Protein AF-A0A945CS78-F1 (afdb_monomer)

Nearest PDB structures (foldseek):
  7z8n-assembly1_D  TM=7.228E-01  e=1.934E-25  Pseudomonas aeruginosa PAO1
  6dk7-assembly1_A  TM=8.483E-01  e=5.602E-19  Pseudomonas aeruginosa
  6dk7-assembly3_E  TM=8.584E-01  e=1.819E-18  Pseudomonas aeruginosa
  7n0e-assembly1_B  TM=8.564E-01  e=2.374E-17  Pseudomonas aeruginosa
  6dk8-assembly4_G  TM=8.426E-01  e=2.133E-17  Pseudomonas aeruginosa

Mean predicted aligned error: 21.49 Å

Radius of gyration: 52.92 Å; Cα contacts (8 Å, |Δi|>4): 1976; chains: 1; bounding box: 120×88×121 Å

pLDDT: mean 78.07, std 17.82, range [26.3, 98.38]

Secondary structure (DSSP, 8-state):
-EEETTEEEEE-SS-EEEE-GGGT-S-S-EEEEEE-TTS-EEEEETTEEEEEETTEEEEE-TTTT-S-S-EEEEEE-TTSPEEEEETTEEEEE-TTTEEEE-BTTTBSS-EEEEEEE-SSS-EEEEETTEEEEE-SS-EEEE-TTTTPPSS-EEEEEE-TTS-EEEEESS-EEEE-SS-EEEE-TTTT-S-S-EEEEEE-TTSPEEEEETTEEEEE-SS-EEEE-GGGT-S-S-EEEEEE-TTSPEEEEESS-EEEE-SS-EEEE-TTTT-S-S-EEEEEE-TTSPEEEEETTEEEEE-GGGGGGT--EEEE-GGGT-S-S-EEEEEE-TTSPEEEEETTEEEEE-SS-EEEE-GGGT-S-S-EEEEEE-TTS-EEEEETTEEEEEPP---PPEEEEEEEESSSEE-TTS-EEEETT--EEEEEEEEE-SSS-GGG-EEEEEEETT-SS-EEESSSEEEEESPPSEEEEEEEEEE-TT-PBPSS-EEEEEEEE--HHHHHHHHHHHHHHHHHHHHHHHHHHHHHHHHHHHHHHHHHHHHHHHHHHHHHHHHHHHHHHHHHHHHHHHHHHTS---HHHHHHHHHHHHHHHHHHHHHHHHHHHHHHHTT--PPP-EEEEHHHHHHHHHHHHHHHHHTTT-EEEEEE-TTS-SEEEE-HHHHHHHHHHHHHHHHHH-SSSEEEEEEEEEEE-SSEEEEEEEEEE-SS---TTTTTGGGSTT--S-HHHHHHH---S-HHHHHHHHHHHTT--EEEEEETTTEEEEEEEEEEEE--TTTTT-SPPS----S-----EEEEE-S-HHHHHHHHHHHHHTT-EEEEESSHHHHHHHHTTS--SEEEEESS-SSS-HHHHHHHHHHHHHHH-----EEEEES-SSSHHHHHHHHHT-SEEEETT-HHHHHHHHHHHHHS-SSS--SSSSGGG--SSSS-THHHHHHHHHHHHHHTTS-GGG-SSSHHHHHTTS--SS--SSHHHHHHHTT-

Structure (mmCIF, N/CA/C/O backbone):
data_AF-A0A945CS78-F1
#
_entry.id   AF-A0A945CS78-F1
#
loop_
_atom_site.group_PDB
_atom_site.id
_atom_site.type_symbol
_atom_site.label_atom_id
_atom_site.label_alt_id
_atom_site.label_comp_id
_atom_site.label_asym_id
_atom_site.label_entity_id
_atom_site.label_seq_id
_atom_site.pdbx_PDB_ins_code
_atom_site.Cartn_x
_atom_site.Cartn_y
_atom_site.Cartn_z
_atom_site.occupancy
_atom_site.B_iso_or_equiv
_atom_site.auth_seq_id
_atom_site.auth_comp_id
_atom_site.auth_asym_id
_atom_site.auth_atom_id
_atom_site.pdbx_PDB_model_num
ATOM 1 N N . TRP A 1 1 ? -2.452 38.650 27.180 1.00 90.94 1 TRP A N 1
ATOM 2 C CA . TRP A 1 1 ? -1.357 37.668 27.238 1.00 90.94 1 TRP A CA 1
ATOM 3 C C . TRP A 1 1 ? -0.175 38.184 26.445 1.00 90.94 1 TRP A C 1
ATOM 5 O O . TRP A 1 1 ? -0.390 38.893 25.470 1.00 90.94 1 TRP A O 1
ATOM 15 N N . ILE A 1 2 ? 1.044 37.900 26.898 1.00 93.44 2 ILE A N 1
ATOM 16 C CA . ILE A 1 2 ? 2.294 38.355 26.284 1.00 93.44 2 ILE A CA 1
ATOM 17 C C . ILE A 1 2 ? 3.251 37.168 26.233 1.00 93.44 2 ILE A C 1
ATOM 19 O O . ILE A 1 2 ? 3.583 36.614 27.277 1.00 93.44 2 ILE A O 1
ATOM 23 N N . GLY A 1 3 ? 3.677 36.781 25.033 1.00 91.12 3 GLY A N 1
ATOM 24 C CA . GLY A 1 3 ? 4.714 35.774 24.831 1.00 91.12 3 GLY A CA 1
ATOM 25 C C . GLY A 1 3 ? 6.097 36.411 24.917 1.00 91.12 3 GLY A C 1
ATOM 26 O O . GLY A 1 3 ? 6.311 37.509 24.399 1.00 91.12 3 GLY A O 1
ATOM 27 N N . THR A 1 4 ? 7.032 35.748 25.588 1.00 90.81 4 THR A N 1
ATOM 28 C CA . THR A 1 4 ? 8.411 36.219 25.752 1.00 90.81 4 THR A CA 1
ATOM 29 C C . THR A 1 4 ? 9.404 35.089 25.469 1.00 90.81 4 THR A C 1
ATOM 31 O O . THR A 1 4 ? 9.020 33.976 25.119 1.00 90.81 4 THR A O 1
ATOM 34 N N . ARG A 1 5 ? 10.705 35.370 25.615 1.00 89.31 5 ARG A N 1
ATOM 35 C CA . ARG A 1 5 ? 11.752 34.334 25.585 1.00 89.31 5 ARG A CA 1
ATOM 36 C C . ARG A 1 5 ? 11.878 33.555 26.901 1.00 89.31 5 ARG A C 1
ATOM 38 O O . ARG A 1 5 ? 12.656 32.612 26.945 1.00 89.31 5 ARG A O 1
ATOM 45 N N . GLU A 1 6 ? 11.160 33.982 27.937 1.00 87.19 6 GLU A N 1
ATOM 46 C CA . GLU A 1 6 ? 11.210 33.453 29.307 1.00 87.19 6 GLU A CA 1
ATOM 47 C C . GLU A 1 6 ? 9.850 32.857 29.734 1.00 87.19 6 GLU A C 1
ATOM 49 O O . GLU A 1 6 ? 9.602 32.638 30.915 1.00 87.19 6 GLU A O 1
ATOM 54 N N . GLY A 1 7 ? 8.945 32.609 28.781 1.00 89.94 7 GLY A N 1
ATOM 55 C CA . GLY A 1 7 ? 7.606 32.070 29.009 1.00 89.94 7 GLY A CA 1
ATOM 56 C C . GLY A 1 7 ? 6.489 33.032 28.609 1.00 89.94 7 GLY A C 1
ATOM 57 O O . GLY A 1 7 ? 6.676 33.935 27.782 1.00 89.94 7 GLY A O 1
ATOM 58 N N . VAL A 1 8 ? 5.306 32.836 29.191 1.00 93.25 8 VAL A N 1
ATOM 59 C CA . VAL A 1 8 ? 4.103 33.624 28.891 1.00 93.25 8 VAL A CA 1
ATOM 60 C C . VAL A 1 8 ? 3.660 34.419 30.117 1.00 93.25 8 VAL A C 1
ATOM 62 O O . VAL A 1 8 ? 3.658 33.916 31.236 1.00 93.25 8 VAL A O 1
ATOM 65 N N . SER A 1 9 ? 3.244 35.669 29.923 1.00 92.25 9 SER A N 1
ATOM 66 C CA . SER A 1 9 ? 2.711 36.515 30.993 1.00 92.25 9 SER A CA 1
ATOM 67 C C . SER A 1 9 ? 1.272 36.942 30.716 1.00 92.25 9 SER A C 1
ATOM 69 O O . SER A 1 9 ? 0.931 37.441 29.639 1.00 92.25 9 SER A O 1
ATOM 71 N N . TYR A 1 10 ? 0.414 36.809 31.721 1.00 90.62 10 TYR A N 1
ATOM 72 C CA . TYR A 1 10 ? -0.919 37.396 31.748 1.00 90.62 10 TYR A CA 1
ATOM 73 C C . TYR A 1 10 ? -0.878 38.765 32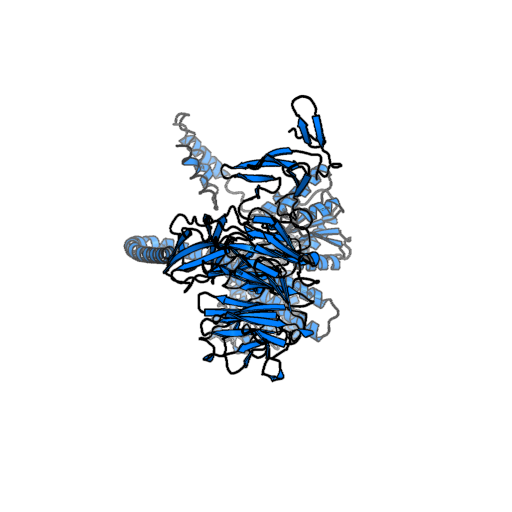.431 1.00 90.62 10 TYR A C 1
ATOM 75 O O . TYR A 1 10 ? -0.293 38.909 33.503 1.00 90.62 10 TYR A O 1
ATOM 83 N N . TYR A 1 11 ? -1.505 39.768 31.815 1.00 91.88 11 TYR A N 1
ATOM 84 C CA . TYR A 1 11 ? -1.645 41.110 32.376 1.00 91.88 11 TYR A CA 1
ATOM 85 C C . TYR A 1 11 ? -3.124 41.406 32.593 1.00 91.88 11 TYR A C 1
ATOM 87 O O . TYR A 1 11 ? -3.885 41.472 31.629 1.00 91.88 11 TYR A O 1
ATOM 95 N N . ASP A 1 12 ? -3.518 41.604 33.847 1.00 88.12 12 ASP A N 1
ATOM 96 C CA . ASP A 1 12 ? -4.909 41.856 34.252 1.00 88.12 12 ASP A CA 1
ATOM 97 C C . ASP A 1 12 ? -5.296 43.352 34.229 1.00 88.12 12 ASP A C 1
ATOM 99 O O . ASP A 1 12 ? -6.364 43.739 34.703 1.00 88.12 12 ASP A O 1
ATOM 103 N N . GLY A 1 13 ? -4.415 44.217 33.709 1.00 87.81 13 GLY A N 1
ATOM 104 C CA . GLY A 1 13 ? -4.561 45.676 33.764 1.00 87.81 13 GLY A CA 1
ATOM 105 C C . GLY A 1 13 ? -3.888 46.339 34.974 1.00 87.81 13 GLY A C 1
ATOM 106 O O . GLY A 1 13 ? -3.879 47.568 35.067 1.00 87.81 13 GLY A O 1
ATOM 107 N N . ARG A 1 14 ? -3.314 45.565 35.907 1.00 91.69 14 ARG A N 1
ATOM 108 C CA . ARG A 1 14 ? -2.604 46.065 37.101 1.00 91.69 14 ARG A CA 1
ATOM 109 C C . ARG A 1 14 ? -1.306 45.319 37.389 1.00 91.69 14 ARG A C 1
ATOM 111 O O . ARG A 1 14 ? -0.307 45.964 37.697 1.00 91.69 14 ARG A O 1
ATOM 118 N N . THR A 1 15 ? -1.315 43.995 37.304 1.00 91.50 15 THR A N 1
ATOM 119 C CA . THR A 1 15 ? -0.195 43.117 37.650 1.00 91.50 15 THR A CA 1
ATOM 120 C C . THR A 1 15 ? 0.084 42.107 36.543 1.00 91.50 15 THR A C 1
ATOM 122 O O . THR A 1 15 ? -0.797 41.767 35.753 1.00 91.50 15 THR A O 1
ATOM 125 N N . PHE A 1 16 ? 1.338 41.660 36.471 1.00 90.00 16 PHE A N 1
ATOM 126 C CA . PHE A 1 16 ? 1.748 40.565 35.600 1.00 90.00 16 PHE A CA 1
ATOM 127 C C . PHE A 1 16 ? 1.808 39.273 36.404 1.00 90.00 16 PHE A C 1
ATOM 129 O O . PHE A 1 16 ? 2.426 39.233 37.469 1.00 90.00 16 PHE A O 1
ATOM 136 N N . ARG A 1 17 ? 1.212 38.216 35.860 1.00 89.81 17 ARG A N 1
ATOM 137 C CA . ARG A 1 17 ? 1.431 36.841 36.299 1.00 89.81 17 ARG A CA 1
ATOM 138 C C . ARG A 1 17 ? 2.173 36.111 35.189 1.00 89.81 17 ARG A C 1
ATOM 140 O O . ARG A 1 17 ? 1.635 35.988 34.092 1.00 89.81 17 ARG A O 1
ATOM 147 N N . SER A 1 18 ? 3.405 35.698 35.458 1.00 89.38 18 SER A N 1
ATOM 148 C CA . SER A 1 18 ? 4.244 34.974 34.499 1.00 89.38 18 SER A CA 1
ATOM 149 C C . SER A 1 18 ? 4.181 33.478 34.755 1.00 89.38 18 SER A C 1
ATOM 151 O O . SER A 1 18 ? 4.036 33.066 35.902 1.00 89.38 18 SER A O 1
ATOM 153 N N . TYR A 1 19 ? 4.297 32.715 33.679 1.00 89.94 19 TYR A N 1
ATOM 154 C CA . TYR A 1 19 ? 4.323 31.265 33.659 1.00 89.94 19 TYR A CA 1
ATOM 155 C C . TYR A 1 19 ? 5.555 30.824 32.864 1.00 89.94 19 TYR A C 1
ATOM 157 O O . TYR A 1 19 ? 5.800 31.361 31.776 1.00 89.94 19 TYR A O 1
ATOM 165 N N . SER A 1 20 ? 6.326 29.881 33.402 1.00 88.88 20 SER A N 1
ATOM 166 C CA . SER A 1 20 ? 7.544 29.337 32.780 1.00 88.88 20 SER A CA 1
ATOM 167 C C . SER A 1 20 ? 7.497 27.806 32.684 1.00 88.88 20 SER A C 1
ATOM 169 O O . SER A 1 20 ? 6.462 27.182 32.922 1.00 88.88 20 SER A O 1
ATOM 171 N N . ARG A 1 21 ? 8.631 27.168 32.363 1.00 84.88 21 ARG A N 1
ATOM 172 C CA . ARG A 1 21 ? 8.759 25.702 32.414 1.00 84.88 21 ARG A CA 1
ATOM 173 C C . ARG A 1 21 ? 8.437 25.104 33.784 1.00 84.88 21 ARG A C 1
ATOM 175 O O . ARG A 1 21 ? 7.989 23.963 33.853 1.00 84.88 21 ARG A O 1
ATOM 182 N N . GLU A 1 22 ? 8.645 25.856 34.863 1.00 83.69 22 GLU A N 1
ATOM 183 C CA . GLU A 1 22 ? 8.289 25.419 36.221 1.00 83.69 22 GLU A CA 1
ATOM 184 C C . GLU A 1 22 ? 6.765 25.337 36.422 1.00 83.69 22 GLU A C 1
ATOM 186 O O . GLU A 1 22 ? 6.293 24.558 37.247 1.00 83.69 22 GLU A O 1
ATOM 191 N N . ASP A 1 23 ? 5.996 26.067 35.608 1.00 80.44 23 ASP A N 1
ATOM 192 C CA . ASP A 1 23 ? 4.531 26.079 35.591 1.00 80.44 23 ASP A CA 1
ATOM 193 C C . ASP A 1 23 ? 3.941 25.156 34.506 1.00 80.44 23 ASP A C 1
ATOM 195 O O . ASP A 1 23 ? 2.785 25.311 34.118 1.00 80.44 23 ASP A O 1
ATOM 199 N N . SER A 1 24 ? 4.712 24.162 34.048 1.00 83.56 24 SER A N 1
ATOM 200 C CA . SER A 1 24 ? 4.318 23.137 33.061 1.00 83.56 24 SER A CA 1
ATOM 201 C C . SER A 1 24 ? 4.230 23.581 31.592 1.00 83.56 24 SER A C 1
ATOM 203 O O . SER A 1 24 ? 3.702 22.824 30.782 1.00 83.56 24 SER A O 1
ATOM 205 N N . LEU A 1 25 ? 4.791 24.737 31.208 1.00 86.00 25 LEU A N 1
ATOM 206 C CA . LEU A 1 25 ? 5.012 25.044 29.783 1.00 86.00 25 LEU A CA 1
ATOM 207 C C . LEU A 1 25 ? 6.079 24.123 29.180 1.00 86.00 25 LEU A C 1
ATOM 209 O O . LEU A 1 25 ? 7.145 23.924 29.772 1.00 86.00 25 LEU A O 1
ATOM 213 N N . ILE A 1 26 ? 5.872 23.640 27.954 1.00 85.62 26 ILE A N 1
ATOM 214 C CA . ILE A 1 26 ? 6.853 22.782 27.270 1.00 85.62 26 ILE A CA 1
ATOM 215 C C . ILE A 1 26 ? 8.146 23.533 26.910 1.00 85.62 26 ILE A C 1
ATOM 217 O O . ILE A 1 26 ? 9.246 22.957 26.859 1.00 85.62 26 ILE A O 1
ATOM 221 N N . SER A 1 27 ? 8.057 24.844 26.690 1.00 88.56 27 SER A N 1
ATOM 222 C CA . SER A 1 27 ? 9.199 25.705 26.386 1.00 88.56 27 SER A CA 1
ATOM 223 C C . SER A 1 27 ? 8.944 27.153 26.785 1.00 88.56 27 SER A C 1
ATOM 225 O O . SER A 1 27 ? 7.853 27.686 26.632 1.00 88.56 27 SER A O 1
ATOM 227 N N . GLU A 1 28 ? 10.000 27.814 27.254 1.00 87.56 28 GLU A N 1
ATOM 228 C CA . GLU A 1 28 ? 9.974 29.238 27.606 1.00 87.56 28 GLU A CA 1
ATOM 229 C C . GLU A 1 28 ? 10.019 30.145 26.370 1.00 87.56 28 GLU A C 1
ATOM 231 O O . GLU A 1 28 ? 9.692 31.327 26.438 1.00 87.56 28 GLU A O 1
ATOM 236 N N . MET A 1 29 ? 10.422 29.610 25.217 1.00 90.50 29 MET A N 1
ATOM 237 C CA . MET A 1 29 ? 10.506 30.389 23.990 1.00 90.50 29 MET A CA 1
ATOM 238 C C . MET A 1 29 ? 9.144 30.428 23.302 1.00 90.50 29 MET A C 1
ATOM 240 O O . MET A 1 29 ? 8.832 29.527 22.525 1.00 90.50 29 MET A O 1
ATOM 244 N N . VAL A 1 30 ? 8.360 31.470 23.579 1.00 93.56 30 VAL A N 1
ATOM 245 C CA . VAL A 1 30 ? 7.029 31.687 22.996 1.00 93.56 30 VAL A CA 1
ATOM 246 C C . VAL A 1 30 ? 7.137 32.528 21.724 1.00 93.56 30 VAL A C 1
ATOM 248 O O . VAL A 1 30 ? 7.782 33.579 21.711 1.00 93.56 30 VAL A O 1
ATOM 251 N N . PHE A 1 31 ? 6.492 32.073 20.653 1.00 93.12 31 PHE A N 1
ATOM 252 C CA . PHE A 1 31 ? 6.512 32.717 19.339 1.00 93.12 31 PHE A CA 1
ATOM 253 C C . PHE A 1 31 ? 5.188 33.364 18.957 1.00 93.12 31 PHE A C 1
ATOM 255 O O . PHE A 1 31 ? 5.207 34.433 18.352 1.00 93.12 31 PHE A O 1
ATOM 262 N N . ASP A 1 32 ? 4.065 32.750 19.322 1.00 94.75 32 ASP A N 1
ATOM 263 C CA . ASP A 1 32 ? 2.740 33.262 18.987 1.00 94.75 32 ASP A CA 1
ATOM 264 C C . ASP A 1 32 ? 1.694 32.830 20.019 1.00 94.75 32 ASP A C 1
ATOM 266 O O . ASP A 1 32 ? 1.898 31.869 20.765 1.00 94.75 32 ASP A O 1
ATOM 270 N N . LEU A 1 33 ? 0.584 33.559 20.075 1.00 95.38 33 LEU A N 1
ATOM 271 C CA . LEU A 1 33 ? -0.507 33.357 21.020 1.00 95.38 33 LEU A CA 1
ATOM 272 C C . LEU A 1 33 ? -1.849 33.503 20.304 1.00 95.38 33 LEU A C 1
ATOM 274 O O . LEU A 1 33 ? -2.110 34.536 19.691 1.00 95.38 33 LEU A O 1
ATOM 278 N N . GLN A 1 34 ? -2.740 32.529 20.464 1.00 93.62 34 GLN A N 1
ATOM 279 C CA . GLN A 1 34 ? -4.056 32.549 19.828 1.00 93.62 34 GLN A CA 1
ATOM 280 C C . GLN A 1 34 ? -5.142 32.098 20.803 1.00 93.62 34 GLN A C 1
ATOM 282 O O . GLN A 1 34 ? -4.990 31.097 21.493 1.00 93.62 34 GLN A O 1
ATOM 287 N N . LEU A 1 35 ? -6.257 32.828 20.849 1.00 90.75 35 LEU A N 1
ATOM 288 C CA . LEU A 1 35 ? -7.449 32.388 21.577 1.00 90.75 35 LEU A CA 1
ATOM 289 C C . LEU A 1 35 ? -8.355 31.574 20.655 1.00 90.75 35 LEU A C 1
ATOM 291 O O . LEU A 1 35 ? -8.604 31.989 19.511 1.00 90.75 35 LEU A O 1
ATOM 295 N N . ASP A 1 36 ? -8.860 30.450 21.159 1.00 82.44 36 ASP A N 1
ATOM 296 C CA . ASP A 1 36 ? -9.932 29.702 20.502 1.00 82.44 36 ASP A CA 1
ATOM 297 C C . ASP A 1 36 ? -11.324 30.279 20.818 1.00 82.44 36 ASP A C 1
ATOM 299 O O . ASP A 1 36 ? -11.442 31.355 21.403 1.00 82.44 36 ASP A O 1
ATOM 303 N N . ASP A 1 37 ? -12.391 29.643 20.329 1.00 76.69 37 ASP A N 1
ATOM 304 C CA . ASP A 1 37 ? -13.774 30.095 20.568 1.00 76.69 37 ASP A CA 1
ATOM 305 C C . ASP A 1 37 ? -14.288 29.775 21.981 1.00 76.69 37 ASP A C 1
ATOM 307 O O . ASP A 1 37 ? -15.346 30.262 22.375 1.00 76.69 37 ASP A O 1
ATOM 311 N N . ARG A 1 38 ? -13.532 28.990 22.760 1.00 76.94 38 ARG A N 1
ATOM 312 C CA . ARG A 1 38 ? -13.828 28.637 24.156 1.00 76.94 38 ARG A CA 1
ATOM 313 C C . ARG A 1 38 ? -13.017 29.486 25.149 1.00 76.94 38 ARG A C 1
ATOM 315 O O . ARG A 1 38 ? -12.914 29.118 26.314 1.00 76.94 38 ARG A O 1
ATOM 322 N N . ASP A 1 39 ? -12.435 30.600 24.692 1.00 83.31 39 ASP A N 1
ATOM 323 C CA . ASP A 1 39 ? -11.539 31.485 25.456 1.00 83.31 39 ASP A CA 1
ATOM 324 C C . ASP A 1 39 ? -10.282 30.788 26.024 1.00 83.31 39 ASP A C 1
ATOM 326 O O . ASP A 1 39 ? -9.635 31.299 26.946 1.00 83.31 39 ASP A O 1
ATOM 330 N N . ARG A 1 40 ? -9.877 29.647 25.450 1.00 87.94 40 ARG A N 1
ATOM 331 C CA . ARG A 1 40 ? -8.629 28.967 25.823 1.00 87.94 40 ARG A CA 1
ATOM 332 C C . ARG A 1 40 ? -7.461 29.555 25.049 1.00 87.94 40 ARG A C 1
ATOM 334 O O . ARG A 1 40 ? -7.600 29.942 23.885 1.00 87.94 40 ARG A O 1
ATOM 341 N N . LEU A 1 41 ? -6.297 29.627 25.690 1.00 92.44 41 LEU A N 1
ATOM 342 C CA . LEU A 1 41 ? -5.108 30.233 25.100 1.00 92.44 41 LEU A CA 1
ATOM 343 C C . LEU A 1 41 ? -4.163 29.168 24.556 1.00 92.44 41 LEU A C 1
ATOM 345 O O . LEU A 1 41 ? -3.546 28.429 25.313 1.00 92.44 41 LEU A O 1
ATOM 349 N N . TRP A 1 42 ? -3.975 29.189 23.247 1.00 92.81 42 TRP A N 1
ATOM 350 C CA . TRP A 1 42 ? -2.960 28.428 22.541 1.00 92.81 42 TRP A CA 1
ATOM 351 C C . TRP A 1 42 ? -1.662 29.226 22.445 1.00 92.81 42 TRP A C 1
ATOM 353 O O . TRP A 1 42 ? -1.676 30.430 22.171 1.00 92.81 42 TRP A O 1
ATOM 363 N N . ILE A 1 43 ? -0.539 28.554 22.677 1.00 94.50 43 ILE A N 1
ATOM 364 C CA . ILE A 1 43 ? 0.783 29.154 22.842 1.00 94.50 43 ILE A CA 1
ATOM 365 C C . ILE A 1 43 ? 1.775 28.395 21.966 1.00 94.50 43 ILE A C 1
ATOM 367 O O . ILE A 1 43 ? 2.187 27.278 22.273 1.00 94.50 43 ILE A O 1
ATOM 371 N N . ALA A 1 44 ? 2.189 29.011 20.865 1.00 93.06 44 ALA A N 1
ATOM 372 C CA . ALA A 1 44 ? 3.228 28.453 20.018 1.00 93.06 44 ALA A CA 1
ATOM 373 C C . ALA A 1 44 ? 4.580 28.609 20.701 1.00 93.06 44 ALA A C 1
ATOM 375 O O . ALA A 1 44 ? 4.981 29.731 21.029 1.00 93.06 44 ALA A O 1
ATOM 376 N N . THR A 1 45 ? 5.305 27.506 20.868 1.00 92.44 45 THR A N 1
ATOM 377 C CA . THR A 1 45 ? 6.628 27.527 21.486 1.00 92.44 45 THR A CA 1
ATOM 378 C C . THR A 1 45 ? 7.705 26.899 20.607 1.00 92.44 45 THR A C 1
ATOM 380 O O . THR A 1 45 ? 7.441 26.250 19.594 1.00 92.44 45 THR A O 1
ATOM 383 N N . GLY A 1 46 ? 8.964 27.072 21.008 1.00 88.06 46 GLY A N 1
ATOM 384 C CA . GLY A 1 46 ? 10.103 26.431 20.348 1.00 88.06 46 GLY A CA 1
ATOM 385 C C . GLY A 1 46 ? 10.244 24.927 20.561 1.00 88.06 46 GLY A C 1
ATOM 386 O O . GLY A 1 46 ? 11.190 24.357 20.028 1.00 88.06 46 GLY A O 1
ATOM 387 N N . ASN A 1 47 ? 9.368 24.290 21.341 1.00 89.56 47 ASN A N 1
ATOM 388 C CA . ASN A 1 47 ? 9.398 22.837 21.526 1.00 89.56 47 ASN A CA 1
ATOM 389 C C . ASN A 1 47 ? 7.999 22.211 21.624 1.00 89.56 47 ASN A C 1
ATOM 391 O O . ASN A 1 47 ? 7.847 21.172 22.252 1.00 89.56 47 ASN A O 1
ATOM 395 N N . GLY A 1 48 ? 6.987 22.840 21.039 1.00 87.56 48 GLY A N 1
ATOM 396 C CA . GLY A 1 48 ? 5.635 22.313 20.959 1.00 87.56 48 GLY A CA 1
ATOM 397 C C . GLY A 1 48 ? 4.599 23.423 20.989 1.00 87.56 48 GLY A C 1
ATOM 398 O O . GLY A 1 48 ? 4.906 24.608 20.822 1.00 87.56 48 GLY A O 1
ATOM 399 N N . LEU A 1 49 ? 3.365 23.022 21.229 1.00 90.50 49 LEU A N 1
ATOM 400 C CA . LEU A 1 49 ? 2.220 23.902 21.378 1.00 90.50 49 LEU A CA 1
ATOM 401 C C . LEU A 1 49 ? 1.669 23.720 22.789 1.00 90.50 49 LEU A C 1
ATOM 403 O O . LEU A 1 49 ? 1.283 22.609 23.124 1.00 90.50 49 LEU A O 1
ATOM 407 N N . ASP A 1 50 ? 1.626 24.769 23.606 1.00 91.06 50 ASP A N 1
ATOM 408 C CA . ASP A 1 50 ? 0.926 24.707 24.892 1.00 91.06 50 ASP A CA 1
ATOM 409 C C . ASP A 1 50 ? -0.517 25.208 24.735 1.00 91.06 50 ASP A C 1
ATOM 411 O O . ASP A 1 50 ? -0.797 26.132 23.968 1.00 91.06 50 ASP A O 1
ATOM 415 N N . LEU A 1 51 ? -1.436 24.620 25.490 1.00 90.00 51 LEU A N 1
ATOM 416 C CA . LEU A 1 51 ? -2.810 25.062 25.670 1.00 90.00 51 LEU A CA 1
ATOM 417 C C . LEU A 1 51 ? -3.023 25.366 27.149 1.00 90.00 51 LEU A C 1
ATOM 419 O O . LEU A 1 51 ? -2.926 24.484 28.004 1.00 90.00 51 LEU A O 1
ATOM 423 N N . TYR A 1 52 ? -3.331 26.624 27.437 1.00 89.31 52 TYR A N 1
ATOM 424 C CA . TYR A 1 52 ? -3.750 27.080 28.749 1.00 89.31 52 TYR A CA 1
ATOM 425 C C . TYR A 1 52 ? -5.276 27.132 28.819 1.00 89.31 52 TYR A C 1
ATOM 427 O O . TYR A 1 52 ? -5.918 27.932 28.129 1.00 89.31 52 TYR A O 1
ATOM 435 N N . ASP A 1 53 ? -5.836 26.294 29.687 1.00 83.69 53 ASP A N 1
ATOM 436 C CA . ASP A 1 53 ? -7.272 26.146 29.891 1.00 83.69 53 ASP A CA 1
ATOM 437 C C . ASP A 1 53 ? -7.605 26.230 31.389 1.00 83.69 53 ASP A C 1
ATOM 439 O O . ASP A 1 53 ? -7.119 25.435 32.192 1.00 83.69 53 ASP A O 1
ATOM 443 N N . HIS A 1 54 ? -8.375 27.248 31.791 1.00 79.94 54 HIS A N 1
ATOM 444 C CA . HIS A 1 54 ? -8.909 27.438 33.153 1.00 79.94 54 HIS A CA 1
ATOM 445 C C . HIS A 1 54 ? -7.919 27.206 34.324 1.00 79.94 54 HIS A C 1
ATOM 447 O O . HIS A 1 54 ? -8.323 26.843 35.428 1.00 79.94 54 HIS A O 1
ATOM 453 N N . GLY A 1 55 ? -6.622 27.482 34.131 1.00 79.00 55 GLY A N 1
ATOM 454 C CA . GLY A 1 55 ? -5.596 27.356 35.175 1.00 79.00 55 GLY A CA 1
ATOM 455 C C . GLY A 1 55 ? -4.617 26.196 35.006 1.00 79.00 55 GLY A C 1
ATOM 456 O O . GLY A 1 55 ? -3.648 26.154 35.764 1.00 79.00 55 GLY A O 1
ATOM 457 N N . ALA A 1 56 ? -4.822 25.318 34.026 1.00 79.56 56 ALA A N 1
ATOM 458 C CA . ALA A 1 56 ? -3.929 24.210 33.707 1.00 79.56 56 ALA A CA 1
ATOM 459 C C . ALA A 1 56 ? -3.241 24.418 32.351 1.00 79.56 56 ALA A C 1
ATOM 461 O O . ALA A 1 56 ? -3.832 24.977 31.426 1.00 79.56 56 ALA A O 1
ATOM 462 N N . PHE A 1 57 ? -1.994 23.956 32.244 1.00 83.25 57 PHE A N 1
ATOM 463 C CA . PHE A 1 57 ? -1.284 23.832 30.973 1.00 83.25 57 PHE A CA 1
ATOM 464 C C . PHE A 1 57 ? -1.316 22.376 30.518 1.00 83.25 57 PHE A C 1
ATOM 466 O O . PHE A 1 57 ? -1.027 21.464 31.293 1.00 83.25 57 PHE A O 1
ATOM 473 N N . SER A 1 58 ? -1.641 22.183 29.249 1.00 81.56 58 SER A N 1
ATOM 474 C CA . SER A 1 58 ? -1.388 20.957 28.497 1.00 81.56 58 SER A CA 1
ATOM 475 C C . SER A 1 58 ? -0.476 21.304 27.329 1.00 81.56 58 SER A C 1
ATOM 477 O O . SER A 1 58 ? -0.448 22.457 26.900 1.00 81.56 58 SER A O 1
ATOM 479 N N . TYR A 1 59 ? 0.285 20.340 26.827 1.00 85.06 59 TYR A N 1
ATOM 480 C CA . TYR A 1 59 ? 1.156 20.567 25.683 1.00 85.06 59 TYR A CA 1
ATOM 481 C C . TYR A 1 59 ? 0.980 19.480 24.638 1.00 85.06 59 TYR A C 1
ATOM 483 O O . TYR A 1 59 ? 0.616 18.352 24.954 1.00 85.06 59 TYR A O 1
ATOM 491 N N . PHE A 1 60 ? 1.305 19.840 23.403 1.00 80.81 60 PHE A N 1
ATOM 492 C CA . PHE A 1 60 ? 1.294 18.968 22.242 1.00 80.81 60 PHE A CA 1
ATOM 493 C C . PHE A 1 60 ? 2.656 19.040 21.554 1.00 80.81 60 PHE A C 1
ATOM 495 O O . PHE A 1 60 ? 3.256 20.117 21.425 1.00 80.81 60 PHE A O 1
ATOM 502 N N . ASN A 1 61 ? 3.156 17.894 21.109 1.00 79.25 61 ASN A N 1
ATOM 503 C CA . ASN A 1 61 ? 4.421 17.741 20.408 1.00 79.25 61 ASN A CA 1
ATOM 504 C C . ASN A 1 61 ? 4.235 16.940 19.095 1.00 79.25 61 ASN A C 1
ATOM 506 O O . ASN A 1 61 ? 3.124 16.786 18.589 1.00 79.25 61 ASN A O 1
ATOM 510 N N . VAL A 1 62 ? 5.339 16.490 18.487 1.00 68.38 62 VAL A N 1
ATOM 511 C CA . VAL A 1 62 ? 5.311 15.741 17.215 1.00 68.38 62 VAL A CA 1
ATOM 512 C C . VAL A 1 62 ? 4.627 14.373 17.338 1.00 68.38 62 VAL A C 1
ATOM 514 O O . VAL A 1 62 ? 3.970 13.921 16.404 1.00 68.38 62 VAL A O 1
ATOM 517 N N . GLU A 1 63 ? 4.755 13.719 18.487 1.00 62.12 63 GLU A N 1
ATOM 518 C CA . GLU A 1 63 ? 4.091 12.456 18.823 1.00 62.12 63 GLU A CA 1
ATOM 519 C C . GLU A 1 63 ? 2.566 12.628 18.905 1.00 62.12 63 GLU A C 1
ATOM 521 O O . GLU A 1 63 ? 1.832 11.718 18.523 1.00 62.12 63 GLU A O 1
ATOM 526 N N . ASP A 1 64 ? 2.100 13.826 19.272 1.00 61.44 64 ASP A N 1
ATOM 527 C CA . ASP A 1 64 ? 0.679 14.204 19.333 1.00 61.44 64 ASP A CA 1
ATOM 528 C C . ASP A 1 64 ? 0.115 14.675 17.976 1.00 61.44 64 ASP A C 1
ATOM 530 O O . ASP A 1 64 ? -1.010 15.165 17.894 1.00 61.44 64 ASP A O 1
ATOM 534 N N . GLY A 1 65 ? 0.892 14.549 16.894 1.00 60.38 65 GLY A N 1
ATOM 535 C CA . GLY A 1 65 ? 0.457 14.864 15.530 1.00 60.38 65 GLY A CA 1
ATOM 536 C C . GLY A 1 65 ? 0.929 16.214 14.982 1.00 60.38 65 GLY A C 1
ATOM 537 O O . GLY A 1 65 ? 0.615 16.539 13.833 1.00 60.38 65 GLY A O 1
ATOM 538 N N . LEU A 1 66 ? 1.720 16.996 15.731 1.00 67.44 66 LEU A N 1
ATOM 539 C CA . LEU A 1 66 ? 2.356 18.196 15.172 1.00 67.44 66 LEU A CA 1
ATOM 540 C C . LEU A 1 66 ? 3.428 17.814 14.145 1.00 67.44 66 LEU A C 1
ATOM 542 O O . LEU A 1 66 ? 4.281 16.966 14.383 1.00 67.44 66 LEU A O 1
ATOM 546 N N . ILE A 1 67 ? 3.458 18.504 13.007 1.00 59.88 67 ILE A N 1
ATOM 547 C CA . ILE A 1 67 ? 4.447 18.212 11.955 1.00 59.88 67 ILE A CA 1
ATOM 548 C C . ILE A 1 67 ? 5.883 18.595 12.359 1.00 59.88 67 ILE A C 1
ATOM 550 O O . ILE A 1 67 ? 6.860 18.098 11.799 1.00 59.88 67 ILE A O 1
ATOM 554 N N . ASN A 1 68 ? 6.033 19.497 13.333 1.00 72.81 68 ASN A N 1
ATOM 555 C CA . ASN A 1 68 ? 7.320 19.916 13.869 1.00 72.81 68 ASN A CA 1
ATOM 556 C C . ASN A 1 68 ? 7.158 20.439 15.302 1.00 72.81 68 ASN A C 1
ATOM 558 O O . ASN A 1 68 ? 6.118 20.972 15.671 1.00 72.81 68 ASN A O 1
ATOM 562 N N . LYS A 1 69 ? 8.224 20.323 16.091 1.00 81.62 69 LYS A N 1
ATOM 563 C CA . LYS A 1 69 ? 8.318 20.815 17.470 1.00 81.62 69 LYS A CA 1
ATOM 564 C C . LYS A 1 69 ? 8.495 22.332 17.570 1.00 81.62 69 LYS A C 1
ATOM 566 O O . LYS A 1 69 ? 8.151 22.909 18.588 1.00 81.62 69 LYS A O 1
ATOM 571 N N . THR A 1 70 ? 9.007 23.006 16.546 1.00 85.00 70 THR A N 1
ATOM 572 C CA . THR A 1 70 ? 9.151 24.468 16.565 1.00 85.00 70 THR A CA 1
ATOM 573 C C . THR A 1 70 ? 7.936 25.120 15.918 1.00 85.00 70 THR A C 1
ATOM 575 O O . THR A 1 70 ? 7.832 25.160 14.687 1.00 85.00 70 THR A O 1
ATOM 578 N N . ILE A 1 71 ? 7.034 25.668 16.732 1.00 89.25 71 ILE A N 1
ATOM 579 C CA . ILE A 1 71 ? 5.822 26.340 16.257 1.00 89.25 71 ILE A CA 1
ATOM 580 C C . ILE A 1 71 ? 6.081 27.841 16.152 1.00 89.25 71 ILE A C 1
ATOM 582 O O . ILE A 1 71 ? 6.519 28.474 17.105 1.00 89.25 71 ILE A O 1
ATOM 586 N N . ARG A 1 72 ? 5.840 28.424 14.979 1.00 86.62 72 ARG A N 1
ATOM 587 C CA . ARG A 1 72 ? 6.142 29.829 14.667 1.00 86.62 72 ARG A CA 1
ATOM 588 C C . ARG A 1 72 ? 4.916 30.723 14.635 1.00 86.62 72 ARG A C 1
ATOM 590 O O . ARG A 1 72 ? 5.065 31.915 14.878 1.00 86.62 72 ARG A O 1
ATOM 597 N N . ALA A 1 73 ? 3.760 30.170 14.293 1.00 89.44 73 ALA A N 1
ATOM 598 C CA . ALA A 1 73 ? 2.545 30.942 14.107 1.00 89.44 73 ALA A CA 1
ATOM 599 C C . ALA A 1 73 ? 1.313 30.125 14.485 1.00 89.44 73 ALA A C 1
ATOM 601 O O . ALA A 1 73 ? 1.272 28.913 14.263 1.00 89.44 73 ALA A O 1
ATOM 602 N N . LEU A 1 74 ? 0.303 30.810 15.000 1.00 92.00 74 LEU A N 1
ATOM 603 C CA . LEU A 1 74 ? -1.027 30.288 15.251 1.00 92.00 74 LEU A CA 1
ATOM 604 C C . LEU A 1 74 ? -2.044 31.167 14.539 1.00 92.00 74 LEU A C 1
ATOM 606 O O . LEU A 1 74 ? -1.942 32.390 14.531 1.00 92.00 74 LEU A O 1
ATOM 610 N N . LEU A 1 75 ? -3.049 30.545 13.940 1.00 88.50 75 LEU A N 1
ATOM 611 C CA . LEU A 1 75 ? -4.132 31.268 13.299 1.00 88.50 75 LEU A CA 1
ATOM 612 C C . LEU A 1 75 ? -5.437 30.525 13.530 1.00 88.50 75 LEU A C 1
ATOM 614 O O . LEU A 1 75 ? -5.596 29.396 13.085 1.00 88.50 75 LEU A O 1
ATOM 618 N N . LYS A 1 76 ? -6.403 31.175 14.172 1.00 86.56 76 LYS A N 1
ATOM 619 C CA . LYS A 1 76 ? -7.776 30.672 14.176 1.00 86.56 76 LYS A CA 1
ATOM 620 C C . LYS A 1 76 ? -8.475 31.107 12.892 1.00 86.56 76 LYS A C 1
ATOM 622 O O . LYS A 1 76 ? -8.473 32.298 12.571 1.00 86.56 76 LYS A O 1
ATOM 627 N N . ASP A 1 77 ? -9.057 30.168 12.157 1.00 78.81 77 ASP A N 1
ATOM 628 C CA . ASP A 1 77 ? -9.848 30.496 10.972 1.00 78.81 77 ASP A CA 1
ATOM 629 C C . ASP A 1 77 ? -11.294 30.896 11.315 1.00 78.81 77 ASP A C 1
ATOM 631 O O . ASP A 1 77 ? -11.692 30.999 12.473 1.00 78.81 77 ASP A O 1
ATOM 635 N N . ARG A 1 78 ? -12.096 31.184 10.283 1.00 72.06 78 ARG A N 1
ATOM 636 C CA . ARG A 1 78 ? -13.492 31.626 10.457 1.00 72.06 78 ARG A CA 1
ATOM 637 C C . ARG A 1 78 ? -14.438 30.518 10.923 1.00 72.06 78 ARG A C 1
ATOM 639 O O . ARG A 1 78 ? -15.565 30.834 11.287 1.00 72.06 78 ARG A O 1
ATOM 646 N N . THR A 1 79 ? -13.998 29.267 10.854 1.00 59.28 79 THR A N 1
ATOM 647 C CA . THR A 1 79 ? -14.737 28.077 11.287 1.00 59.28 79 THR A CA 1
ATOM 648 C C . THR A 1 79 ? -14.329 27.620 12.688 1.00 59.28 79 THR A C 1
ATOM 650 O O . THR A 1 79 ? -14.825 26.607 13.147 1.00 59.28 79 THR A O 1
ATOM 653 N N . GLY A 1 80 ? -13.443 28.357 13.370 1.00 66.69 80 GLY A N 1
ATOM 654 C CA . GLY A 1 80 ? -12.999 28.031 14.728 1.00 66.69 80 GLY A CA 1
ATOM 655 C C . GLY A 1 80 ? -11.816 27.061 14.792 1.00 66.69 80 GLY A C 1
ATOM 656 O O . GLY A 1 80 ? -11.278 26.828 15.876 1.00 66.69 80 GLY A O 1
ATOM 657 N N . ASN A 1 81 ? -11.342 26.555 13.648 1.00 73.06 81 ASN A N 1
ATOM 658 C CA . ASN A 1 81 ? -10.184 25.666 13.590 1.00 73.06 81 ASN A CA 1
ATOM 659 C C . ASN A 1 81 ? -8.895 26.434 13.875 1.00 73.06 81 ASN A C 1
ATOM 661 O O . ASN A 1 81 ? -8.712 27.572 13.424 1.00 73.06 81 ASN A O 1
ATOM 665 N N . LEU A 1 82 ? -7.966 25.779 14.570 1.00 80.62 82 LEU A N 1
ATOM 666 C CA . LEU A 1 82 ? -6.656 26.341 14.863 1.00 80.62 82 LEU A CA 1
ATOM 667 C C . LEU A 1 82 ? -5.614 25.807 13.882 1.00 80.62 82 LEU A C 1
ATOM 669 O O . LEU A 1 82 ? -5.312 24.618 13.832 1.00 80.62 82 LEU A O 1
ATOM 673 N N . TRP A 1 83 ? -5.016 26.715 13.132 1.00 81.56 83 TRP A N 1
ATOM 674 C CA . TRP A 1 83 ? -3.906 26.465 12.233 1.00 81.56 83 TRP A CA 1
ATOM 675 C C . TRP A 1 83 ? -2.589 26.752 12.930 1.00 81.56 83 TRP A C 1
ATOM 677 O O . TRP A 1 83 ? -2.409 27.797 13.550 1.00 81.56 83 TRP A O 1
ATOM 687 N N . ILE A 1 84 ? -1.660 25.816 12.806 1.00 85.00 84 ILE A N 1
ATOM 688 C CA . ILE A 1 84 ? -0.406 25.780 13.542 1.00 85.00 84 ILE A CA 1
ATOM 689 C C . ILE A 1 84 ? 0.722 25.762 12.515 1.00 85.00 84 ILE A C 1
ATOM 691 O O . ILE A 1 84 ? 1.022 24.741 11.896 1.00 85.00 84 ILE A O 1
ATOM 695 N N . GLY A 1 85 ? 1.319 26.927 12.288 1.00 76.00 85 GLY A N 1
ATOM 696 C CA . GLY A 1 85 ? 2.459 27.099 11.400 1.00 76.00 85 GLY A CA 1
ATOM 697 C C . GLY A 1 85 ? 3.751 26.757 12.127 1.00 76.00 85 GLY A C 1
ATOM 698 O O . GLY A 1 85 ? 4.076 27.360 13.148 1.00 76.00 85 GLY A O 1
ATOM 699 N N . SER A 1 86 ? 4.512 25.814 11.592 1.00 81.06 86 SER A N 1
ATOM 700 C CA . SER A 1 86 ? 5.761 25.323 12.169 1.00 81.06 86 SER A CA 1
ATOM 701 C C . SER A 1 86 ? 6.895 25.343 11.140 1.00 81.06 86 SER A C 1
ATOM 703 O O . SER A 1 86 ? 6.662 25.530 9.946 1.00 81.06 86 SER A O 1
ATOM 705 N N . GLU A 1 87 ? 8.134 25.107 11.573 1.00 72.81 87 GLU A N 1
ATOM 706 C CA . GLU A 1 87 ? 9.275 24.995 10.644 1.00 72.81 87 GLU A CA 1
ATOM 707 C C . GLU A 1 87 ? 9.180 23.787 9.693 1.00 72.81 87 GLU A C 1
ATOM 709 O O . GLU A 1 87 ? 9.874 23.756 8.681 1.00 72.81 87 GLU A O 1
ATOM 714 N N . GLY A 1 88 ? 8.319 22.806 9.993 1.00 55.97 88 GLY A N 1
ATOM 715 C CA . GLY A 1 88 ? 8.073 21.637 9.140 1.00 55.97 88 GLY A CA 1
ATOM 716 C C . GLY A 1 88 ? 6.827 21.741 8.262 1.00 55.97 88 GLY A C 1
ATOM 717 O O . GLY A 1 88 ? 6.534 20.796 7.540 1.00 55.97 88 GLY A O 1
ATOM 718 N N . GLY A 1 89 ? 6.090 22.854 8.319 1.00 66.06 89 GLY A N 1
ATOM 719 C CA . GLY A 1 89 ? 4.843 23.038 7.579 1.00 66.06 89 GLY A CA 1
ATOM 720 C C . GLY A 1 89 ? 3.668 23.403 8.480 1.00 66.06 89 GLY A C 1
ATOM 721 O O . GLY A 1 89 ? 3.846 23.977 9.555 1.00 66.06 89 GLY A O 1
ATOM 722 N N . LEU A 1 90 ? 2.461 23.089 8.018 1.00 66.62 90 LEU A N 1
ATOM 723 C CA . LEU A 1 90 ? 1.210 23.539 8.620 1.00 66.62 90 LEU A CA 1
ATOM 724 C C . LEU A 1 90 ? 0.446 22.353 9.224 1.00 66.62 90 LEU A C 1
ATOM 726 O O . LEU A 1 90 ? 0.209 21.360 8.540 1.00 66.62 90 LEU A O 1
ATOM 730 N N . SER A 1 91 ? 0.055 22.459 10.491 1.00 64.06 91 SER A N 1
ATOM 731 C CA . SER A 1 91 ? -0.844 21.516 11.170 1.00 64.06 91 SER A CA 1
ATOM 732 C C . SER A 1 91 ? -2.186 22.194 11.450 1.00 64.06 91 SER A C 1
ATOM 734 O O . SER A 1 91 ? -2.251 23.420 11.548 1.00 64.06 91 SER A O 1
ATOM 736 N N . ARG A 1 92 ? -3.267 21.418 11.553 1.00 72.06 92 ARG A N 1
ATOM 737 C CA . ARG A 1 92 ? -4.607 21.931 11.864 1.00 72.06 92 ARG A CA 1
ATOM 738 C C . ARG A 1 92 ? -5.186 21.146 13.030 1.00 72.06 92 ARG A C 1
ATOM 740 O O . ARG A 1 92 ? -5.213 19.922 12.982 1.00 72.06 92 ARG A O 1
ATOM 747 N N . TYR A 1 93 ? -5.648 21.858 14.045 1.00 69.88 93 TYR A N 1
ATOM 748 C CA . TYR A 1 93 ? -6.429 21.321 15.145 1.00 69.88 93 TYR A CA 1
ATOM 749 C C . TYR A 1 93 ? -7.906 21.639 14.904 1.00 69.88 93 TYR A C 1
ATOM 751 O O . TYR A 1 93 ? -8.278 22.801 14.712 1.00 69.88 93 TYR A O 1
ATOM 759 N N . ASP A 1 94 ? -8.708 20.578 14.887 1.00 63.91 94 ASP A N 1
ATOM 760 C CA . ASP A 1 94 ? -10.151 20.589 14.664 1.00 63.91 94 ASP A CA 1
ATOM 761 C C . ASP A 1 94 ? -10.829 20.055 15.940 1.00 63.91 94 ASP A C 1
ATOM 763 O O . ASP A 1 94 ? -10.799 18.846 16.188 1.00 63.91 94 ASP A O 1
ATOM 767 N N . PRO A 1 95 ? -11.352 20.942 16.804 1.00 59.62 95 PRO A N 1
ATOM 768 C CA . PRO A 1 95 ? -11.983 20.553 18.062 1.00 59.62 95 PRO A CA 1
ATOM 769 C C . PRO A 1 95 ? -13.393 19.973 17.893 1.00 59.62 95 PRO A C 1
ATOM 771 O O . PRO A 1 95 ? -13.995 19.610 18.903 1.00 59.62 95 PRO A O 1
ATOM 774 N N . GLU A 1 96 ? -13.954 19.954 16.680 1.00 62.72 96 GLU A N 1
ATOM 775 C CA . GLU A 1 96 ? -15.335 19.518 16.448 1.00 62.72 96 GLU A CA 1
ATOM 776 C C . GLU A 1 96 ? -15.406 18.029 16.109 1.00 62.72 96 GLU A C 1
ATOM 778 O O . GLU A 1 96 ? -16.300 17.338 16.587 1.00 62.72 96 GLU A O 1
ATOM 783 N N . SER A 1 97 ? -14.416 17.505 15.376 1.00 71.69 97 SER A N 1
ATOM 784 C CA . SER A 1 97 ? -14.410 16.089 14.972 1.00 71.69 97 SER A CA 1
ATOM 785 C C . SER A 1 97 ? -14.181 15.113 16.137 1.00 71.69 97 SER A C 1
ATOM 787 O O . SER A 1 97 ? -14.647 13.979 16.076 1.00 71.69 97 SER A O 1
ATOM 789 N N . PHE A 1 98 ? -13.451 15.519 17.182 1.00 70.62 98 PHE A N 1
ATOM 790 C CA . PHE A 1 98 ? -13.105 14.663 18.325 1.00 70.62 98 PHE A CA 1
ATOM 791 C C . PHE A 1 98 ? -13.356 15.388 19.649 1.00 70.62 98 PHE A C 1
ATOM 793 O O . PHE A 1 98 ? -12.705 16.391 19.949 1.00 70.62 98 PHE A O 1
ATOM 800 N N . THR A 1 99 ? -14.229 14.828 20.484 1.00 72.81 99 THR A N 1
ATOM 801 C CA . THR A 1 99 ? -14.393 15.237 21.884 1.00 72.81 99 THR A CA 1
ATOM 802 C C . THR A 1 99 ? -13.904 14.115 22.794 1.00 72.81 99 THR A C 1
ATOM 804 O O . THR A 1 99 ? -14.513 13.055 22.858 1.00 72.81 99 THR A O 1
ATOM 807 N N . ASN A 1 100 ? -12.794 14.334 23.501 1.00 75.31 100 ASN A N 1
ATOM 808 C CA . ASN A 1 100 ? -12.181 13.328 24.373 1.00 75.31 100 ASN A CA 1
ATOM 809 C C . ASN A 1 100 ? -12.499 13.602 25.849 1.00 75.31 100 ASN A C 1
ATOM 811 O O . ASN A 1 100 ? -12.443 14.751 26.281 1.00 75.31 100 ASN A O 1
ATOM 815 N N . PHE A 1 101 ? -12.765 12.545 26.615 1.00 69.00 101 PHE A N 1
ATOM 816 C CA . PHE A 1 101 ? -12.977 12.566 28.063 1.00 69.00 101 PHE A CA 1
ATOM 817 C C . PHE A 1 101 ? -11.943 11.666 28.743 1.00 69.00 101 PHE A C 1
ATOM 819 O O . PHE A 1 101 ? -11.834 10.478 28.416 1.00 69.00 101 PHE A O 1
ATOM 826 N N . VAL A 1 102 ? -11.187 12.216 29.697 1.00 69.75 102 VAL A N 1
ATOM 827 C CA . VAL A 1 102 ? -10.031 11.531 30.298 1.00 69.75 102 VAL A CA 1
ATOM 828 C C . VAL A 1 102 ? -10.305 11.144 31.764 1.00 69.75 102 VAL A C 1
ATOM 830 O O . VAL A 1 102 ? -10.773 11.978 32.549 1.00 69.75 102 VAL A O 1
ATOM 833 N N . PRO A 1 103 ? -9.992 9.903 32.189 1.00 61.66 103 PRO A N 1
ATOM 834 C CA . PRO A 1 103 ? -10.039 9.482 33.587 1.00 61.66 103 PRO A CA 1
ATOM 835 C C . PRO A 1 103 ? -9.182 10.356 34.509 1.00 61.66 103 PRO A C 1
ATOM 837 O O . PRO A 1 103 ? -8.057 10.728 34.185 1.00 61.66 103 PRO A O 1
ATOM 840 N N . GLY A 1 104 ? -9.710 10.673 35.689 1.00 56.16 104 GLY A N 1
ATOM 841 C CA . GLY A 1 104 ? -9.095 11.559 36.680 1.00 56.16 104 GLY A CA 1
ATOM 842 C C . GLY A 1 104 ? -9.277 13.055 36.403 1.00 56.16 104 GLY A C 1
ATOM 843 O O . GLY A 1 104 ? -9.038 13.857 37.308 1.00 56.16 104 GLY A O 1
ATOM 844 N N . VAL A 1 105 ? -9.722 13.428 35.198 1.00 57.91 105 VAL A N 1
ATOM 845 C CA . VAL A 1 105 ? -10.043 14.809 34.808 1.00 57.91 105 VAL A CA 1
ATOM 846 C C . VAL A 1 105 ? -11.555 14.964 34.663 1.00 57.91 105 VAL A C 1
ATOM 848 O O . VAL A 1 105 ? -12.175 15.689 35.439 1.00 57.91 105 VAL A O 1
ATOM 851 N N . ASP A 1 106 ? -12.144 14.221 33.726 1.00 60.62 106 ASP A N 1
ATOM 852 C CA . ASP A 1 106 ? -13.569 14.288 33.383 1.00 60.62 106 ASP A CA 1
ATOM 853 C C . ASP A 1 106 ? -14.350 13.101 33.955 1.00 60.62 106 ASP A C 1
ATOM 855 O O . ASP A 1 106 ? -15.509 13.229 34.353 1.00 60.62 106 ASP A O 1
ATOM 859 N N . LEU A 1 107 ? -13.692 11.940 34.017 1.00 65.94 107 LEU A N 1
ATOM 860 C CA . LEU A 1 107 ? -14.255 10.679 34.489 1.00 65.94 107 LEU A CA 1
ATOM 861 C C . LEU A 1 107 ? -13.633 10.275 35.832 1.00 65.94 107 LEU A C 1
ATOM 863 O O . LEU A 1 107 ? -12.437 10.475 36.039 1.00 65.94 107 LEU A O 1
ATOM 867 N N . PRO A 1 108 ? -14.397 9.673 36.756 1.00 61.88 108 PRO A N 1
ATOM 868 C CA . PRO A 1 108 ? -13.892 9.358 38.091 1.00 61.88 108 PRO A CA 1
ATOM 869 C C . PRO A 1 108 ? -12.886 8.196 38.109 1.00 61.88 108 PRO A C 1
ATOM 871 O O . PRO A 1 108 ? -12.000 8.179 38.962 1.00 61.88 108 PRO A O 1
ATOM 874 N N . PHE A 1 109 ? -12.998 7.248 37.174 1.00 69.06 109 PHE A N 1
ATOM 875 C CA . PHE A 1 109 ? -12.210 6.014 37.145 1.00 69.06 109 PHE A CA 1
ATOM 876 C C . PHE A 1 109 ? -11.828 5.622 35.718 1.00 69.06 109 PHE A C 1
ATOM 878 O O . PHE A 1 109 ? -12.367 6.158 34.747 1.00 69.06 109 PHE A O 1
ATOM 885 N N . ARG A 1 110 ? -10.882 4.683 35.606 1.00 70.44 110 ARG A N 1
ATOM 886 C CA . ARG A 1 110 ? -10.488 4.096 34.327 1.00 70.44 110 ARG A CA 1
ATOM 887 C C . ARG A 1 110 ? -11.692 3.389 33.704 1.00 70.44 110 ARG A C 1
ATOM 889 O O . ARG A 1 110 ? -12.410 2.659 34.391 1.00 70.44 110 ARG A O 1
ATOM 896 N N . ILE A 1 111 ? -11.912 3.661 32.423 1.00 72.94 111 ILE A N 1
ATOM 897 C CA . ILE A 1 111 ? -12.977 3.035 31.645 1.00 72.94 111 ILE A CA 1
ATOM 898 C C . ILE A 1 111 ? -12.624 1.561 31.465 1.00 72.94 111 ILE A C 1
ATOM 900 O O . ILE A 1 111 ? -11.461 1.203 31.288 1.00 72.94 111 ILE A O 1
ATOM 904 N N . THR A 1 112 ? -13.635 0.715 31.589 1.00 73.94 112 THR A N 1
ATOM 905 C CA . THR A 1 112 ? -13.527 -0.728 31.355 1.00 73.94 112 THR A CA 1
ATOM 906 C C . THR A 1 112 ? -14.096 -1.057 29.983 1.00 73.94 112 THR A C 1
ATOM 908 O O . THR A 1 112 ? -14.257 -0.186 29.135 1.00 73.94 112 THR A O 1
ATOM 911 N N . ARG A 1 113 ? -14.375 -2.328 29.725 1.00 73.81 113 ARG A N 1
ATOM 912 C CA . ARG A 1 113 ? -14.673 -2.793 28.379 1.00 73.81 113 ARG A CA 1
ATOM 913 C C . ARG A 1 113 ? -16.090 -2.475 27.899 1.00 73.81 113 ARG A C 1
ATOM 915 O O . ARG A 1 113 ? -16.349 -2.601 26.719 1.00 73.81 113 ARG A O 1
ATOM 922 N N . ALA A 1 114 ? -16.992 -2.076 28.788 1.00 76.19 114 ALA A N 1
ATOM 923 C CA . ALA A 1 114 ? -18.397 -1.927 28.446 1.00 76.19 114 ALA A CA 1
ATOM 924 C C . ALA A 1 114 ? -18.804 -0.464 28.271 1.00 76.19 114 ALA A C 1
ATOM 926 O O . ALA A 1 114 ? -18.578 0.368 29.155 1.00 76.19 114 ALA A O 1
ATOM 927 N N . SER A 1 115 ? -19.507 -0.185 27.187 1.00 84.06 115 SER A N 1
ATOM 928 C CA . SER A 1 115 ? -20.346 0.995 27.051 1.00 84.06 115 SER A CA 1
ATOM 929 C C . SER A 1 115 ? -21.671 0.611 26.394 1.00 84.06 115 SER A C 1
ATOM 931 O O . SER A 1 115 ? -21.825 -0.500 25.892 1.00 84.06 115 SER A O 1
ATOM 933 N N . ALA A 1 116 ? -22.673 1.468 26.556 1.00 81.81 116 ALA A N 1
ATOM 934 C CA . ALA A 1 116 ? -23.967 1.315 25.908 1.00 81.81 116 ALA A CA 1
ATOM 935 C C . ALA A 1 116 ? -24.571 2.698 25.664 1.00 81.81 116 ALA A C 1
ATOM 937 O O . ALA A 1 116 ? -24.712 3.496 26.601 1.00 81.81 116 ALA A O 1
ATOM 938 N N . SER A 1 117 ? -24.942 2.984 24.418 1.00 79.75 117 SER A N 1
ATOM 939 C CA . SER A 1 117 ? -25.736 4.169 24.069 1.00 79.75 117 SER A CA 1
ATOM 940 C C . SER A 1 117 ? -27.028 4.217 24.894 1.00 79.75 117 SER A C 1
ATOM 942 O O . SER A 1 117 ? -27.673 3.191 25.098 1.00 79.75 117 SER A O 1
ATOM 944 N N . ASP A 1 118 ? -27.419 5.400 25.379 1.00 78.50 118 ASP A N 1
ATOM 945 C CA . ASP A 1 118 ? -28.664 5.566 26.148 1.00 78.50 118 ASP A CA 1
ATOM 946 C C . ASP A 1 118 ? -29.916 5.803 25.277 1.00 78.50 118 ASP A C 1
ATOM 948 O O . ASP A 1 118 ? -30.987 6.165 25.782 1.00 78.50 118 ASP A O 1
ATOM 952 N N . GLY A 1 119 ? -29.766 5.644 23.956 1.00 69.06 119 GLY A N 1
ATOM 953 C CA . GLY A 1 119 ? -30.812 5.876 22.960 1.00 69.06 119 GLY A CA 1
ATOM 954 C C . GLY A 1 119 ? -31.121 7.356 22.703 1.00 69.06 119 GLY A C 1
ATOM 955 O O . GLY A 1 119 ? -32.055 7.668 21.960 1.00 69.06 119 GLY A O 1
ATOM 956 N N . GLN A 1 120 ? -30.370 8.277 23.310 1.00 72.44 120 GLN A N 1
ATOM 957 C CA . GLN A 1 120 ? -30.414 9.717 23.061 1.00 72.44 120 GLN A CA 1
ATOM 958 C C . GLN A 1 120 ? -28.998 10.197 22.687 1.00 72.44 120 GLN A C 1
ATOM 960 O O . GLN A 1 120 ? -28.346 9.604 21.830 1.00 72.44 120 GLN A O 1
ATOM 965 N N . ASN A 1 121 ? -28.520 11.277 23.311 1.00 69.31 121 ASN A N 1
ATOM 966 C CA . ASN A 1 121 ? -27.157 11.794 23.141 1.00 69.31 121 ASN A CA 1
ATOM 967 C C . ASN A 1 121 ? -26.271 11.483 24.362 1.00 69.31 121 ASN A C 1
ATOM 969 O O . ASN A 1 121 ? -25.276 12.175 24.595 1.00 69.31 121 ASN A O 1
ATOM 973 N N . GLY A 1 122 ? -26.660 10.508 25.181 1.00 77.88 122 GLY A N 1
ATOM 974 C CA . GLY A 1 122 ? -25.908 10.082 26.345 1.00 77.88 122 GLY A CA 1
ATOM 975 C C . GLY A 1 122 ? -25.299 8.695 26.177 1.00 77.88 122 GLY A C 1
ATOM 976 O O . GLY A 1 122 ? -25.538 7.981 25.204 1.00 77.88 122 GLY A O 1
ATOM 977 N N . LEU A 1 123 ? -24.456 8.331 27.136 1.00 88.62 123 LEU A N 1
ATOM 978 C CA . LEU A 1 123 ? -23.692 7.091 27.107 1.00 88.62 123 LEU A CA 1
ATOM 979 C C . LEU A 1 123 ? -23.581 6.520 28.515 1.00 88.62 123 LEU A C 1
ATOM 981 O O . LEU A 1 123 ? -23.198 7.218 29.458 1.00 88.62 123 LEU A O 1
ATOM 985 N N . TRP A 1 124 ? -23.882 5.238 28.656 1.00 89.12 124 TRP A N 1
ATOM 986 C CA . TRP A 1 124 ? -23.515 4.468 29.830 1.00 89.12 124 TRP A CA 1
ATOM 987 C C . TRP A 1 124 ? -22.114 3.891 29.638 1.00 89.12 124 TRP A C 1
ATOM 989 O O . TRP A 1 124 ? -21.799 3.337 28.592 1.00 89.12 124 TRP A O 1
ATOM 999 N N . ILE A 1 125 ? -21.272 4.020 30.657 1.00 88.88 125 ILE A N 1
ATOM 1000 C CA . ILE A 1 125 ? -19.852 3.675 30.617 1.00 88.88 125 ILE A CA 1
ATOM 1001 C C . ILE A 1 125 ? -19.526 2.829 31.840 1.00 88.88 125 ILE A C 1
ATOM 1003 O O . ILE A 1 125 ? -19.657 3.282 32.982 1.00 88.88 125 ILE A O 1
ATOM 1007 N N . GLY A 1 126 ? -19.055 1.614 31.607 1.00 87.06 126 GLY A N 1
ATOM 1008 C CA . GLY A 1 126 ? -18.486 0.764 32.634 1.00 87.06 126 GLY A CA 1
ATOM 1009 C C . GLY A 1 126 ? -17.124 1.290 33.073 1.00 87.06 126 GLY A C 1
ATOM 1010 O O . GLY A 1 126 ? -16.274 1.651 32.257 1.00 87.06 126 GLY A O 1
ATOM 1011 N N . SER A 1 127 ? -16.865 1.278 34.370 1.00 81.81 127 SER A N 1
ATOM 1012 C CA . SER A 1 127 ? -15.563 1.617 34.944 1.00 81.81 127 SER A CA 1
ATOM 1013 C C . SER A 1 127 ? -15.146 0.586 35.986 1.00 81.81 127 SER A C 1
ATOM 1015 O O . SER A 1 127 ? -15.949 -0.246 36.410 1.00 81.81 127 SER A O 1
ATOM 1017 N N . GLU A 1 128 ? -13.890 0.647 36.423 1.00 81.50 128 GLU A N 1
ATOM 1018 C CA . GLU A 1 128 ? -13.425 -0.209 37.514 1.00 81.50 128 GLU A CA 1
ATOM 1019 C C . GLU A 1 128 ? -14.270 0.033 38.769 1.00 81.50 128 GLU A C 1
ATOM 1021 O O . GLU A 1 128 ? -14.303 1.145 39.302 1.00 81.50 128 GLU A O 1
ATOM 1026 N N . ASN A 1 129 ? -14.943 -1.010 39.259 1.00 76.00 129 ASN A N 1
ATOM 1027 C CA . ASN A 1 129 ? -15.831 -0.950 40.426 1.00 76.00 129 ASN A CA 1
ATOM 1028 C C . ASN A 1 129 ? -16.965 0.092 40.355 1.00 76.00 129 ASN A C 1
ATOM 1030 O O . ASN A 1 129 ? -17.409 0.592 41.398 1.00 76.00 129 ASN A O 1
ATOM 1034 N N . GLY A 1 130 ? -17.463 0.419 39.162 1.00 85.06 130 GLY A N 1
ATOM 1035 C CA . GLY A 1 130 ? -18.565 1.368 39.040 1.00 85.06 130 GLY A CA 1
ATOM 1036 C C . GLY A 1 130 ? -19.113 1.540 37.632 1.00 85.06 130 GLY A C 1
ATOM 1037 O O . GLY A 1 130 ? -18.538 1.089 36.647 1.00 85.06 130 GLY A O 1
ATOM 1038 N N . LEU A 1 131 ? -20.220 2.263 37.540 1.00 89.69 131 LEU A N 1
ATOM 1039 C CA . LEU A 1 131 ? -20.922 2.590 36.303 1.00 89.69 131 LEU A CA 1
ATOM 1040 C C . LEU A 1 131 ? -21.094 4.107 36.225 1.00 89.69 131 LEU A C 1
ATOM 1042 O O . LEU A 1 131 ? -21.477 4.733 37.209 1.00 89.69 131 LEU A O 1
ATOM 1046 N N . SER A 1 132 ? -20.839 4.712 35.073 1.00 87.75 132 SER A N 1
ATOM 1047 C CA . SER A 1 132 ? -21.064 6.142 34.846 1.00 87.75 132 SER A CA 1
ATOM 1048 C C . SER A 1 132 ? -22.091 6.350 33.738 1.00 87.75 132 SER A C 1
ATOM 1050 O O . SER A 1 132 ? -22.032 5.686 32.715 1.00 87.75 132 SER A O 1
ATOM 1052 N N . HIS A 1 133 ? -23.018 7.285 33.918 1.00 89.12 133 HIS A N 1
ATOM 1053 C CA . HIS A 1 133 ? -23.959 7.728 32.889 1.00 89.12 133 HIS A CA 1
ATOM 1054 C C . HIS A 1 133 ? -23.651 9.163 32.499 1.00 89.12 133 HIS A C 1
ATOM 1056 O O . HIS A 1 133 ? -23.640 10.048 33.357 1.00 89.12 133 HIS A O 1
ATOM 1062 N N . PHE A 1 134 ? -23.397 9.386 31.219 1.00 84.19 134 PHE A N 1
ATOM 1063 C CA . PHE A 1 134 ? -23.298 10.705 30.622 1.00 84.19 134 PHE A CA 1
ATOM 1064 C C . PHE A 1 134 ? -24.639 11.075 30.003 1.00 84.19 134 PHE A C 1
ATOM 1066 O O . PHE A 1 134 ? -25.092 10.382 29.106 1.00 84.19 134 PHE A O 1
ATOM 1073 N N . ASP A 1 135 ? -25.256 12.175 30.431 1.00 79.75 135 ASP A N 1
ATOM 1074 C CA . ASP A 1 135 ? -26.549 12.643 29.896 1.00 79.75 135 ASP A CA 1
ATOM 1075 C C . ASP A 1 135 ? -26.405 13.653 28.735 1.00 79.75 135 ASP A C 1
ATOM 1077 O O . ASP A 1 135 ? -27.322 14.424 28.438 1.00 79.75 135 ASP A O 1
ATOM 1081 N N . GLY A 1 136 ? -25.216 13.725 28.126 1.00 73.00 136 GLY A N 1
ATOM 1082 C CA . GLY A 1 136 ? -24.849 14.758 27.154 1.00 73.00 136 GLY A CA 1
ATOM 1083 C C . GLY A 1 136 ? -24.350 16.063 27.789 1.00 73.00 136 GLY A C 1
ATOM 1084 O O . GLY A 1 136 ? -23.907 16.968 27.078 1.00 73.00 136 GLY A O 1
ATOM 1085 N N . ARG A 1 137 ? -24.425 16.210 29.120 1.00 75.06 137 ARG A N 1
ATOM 1086 C CA . ARG A 1 137 ? -23.971 17.417 29.839 1.00 75.06 137 ARG A CA 1
ATOM 1087 C C . ARG A 1 137 ? -23.114 17.121 31.058 1.00 75.06 137 ARG A C 1
ATOM 1089 O O . ARG A 1 137 ? -22.211 17.898 31.357 1.00 75.06 137 ARG A O 1
ATOM 1096 N N . LYS A 1 138 ? -23.419 16.063 31.801 1.00 80.44 138 LYS A N 1
ATOM 1097 C CA . LYS A 1 138 ? -22.736 15.698 33.045 1.00 80.44 138 LYS A CA 1
ATOM 1098 C C . LYS A 1 138 ? -22.647 14.186 33.197 1.00 80.44 138 LYS A C 1
ATOM 1100 O O . LYS A 1 138 ? -23.489 13.447 32.697 1.00 80.44 138 LYS A O 1
ATOM 1105 N N . PHE A 1 139 ? -21.657 13.758 33.973 1.00 81.06 139 PHE A N 1
ATOM 1106 C CA . PHE A 1 139 ? -21.524 12.377 34.414 1.00 81.06 139 PHE A CA 1
ATOM 1107 C C . PHE A 1 139 ? -22.221 12.164 35.764 1.00 81.06 139 PHE A C 1
ATOM 1109 O O . PHE A 1 139 ? -22.041 12.943 36.704 1.00 81.06 139 PHE A O 1
ATOM 1116 N N . THR A 1 140 ? -22.995 11.087 35.868 1.00 87.31 140 THR A N 1
ATOM 1117 C CA . THR A 1 140 ? -23.544 10.548 37.119 1.00 87.31 140 THR A CA 1
ATOM 1118 C C . THR A 1 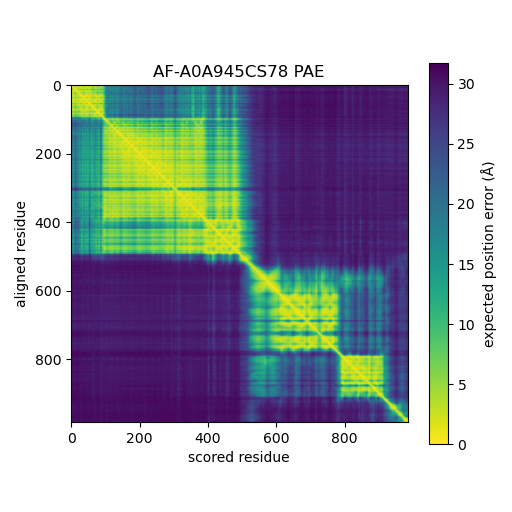140 ? -22.902 9.193 37.371 1.00 87.31 140 THR A C 1
ATOM 1120 O O . THR A 1 140 ? -22.868 8.369 36.468 1.00 87.31 140 THR A O 1
ATOM 1123 N N . HIS A 1 141 ? -22.380 8.956 38.571 1.00 87.44 141 HIS A N 1
ATOM 1124 C CA . HIS A 1 141 ? -21.622 7.744 38.878 1.00 87.44 141 HIS A CA 1
ATOM 1125 C C . HIS A 1 141 ? -22.341 6.879 39.916 1.00 87.44 141 HIS A C 1
ATOM 1127 O O . HIS A 1 141 ? -22.823 7.400 40.922 1.00 87.44 141 HIS A O 1
ATOM 1133 N N . PHE A 1 142 ? -22.367 5.572 39.675 1.00 90.00 142 PHE A N 1
ATOM 1134 C CA . PHE A 1 142 ? -22.982 4.543 40.501 1.00 90.00 142 PHE A CA 1
ATOM 1135 C C . PHE A 1 142 ? -21.918 3.551 40.963 1.00 90.00 142 PHE A C 1
ATOM 1137 O O . PHE A 1 142 ? -21.088 3.084 40.185 1.00 90.00 142 PHE A O 1
ATOM 1144 N N . THR A 1 143 ? -21.970 3.209 42.241 1.00 90.50 143 THR A N 1
ATOM 1145 C CA . THR A 1 143 ? -21.018 2.328 42.922 1.00 90.50 143 THR A CA 1
ATOM 1146 C C . THR A 1 143 ? -21.757 1.193 43.630 1.00 90.50 143 THR A C 1
ATOM 1148 O O . THR A 1 143 ? -22.985 1.232 43.754 1.00 90.50 143 THR A O 1
ATOM 1151 N N . PRO A 1 144 ? -21.044 0.227 44.235 1.00 90.19 144 PRO A N 1
ATOM 1152 C CA . PRO A 1 144 ? -21.689 -0.777 45.079 1.00 90.19 144 PRO A CA 1
ATOM 1153 C C . PRO A 1 144 ? -22.475 -0.210 46.270 1.00 90.19 144 PRO A C 1
ATOM 1155 O O . PRO A 1 144 ? -23.323 -0.892 46.840 1.00 90.19 144 PRO A O 1
ATOM 1158 N N . ARG A 1 145 ? -22.242 1.054 46.655 1.00 89.12 145 ARG A N 1
ATOM 1159 C CA . ARG A 1 145 ? -23.053 1.734 47.681 1.00 89.12 145 ARG A CA 1
ATOM 1160 C C . ARG A 1 145 ? -24.453 2.095 47.189 1.00 89.12 145 ARG A C 1
ATOM 1162 O O . ARG A 1 145 ? -25.347 2.248 48.017 1.00 89.12 145 ARG A O 1
ATOM 1169 N N . ASP A 1 146 ? -24.624 2.208 45.878 1.00 90.56 146 ASP A N 1
ATOM 1170 C CA . ASP A 1 146 ? -25.878 2.552 45.207 1.00 90.56 146 ASP A CA 1
ATOM 1171 C C . ASP A 1 146 ? -26.686 1.298 44.822 1.00 90.56 146 ASP A C 1
ATOM 1173 O O . ASP A 1 146 ? -27.828 1.404 44.383 1.00 90.56 146 ASP A O 1
ATOM 1177 N N . GLY A 1 147 ? -26.122 0.103 45.040 1.00 89.62 147 GLY A N 1
ATOM 1178 C CA . GLY A 1 147 ? -26.769 -1.192 44.807 1.00 89.62 147 GLY A CA 1
ATOM 1179 C C . GLY A 1 147 ? -26.184 -2.007 43.651 1.00 89.62 147 GLY A C 1
ATOM 1180 O O . GLY A 1 147 ? -26.588 -3.155 43.484 1.00 89.62 147 GLY A O 1
ATOM 1181 N N . LEU A 1 148 ? -25.232 -1.456 42.890 1.00 91.69 148 LEU A N 1
ATOM 1182 C CA . LEU A 1 148 ? -24.506 -2.168 41.831 1.00 91.69 148 LEU A CA 1
ATOM 1183 C C . LEU A 1 148 ? -23.701 -3.352 42.408 1.00 91.69 148 LEU A C 1
ATOM 1185 O O . LEU A 1 148 ? -23.180 -3.260 43.523 1.00 91.69 148 LEU A O 1
ATOM 1189 N N . GLN A 1 149 ? -23.569 -4.458 41.671 1.00 88.31 149 GLN A N 1
ATOM 1190 C CA . GLN A 1 149 ? -22.634 -5.527 42.049 1.00 88.31 149 GLN A CA 1
ATOM 1191 C C . GLN A 1 149 ? -21.194 -4.975 42.143 1.00 88.31 149 GLN A C 1
ATOM 1193 O O . GLN A 1 149 ? -20.781 -4.226 41.256 1.00 88.31 149 GLN A O 1
ATOM 1198 N N . PRO A 1 150 ? -20.405 -5.298 43.190 1.00 88.31 150 PRO A N 1
ATOM 1199 C CA . PRO A 1 150 ? -18.960 -5.061 43.171 1.00 88.31 150 PRO A CA 1
ATOM 1200 C C . PRO A 1 150 ? -18.286 -5.701 41.955 1.00 88.31 150 PRO A C 1
ATOM 1202 O O . PRO A 1 150 ? -18.783 -6.685 41.417 1.00 88.31 150 PRO A O 1
ATOM 1205 N N . GLY A 1 151 ? -17.126 -5.168 41.573 1.00 86.81 151 GLY A N 1
ATOM 1206 C CA . GLY A 1 151 ? -16.332 -5.713 40.478 1.00 86.81 151 GLY A CA 1
ATOM 1207 C C . GLY A 1 151 ? -16.273 -4.828 39.241 1.00 86.81 151 GLY A C 1
ATOM 1208 O O . GLY A 1 151 ? -16.894 -3.764 39.172 1.00 86.81 151 GLY A O 1
ATOM 1209 N N . ASP A 1 152 ? -15.482 -5.270 38.274 1.00 89.31 152 ASP A N 1
ATOM 1210 C CA . ASP A 1 152 ? -15.259 -4.542 37.029 1.00 89.31 152 ASP A CA 1
ATOM 1211 C C . ASP A 1 152 ? -16.394 -4.827 36.051 1.00 89.31 152 ASP A C 1
ATOM 1213 O O . ASP A 1 152 ? -16.862 -5.962 35.934 1.00 89.31 152 ASP A O 1
ATOM 1217 N N . VAL A 1 153 ? -16.850 -3.793 35.347 1.00 90.88 153 VAL A N 1
ATOM 1218 C CA . VAL A 1 153 ? -17.926 -3.929 34.365 1.00 90.88 153 VAL A CA 1
ATOM 1219 C C . VAL A 1 153 ? -17.354 -4.458 33.044 1.00 90.88 153 VAL A C 1
ATOM 1221 O O . VAL A 1 153 ? -16.441 -3.875 32.466 1.00 90.88 153 VAL A O 1
ATOM 1224 N N . TRP A 1 154 ? -17.891 -5.574 32.557 1.00 90.38 154 TRP A N 1
ATOM 1225 C CA . TRP A 1 154 ? -17.395 -6.275 31.365 1.00 90.38 154 TRP A CA 1
ATOM 1226 C C . TRP A 1 154 ? -18.346 -6.216 30.179 1.00 90.38 154 TRP A C 1
ATOM 1228 O O . TRP A 1 154 ? -17.888 -6.263 29.043 1.00 90.38 154 TRP A O 1
ATOM 1238 N N . SER A 1 155 ? -19.649 -6.114 30.430 1.00 91.62 155 SER A N 1
ATOM 1239 C CA . SER A 1 155 ? -20.665 -6.018 29.384 1.00 91.62 155 SER A CA 1
ATOM 1240 C C . SER A 1 155 ? -21.847 -5.194 29.861 1.00 91.62 155 SER A C 1
ATOM 1242 O O . SER A 1 155 ? -22.163 -5.175 31.053 1.00 91.62 155 SER A O 1
ATOM 1244 N N . MET A 1 156 ? -22.500 -4.500 28.938 1.00 92.50 156 MET A N 1
ATOM 1245 C CA . MET A 1 156 ? -23.654 -3.664 29.232 1.00 92.50 156 MET A CA 1
ATOM 1246 C C . MET A 1 156 ? -24.658 -3.735 28.094 1.00 92.50 156 MET A C 1
ATOM 1248 O O . MET A 1 156 ? -24.294 -3.972 26.948 1.00 92.50 156 MET A O 1
ATOM 1252 N N . LEU A 1 157 ? -25.925 -3.541 28.433 1.00 92.31 157 LEU A N 1
ATOM 1253 C CA . LEU A 1 157 ? -27.024 -3.546 27.482 1.00 92.31 157 LEU A CA 1
ATOM 1254 C C . LEU A 1 157 ? -28.137 -2.660 28.025 1.00 92.31 157 LEU A C 1
ATOM 1256 O O . LEU A 1 157 ? -28.594 -2.870 29.149 1.00 92.31 157 LEU A O 1
ATOM 1260 N N . GLN A 1 158 ? -28.604 -1.705 27.230 1.00 91.56 158 GLN A N 1
ATOM 1261 C CA . GLN A 1 158 ? -29.887 -1.072 27.497 1.00 91.56 158 GLN A CA 1
ATOM 1262 C C . GLN A 1 158 ? -30.983 -1.880 26.800 1.00 91.56 158 GLN A C 1
ATOM 1264 O O . GLN A 1 158 ? -30.926 -2.079 25.588 1.00 91.56 158 GLN A O 1
ATOM 1269 N N . ASP A 1 159 ? -31.959 -2.365 27.563 1.00 91.25 159 ASP A N 1
ATOM 1270 C CA . ASP A 1 159 ? -33.081 -3.106 26.995 1.00 91.25 159 ASP A CA 1
ATOM 1271 C C . ASP A 1 159 ? -34.078 -2.172 26.286 1.00 91.25 159 ASP A C 1
ATOM 1273 O O . ASP A 1 159 ? -34.088 -0.951 26.483 1.00 91.25 159 ASP A O 1
ATOM 1277 N N . LYS A 1 160 ? -34.982 -2.739 25.481 1.00 88.81 160 LYS A N 1
ATOM 1278 C CA . LYS A 1 160 ? -36.030 -1.987 24.763 1.00 88.81 160 LYS A CA 1
ATOM 1279 C C . LYS A 1 160 ? -36.976 -1.199 25.678 1.00 88.81 160 LYS A C 1
ATOM 1281 O O . LYS A 1 160 ? -37.726 -0.352 25.190 1.00 88.81 160 LYS A O 1
ATOM 1286 N N . SER A 1 161 ? -36.993 -1.486 26.981 1.00 87.50 161 SER A N 1
ATOM 1287 C CA . SER A 1 161 ? -37.789 -0.754 27.975 1.00 87.50 161 SER A CA 1
ATOM 1288 C C . SER A 1 161 ? -37.023 0.423 28.593 1.00 87.50 161 SER A C 1
ATOM 1290 O O . SER A 1 161 ? -37.615 1.198 29.344 1.00 87.50 161 SER A O 1
ATOM 1292 N N . GLY A 1 162 ? -35.742 0.587 28.252 1.00 86.88 162 GLY A N 1
ATOM 1293 C CA . GLY A 1 162 ? -34.856 1.631 28.753 1.00 86.88 162 GLY A CA 1
ATOM 1294 C C . GLY A 1 162 ? -34.114 1.259 30.037 1.00 86.88 162 GLY A C 1
ATOM 1295 O O . GLY A 1 162 ? -33.392 2.111 30.560 1.00 86.88 162 GLY A O 1
ATOM 1296 N N . ASN A 1 163 ? -34.265 0.029 30.543 1.00 91.19 163 ASN A N 1
ATOM 1297 C CA . ASN A 1 163 ? -33.515 -0.444 31.707 1.00 91.19 163 ASN A CA 1
ATOM 1298 C C . ASN A 1 163 ? -32.093 -0.817 31.296 1.00 91.19 163 ASN A C 1
ATOM 1300 O O . ASN A 1 163 ? -31.846 -1.180 30.148 1.00 91.19 163 ASN A O 1
ATOM 1304 N N . VAL A 1 164 ? -31.163 -0.780 32.245 1.00 93.19 164 VAL A N 1
ATOM 1305 C CA . VAL A 1 164 ? -29.751 -1.073 31.973 1.00 93.19 164 VAL A CA 1
ATOM 1306 C C . VAL A 1 164 ? -29.347 -2.369 32.658 1.00 93.19 164 VAL A C 1
ATOM 1308 O O . VAL A 1 164 ? -29.425 -2.496 33.880 1.00 93.19 164 VAL A O 1
ATOM 1311 N N . TRP A 1 165 ? -28.885 -3.326 31.868 1.00 94.94 165 TRP A N 1
ATOM 1312 C CA . TRP A 1 165 ? -28.252 -4.554 32.320 1.00 94.94 165 TRP A CA 1
ATOM 1313 C C . TRP A 1 165 ? -26.736 -4.369 32.315 1.00 94.94 165 TRP A C 1
ATOM 1315 O O . TRP A 1 165 ? -26.162 -3.859 31.356 1.00 94.94 165 TRP A O 1
ATOM 1325 N N . VAL A 1 166 ? -26.092 -4.770 33.406 1.00 95.31 166 VAL A N 1
ATOM 1326 C CA . VAL A 1 166 ? -24.666 -4.559 33.664 1.00 95.31 166 VAL A CA 1
ATOM 1327 C C . VAL A 1 166 ? -24.058 -5.876 34.120 1.00 95.31 166 VAL A C 1
ATOM 1329 O O . VAL A 1 166 ? -24.345 -6.353 35.217 1.00 95.31 166 VAL A O 1
ATOM 1332 N N . GLY A 1 167 ? -23.234 -6.479 33.274 1.00 94.81 167 GLY A N 1
ATOM 1333 C CA . GLY A 1 167 ? -22.459 -7.668 33.591 1.00 94.81 167 GLY A CA 1
ATOM 1334 C C . GLY A 1 167 ? -21.116 -7.289 34.203 1.00 94.81 167 GLY A C 1
ATOM 1335 O O . GLY A 1 167 ? -20.354 -6.527 33.605 1.00 94.81 167 GLY A O 1
ATOM 1336 N N . THR A 1 168 ? -20.818 -7.824 35.383 1.00 94.06 168 THR A N 1
ATOM 1337 C CA . THR A 1 168 ? -19.530 -7.658 36.066 1.00 94.06 168 THR A CA 1
ATOM 1338 C C . THR A 1 168 ? -18.778 -8.986 36.154 1.00 94.06 168 THR A C 1
ATOM 1340 O O . THR A 1 168 ? -19.255 -10.029 35.702 1.00 94.06 168 THR A O 1
ATOM 1343 N N . ASP A 1 169 ? -17.580 -8.979 36.734 1.00 92.56 169 ASP A N 1
ATOM 1344 C CA . ASP A 1 169 ? -16.871 -10.206 37.117 1.00 92.56 169 ASP A CA 1
ATOM 1345 C C . ASP A 1 169 ? -17.444 -10.884 38.383 1.00 92.56 169 ASP A C 1
ATOM 1347 O O . ASP A 1 169 ? -17.050 -12.008 38.716 1.00 92.56 169 ASP A O 1
ATOM 1351 N N . ALA A 1 170 ? -18.408 -10.247 39.059 1.00 93.44 170 ALA A N 1
ATOM 1352 C CA . ALA A 1 170 ? -19.073 -10.757 40.260 1.00 93.44 170 ALA A CA 1
ATOM 1353 C C . ALA A 1 170 ? -20.559 -11.115 40.074 1.00 93.44 170 ALA A C 1
ATOM 1355 O O . ALA A 1 170 ? -21.123 -11.773 40.950 1.00 93.44 170 ALA A O 1
ATOM 1356 N N . GLY A 1 171 ? -21.192 -10.734 38.963 1.00 94.38 171 GLY A N 1
ATOM 1357 C CA . GLY A 1 171 ? -22.563 -11.122 38.636 1.00 94.38 171 GLY A CA 1
ATOM 1358 C C . GLY A 1 171 ? -23.218 -10.205 37.606 1.00 94.38 171 GLY A C 1
ATOM 1359 O O . GLY A 1 171 ? -22.554 -9.480 36.871 1.00 94.38 171 GLY A O 1
ATOM 1360 N N . LEU A 1 172 ? -24.548 -10.232 37.564 1.00 95.44 172 LEU A N 1
ATOM 1361 C CA . LEU A 1 172 ? -25.375 -9.401 36.691 1.00 95.44 172 LEU A CA 1
ATOM 1362 C C . LEU A 1 172 ? -26.198 -8.418 37.527 1.00 95.44 172 LEU A C 1
ATOM 1364 O O . LEU A 1 172 ? -26.861 -8.817 38.481 1.00 95.44 172 LEU A O 1
ATOM 1368 N N . SER A 1 173 ? -26.210 -7.146 37.149 1.00 95.69 173 SER A N 1
ATOM 1369 C CA . SER A 1 173 ? -27.038 -6.102 37.754 1.00 95.69 173 SER A CA 1
ATOM 1370 C C . SER A 1 173 ? -28.047 -5.566 36.741 1.00 95.69 173 SER A C 1
ATOM 1372 O O . SER A 1 173 ? -27.693 -5.251 35.613 1.00 95.69 173 SER A O 1
ATOM 1374 N N . HIS A 1 174 ? -29.304 -5.426 37.150 1.00 94.94 174 HIS A N 1
ATOM 1375 C CA . HIS A 1 174 ? -30.389 -4.840 36.365 1.00 94.94 174 HIS A CA 1
ATOM 1376 C C . HIS A 1 174 ? -30.871 -3.548 37.026 1.00 94.94 174 HIS A C 1
ATOM 1378 O O . HIS A 1 174 ? -31.325 -3.574 38.173 1.00 94.94 174 HIS A O 1
ATOM 1384 N N . TYR A 1 175 ? -30.768 -2.432 36.312 1.00 94.69 175 TYR A N 1
ATOM 1385 C CA . TYR A 1 175 ? -31.140 -1.097 36.765 1.00 94.69 175 TYR A CA 1
ATOM 1386 C C . TYR A 1 175 ? -32.420 -0.622 36.079 1.00 94.69 175 TYR A C 1
ATOM 1388 O O . TYR A 1 175 ? -32.424 -0.375 34.876 1.00 94.69 175 TYR A O 1
ATOM 1396 N N . ASP A 1 176 ? -33.488 -0.444 36.856 1.00 90.75 176 ASP A N 1
ATOM 1397 C CA . ASP A 1 176 ? -34.816 -0.032 36.369 1.00 90.75 176 ASP A CA 1
ATOM 1398 C C . ASP A 1 176 ? -35.010 1.498 36.293 1.00 90.75 176 ASP A C 1
ATOM 1400 O O . ASP A 1 176 ? -36.129 1.990 36.143 1.00 90.75 176 ASP A O 1
ATOM 1404 N N . GLY A 1 177 ? -33.926 2.269 36.442 1.00 86.81 177 GLY A N 1
ATOM 1405 C CA . GLY A 1 177 ? -33.961 3.731 36.556 1.00 86.81 177 GLY A CA 1
ATOM 1406 C C . GLY A 1 177 ? -34.122 4.249 37.991 1.00 86.81 177 GLY A C 1
ATOM 1407 O O . GLY A 1 177 ? -33.871 5.427 38.245 1.00 86.81 177 GLY A O 1
ATOM 1408 N N . GLU A 1 178 ? -34.478 3.392 38.954 1.00 89.38 178 GLU A N 1
ATOM 1409 C CA . GLU A 1 178 ? -34.583 3.759 40.372 1.00 89.38 178 GLU A CA 1
ATOM 1410 C C . GLU A 1 178 ? -33.634 2.946 41.260 1.00 89.38 178 GLU A C 1
ATOM 1412 O O . GLU A 1 178 ? -33.021 3.501 42.176 1.00 89.38 178 GLU A O 1
ATOM 1417 N N . LYS A 1 179 ? -33.491 1.641 41.007 1.00 93.69 179 LYS A N 1
ATOM 1418 C CA . LYS A 1 179 ? -32.720 0.711 41.844 1.00 93.69 179 LYS A CA 1
ATOM 1419 C C . LYS A 1 179 ? -32.050 -0.395 41.029 1.00 93.69 179 LYS A C 1
ATOM 1421 O O . LYS A 1 179 ? -32.491 -0.757 39.943 1.00 93.69 179 LYS A O 1
ATOM 1426 N N . PHE A 1 180 ? -31.018 -0.990 41.621 1.00 94.75 180 PHE A N 1
ATOM 1427 C CA . PHE A 1 180 ? -30.362 -2.187 41.100 1.00 94.75 180 PHE A CA 1
ATOM 1428 C C . PHE A 1 180 ? -30.976 -3.467 41.683 1.00 94.75 180 PHE A C 1
ATOM 1430 O O . PHE A 1 180 ? -31.245 -3.559 42.884 1.00 94.75 180 PHE A O 1
ATOM 1437 N N . THR A 1 181 ? -31.170 -4.468 40.827 1.00 93.94 181 THR A N 1
ATOM 1438 C CA . THR A 1 181 ? -31.480 -5.858 41.188 1.00 93.94 181 THR A CA 1
ATOM 1439 C C . THR A 1 181 ? -30.334 -6.737 40.706 1.00 93.94 181 THR A C 1
ATOM 1441 O O . THR A 1 181 ? -30.009 -6.700 39.524 1.00 93.94 181 THR A O 1
ATOM 1444 N N . ASN A 1 182 ? -29.723 -7.508 41.602 1.00 94.75 182 ASN A N 1
ATOM 1445 C CA . ASN A 1 182 ? -28.525 -8.288 41.297 1.00 94.75 182 ASN A CA 1
ATOM 1446 C C . ASN A 1 182 ? -28.853 -9.777 41.185 1.00 94.75 182 ASN A C 1
ATOM 1448 O O . ASN A 1 182 ? -29.745 -10.252 41.885 1.00 94.75 182 ASN A O 1
ATOM 1452 N N . TYR A 1 183 ? -28.114 -10.472 40.327 1.00 94.19 183 TYR A N 1
ATOM 1453 C CA . TYR A 1 183 ? -28.173 -11.912 40.118 1.00 94.19 183 TYR A CA 1
ATOM 1454 C C . TYR A 1 183 ? -26.753 -12.478 40.136 1.00 94.19 183 TYR A C 1
ATOM 1456 O O . TYR A 1 183 ? -25.877 -11.996 39.412 1.00 94.19 183 TYR A O 1
ATOM 1464 N N . ASP A 1 184 ? -26.528 -13.511 40.936 1.00 94.38 184 ASP A N 1
ATOM 1465 C CA . ASP A 1 184 ? -25.288 -14.286 40.960 1.00 94.38 184 ASP A CA 1
ATOM 1466 C C . ASP A 1 184 ? -25.572 -15.796 40.824 1.00 94.38 184 ASP A C 1
ATOM 1468 O O . ASP A 1 184 ? -26.673 -16.219 40.446 1.00 94.38 184 ASP A O 1
ATOM 1472 N N . THR A 1 185 ? -24.569 -16.639 41.083 1.00 94.00 185 THR A N 1
ATOM 1473 C CA . THR A 1 185 ? -24.740 -18.097 41.040 1.00 94.00 185 THR A CA 1
ATOM 1474 C C . THR A 1 185 ? -25.792 -18.643 42.005 1.00 94.00 185 THR A C 1
ATOM 1476 O O . THR A 1 185 ? -26.399 -19.675 41.708 1.00 94.00 185 THR A O 1
ATOM 1479 N N . ASP A 1 186 ? -26.032 -17.982 43.138 1.00 92.00 186 ASP A N 1
ATOM 1480 C CA . ASP A 1 186 ? -27.068 -18.381 44.094 1.00 92.00 186 ASP A CA 1
ATOM 1481 C C . ASP A 1 186 ? -28.475 -18.021 43.574 1.00 92.00 186 ASP A C 1
ATOM 1483 O O . ASP A 1 186 ? -29.448 -18.709 43.901 1.00 92.00 186 ASP A O 1
ATOM 1487 N N . ASP A 1 187 ? -28.580 -17.017 42.695 1.00 91.12 187 ASP A N 1
ATOM 1488 C CA . ASP A 1 187 ? -29.825 -16.591 42.036 1.00 91.12 187 ASP A CA 1
ATOM 1489 C C . ASP A 1 187 ? -30.122 -17.326 40.710 1.00 91.12 187 ASP A C 1
ATOM 1491 O O . ASP A 1 187 ? -31.187 -17.142 40.111 1.00 91.12 187 ASP A O 1
ATOM 1495 N N . GLY A 1 188 ? -29.217 -18.200 40.257 1.00 90.50 188 GLY A N 1
ATOM 1496 C CA . GLY A 1 188 ? -29.399 -19.057 39.077 1.00 90.50 188 GLY A CA 1
ATOM 1497 C C . GLY A 1 188 ? -28.533 -18.708 37.862 1.00 90.50 188 GLY A C 1
ATOM 1498 O O . GLY A 1 188 ? -28.666 -19.360 36.818 1.00 90.50 188 GLY A O 1
ATOM 1499 N N . LEU A 1 189 ? -27.631 -17.732 37.985 1.00 93.81 189 LEU A N 1
ATOM 1500 C CA . LEU A 1 189 ? -26.596 -17.477 36.985 1.00 93.81 189 LEU A CA 1
ATOM 1501 C C . LEU A 1 189 ? -25.619 -18.670 36.934 1.00 93.81 189 LEU A C 1
ATOM 1503 O O . LEU A 1 189 ? -25.288 -19.265 37.957 1.00 93.81 189 LEU A O 1
ATOM 1507 N N . VAL A 1 190 ? -25.149 -19.067 35.753 1.00 94.44 190 VAL A N 1
ATOM 1508 C CA . VAL A 1 190 ? -24.235 -20.219 35.620 1.00 94.44 190 VAL A CA 1
ATOM 1509 C C . VAL A 1 190 ? -22.831 -19.883 36.118 1.00 94.44 190 VAL A C 1
ATOM 1511 O O . VAL A 1 190 ? -22.120 -20.744 36.640 1.00 94.44 190 VAL A O 1
ATOM 1514 N N . TRP A 1 191 ? -22.428 -18.627 35.950 1.00 96.19 191 TRP A N 1
ATOM 1515 C CA . TRP A 1 191 ? -21.117 -18.130 36.321 1.00 96.19 191 TRP A CA 1
ATOM 1516 C C . TRP A 1 191 ? -21.170 -16.619 36.529 1.00 96.19 191 TRP A C 1
ATOM 1518 O O . TRP A 1 191 ? -21.819 -15.920 35.760 1.00 96.19 191 TRP A O 1
ATOM 1528 N N . ASN A 1 192 ? -20.456 -16.121 37.537 1.00 94.88 192 ASN A N 1
ATOM 1529 C CA . ASN A 1 192 ? -20.510 -14.709 37.924 1.00 94.88 192 ASN A CA 1
ATOM 1530 C C . ASN A 1 192 ? -19.835 -13.763 36.931 1.00 94.88 192 ASN A C 1
ATOM 1532 O O . ASN A 1 192 ? -20.226 -12.609 36.846 1.00 94.88 192 ASN A O 1
ATOM 1536 N N . TRP A 1 193 ? -18.842 -14.237 36.176 1.00 95.12 193 TRP A N 1
ATOM 1537 C CA . TRP A 1 193 ? -18.163 -13.397 35.196 1.00 95.12 193 TRP A CA 1
ATOM 1538 C C . TRP A 1 193 ? -18.967 -13.313 33.899 1.00 95.12 193 TRP A C 1
ATOM 1540 O O . TRP A 1 193 ? -18.895 -14.221 33.062 1.00 95.12 193 TRP A O 1
ATOM 1550 N N . VAL A 1 194 ? -19.736 -12.230 33.769 1.00 96.25 194 VAL A N 1
ATOM 1551 C CA . VAL A 1 194 ? -20.622 -11.943 32.636 1.00 96.25 194 VAL A CA 1
ATOM 1552 C C . VAL A 1 194 ? -19.880 -11.106 31.598 1.00 96.25 194 V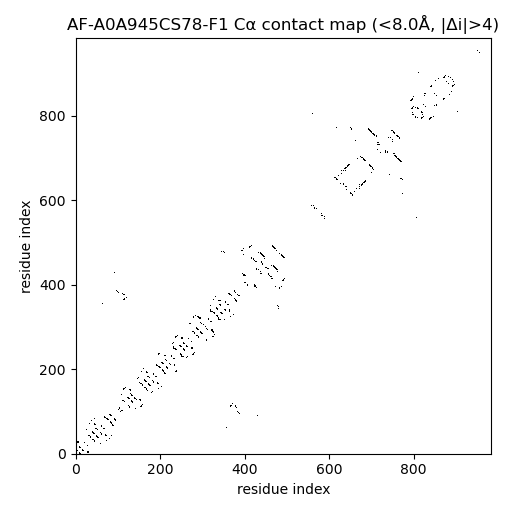AL A C 1
ATOM 1554 O O . VAL A 1 194 ? -19.519 -9.957 31.840 1.00 96.25 194 VAL A O 1
ATOM 1557 N N . THR A 1 195 ? -19.642 -11.695 30.433 1.00 94.69 195 THR A N 1
ATOM 1558 C CA . THR A 1 195 ? -18.751 -11.166 29.391 1.00 94.69 195 THR A CA 1
ATOM 1559 C C . THR A 1 195 ? -19.490 -10.587 28.191 1.00 94.69 195 THR A C 1
ATOM 1561 O O . THR A 1 195 ? -18.900 -9.795 27.467 1.00 94.69 195 THR A O 1
ATOM 1564 N N . ALA A 1 196 ? -20.753 -10.958 27.976 1.00 95.12 196 ALA A N 1
ATOM 1565 C CA . ALA A 1 196 ? -21.581 -10.430 26.895 1.00 95.12 196 ALA A CA 1
ATOM 1566 C C . ALA A 1 196 ? -23.056 -10.403 27.308 1.00 95.12 196 ALA A C 1
ATOM 1568 O O . ALA A 1 196 ? -23.535 -11.314 27.987 1.00 95.12 196 ALA A O 1
ATOM 1569 N N . LEU A 1 197 ? -23.781 -9.384 26.856 1.00 95.88 197 LEU A N 1
ATOM 1570 C CA . LEU A 1 197 ? -25.218 -9.231 27.057 1.00 95.88 197 LEU A CA 1
ATOM 1571 C C . LEU A 1 197 ? -25.864 -8.853 25.730 1.00 95.88 197 LEU A C 1
ATOM 1573 O O . LEU A 1 197 ? -25.329 -8.025 25.002 1.00 95.88 197 LEU A O 1
ATOM 1577 N N . PHE A 1 198 ? -27.007 -9.456 25.423 1.00 95.31 198 PHE A N 1
ATOM 1578 C CA . PHE A 1 198 ? -27.750 -9.182 24.197 1.00 95.31 198 PHE A CA 1
ATOM 1579 C C . PHE A 1 198 ? -29.251 -9.400 24.422 1.00 95.31 198 PHE A C 1
ATOM 1581 O O . PHE A 1 198 ? -29.632 -10.377 25.061 1.00 95.31 198 PHE A O 1
ATOM 1588 N N . GLU A 1 199 ? -30.112 -8.520 23.911 1.00 95.62 199 GLU A N 1
ATOM 1589 C CA . GLU A 1 199 ? -31.569 -8.723 23.920 1.00 95.62 199 GLU A CA 1
ATOM 1590 C C . GLU A 1 199 ? -32.021 -9.185 22.534 1.00 95.62 199 GLU A C 1
ATOM 1592 O O . GLU A 1 199 ? -31.829 -8.476 21.547 1.00 95.62 199 GLU A O 1
ATOM 1597 N N . ASP A 1 200 ? -32.673 -10.346 22.451 1.00 94.75 200 ASP A N 1
ATOM 1598 C CA . ASP A 1 200 ? -33.235 -10.801 21.179 1.00 94.75 200 ASP A CA 1
ATOM 1599 C C . ASP A 1 200 ? -34.537 -10.070 20.808 1.00 94.75 200 ASP A C 1
ATOM 1601 O O . ASP A 1 200 ? -35.112 -9.283 21.565 1.00 94.75 200 ASP A O 1
ATOM 1605 N N . ARG A 1 201 ? -35.039 -10.300 19.593 1.00 93.12 201 ARG A N 1
ATOM 1606 C CA . ARG A 1 201 ? -36.296 -9.689 19.121 1.00 93.12 201 ARG A CA 1
ATOM 1607 C C . ARG A 1 201 ? -37.514 -10.015 19.986 1.00 93.12 201 ARG A C 1
ATOM 1609 O O . ARG A 1 201 ? -38.409 -9.170 20.055 1.00 93.12 201 ARG A O 1
ATOM 1616 N N . ASP A 1 202 ? -37.534 -11.169 20.647 1.00 91.19 202 ASP A N 1
ATOM 1617 C CA . ASP A 1 202 ? -38.634 -11.599 21.515 1.00 91.19 202 ASP A CA 1
ATOM 1618 C C . ASP A 1 202 ? -38.569 -10.943 22.908 1.00 91.19 202 ASP A C 1
ATOM 1620 O O . ASP A 1 202 ? -39.566 -10.937 23.634 1.00 91.19 202 ASP A O 1
ATOM 1624 N N . GLY A 1 203 ? -37.442 -10.302 23.234 1.00 91.88 203 GLY A N 1
ATOM 1625 C CA . GLY A 1 203 ? -37.205 -9.599 24.493 1.00 91.88 203 GLY A CA 1
ATOM 1626 C C . GLY A 1 203 ? -36.535 -10.464 25.557 1.00 91.88 203 GLY A C 1
ATOM 1627 O O . GLY A 1 203 ? -36.480 -10.054 26.718 1.00 91.88 203 GLY A O 1
ATOM 1628 N N . ASP A 1 204 ? -36.038 -11.647 25.189 1.00 94.62 204 ASP A N 1
ATOM 1629 C CA . ASP A 1 204 ? -35.244 -12.468 26.094 1.00 94.62 204 ASP A CA 1
ATOM 1630 C C . ASP A 1 204 ? -33.813 -11.917 26.165 1.00 94.62 204 ASP A C 1
ATOM 1632 O O . ASP A 1 204 ? -33.219 -11.511 25.161 1.00 94.62 204 ASP A O 1
ATOM 1636 N N . ILE A 1 205 ? -33.234 -11.950 27.367 1.00 96.38 205 ILE A N 1
ATOM 1637 C CA . ILE A 1 205 ? -31.856 -11.505 27.591 1.00 96.38 205 ILE A CA 1
ATOM 1638 C C . ILE A 1 205 ? -30.920 -12.704 27.482 1.00 96.38 205 ILE A C 1
ATOM 1640 O O . ILE A 1 205 ? -30.975 -13.640 28.283 1.00 96.38 205 ILE A O 1
ATOM 1644 N N . TRP A 1 206 ? -30.037 -12.670 26.496 1.00 97.75 206 TRP A N 1
ATOM 1645 C CA . TRP A 1 206 ? -28.937 -13.602 26.328 1.00 97.75 206 TRP A CA 1
ATOM 1646 C C . TRP A 1 206 ? -27.712 -13.107 27.092 1.00 97.75 206 TRP A C 1
ATOM 1648 O O . TRP A 1 206 ? -27.294 -11.957 26.980 1.00 97.75 206 TRP A O 1
ATOM 1658 N N . ILE A 1 207 ? -27.152 -14.002 27.897 1.00 98.12 207 ILE A N 1
ATOM 1659 C CA . ILE A 1 207 ? -26.105 -13.730 28.873 1.00 98.12 207 ILE A CA 1
ATOM 1660 C C . ILE A 1 207 ? -24.944 -14.669 28.571 1.00 98.12 207 ILE A C 1
ATOM 1662 O O . ILE A 1 207 ? -24.993 -15.872 28.849 1.00 98.12 207 ILE A O 1
ATOM 1666 N N . GLY A 1 208 ? -23.897 -14.113 27.976 1.00 97.44 208 GLY A N 1
ATOM 1667 C CA . GLY A 1 208 ? -22.622 -14.782 27.799 1.00 97.44 208 GLY A CA 1
ATOM 1668 C C . GLY A 1 208 ? -21.816 -14.710 29.087 1.00 97.44 208 GLY A C 1
ATOM 1669 O O . GLY A 1 208 ? -21.657 -13.640 29.675 1.00 97.44 208 GLY A O 1
ATOM 1670 N N . THR A 1 209 ? -21.299 -15.849 29.533 1.00 97.12 209 THR A N 1
ATOM 1671 C CA . THR A 1 209 ? -20.418 -15.910 30.700 1.00 97.12 209 THR A CA 1
ATOM 1672 C C . THR A 1 209 ? -19.099 -16.584 30.348 1.00 97.12 209 THR A C 1
ATOM 1674 O O . THR A 1 209 ? -18.962 -17.251 29.317 1.00 97.12 209 THR A O 1
ATOM 1677 N N . TYR A 1 210 ? -18.129 -16.492 31.257 1.00 94.94 210 TYR A N 1
ATOM 1678 C CA . TYR A 1 210 ? -16.872 -17.232 31.132 1.00 94.94 210 TYR A CA 1
ATOM 1679 C C . TYR A 1 210 ? -17.057 -18.766 31.176 1.00 94.94 210 TYR A C 1
ATOM 1681 O O . TYR A 1 210 ? -16.121 -19.508 30.880 1.00 94.94 210 TYR A O 1
ATOM 1689 N N . ASN A 1 211 ? -18.239 -19.275 31.549 1.00 95.25 211 ASN A N 1
ATOM 1690 C CA . ASN A 1 211 ? -18.500 -20.714 31.618 1.00 95.25 211 ASN A CA 1
ATOM 1691 C C . ASN A 1 211 ? -19.935 -21.102 31.212 1.00 95.25 211 ASN A C 1
ATOM 1693 O O . ASN A 1 211 ? -20.604 -21.875 31.900 1.00 95.25 211 ASN A O 1
ATOM 1697 N N . GLY A 1 212 ? -20.395 -20.598 30.071 1.00 94.69 212 GLY A N 1
ATOM 1698 C CA . GLY A 1 212 ? -21.649 -20.995 29.437 1.00 94.69 212 GLY A CA 1
ATOM 1699 C C . GLY A 1 212 ? -22.462 -19.809 28.933 1.00 94.69 212 GLY A C 1
ATOM 1700 O O . GLY A 1 212 ? -22.214 -18.656 29.288 1.00 94.69 212 GLY A O 1
ATOM 1701 N N . LEU A 1 213 ? -23.465 -20.121 28.119 1.00 97.69 213 LEU A N 1
ATOM 1702 C CA . LEU A 1 213 ? -24.452 -19.174 27.616 1.00 97.69 213 LEU A CA 1
ATOM 1703 C C . LEU A 1 213 ? -25.780 -19.406 28.334 1.00 97.69 213 LEU A C 1
ATOM 1705 O O . LEU A 1 213 ? -26.239 -20.545 28.430 1.00 97.69 213 LEU A O 1
ATOM 1709 N N . GLN A 1 214 ? -26.426 -18.347 28.807 1.00 97.12 214 GLN A N 1
ATOM 1710 C CA . GLN A 1 214 ? -27.768 -18.430 29.374 1.00 97.12 214 GLN A CA 1
ATOM 1711 C C . GLN A 1 214 ? -28.746 -17.530 28.631 1.00 97.12 214 GLN A C 1
ATOM 1713 O O . GLN A 1 214 ? -28.395 -16.431 28.229 1.00 97.12 214 GLN A O 1
ATOM 1718 N N . ARG A 1 215 ? -29.991 -17.983 28.488 1.00 96.62 215 ARG A N 1
ATOM 1719 C CA . ARG A 1 215 ? -31.115 -17.149 28.049 1.00 96.62 215 ARG A CA 1
ATOM 1720 C C . ARG A 1 215 ? -32.068 -16.922 29.213 1.00 96.62 215 ARG A C 1
ATOM 1722 O O . ARG A 1 215 ? -32.480 -17.893 29.853 1.00 96.62 215 ARG A O 1
ATOM 1729 N N . TYR A 1 216 ? -32.428 -15.675 29.470 1.00 95.56 216 TYR A N 1
ATOM 1730 C CA . TYR A 1 216 ? -33.355 -15.270 30.516 1.00 95.56 216 TYR A CA 1
ATOM 1731 C C . TYR A 1 216 ? -34.674 -14.781 29.912 1.00 95.56 216 TYR A C 1
ATOM 1733 O O . TYR A 1 216 ? -34.719 -13.735 29.275 1.00 95.56 216 TYR A O 1
ATOM 1741 N N . ASP A 1 217 ? -35.752 -15.526 30.163 1.00 91.38 217 ASP A N 1
ATOM 1742 C CA . ASP A 1 217 ? -37.103 -15.254 29.632 1.00 91.38 217 ASP A CA 1
ATOM 1743 C C . ASP A 1 217 ? -37.941 -14.300 30.516 1.00 91.38 217 ASP A C 1
ATOM 1745 O O . ASP A 1 217 ? -39.177 -14.291 30.492 1.00 91.38 217 ASP A O 1
ATOM 1749 N N . GLY A 1 218 ? -37.277 -13.564 31.414 1.00 86.56 218 GLY A N 1
ATOM 1750 C CA . GLY A 1 218 ? -37.924 -12.761 32.455 1.00 86.56 218 GLY A CA 1
ATOM 1751 C C . GLY A 1 218 ? -38.413 -13.562 33.670 1.00 86.56 218 GLY A C 1
ATOM 1752 O O . GLY A 1 218 ? -38.938 -12.974 34.619 1.00 86.56 218 GLY A O 1
ATOM 1753 N N . ARG A 1 219 ? -38.285 -14.898 33.667 1.00 88.12 219 ARG A N 1
ATOM 1754 C CA . ARG A 1 219 ? -38.682 -15.772 34.789 1.00 88.12 219 ARG A CA 1
ATOM 1755 C C . ARG A 1 219 ? -37.638 -16.820 35.151 1.00 88.12 219 ARG A C 1
ATOM 1757 O O . ARG A 1 219 ? -37.542 -17.181 36.324 1.00 88.12 219 ARG A O 1
ATOM 1764 N N . LYS A 1 220 ? -36.936 -17.382 34.169 1.00 92.12 220 LYS A N 1
ATOM 1765 C CA . LYS A 1 220 ? -35.990 -18.490 34.329 1.00 92.12 220 LYS A CA 1
ATOM 1766 C C . LYS A 1 220 ? -34.782 -18.321 33.421 1.00 92.12 220 LYS A C 1
ATOM 1768 O O . LYS A 1 220 ? -34.902 -17.868 32.287 1.00 92.12 220 LYS A O 1
ATOM 1773 N N . PHE A 1 221 ? -33.643 -18.789 33.920 1.00 94.00 221 PHE A N 1
ATOM 1774 C CA . PHE A 1 221 ? -32.426 -18.960 33.139 1.00 94.00 221 PHE A CA 1
ATOM 1775 C C . PHE A 1 221 ? -32.407 -20.343 32.475 1.00 94.00 221 PHE A C 1
ATOM 1777 O O . PHE A 1 221 ? -32.585 -21.367 33.141 1.00 94.00 221 PHE A O 1
ATOM 1784 N N . HIS A 1 222 ? -32.165 -20.375 31.168 1.00 94.44 222 HIS A N 1
ATOM 1785 C CA . HIS A 1 222 ? -31.974 -21.590 30.372 1.00 94.44 222 HIS A CA 1
ATOM 1786 C C . HIS A 1 222 ? -30.504 -21.689 29.969 1.00 94.44 222 HIS A C 1
ATOM 1788 O O . HIS A 1 222 ? -29.990 -20.759 29.359 1.00 94.44 222 HIS A O 1
ATOM 1794 N N . LEU A 1 223 ? -29.831 -22.785 30.329 1.00 96.19 223 LEU A N 1
ATOM 1795 C CA . LEU A 1 223 ? -28.387 -22.961 30.139 1.00 96.19 223 LEU A CA 1
ATOM 1796 C C . LEU A 1 223 ? -28.054 -23.720 28.847 1.00 96.19 223 LEU A C 1
ATOM 1798 O O . LEU A 1 223 ? -28.606 -24.792 28.594 1.00 96.19 223 LEU A O 1
ATOM 1802 N N . PHE A 1 224 ? -27.068 -23.202 28.115 1.00 96.31 224 PHE A N 1
ATOM 1803 C CA . PHE A 1 224 ? -26.420 -23.829 26.970 1.00 96.31 224 PHE A CA 1
ATOM 1804 C C . PHE A 1 224 ? -24.902 -23.922 27.199 1.00 96.31 224 PHE A C 1
ATOM 1806 O O . PHE A 1 224 ? -24.243 -22.951 27.574 1.00 96.31 224 PHE A O 1
ATOM 1813 N N . THR A 1 225 ? -24.339 -25.106 26.966 1.00 96.31 225 THR A N 1
ATOM 1814 C CA . THR A 1 225 ? -22.907 -25.419 27.115 1.00 96.31 225 THR A CA 1
ATOM 1815 C C . THR A 1 225 ? -22.403 -26.238 25.924 1.00 96.31 225 THR A C 1
ATOM 1817 O O . THR A 1 225 ? -23.159 -26.556 25.001 1.00 96.31 225 THR A O 1
ATOM 1820 N N . VAL A 1 226 ? -21.137 -26.657 25.963 1.00 95.88 226 VAL A N 1
ATOM 1821 C CA . VAL A 1 226 ? -20.578 -27.661 25.042 1.00 95.88 226 VAL A CA 1
ATOM 1822 C C . VAL A 1 226 ? -21.406 -28.951 24.968 1.00 95.88 226 VAL A C 1
ATOM 1824 O O . VAL A 1 226 ? -21.462 -29.574 23.911 1.00 95.88 226 VAL A O 1
ATOM 1827 N N . GLU A 1 227 ? -22.114 -29.339 26.037 1.00 93.88 227 GLU A N 1
ATOM 1828 C CA . GLU A 1 227 ? -23.008 -30.509 26.017 1.00 93.88 227 GLU A CA 1
ATOM 1829 C C . GLU A 1 227 ? -24.238 -30.293 25.123 1.00 93.88 227 GLU A C 1
ATOM 1831 O O . GLU A 1 227 ? -24.820 -31.253 24.618 1.00 93.88 227 GLU A O 1
ATOM 1836 N N . ASN A 1 228 ? -24.619 -29.033 24.899 1.00 94.50 228 ASN A N 1
ATOM 1837 C CA . ASN A 1 228 ? -25.728 -28.645 24.032 1.00 94.50 228 ASN A CA 1
ATOM 1838 C C . ASN A 1 228 ? -25.296 -28.418 22.575 1.00 94.50 228 ASN A C 1
ATOM 1840 O O . ASN A 1 228 ? -26.162 -28.331 21.709 1.00 94.50 228 ASN A O 1
ATOM 1844 N N . GLY A 1 229 ? -23.989 -28.352 22.295 1.00 93.62 229 GLY A N 1
ATOM 1845 C CA . GLY A 1 229 ? -23.443 -28.191 20.944 1.00 93.62 229 GLY A CA 1
ATOM 1846 C C . GLY A 1 229 ? -22.574 -26.952 20.728 1.00 93.62 229 GLY A C 1
ATOM 1847 O O . GLY A 1 229 ? -22.078 -26.783 19.618 1.00 93.62 229 GLY A O 1
ATOM 1848 N N . LEU A 1 230 ? -22.346 -26.115 21.748 1.00 95.44 230 LEU A N 1
ATOM 1849 C CA . LEU A 1 230 ? -21.400 -24.996 21.644 1.00 95.44 230 LEU A CA 1
ATOM 1850 C C . LEU A 1 230 ? -19.954 -25.493 21.423 1.00 95.44 230 LEU A C 1
ATOM 1852 O O . LEU A 1 230 ? -19.590 -26.560 21.924 1.00 95.44 230 LEU A O 1
ATOM 1856 N N . PRO A 1 231 ? -19.105 -24.734 20.706 1.00 95.69 231 PRO A N 1
ATOM 1857 C CA . PRO A 1 231 ? -17.710 -25.113 20.483 1.00 95.69 231 PRO A CA 1
ATOM 1858 C C . PRO A 1 231 ? -16.813 -24.859 21.710 1.00 95.69 231 PRO A C 1
ATOM 1860 O O . PRO A 1 231 ? -15.846 -25.592 21.912 1.00 95.69 231 PRO A O 1
ATOM 1863 N N . ASP A 1 232 ? -17.135 -23.863 22.541 1.00 97.19 232 ASP A N 1
ATOM 1864 C CA . ASP A 1 232 ? -16.486 -23.555 23.825 1.00 97.19 232 ASP A CA 1
ATOM 1865 C C . ASP A 1 232 ? -17.519 -22.901 24.767 1.00 97.19 232 ASP A C 1
ATOM 1867 O O . ASP A 1 232 ? -18.516 -22.343 24.309 1.00 97.19 232 ASP A O 1
ATOM 1871 N N . ASN A 1 233 ? -17.300 -22.985 26.082 1.00 96.94 233 ASN A N 1
ATOM 1872 C CA . ASN A 1 233 ? -18.184 -22.379 27.084 1.00 96.94 233 ASN A CA 1
ATOM 1873 C C . ASN A 1 233 ? -17.867 -20.897 27.344 1.00 96.94 233 ASN A C 1
ATOM 1875 O O . ASN A 1 233 ? -18.703 -20.199 27.907 1.00 96.94 233 ASN A O 1
ATOM 1879 N N . ARG A 1 234 ? -16.670 -20.416 26.994 1.00 97.81 234 ARG A N 1
ATOM 1880 C CA . ARG A 1 234 ? -16.291 -19.008 27.160 1.00 97.81 234 ARG A CA 1
ATOM 1881 C C . ARG A 1 234 ? -16.903 -18.193 26.039 1.00 97.81 234 ARG A C 1
ATOM 1883 O O . ARG A 1 234 ? -16.471 -18.309 24.891 1.00 97.81 234 ARG A O 1
ATOM 1890 N N . ILE A 1 235 ? -17.906 -17.398 26.387 1.00 97.88 235 ILE A N 1
ATOM 1891 C CA . ILE A 1 235 ? -18.646 -16.557 25.449 1.00 97.88 235 ILE A CA 1
ATOM 1892 C C . ILE A 1 235 ? -18.052 -15.150 25.467 1.00 97.88 235 ILE A C 1
ATOM 1894 O O . ILE A 1 235 ? -17.753 -14.631 26.538 1.00 97.88 235 ILE A O 1
ATOM 1898 N N . TRP A 1 236 ? -17.884 -14.532 24.303 1.00 96.00 236 TRP A N 1
ATOM 1899 C CA . TRP A 1 236 ? -17.304 -13.189 24.173 1.00 96.00 236 TRP A CA 1
ATOM 1900 C C . TRP A 1 236 ? -18.200 -12.212 23.420 1.00 96.00 236 TRP A C 1
ATOM 1902 O O . TRP A 1 236 ? -18.153 -11.026 23.710 1.00 96.00 236 TRP A O 1
ATOM 1912 N N . ALA A 1 237 ? -19.010 -12.697 22.480 1.00 95.81 237 ALA A N 1
ATOM 1913 C CA . ALA A 1 237 ? -19.887 -11.857 21.674 1.00 95.81 237 ALA A CA 1
ATOM 1914 C C . ALA A 1 237 ? -21.199 -12.577 21.373 1.00 95.81 237 ALA A C 1
ATOM 1916 O O . ALA A 1 237 ? -21.227 -13.806 21.242 1.00 95.81 237 ALA A O 1
ATOM 1917 N N . LEU A 1 238 ? -22.269 -11.802 21.251 1.00 97.19 238 LEU A N 1
ATOM 1918 C CA . LEU A 1 238 ? -23.613 -12.262 20.930 1.00 97.19 238 LEU A CA 1
ATOM 1919 C C . LEU A 1 238 ? -24.223 -11.288 19.928 1.00 97.19 238 LEU A C 1
ATOM 1921 O O . LEU A 1 238 ? -24.080 -10.086 20.106 1.00 97.19 238 LEU A O 1
ATOM 1925 N N . GLU A 1 239 ? -24.879 -11.814 18.900 1.00 95.94 239 GLU A N 1
ATOM 1926 C CA . GLU A 1 239 ? -25.554 -11.017 17.870 1.00 95.94 239 GLU A CA 1
ATOM 1927 C C . GLU A 1 239 ? -26.741 -11.807 17.307 1.00 95.94 239 GLU A C 1
ATOM 1929 O O . GLU A 1 239 ? -26.686 -13.037 17.255 1.00 95.94 239 GLU A O 1
ATOM 1934 N N . GLN A 1 240 ? -27.808 -11.142 16.863 1.00 95.50 240 GLN A N 1
ATOM 1935 C CA . GLN A 1 240 ? -28.914 -11.799 16.154 1.00 95.50 240 GLN A CA 1
ATOM 1936 C C . GLN A 1 240 ? -28.983 -11.339 14.703 1.00 95.50 240 GLN A C 1
ATOM 1938 O O . GLN A 1 240 ? -29.142 -10.150 14.446 1.00 95.50 240 GLN A O 1
ATOM 1943 N N . ASP A 1 241 ? -28.963 -12.289 13.768 1.00 93.19 241 ASP A N 1
ATOM 1944 C CA . ASP A 1 241 ? -29.082 -11.969 12.344 1.00 93.19 241 ASP A CA 1
ATOM 1945 C C . ASP A 1 241 ? -30.526 -11.648 11.908 1.00 93.19 241 ASP A C 1
ATOM 1947 O O . ASP A 1 241 ? -31.512 -11.830 12.639 1.00 93.19 241 ASP A O 1
ATOM 1951 N N . ARG A 1 242 ? -30.693 -11.169 10.673 1.00 90.19 242 ARG A N 1
ATOM 1952 C CA . ARG A 1 242 ? -31.997 -10.879 10.048 1.00 90.19 242 ARG A CA 1
ATOM 1953 C C . ARG A 1 242 ? -32.951 -12.060 10.017 1.00 90.19 242 ARG A C 1
ATOM 1955 O O . ARG A 1 242 ? -34.154 -11.842 10.185 1.00 90.19 242 ARG A O 1
ATOM 1962 N N . ASP A 1 243 ? -32.437 -13.274 9.891 1.00 89.06 243 ASP A N 1
ATOM 1963 C CA . ASP A 1 243 ? -33.231 -14.503 9.874 1.00 89.06 243 ASP A CA 1
ATOM 1964 C C . ASP A 1 243 ? -33.657 -14.953 11.284 1.00 89.06 243 ASP A C 1
ATOM 1966 O O . ASP A 1 243 ? -34.517 -15.823 11.429 1.00 89.06 243 ASP A O 1
ATOM 1970 N N . GLY A 1 244 ? -33.136 -14.298 12.326 1.00 91.69 244 GLY A N 1
ATOM 1971 C CA . GLY A 1 244 ? -33.471 -14.531 13.726 1.00 91.69 244 GLY A CA 1
ATOM 1972 C C . GLY A 1 244 ? -32.543 -15.521 14.425 1.00 91.69 244 GLY A C 1
ATOM 1973 O O . GLY A 1 244 ? -32.783 -15.826 15.595 1.00 91.69 244 GLY A O 1
ATOM 1974 N N . ASN A 1 245 ? -31.488 -15.996 13.760 1.00 94.31 245 ASN A N 1
ATOM 1975 C CA . ASN A 1 245 ? -30.505 -16.872 14.383 1.00 94.31 245 ASN A CA 1
ATOM 1976 C C . ASN A 1 245 ? -29.634 -16.077 15.353 1.00 94.31 245 ASN A C 1
ATOM 1978 O O . ASN A 1 245 ? -29.231 -14.950 15.066 1.00 94.31 245 ASN A O 1
ATOM 1982 N N . ILE A 1 246 ? -29.290 -16.704 16.473 1.00 97.06 246 ILE A N 1
ATOM 1983 C CA . ILE A 1 246 ? -28.345 -16.139 17.432 1.00 97.06 246 ILE A CA 1
ATOM 1984 C C . ILE A 1 246 ? -26.944 -16.604 17.055 1.00 97.06 246 ILE A C 1
ATOM 1986 O O . ILE A 1 246 ? -26.673 -17.803 16.985 1.00 97.06 246 ILE A O 1
ATOM 1990 N N . TRP A 1 247 ? -26.052 -15.658 16.818 1.00 97.56 247 TRP A N 1
ATOM 1991 C CA . TRP A 1 247 ? -24.635 -15.873 16.598 1.00 97.56 247 TRP A CA 1
ATOM 1992 C C . TRP A 1 247 ? -23.870 -15.672 17.899 1.00 97.56 247 TRP A C 1
ATOM 1994 O O . TRP A 1 247 ? -24.087 -14.714 18.636 1.00 97.56 247 TRP A O 1
ATOM 2004 N N . ILE A 1 248 ? -22.976 -16.612 18.187 1.00 98.38 248 ILE A N 1
ATOM 2005 C CA . ILE A 1 248 ? -22.252 -16.708 19.448 1.00 98.38 248 ILE A CA 1
ATOM 2006 C C . ILE A 1 248 ? -20.759 -16.786 19.154 1.00 98.38 248 ILE A C 1
ATOM 2008 O O . ILE A 1 248 ? -20.263 -17.790 18.633 1.00 98.38 248 ILE A O 1
ATOM 2012 N N . GLY A 1 249 ? -20.039 -15.729 19.512 1.00 97.69 249 GLY A N 1
ATOM 2013 C CA . GLY A 1 249 ? -18.585 -15.699 19.510 1.00 97.69 249 GLY A CA 1
ATOM 2014 C C . GLY A 1 249 ? -18.047 -16.354 20.775 1.00 97.69 249 GLY A C 1
ATOM 2015 O O . GLY A 1 249 ? -18.405 -15.956 21.885 1.00 97.69 249 GLY A O 1
ATOM 2016 N N . THR A 1 250 ? -17.196 -17.365 20.620 1.00 97.94 250 THR A N 1
ATOM 2017 C CA . THR A 1 250 ? -16.583 -18.089 21.741 1.00 97.94 250 THR A CA 1
ATOM 2018 C C . THR A 1 250 ? -15.059 -18.075 21.643 1.00 97.94 250 THR A C 1
ATOM 2020 O O . THR A 1 250 ? -14.492 -17.672 20.626 1.00 97.94 250 THR A O 1
ATOM 2023 N N . GLU A 1 251 ? -14.361 -18.563 22.671 1.00 96.56 251 GLU A N 1
ATOM 2024 C CA . GLU A 1 251 ? -12.910 -18.795 22.572 1.00 96.56 251 GLU A CA 1
ATOM 2025 C C . GLU A 1 251 ? -12.545 -19.870 21.523 1.00 96.56 251 GLU A C 1
ATOM 2027 O O . GLU A 1 251 ? -11.458 -19.849 20.949 1.00 96.56 251 GLU A O 1
ATOM 2032 N N . GLY A 1 252 ? -13.433 -20.838 21.277 1.00 94.56 252 GLY A N 1
ATOM 2033 C CA . GLY A 1 252 ? -13.164 -21.999 20.419 1.00 94.56 252 GLY A CA 1
ATOM 2034 C C . GLY A 1 252 ? -13.662 -21.875 18.978 1.00 94.56 252 GLY A C 1
ATOM 2035 O O . GLY A 1 252 ? -13.412 -22.777 18.176 1.00 94.56 252 GLY A O 1
ATOM 2036 N N . GLY A 1 253 ? -14.367 -20.796 18.644 1.00 96.06 253 GLY A N 1
ATOM 2037 C CA . GLY A 1 253 ? -14.939 -20.555 17.322 1.00 96.06 253 GLY A CA 1
ATOM 2038 C C . GLY A 1 253 ? -16.237 -19.752 17.370 1.00 96.06 253 GLY A C 1
ATOM 2039 O O . GLY A 1 253 ? -16.642 -19.234 18.413 1.00 96.06 253 GLY A O 1
ATOM 2040 N N . LEU A 1 254 ? -16.908 -19.693 16.224 1.00 96.88 254 LEU A N 1
ATOM 2041 C CA . LEU A 1 254 ? -18.222 -19.079 16.053 1.00 96.88 254 LEU A CA 1
ATOM 2042 C C . LEU A 1 254 ? -19.302 -20.162 16.070 1.00 96.88 254 LEU A C 1
ATOM 2044 O O . LEU A 1 254 ? -19.108 -21.239 15.505 1.00 96.88 254 LEU A O 1
ATOM 2048 N N . SER A 1 255 ? -20.452 -19.887 16.673 1.00 96.94 255 SER A N 1
ATOM 2049 C CA . SER A 1 255 ? -21.617 -20.770 16.623 1.00 96.94 255 SER A CA 1
ATOM 2050 C C . SER A 1 255 ? -22.853 -20.009 16.163 1.00 96.94 255 SER A C 1
ATOM 2052 O O . SER A 1 255 ? -23.047 -18.868 16.564 1.00 96.94 255 SER A O 1
ATOM 2054 N N . ARG A 1 256 ? -23.689 -20.637 15.336 1.00 96.12 256 ARG A N 1
ATOM 2055 C CA . ARG A 1 256 ? -25.018 -20.151 14.946 1.00 96.12 256 ARG A CA 1
ATOM 2056 C C . ARG A 1 256 ? -26.084 -21.047 15.562 1.00 96.12 256 ARG A C 1
ATOM 2058 O O . ARG A 1 256 ? -26.058 -22.258 15.332 1.00 96.12 256 ARG A O 1
ATOM 2065 N N . TYR A 1 257 ? -27.026 -20.457 16.284 1.00 96.62 257 TYR A N 1
ATOM 2066 C CA . TYR A 1 257 ? -28.178 -21.122 16.880 1.00 96.62 257 TYR A CA 1
ATOM 2067 C C . TYR A 1 257 ? -29.465 -20.709 16.166 1.00 96.62 257 TYR A C 1
ATOM 2069 O O . TYR A 1 257 ? -29.851 -19.544 16.204 1.00 96.62 257 TYR A O 1
ATOM 2077 N N . ASP A 1 258 ? -30.138 -21.670 15.534 1.00 92.88 258 ASP A N 1
ATOM 2078 C CA . ASP A 1 258 ? -31.370 -21.446 14.755 1.00 92.88 258 ASP A CA 1
ATOM 2079 C C . ASP A 1 258 ? -32.664 -21.591 15.580 1.00 92.88 258 ASP A C 1
ATOM 2081 O O . ASP A 1 258 ? -33.765 -21.638 15.034 1.00 92.88 258 ASP A O 1
ATOM 2085 N N . GLY A 1 259 ? -32.539 -21.694 16.906 1.00 90.56 259 GLY A N 1
ATOM 2086 C CA . GLY A 1 259 ? -33.650 -21.991 17.811 1.00 90.56 259 GLY A CA 1
ATOM 2087 C C . GLY A 1 259 ? -33.795 -23.476 18.156 1.00 90.56 259 GLY A C 1
ATOM 2088 O O . GLY A 1 259 ? -34.445 -23.791 19.156 1.00 90.56 259 GLY A O 1
ATOM 2089 N N . GLU A 1 260 ? -33.159 -24.380 17.402 1.00 90.81 260 GLU A N 1
ATOM 2090 C CA . GLU A 1 260 ? -33.188 -25.828 17.652 1.00 90.81 260 GLU A CA 1
ATOM 2091 C C . GLU A 1 260 ? -31.789 -26.444 17.805 1.00 90.81 260 GLU A C 1
ATOM 2093 O O . GLU A 1 260 ? -31.581 -27.293 18.677 1.00 90.81 260 GLU A O 1
ATOM 2098 N N . LYS A 1 261 ? -30.822 -26.044 16.970 1.00 93.94 261 LYS A N 1
ATOM 2099 C CA . LYS A 1 261 ? -29.476 -26.633 16.905 1.00 93.94 261 LYS A CA 1
ATOM 2100 C C . LYS A 1 261 ? -28.377 -25.579 16.779 1.00 93.94 261 LYS A C 1
ATOM 2102 O O . LYS A 1 261 ? -28.569 -24.499 16.229 1.00 93.94 261 LYS A O 1
ATOM 2107 N N . PHE A 1 262 ? -27.182 -25.956 17.233 1.00 95.94 262 PHE A N 1
ATOM 2108 C CA . PHE A 1 262 ? -25.952 -25.190 17.039 1.00 95.94 262 PHE A CA 1
ATOM 2109 C C . PHE A 1 262 ? -25.200 -25.668 15.791 1.00 95.94 262 PHE A C 1
ATOM 2111 O O . PHE A 1 262 ? -25.018 -26.870 15.580 1.00 95.94 262 PHE A O 1
ATOM 2118 N N . THR A 1 263 ? -24.743 -24.722 14.973 1.00 93.94 263 THR A N 1
ATOM 2119 C CA . THR A 1 263 ? -23.839 -24.947 13.835 1.00 93.94 263 THR A CA 1
ATOM 2120 C C . THR A 1 263 ? -22.538 -24.199 14.097 1.00 93.94 263 THR A C 1
ATOM 2122 O O . THR A 1 263 ? -22.562 -22.985 14.265 1.00 93.94 263 THR A O 1
ATOM 2125 N N . ASN A 1 264 ? -21.412 -24.911 14.145 1.00 94.94 264 ASN A N 1
ATOM 2126 C CA . ASN A 1 264 ? -20.133 -24.340 14.571 1.00 94.94 264 ASN A CA 1
ATOM 2127 C C . ASN A 1 264 ? -19.198 -24.112 13.385 1.00 94.94 264 ASN A C 1
ATOM 2129 O O . ASN A 1 264 ? -19.045 -24.998 12.547 1.00 94.94 264 ASN A O 1
ATOM 2133 N N . PHE A 1 265 ? -18.525 -22.967 13.388 1.00 93.12 265 PHE A N 1
ATOM 2134 C CA . PHE A 1 265 ? -17.489 -22.586 12.438 1.00 93.12 265 PHE A CA 1
ATOM 2135 C C . PHE A 1 265 ? -16.176 -22.401 13.197 1.00 93.12 265 PHE A C 1
ATOM 2137 O O . PHE A 1 265 ? -16.117 -21.760 14.249 1.00 93.12 265 PHE A O 1
ATOM 2144 N N . THR A 1 266 ? -15.109 -22.985 12.668 1.00 92.94 266 THR A N 1
ATOM 2145 C CA . THR A 1 266 ? -13.774 -22.993 13.268 1.00 92.94 266 THR A CA 1
ATOM 2146 C C . THR A 1 266 ? -12.731 -22.507 12.266 1.00 92.94 266 THR A C 1
ATOM 2148 O O . THR A 1 266 ? -13.031 -22.197 11.112 1.00 92.94 266 THR A O 1
ATOM 2151 N N . THR A 1 267 ? -11.459 -22.495 12.667 1.00 92.44 267 THR A N 1
ATOM 2152 C CA . THR A 1 267 ? -10.350 -22.190 11.749 1.00 92.44 267 THR A CA 1
ATOM 2153 C C . THR A 1 267 ? -10.231 -23.173 10.582 1.00 92.44 267 THR A C 1
ATOM 2155 O O . THR A 1 267 ? -9.627 -22.848 9.565 1.00 92.44 267 THR A O 1
ATOM 2158 N N . ARG A 1 268 ? -10.829 -24.369 10.686 1.00 88.94 268 ARG A N 1
ATOM 2159 C CA . ARG A 1 268 ? -10.899 -25.333 9.575 1.00 88.94 268 ARG A CA 1
ATOM 2160 C C . ARG A 1 268 ? -11.902 -24.931 8.497 1.00 88.94 268 ARG A C 1
ATOM 2162 O O . ARG A 1 268 ? -11.760 -25.386 7.368 1.00 88.94 268 ARG A O 1
ATOM 2169 N N . ASP A 1 269 ? -12.872 -24.097 8.853 1.00 87.25 269 ASP A N 1
ATOM 2170 C CA . ASP A 1 269 ? -13.974 -23.681 7.986 1.00 87.25 269 ASP A CA 1
ATOM 2171 C C . ASP A 1 269 ? -13.698 -22.320 7.319 1.00 87.25 269 ASP A C 1
ATOM 2173 O O . ASP A 1 269 ? -14.436 -21.909 6.434 1.00 87.25 269 ASP A O 1
ATOM 2177 N N . GLY A 1 270 ? -12.612 -21.635 7.708 1.00 88.50 270 GLY A N 1
ATOM 2178 C CA . GLY A 1 270 ? -12.180 -20.359 7.119 1.00 88.50 270 GLY A CA 1
ATOM 2179 C C . GLY A 1 270 ? -12.041 -19.200 8.111 1.00 88.50 270 GLY A C 1
ATOM 2180 O O . GLY A 1 270 ? -11.613 -18.112 7.720 1.00 88.50 270 GLY A O 1
ATOM 2181 N N . LEU A 1 271 ? -12.356 -19.407 9.398 1.00 92.44 271 LEU A N 1
ATOM 2182 C CA . LEU A 1 271 ? -12.091 -18.390 10.422 1.00 92.44 271 LEU A CA 1
ATOM 2183 C C . LEU A 1 271 ? -10.587 -18.153 10.584 1.00 92.44 271 LEU A C 1
ATOM 2185 O O . LEU A 1 271 ? -9.788 -19.090 10.618 1.00 92.44 271 LEU A O 1
ATOM 2189 N N . ARG A 1 272 ? -10.201 -16.888 10.746 1.00 92.12 272 ARG A N 1
ATOM 2190 C CA . ARG A 1 272 ? -8.807 -16.478 10.949 1.00 92.12 272 ARG A CA 1
ATOM 2191 C C . ARG A 1 272 ? -8.234 -16.956 12.274 1.00 92.12 272 ARG A C 1
ATOM 2193 O O . ARG A 1 272 ? -7.096 -17.418 12.325 1.00 92.12 272 ARG A O 1
ATOM 2200 N N . HIS A 1 273 ? -9.033 -16.872 13.329 1.00 95.88 273 HIS A N 1
ATOM 2201 C CA . HIS A 1 273 ? -8.657 -17.288 14.670 1.00 95.88 273 HIS A CA 1
ATOM 2202 C C . HIS A 1 273 ? -9.855 -17.931 15.380 1.00 95.88 273 HIS A C 1
ATOM 2204 O O . HIS A 1 273 ? -11.002 -17.678 15.021 1.00 95.88 273 HIS A O 1
ATOM 2210 N N . ALA A 1 274 ? -9.585 -18.793 16.365 1.00 94.81 274 ALA A N 1
ATOM 2211 C CA . ALA A 1 274 ? -10.634 -19.483 17.119 1.00 94.81 274 ALA A CA 1
ATOM 2212 C C . ALA A 1 274 ? -11.387 -18.521 18.052 1.00 94.81 274 ALA A C 1
ATOM 2214 O O . ALA A 1 274 ? -12.610 -18.536 18.087 1.00 94.81 274 ALA A O 1
ATOM 2215 N N . THR A 1 275 ? -10.657 -17.650 18.750 1.00 97.44 275 THR A N 1
ATOM 2216 C CA . THR A 1 275 ? -11.239 -16.633 19.629 1.00 97.44 275 THR A CA 1
ATOM 2217 C C . THR A 1 275 ? -11.951 -15.554 18.816 1.00 97.44 275 THR A C 1
ATOM 2219 O O . THR A 1 275 ? -11.297 -14.725 18.172 1.00 97.44 275 THR A O 1
ATOM 2222 N N . VAL A 1 276 ? -13.283 -15.571 18.863 1.00 97.50 276 VAL A N 1
ATOM 2223 C CA . VAL A 1 276 ? -14.171 -14.570 18.261 1.00 97.50 276 VAL A CA 1
ATOM 2224 C C . VAL A 1 276 ? -14.569 -13.571 19.337 1.00 97.50 276 VAL A C 1
ATOM 2226 O O . VAL A 1 276 ? -15.115 -13.9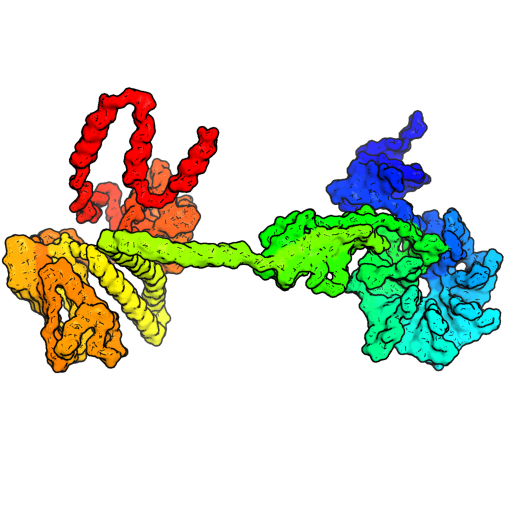70 20.360 1.00 97.50 276 VAL A O 1
ATOM 2229 N N . ARG A 1 277 ? -14.278 -12.288 19.119 1.00 95.38 277 ARG A N 1
ATOM 2230 C CA . ARG A 1 277 ? -14.411 -11.225 20.126 1.00 95.38 277 ARG A CA 1
ATOM 2231 C C . ARG A 1 277 ? -15.541 -10.245 19.867 1.00 95.38 277 ARG A C 1
ATOM 2233 O O . ARG A 1 277 ? -16.031 -9.660 20.819 1.00 95.38 277 ARG A O 1
ATOM 2240 N N . ALA A 1 278 ? -15.917 -10.062 18.607 1.00 95.31 278 ALA A N 1
ATOM 2241 C CA . ALA A 1 278 ? -16.942 -9.112 18.205 1.00 95.31 278 ALA A CA 1
ATOM 2242 C C . ALA A 1 278 ? -17.734 -9.673 17.025 1.00 95.31 278 ALA A C 1
ATOM 2244 O O . ALA A 1 278 ? -17.186 -10.403 16.192 1.00 95.31 278 ALA A O 1
ATOM 2245 N N . LEU A 1 279 ? -19.012 -9.320 16.959 1.00 96.88 279 LEU A N 1
ATOM 2246 C CA . LEU A 1 279 ? -19.939 -9.698 15.901 1.00 96.88 279 LEU A CA 1
ATOM 2247 C C . LEU A 1 279 ? -20.760 -8.469 15.523 1.00 96.88 279 LEU A C 1
ATOM 2249 O O . LEU A 1 279 ? -21.086 -7.674 16.394 1.00 96.88 279 LEU A O 1
ATOM 2253 N N . CYS A 1 280 ? -21.057 -8.311 14.238 1.00 94.81 280 CYS A N 1
ATOM 2254 C CA . CYS A 1 280 ? -21.931 -7.251 13.743 1.00 94.81 280 CYS A CA 1
ATOM 2255 C C . CYS A 1 280 ? -22.540 -7.703 12.415 1.00 94.81 280 CYS A C 1
ATOM 2257 O O . CYS A 1 280 ? -21.802 -8.065 11.493 1.00 94.81 280 CYS A O 1
ATOM 2259 N N . GLU A 1 281 ? -23.866 -7.735 12.310 1.00 93.69 281 GLU A N 1
ATOM 2260 C CA . GLU A 1 281 ? -24.526 -7.908 11.015 1.00 93.69 281 GLU A CA 1
ATOM 2261 C C . GLU A 1 281 ? -24.622 -6.559 10.295 1.00 93.69 281 GLU A C 1
ATOM 2263 O O . GLU A 1 281 ? -25.112 -5.586 10.861 1.00 93.69 281 GLU A O 1
ATOM 2268 N N . ASP A 1 282 ? -24.173 -6.503 9.039 1.00 91.50 282 ASP A N 1
ATOM 2269 C CA . ASP A 1 282 ? -24.281 -5.282 8.247 1.00 91.50 282 ASP A CA 1
ATOM 2270 C C . ASP A 1 282 ? -25.663 -5.088 7.600 1.00 91.50 282 ASP A C 1
ATOM 2272 O O . ASP A 1 282 ? -26.516 -5.984 7.512 1.00 91.50 282 ASP A O 1
ATOM 2276 N N . ASN A 1 283 ? -25.871 -3.904 7.031 1.00 88.31 283 ASN A N 1
ATOM 2277 C CA . ASN A 1 283 ? -27.109 -3.531 6.373 1.00 88.31 283 ASN A CA 1
ATOM 2278 C C . ASN A 1 283 ? -27.418 -4.366 5.120 1.00 88.31 283 ASN A C 1
ATOM 2280 O O . ASN A 1 283 ? -28.541 -4.310 4.599 1.00 88.31 283 ASN A O 1
ATOM 2284 N N . GLN A 1 284 ? -26.475 -5.175 4.642 1.00 85.31 284 GLN A N 1
ATOM 2285 C CA . GLN A 1 284 ? -26.636 -6.101 3.524 1.00 85.31 284 GLN A CA 1
ATOM 2286 C C . GLN A 1 284 ? -26.928 -7.539 3.988 1.00 85.31 284 GLN A C 1
ATOM 2288 O O . GLN A 1 284 ? -27.206 -8.391 3.142 1.00 85.31 284 GLN A O 1
ATOM 2293 N N . GLY A 1 285 ? -26.950 -7.804 5.299 1.00 87.12 285 GLY A N 1
ATOM 2294 C CA . GLY A 1 285 ? -27.158 -9.132 5.883 1.00 87.12 285 GLY A CA 1
ATOM 2295 C C . GLY A 1 285 ? -25.905 -10.009 5.849 1.00 87.12 285 GLY A C 1
ATOM 2296 O O . GLY A 1 285 ? -26.009 -11.235 5.808 1.00 87.12 285 GLY A O 1
ATOM 2297 N N . GLN A 1 286 ? -24.718 -9.404 5.772 1.00 90.62 286 GLN A N 1
ATOM 2298 C CA . GLN A 1 286 ? -23.445 -10.107 5.920 1.00 90.62 286 GLN A CA 1
ATOM 2299 C C . GLN A 1 286 ? -23.001 -9.994 7.374 1.00 90.62 286 GLN A C 1
ATOM 2301 O O . GLN A 1 286 ? -23.085 -8.929 7.979 1.00 90.62 286 GLN A O 1
ATOM 2306 N N . LEU A 1 287 ? -22.502 -11.093 7.932 1.00 94.94 287 LEU A N 1
ATOM 2307 C CA . LEU A 1 287 ? -22.021 -11.097 9.307 1.00 94.94 287 LEU A CA 1
ATOM 2308 C C . LEU A 1 287 ? -20.521 -10.809 9.329 1.00 94.94 287 LEU A C 1
ATOM 2310 O O . LEU A 1 287 ? -19.717 -11.551 8.759 1.00 94.94 287 LEU A O 1
ATOM 2314 N N . TRP A 1 288 ? -20.140 -9.753 10.029 1.00 96.62 288 TRP A N 1
ATOM 2315 C CA . TRP A 1 288 ? -18.760 -9.394 10.303 1.00 96.62 288 TRP A CA 1
ATOM 2316 C C . TRP A 1 288 ? -18.319 -9.981 11.639 1.00 96.62 288 TRP A C 1
ATOM 2318 O O . TRP A 1 288 ? -19.026 -9.912 12.641 1.00 96.62 288 TRP A O 1
ATOM 2328 N N . ILE A 1 289 ? -17.144 -10.607 11.633 1.00 97.62 289 ILE A N 1
ATOM 2329 C CA . ILE A 1 289 ? -16.644 -11.448 12.720 1.00 97.62 289 ILE A CA 1
ATOM 2330 C C . ILE A 1 289 ? -15.246 -10.967 13.098 1.00 97.62 289 ILE A C 1
ATOM 2332 O O . ILE A 1 289 ? -14.268 -11.216 12.388 1.00 97.62 289 ILE A O 1
ATOM 2336 N N . GLY A 1 290 ? -15.146 -10.271 14.224 1.00 97.31 290 GLY A N 1
ATOM 2337 C CA . GLY A 1 290 ? -13.887 -9.790 14.775 1.00 97.31 290 GLY A CA 1
ATOM 2338 C C . GLY A 1 290 ? -13.178 -10.897 15.546 1.00 97.31 290 GLY A C 1
ATOM 2339 O O . GLY A 1 290 ? -13.754 -11.480 16.466 1.00 97.31 290 GLY A O 1
ATOM 2340 N N . THR A 1 291 ? -11.929 -11.191 15.193 1.00 97.38 291 THR A N 1
ATOM 2341 C CA . THR A 1 291 ? -11.132 -12.232 15.857 1.00 97.38 291 THR A CA 1
ATOM 2342 C C . THR A 1 291 ? -9.842 -11.668 16.451 1.00 97.38 291 THR A C 1
ATOM 2344 O O . THR A 1 291 ? -9.475 -10.512 16.232 1.00 97.38 291 THR A O 1
ATOM 2347 N N . ASP A 1 292 ? -9.120 -12.500 17.202 1.00 95.62 292 ASP A N 1
ATOM 2348 C CA . ASP A 1 292 ? -7.797 -12.143 17.726 1.00 95.62 292 ASP A CA 1
ATOM 2349 C C . ASP A 1 292 ? -6.715 -11.961 16.640 1.00 95.62 292 ASP A C 1
ATOM 2351 O O . ASP A 1 292 ? -5.680 -11.356 16.924 1.00 95.62 292 ASP A O 1
ATOM 2355 N N . ASP A 1 293 ? -6.937 -12.455 15.413 1.00 95.44 293 ASP A N 1
ATOM 2356 C CA . ASP A 1 293 ? -5.993 -12.326 14.289 1.00 95.44 293 ASP A CA 1
ATOM 2357 C C . ASP A 1 293 ? -6.674 -12.035 12.933 1.00 95.44 293 ASP A C 1
ATOM 2359 O O . ASP A 1 293 ? -6.430 -12.687 11.910 1.00 95.44 293 ASP A O 1
ATOM 2363 N N . GLY A 1 294 ? -7.534 -11.023 12.915 1.00 95.00 294 GLY A N 1
ATOM 2364 C CA . GLY A 1 294 ? -8.126 -10.452 11.709 1.00 95.00 294 GLY A CA 1
ATOM 2365 C C . GLY A 1 294 ? -9.648 -10.395 11.754 1.00 95.00 294 GLY A C 1
ATOM 2366 O O . GLY A 1 294 ? -10.292 -10.863 12.697 1.00 95.00 294 GLY A O 1
ATOM 2367 N N . LEU A 1 295 ? -10.214 -9.820 10.697 1.00 96.81 295 LEU A N 1
ATOM 2368 C CA . LEU A 1 295 ? -11.651 -9.713 10.468 1.00 96.81 295 LEU A CA 1
ATOM 2369 C C . LEU A 1 295 ? -12.079 -10.806 9.498 1.00 96.81 295 LEU A C 1
ATOM 2371 O O . LEU A 1 295 ? -11.425 -11.014 8.477 1.00 96.81 295 LEU A O 1
ATOM 2375 N N . ASN A 1 296 ? -13.196 -11.461 9.771 1.00 95.88 296 ASN A N 1
ATOM 2376 C CA . ASN A 1 296 ? -13.872 -12.310 8.807 1.00 95.88 296 ASN A CA 1
ATOM 2377 C C . ASN A 1 296 ? -15.201 -11.677 8.387 1.00 95.88 296 ASN A C 1
ATOM 2379 O O . ASN A 1 296 ? -15.868 -11.023 9.182 1.00 95.88 296 ASN A O 1
ATOM 2383 N N . ARG A 1 297 ? -15.594 -11.908 7.139 1.00 94.06 297 ARG A N 1
ATOM 2384 C CA . ARG A 1 297 ? -16.913 -11.586 6.602 1.00 94.06 297 ARG A CA 1
ATOM 2385 C C . ARG A 1 297 ? -17.576 -12.867 6.149 1.00 94.06 297 ARG A C 1
ATOM 2387 O O . ARG A 1 297 ? -17.057 -13.537 5.254 1.00 94.06 297 ARG A O 1
ATOM 2394 N N . TYR A 1 298 ? -18.700 -13.189 6.766 1.00 91.44 298 TYR A N 1
ATOM 2395 C CA . TYR A 1 298 ? -19.543 -14.313 6.409 1.00 91.44 298 TYR A CA 1
ATOM 2396 C C . TYR A 1 298 ? -20.646 -13.859 5.452 1.00 91.44 298 TYR A C 1
ATOM 2398 O O . TYR A 1 298 ? -21.481 -13.018 5.787 1.00 91.44 298 TYR A O 1
ATOM 2406 N N . ALA A 1 299 ? -20.630 -14.422 4.247 1.00 82.69 299 ALA A N 1
ATOM 2407 C CA . ALA A 1 299 ? -21.600 -14.162 3.195 1.00 82.69 299 ALA A CA 1
ATOM 2408 C C . ALA A 1 299 ? -22.479 -15.412 2.979 1.00 82.69 299 ALA A C 1
ATOM 2410 O O . ALA A 1 299 ? -22.023 -16.366 2.341 1.00 82.69 299 ALA A O 1
ATOM 2411 N N . PRO A 1 300 ? -23.746 -15.417 3.442 1.00 73.88 300 PRO A N 1
ATOM 2412 C CA . PRO A 1 300 ? -24.601 -16.611 3.415 1.00 73.88 300 PRO A CA 1
ATOM 2413 C C . PRO A 1 300 ? -24.843 -17.159 2.000 1.00 73.88 300 PRO A C 1
ATOM 2415 O O . PRO A 1 300 ? -24.923 -18.360 1.776 1.00 73.88 300 PRO A O 1
ATOM 2418 N N . HIS A 1 301 ? -24.905 -16.276 1.001 1.00 72.94 301 HIS A N 1
ATOM 2419 C CA . HIS A 1 301 ? -25.143 -16.644 -0.398 1.00 72.94 301 HIS A CA 1
ATOM 2420 C C . HIS A 1 301 ? -23.960 -17.369 -1.070 1.00 72.94 301 HIS A C 1
ATOM 2422 O O . HIS A 1 301 ? -24.106 -17.858 -2.189 1.00 72.94 301 HIS A O 1
ATOM 2428 N N . LEU A 1 302 ? -22.799 -17.429 -0.410 1.00 71.62 302 LEU A N 1
ATOM 2429 C CA . LEU A 1 302 ? -21.593 -18.121 -0.877 1.00 71.62 302 LEU A CA 1
ATOM 2430 C C . LEU A 1 302 ? -21.339 -19.432 -0.115 1.00 71.62 302 LEU A C 1
ATOM 2432 O O . LEU A 1 302 ? -20.297 -20.059 -0.291 1.00 71.62 302 LEU A O 1
ATOM 2436 N N . GLU A 1 303 ? -22.273 -19.877 0.729 1.00 70.44 303 GLU A N 1
ATOM 2437 C CA . GLU A 1 303 ? -22.099 -21.099 1.528 1.00 70.44 303 GLU A CA 1
ATOM 2438 C C . GLU A 1 303 ? -21.882 -22.333 0.630 1.00 70.44 303 GLU A C 1
ATOM 2440 O O . GLU A 1 303 ? -20.970 -23.125 0.879 1.00 70.44 303 GLU A O 1
ATOM 2445 N N . ASP A 1 304 ? -22.595 -22.410 -0.500 1.00 68.12 304 ASP A N 1
ATOM 2446 C CA . ASP A 1 304 ? -22.471 -23.484 -1.498 1.00 68.12 304 ASP A CA 1
ATOM 2447 C C . ASP A 1 304 ? -21.127 -23.496 -2.256 1.00 68.12 304 ASP A C 1
ATOM 2449 O O . ASP A 1 304 ? -20.731 -24.539 -2.786 1.00 68.12 304 ASP A O 1
ATOM 2453 N N . SER A 1 305 ? -20.415 -22.364 -2.340 1.00 65.00 305 SER A N 1
ATOM 2454 C CA . SER A 1 305 ? -19.118 -22.287 -3.035 1.00 65.00 305 SER A CA 1
ATOM 2455 C C . SER A 1 305 ? -17.938 -22.694 -2.150 1.00 65.00 305 SER A C 1
ATOM 2457 O O . SER A 1 305 ? -16.839 -22.899 -2.664 1.00 65.00 305 SER A O 1
ATOM 2459 N N . GLY A 1 306 ? -18.145 -22.819 -0.834 1.00 62.25 306 GLY A N 1
ATOM 2460 C CA . GLY A 1 306 ? -17.073 -23.044 0.139 1.00 62.25 306 GLY A CA 1
ATOM 2461 C C . GLY A 1 306 ? -16.214 -21.805 0.435 1.00 62.25 306 GLY A C 1
ATOM 2462 O O . GLY A 1 306 ? -15.315 -21.892 1.263 1.00 62.25 306 GLY A O 1
ATOM 2463 N N . GLU A 1 307 ? -16.506 -20.653 -0.179 1.00 66.50 307 GLU A N 1
ATOM 2464 C CA . GLU A 1 307 ? -15.805 -19.369 0.022 1.00 66.50 307 GLU A CA 1
ATOM 2465 C C . GLU A 1 307 ? -16.671 -18.363 0.804 1.00 66.50 307 GLU A C 1
ATOM 2467 O O . GLU A 1 307 ? -16.671 -17.161 0.545 1.00 66.50 307 GLU A O 1
ATOM 2472 N N . HIS A 1 308 ? -17.455 -18.853 1.763 1.00 77.81 308 HIS A N 1
ATOM 2473 C CA . HIS A 1 308 ? -18.389 -18.025 2.527 1.00 77.81 308 HIS A CA 1
ATOM 2474 C C . HIS A 1 308 ? -17.718 -17.158 3.592 1.00 77.81 308 HIS A C 1
ATOM 2476 O O . HIS A 1 308 ? -18.343 -16.205 4.044 1.00 77.81 308 HIS A O 1
ATOM 2482 N N . LEU A 1 309 ? -16.471 -17.454 3.980 1.00 86.44 309 LEU A N 1
ATOM 2483 C CA . LEU A 1 309 ? -15.685 -16.672 4.937 1.00 86.44 309 LEU A CA 1
ATOM 2484 C C . LEU A 1 309 ? -14.510 -15.990 4.236 1.00 86.44 309 LEU A C 1
ATOM 2486 O O . LEU A 1 309 ? -13.489 -16.610 3.942 1.00 86.44 309 LEU A O 1
ATOM 2490 N N . LEU A 1 310 ? -14.641 -14.687 4.012 1.00 89.06 310 LEU A N 1
ATOM 2491 C CA . LEU A 1 310 ? -13.562 -13.841 3.506 1.00 89.06 310 LEU A CA 1
ATOM 2492 C C . LEU A 1 310 ? -12.816 -13.219 4.680 1.00 89.06 310 LEU A C 1
ATOM 2494 O O . LEU A 1 310 ? -13.437 -12.888 5.685 1.00 89.06 310 LEU A O 1
ATOM 2498 N N . ALA A 1 311 ? -11.499 -13.073 4.574 1.00 91.88 311 ALA A N 1
ATOM 2499 C CA . ALA A 1 311 ? -10.673 -12.557 5.658 1.00 91.88 311 ALA A CA 1
ATOM 2500 C C . ALA A 1 311 ? -9.975 -11.250 5.282 1.00 91.88 311 ALA A C 1
ATOM 2502 O O . ALA A 1 311 ? -9.516 -11.105 4.152 1.00 91.88 311 ALA A O 1
ATOM 2503 N N . PHE A 1 312 ? -9.843 -10.354 6.259 1.00 94.19 312 PHE A N 1
ATOM 2504 C CA . PHE A 1 312 ? -9.137 -9.082 6.155 1.00 94.19 312 PHE A CA 1
ATOM 2505 C C . PHE A 1 312 ? -8.135 -8.947 7.307 1.00 94.19 312 PHE A C 1
ATOM 2507 O O . PHE A 1 312 ? -8.399 -9.346 8.445 1.00 94.19 312 PHE A O 1
ATOM 2514 N N . THR A 1 313 ? -6.972 -8.379 7.010 1.00 95.56 313 THR A N 1
ATOM 2515 C CA . THR A 1 313 ? -5.829 -8.236 7.921 1.00 95.56 313 THR A CA 1
ATOM 2516 C C . THR A 1 313 ? -5.162 -6.866 7.758 1.00 95.56 313 THR A C 1
ATOM 2518 O O . THR A 1 313 ? -5.573 -6.044 6.936 1.00 95.56 313 THR A O 1
ATOM 2521 N N . VAL A 1 314 ? -4.074 -6.614 8.495 1.00 95.31 314 VAL A N 1
ATOM 2522 C CA . VAL A 1 314 ? -3.216 -5.429 8.286 1.00 95.31 314 VAL A CA 1
ATOM 2523 C C . VAL A 1 314 ? -2.725 -5.329 6.832 1.00 95.31 314 VAL A C 1
ATOM 2525 O O . VAL A 1 314 ? -2.542 -4.226 6.323 1.00 95.31 314 VAL A O 1
ATOM 2528 N N . ALA A 1 315 ? -2.557 -6.461 6.131 1.00 92.12 315 ALA A N 1
ATOM 2529 C CA . ALA A 1 315 ? -2.155 -6.472 4.721 1.00 92.12 315 ALA A CA 1
ATOM 2530 C C . ALA A 1 315 ? -3.214 -5.851 3.791 1.00 92.12 315 ALA A C 1
ATOM 2532 O O . ALA A 1 315 ? -2.862 -5.274 2.764 1.00 92.12 315 ALA A O 1
ATOM 2533 N N . ASP A 1 316 ? -4.488 -5.917 4.181 1.00 91.31 316 ASP A N 1
ATOM 2534 C CA . ASP A 1 316 ? -5.618 -5.329 3.454 1.00 91.31 316 ASP A CA 1
ATOM 2535 C C . ASP A 1 316 ? -5.851 -3.859 3.850 1.00 91.31 316 ASP A C 1
ATOM 2537 O O . ASP A 1 316 ? -6.554 -3.115 3.167 1.00 91.31 316 ASP A O 1
ATOM 2541 N N . GLY A 1 317 ? -5.203 -3.405 4.928 1.00 91.44 317 GLY A N 1
ATOM 2542 C CA . GLY A 1 317 ? -5.217 -2.019 5.390 1.00 91.44 317 GLY A CA 1
ATOM 2543 C C . GLY A 1 317 ? -5.789 -1.804 6.788 1.00 91.44 317 GLY A C 1
ATOM 2544 O O . GLY A 1 317 ? -5.886 -0.644 7.191 1.00 91.44 317 GLY A O 1
ATOM 2545 N N . LEU A 1 318 ? -6.147 -2.864 7.525 1.00 95.38 318 LEU A N 1
ATOM 2546 C CA . LEU A 1 318 ? -6.574 -2.736 8.924 1.00 95.38 318 LEU A CA 1
ATOM 2547 C C . LEU A 1 318 ? -5.471 -2.103 9.789 1.00 95.38 318 LEU A C 1
ATOM 2549 O O . LEU A 1 318 ? -4.283 -2.299 9.538 1.00 95.38 318 LEU A O 1
ATOM 2553 N N . ALA A 1 319 ? -5.856 -1.373 10.834 1.00 94.69 319 ALA A N 1
ATOM 2554 C CA . ALA A 1 319 ? -4.937 -0.744 11.778 1.00 94.69 319 ALA A CA 1
ATOM 2555 C C . ALA A 1 319 ? -4.183 -1.797 12.607 1.00 94.69 319 ALA A C 1
ATOM 2557 O O . ALA A 1 319 ? -2.990 -1.649 12.873 1.00 94.69 319 ALA A O 1
ATOM 2558 N N . HIS A 1 320 ? -4.866 -2.884 12.977 1.00 97.12 320 HIS A N 1
ATOM 2559 C CA . HIS A 1 320 ? -4.291 -4.036 13.663 1.00 97.12 320 HIS A CA 1
ATOM 2560 C C . HIS A 1 320 ? -5.162 -5.288 13.452 1.00 97.12 320 HIS A C 1
ATOM 2562 O O . HIS A 1 320 ? -6.353 -5.176 13.171 1.00 97.12 320 HIS A O 1
ATOM 2568 N N . ASN A 1 321 ? -4.582 -6.486 13.596 1.00 96.56 321 ASN A N 1
ATOM 2569 C CA . ASN A 1 321 ? -5.307 -7.750 13.398 1.00 96.56 321 ASN A CA 1
ATOM 2570 C C . ASN A 1 321 ? -6.216 -8.126 14.575 1.00 96.56 321 ASN A C 1
ATOM 2572 O O . ASN A 1 321 ? -7.263 -8.721 14.364 1.00 96.56 321 ASN A O 1
ATOM 2576 N N . ARG A 1 322 ? -5.828 -7.814 15.813 1.00 96.88 322 ARG A N 1
ATOM 2577 C CA . ARG A 1 322 ? -6.689 -8.045 16.980 1.00 96.88 322 ARG A CA 1
ATOM 2578 C C . ARG A 1 322 ? -7.853 -7.060 16.983 1.00 96.88 322 ARG A C 1
ATOM 2580 O O . ARG A 1 322 ? -7.613 -5.859 17.135 1.00 96.88 322 ARG A O 1
ATOM 2587 N N . ILE A 1 323 ? -9.068 -7.586 16.850 1.00 96.62 323 ILE A N 1
ATOM 2588 C CA . ILE A 1 323 ? -10.319 -6.824 16.792 1.00 96.62 323 ILE A CA 1
ATOM 2589 C C . ILE A 1 323 ? -11.065 -6.990 18.106 1.00 96.62 323 ILE A C 1
ATOM 2591 O O . ILE A 1 323 ? -11.250 -8.104 18.595 1.00 96.62 323 ILE A O 1
ATOM 2595 N N . TRP A 1 324 ? -11.474 -5.864 18.671 1.00 92.88 324 TRP A N 1
ATOM 2596 C CA . TRP A 1 324 ? -12.114 -5.777 19.973 1.00 92.88 324 TRP A CA 1
ATOM 2597 C C . TRP A 1 324 ? -13.597 -5.428 19.889 1.00 92.88 324 TRP A C 1
ATOM 2599 O O . TRP A 1 324 ? -14.349 -5.960 20.695 1.00 92.88 324 TRP A O 1
ATOM 2609 N N . GLY A 1 325 ? -13.996 -4.616 18.908 1.00 92.62 325 GLY A N 1
ATOM 2610 C CA . GLY A 1 325 ? -15.380 -4.184 18.712 1.00 92.62 325 GLY A CA 1
ATOM 2611 C C . GLY A 1 325 ? -15.693 -3.957 17.236 1.00 92.62 325 GLY A C 1
ATOM 2612 O O . GLY A 1 325 ? -14.791 -3.690 16.433 1.00 92.62 325 GLY A O 1
ATOM 2613 N N . LEU A 1 326 ? -16.966 -4.087 16.879 1.00 95.75 326 LEU A N 1
ATOM 2614 C CA . LEU A 1 326 ? -17.491 -3.865 15.535 1.00 95.75 326 LEU A CA 1
ATOM 2615 C C . LEU A 1 326 ? -18.805 -3.097 15.640 1.00 95.75 326 LEU A C 1
ATOM 2617 O O . LEU A 1 326 ? -19.632 -3.428 16.478 1.00 95.75 326 LEU A O 1
ATOM 2621 N N . ALA A 1 327 ? -19.000 -2.116 14.767 1.00 93.12 327 ALA A N 1
ATOM 2622 C CA . ALA A 1 327 ? -20.266 -1.408 14.630 1.00 93.12 327 ALA A CA 1
ATOM 2623 C C . ALA A 1 327 ? -20.445 -0.968 13.176 1.00 93.12 327 ALA A C 1
ATOM 2625 O O . ALA A 1 327 ? -19.464 -0.685 12.494 1.00 93.12 327 ALA A O 1
ATOM 2626 N N . GLU A 1 328 ? -21.674 -0.872 12.689 1.00 92.94 328 GLU A N 1
ATOM 2627 C CA . GLU A 1 328 ? -21.977 -0.241 11.403 1.00 92.94 328 GLU A CA 1
ATOM 2628 C C . GLU A 1 328 ? -22.704 1.079 11.663 1.00 92.94 328 GLU A C 1
ATOM 2630 O O . GLU A 1 328 ? -23.578 1.145 12.525 1.00 92.94 328 GLU A O 1
ATOM 2635 N N . ASP A 1 329 ? -22.329 2.139 10.946 1.00 90.12 329 ASP A N 1
ATOM 2636 C CA . ASP A 1 329 ? -23.064 3.403 11.006 1.00 90.12 329 ASP A CA 1
ATOM 2637 C C . ASP A 1 329 ? -24.208 3.471 9.980 1.00 90.12 329 ASP A C 1
ATOM 2639 O O . ASP A 1 329 ? -24.305 2.667 9.051 1.00 90.12 329 ASP A O 1
ATOM 2643 N N . ASP A 1 330 ? -25.060 4.489 10.112 1.00 87.62 330 ASP A N 1
ATOM 2644 C CA . ASP A 1 330 ? -26.242 4.709 9.263 1.00 87.62 330 ASP A CA 1
ATOM 2645 C C . ASP A 1 330 ? -25.935 4.854 7.758 1.00 87.62 330 ASP A C 1
ATOM 2647 O O . ASP A 1 330 ? -26.843 4.814 6.923 1.00 87.62 330 ASP A O 1
ATOM 2651 N N . ARG A 1 331 ? -24.665 5.054 7.383 1.00 86.94 331 ARG A N 1
ATOM 2652 C CA . ARG A 1 331 ? -24.219 5.181 5.985 1.00 86.94 331 ARG A CA 1
ATOM 2653 C C . ARG A 1 331 ? -23.729 3.854 5.412 1.00 86.94 331 ARG A C 1
ATOM 2655 O O . ARG A 1 331 ? -23.386 3.800 4.231 1.00 86.94 331 ARG A O 1
ATOM 2662 N N . GLY A 1 332 ? -23.690 2.806 6.227 1.00 89.44 332 GLY A N 1
ATOM 2663 C CA . GLY A 1 332 ? -23.154 1.502 5.871 1.00 89.44 332 GLY A CA 1
ATOM 2664 C C . GLY A 1 332 ? -21.632 1.419 5.952 1.00 89.44 332 GLY A C 1
ATOM 2665 O O . GLY A 1 332 ? -21.023 0.596 5.268 1.00 89.44 332 GLY A O 1
ATOM 2666 N N . VAL A 1 333 ? -20.993 2.298 6.734 1.00 93.19 333 VAL A N 1
ATOM 2667 C CA . VAL A 1 333 ? -19.563 2.180 7.027 1.00 93.19 333 VAL A CA 1
ATOM 2668 C C . VAL A 1 333 ? -19.392 1.267 8.230 1.00 93.19 333 VAL A C 1
ATOM 2670 O O . VAL A 1 333 ? -19.898 1.550 9.314 1.00 93.19 333 VAL A O 1
ATOM 2673 N N . LEU A 1 334 ? -18.612 0.205 8.052 1.00 95.69 334 LEU A N 1
ATOM 2674 C CA . LEU A 1 334 ? -18.187 -0.672 9.130 1.00 95.69 334 LEU A CA 1
ATOM 2675 C C . LEU A 1 334 ? -17.034 -0.025 9.903 1.00 95.69 334 LEU A C 1
ATOM 2677 O O . LEU A 1 334 ? -15.969 0.254 9.349 1.00 95.69 334 LEU A O 1
ATOM 2681 N N . TRP A 1 335 ? -17.243 0.170 11.193 1.00 96.19 335 TRP A N 1
ATOM 2682 C CA . TRP A 1 335 ? -16.274 0.599 12.185 1.00 96.19 335 TRP A CA 1
ATOM 2683 C C . TRP A 1 335 ? -15.687 -0.618 12.891 1.00 96.19 335 TRP A C 1
ATOM 2685 O O . TRP A 1 335 ? -16.400 -1.487 13.385 1.00 96.19 335 TRP A O 1
ATOM 2695 N N . ILE A 1 336 ? -14.363 -0.680 12.927 1.00 97.25 336 ILE A N 1
ATOM 2696 C CA . ILE A 1 336 ? -13.598 -1.823 13.408 1.00 97.25 336 ILE A CA 1
ATOM 2697 C C . ILE A 1 336 ? -12.653 -1.314 14.489 1.00 97.25 336 ILE A C 1
ATOM 2699 O O . ILE A 1 336 ? -11.632 -0.686 14.200 1.00 97.25 336 ILE A O 1
ATOM 2703 N N . GLY A 1 337 ? -12.998 -1.580 15.744 1.00 96.25 337 GLY A N 1
ATOM 2704 C CA . GLY A 1 337 ? -12.164 -1.271 16.896 1.00 96.25 337 GLY A CA 1
ATOM 2705 C C . GLY A 1 337 ? -11.054 -2.305 17.010 1.00 96.25 337 GLY A C 1
ATOM 2706 O O . GLY A 1 337 ? -11.325 -3.494 17.173 1.00 96.25 337 GLY A O 1
ATOM 2707 N N . THR A 1 338 ? -9.799 -1.876 16.912 1.00 96.94 338 THR A N 1
ATOM 2708 C CA . THR A 1 338 ? -8.635 -2.769 16.969 1.00 96.94 338 THR A CA 1
ATOM 2709 C C . THR A 1 338 ? -7.724 -2.417 18.142 1.00 96.94 338 THR A C 1
ATOM 2711 O O . THR A 1 338 ? -7.845 -1.361 18.757 1.00 96.94 338 THR A O 1
ATOM 2714 N N . GLN A 1 339 ? -6.744 -3.272 18.432 1.00 94.25 339 GLN A N 1
ATOM 2715 C CA . GLN A 1 339 ? -5.696 -2.934 19.404 1.00 94.25 339 GLN A CA 1
ATOM 2716 C C . GLN A 1 339 ? -4.817 -1.740 18.960 1.00 94.25 339 GLN A C 1
ATOM 2718 O O . GLN A 1 339 ? -4.159 -1.110 19.783 1.00 94.25 339 GLN A O 1
ATOM 2723 N N . GLY A 1 340 ? -4.771 -1.433 17.659 1.00 92.81 340 GLY A N 1
ATOM 2724 C CA . GLY A 1 340 ? -3.907 -0.398 17.086 1.00 92.81 340 GLY A CA 1
ATOM 2725 C C . GLY A 1 340 ? -4.641 0.843 16.589 1.00 92.81 340 GLY A C 1
ATOM 2726 O O . GLY A 1 340 ? -4.030 1.612 15.860 1.00 92.81 340 GLY A O 1
ATOM 2727 N N . GLY A 1 341 ? -5.910 1.032 16.945 1.00 94.19 341 GLY A N 1
ATOM 2728 C CA . GLY A 1 341 ? -6.764 2.150 16.541 1.00 94.19 341 GLY A CA 1
ATOM 2729 C C . GLY A 1 341 ? -8.067 1.678 15.910 1.00 94.19 341 GLY A C 1
ATOM 2730 O O . GLY A 1 341 ? -8.443 0.510 16.027 1.00 94.19 341 GLY A O 1
ATOM 2731 N N . ILE A 1 342 ? -8.746 2.573 15.200 1.00 95.81 342 ILE A N 1
ATOM 2732 C CA . ILE A 1 342 ? -9.977 2.249 14.475 1.00 95.81 342 ILE A CA 1
ATOM 2733 C C . ILE A 1 342 ? -9.667 2.079 12.997 1.00 95.81 342 ILE A C 1
ATOM 2735 O O . ILE A 1 342 ? -9.005 2.929 12.405 1.00 95.81 342 ILE A O 1
ATOM 2739 N N . SER A 1 343 ? -10.216 1.032 12.391 1.00 96.44 343 SER A N 1
ATOM 2740 C CA . SER A 1 343 ? -10.359 0.922 10.941 1.00 96.44 343 SER A CA 1
ATOM 2741 C C . SER A 1 343 ? -11.806 1.146 10.538 1.00 96.44 343 SER A C 1
ATOM 2743 O O . SER A 1 343 ? -12.722 0.683 11.203 1.00 96.44 343 SER A O 1
ATOM 2745 N N . ARG A 1 344 ? -12.019 1.852 9.436 1.00 94.75 344 ARG A N 1
ATOM 2746 C CA . ARG A 1 344 ? -13.331 2.112 8.852 1.00 94.75 344 ARG A CA 1
ATOM 2747 C C . ARG A 1 344 ? -13.363 1.575 7.437 1.00 94.75 344 ARG A C 1
ATOM 2749 O O . ARG A 1 344 ? -12.395 1.778 6.705 1.00 94.75 344 ARG A O 1
ATOM 2756 N N . TYR A 1 345 ? -14.456 0.931 7.055 1.00 94.69 345 TYR A N 1
ATOM 2757 C CA . TYR A 1 345 ? -14.606 0.283 5.758 1.00 94.69 345 TYR A CA 1
ATOM 2758 C C . TYR A 1 345 ? -15.984 0.560 5.154 1.00 94.69 345 TYR A C 1
ATOM 2760 O O . TYR A 1 345 ? -16.998 0.253 5.765 1.00 94.69 345 TYR A O 1
ATOM 2768 N N . ASP A 1 346 ? -16.027 1.116 3.945 1.00 92.38 346 ASP A N 1
ATOM 2769 C CA . ASP A 1 346 ? -17.265 1.449 3.211 1.00 92.38 346 ASP A CA 1
ATOM 2770 C C . ASP A 1 346 ? -17.644 0.408 2.137 1.00 92.38 346 ASP A C 1
ATOM 2772 O O . ASP A 1 346 ? -18.438 0.685 1.237 1.00 92.38 346 ASP A O 1
ATOM 2776 N N . GLY A 1 347 ? -17.020 -0.773 2.153 1.00 88.50 347 GLY A N 1
ATOM 2777 C CA . GLY A 1 347 ? -17.150 -1.757 1.072 1.00 88.50 347 GLY A CA 1
ATOM 2778 C C . GLY A 1 347 ? -16.085 -1.635 -0.026 1.00 88.50 347 GLY A C 1
ATOM 2779 O O . GLY A 1 347 ? -15.947 -2.551 -0.840 1.00 88.50 347 GLY A O 1
ATOM 2780 N N . PHE A 1 348 ? -15.289 -0.561 -0.048 1.00 89.31 348 PHE A N 1
ATOM 2781 C CA . PHE A 1 348 ? -14.258 -0.331 -1.063 1.00 89.31 348 PHE A CA 1
ATOM 2782 C C . PHE A 1 348 ? -12.894 0.048 -0.473 1.00 89.31 348 PHE A C 1
ATOM 2784 O O . PHE A 1 348 ? -11.886 -0.564 -0.824 1.00 89.31 348 PHE A O 1
ATOM 2791 N N . ALA A 1 349 ? -12.851 1.041 0.412 1.00 92.25 349 ALA A N 1
ATOM 2792 C CA . ALA A 1 349 ? -11.639 1.591 1.003 1.00 92.25 349 ALA A CA 1
ATOM 2793 C C . ALA A 1 349 ? -11.601 1.349 2.514 1.00 92.25 349 ALA A C 1
ATOM 2795 O O . ALA A 1 349 ? -12.613 1.472 3.199 1.00 92.25 349 ALA A O 1
ATOM 2796 N N . ILE A 1 350 ? -10.406 1.049 3.033 1.00 94.12 350 ILE A N 1
ATOM 2797 C CA . ILE A 1 350 ? -10.144 0.999 4.475 1.00 94.12 350 ILE A CA 1
ATOM 2798 C C . ILE A 1 350 ? -9.363 2.249 4.882 1.00 94.12 350 ILE A C 1
ATOM 2800 O O . ILE A 1 350 ? -8.278 2.509 4.347 1.00 94.12 350 ILE A O 1
ATOM 2804 N N . GLN A 1 351 ? -9.897 3.006 5.837 1.00 93.50 351 GLN A N 1
ATOM 2805 C CA . GLN A 1 351 ? -9.252 4.183 6.423 1.00 93.50 351 GLN A CA 1
ATOM 2806 C C . GLN A 1 351 ? -9.090 4.022 7.926 1.00 93.50 351 GLN A C 1
ATOM 2808 O O . GLN A 1 351 ? -9.951 3.444 8.581 1.00 93.50 351 GLN A O 1
ATOM 2813 N N . ASN A 1 352 ? -7.982 4.523 8.471 1.00 93.94 352 ASN A N 1
ATOM 2814 C CA . ASN A 1 352 ? -7.635 4.310 9.874 1.00 93.94 352 ASN A CA 1
ATOM 2815 C C . ASN A 1 352 ? -7.626 5.627 10.651 1.00 93.94 352 ASN A C 1
ATOM 2817 O O . ASN A 1 352 ? -7.083 6.622 10.171 1.00 93.94 352 ASN A O 1
ATOM 2821 N N . LEU A 1 353 ? -8.179 5.602 11.863 1.00 90.88 353 LEU A N 1
ATOM 2822 C CA . LEU A 1 353 ? -8.088 6.677 12.848 1.00 90.88 353 LEU A CA 1
ATOM 2823 C C . LEU A 1 353 ? -7.219 6.201 14.013 1.00 90.88 353 LEU A C 1
ATOM 2825 O O . LEU A 1 353 ? -7.420 5.107 14.543 1.00 90.88 353 LEU A O 1
ATOM 2829 N N . LEU A 1 354 ? -6.242 7.020 14.392 1.00 89.69 354 LEU A N 1
ATOM 2830 C CA . LEU A 1 354 ? -5.255 6.727 15.432 1.00 89.69 354 LEU A CA 1
ATOM 2831 C C . LEU A 1 354 ? -5.194 7.872 16.458 1.00 89.69 354 LEU A C 1
ATOM 2833 O O . LEU A 1 354 ? -5.774 8.939 16.255 1.00 89.69 354 LEU A O 1
ATOM 2837 N N . LEU A 1 355 ? -4.419 7.683 17.527 1.00 81.94 355 LEU A N 1
ATOM 2838 C CA . LEU A 1 355 ? -4.100 8.679 18.560 1.00 81.94 355 LEU A CA 1
ATOM 2839 C C . LEU A 1 355 ? -3.676 10.016 17.938 1.00 81.94 355 LEU A C 1
ATOM 2841 O O . LEU A 1 355 ? -4.244 11.063 18.222 1.00 81.94 355 LEU A O 1
ATOM 2845 N N . ARG A 1 356 ? -2.748 9.956 16.979 1.00 74.38 356 ARG A N 1
ATOM 2846 C CA . ARG A 1 356 ? -2.251 11.123 16.229 1.00 74.38 356 ARG A CA 1
ATOM 2847 C C . ARG A 1 356 ? -3.300 11.826 15.358 1.00 74.38 356 ARG A C 1
ATOM 2849 O O . ARG A 1 356 ? -3.030 12.914 14.865 1.00 74.38 356 ARG A O 1
ATOM 2856 N N . ASP A 1 357 ? -4.437 11.183 15.089 1.00 76.94 357 ASP A N 1
ATOM 2857 C CA . ASP A 1 357 ? -5.518 11.747 14.276 1.00 76.94 357 ASP A CA 1
ATOM 2858 C C . ASP A 1 357 ? -6.634 12.363 15.148 1.00 76.94 357 ASP A C 1
ATOM 2860 O O . ASP A 1 357 ? -7.485 13.072 14.605 1.00 76.94 357 ASP A O 1
ATOM 2864 N N . GLY A 1 358 ? -6.595 12.142 16.472 1.00 75.06 358 GLY A N 1
ATOM 2865 C CA . GLY A 1 358 ? -7.499 12.741 17.461 1.00 75.06 358 GLY A CA 1
ATOM 2866 C C . GLY A 1 358 ? -8.061 11.774 18.511 1.00 75.06 358 GLY A C 1
ATOM 2867 O O . GLY A 1 358 ? -8.672 12.238 19.475 1.00 75.06 358 GLY A O 1
ATOM 2868 N N . LEU A 1 359 ? -7.864 10.456 18.359 1.00 81.81 359 LEU A N 1
ATOM 2869 C CA . LEU A 1 359 ? -8.299 9.475 19.364 1.00 81.81 359 LEU A CA 1
ATOM 2870 C C . LEU A 1 359 ? -7.571 9.695 20.693 1.00 81.81 359 LEU A C 1
ATOM 2872 O O . LEU A 1 359 ? -6.399 10.050 20.698 1.00 81.81 359 LEU A O 1
ATOM 2876 N N . VAL A 1 360 ? -8.223 9.427 21.824 1.00 77.19 360 VAL A N 1
ATOM 2877 C CA . VAL A 1 360 ? -7.572 9.534 23.144 1.00 77.19 360 VAL A CA 1
ATOM 2878 C C . VAL A 1 360 ? -6.533 8.424 23.379 1.00 77.19 360 VAL A C 1
ATOM 2880 O O . VAL A 1 360 ? -5.539 8.635 24.073 1.00 77.19 360 VAL A O 1
ATOM 2883 N N . TYR A 1 361 ? -6.725 7.252 22.766 1.00 82.81 361 TYR A N 1
ATOM 2884 C CA . TYR A 1 361 ? -5.775 6.140 22.765 1.00 82.81 361 TYR A CA 1
ATOM 2885 C C . TYR A 1 361 ? -6.027 5.204 21.575 1.00 82.81 361 TYR A C 1
ATOM 2887 O O . TYR A 1 361 ? -7.096 5.236 20.970 1.00 82.81 361 TYR A O 1
ATOM 2895 N N . ASN A 1 362 ? -5.041 4.374 21.224 1.00 87.62 362 ASN A N 1
ATOM 2896 C CA . ASN A 1 362 ? -5.162 3.445 20.093 1.00 87.62 362 ASN A CA 1
ATOM 2897 C C . ASN A 1 362 ? -5.859 2.130 20.458 1.00 87.62 362 ASN A C 1
ATOM 2899 O O . ASN A 1 362 ? -6.477 1.522 19.594 1.00 87.62 362 ASN A O 1
ATOM 2903 N N . GLU A 1 363 ? -5.746 1.656 21.696 1.00 89.75 363 GLU A N 1
ATOM 2904 C CA . GLU A 1 363 ? -6.374 0.390 22.076 1.00 89.75 363 GLU A CA 1
ATOM 2905 C C . GLU A 1 363 ? -7.870 0.601 22.318 1.00 89.75 363 GLU A C 1
ATOM 2907 O O . GLU A 1 363 ? -8.271 1.192 23.324 1.00 89.75 363 GLU A O 1
ATOM 2912 N N . ILE A 1 364 ? -8.677 0.160 21.349 1.00 91.44 364 ILE A N 1
ATOM 2913 C CA . ILE A 1 364 ? -10.132 0.313 21.362 1.00 91.44 364 ILE A CA 1
ATOM 2914 C C . ILE A 1 364 ? -10.751 -0.833 22.150 1.00 91.44 364 ILE A C 1
ATOM 2916 O O . ILE A 1 364 ? -10.421 -1.991 21.909 1.00 91.44 364 ILE A O 1
ATOM 2920 N N . GLN A 1 365 ? -11.663 -0.515 23.061 1.00 86.94 365 GLN A N 1
ATOM 2921 C CA . GLN A 1 365 ? -12.393 -1.506 23.844 1.00 86.94 365 GLN A CA 1
ATOM 2922 C C . GLN A 1 365 ? -13.772 -1.789 23.248 1.00 86.94 365 GLN A C 1
ATOM 2924 O O . GLN A 1 365 ? -14.064 -2.953 22.989 1.00 86.94 365 GLN A O 1
ATOM 2929 N N . GLU A 1 366 ? -14.554 -0.740 22.974 1.00 88.81 366 GLU A N 1
ATOM 2930 C CA . GLU A 1 366 ? -15.957 -0.826 22.541 1.00 88.81 366 GLU A CA 1
ATOM 2931 C C . GLU A 1 366 ? -16.320 0.353 21.621 1.00 88.81 366 GLU A C 1
ATOM 2933 O O . GLU A 1 366 ? -15.673 1.410 21.675 1.00 88.81 366 GLU A O 1
ATOM 2938 N N . LEU A 1 367 ? -17.331 0.160 20.769 1.00 91.69 367 LEU A N 1
ATOM 2939 C CA . LEU A 1 367 ? -17.839 1.155 19.822 1.00 91.69 367 LEU A CA 1
ATOM 2940 C C . LEU A 1 367 ? -19.362 1.260 19.944 1.00 91.69 367 LEU A C 1
ATOM 2942 O O . LEU A 1 367 ? -20.060 0.269 19.763 1.00 91.69 367 LEU A O 1
ATOM 2946 N N . ASP A 1 368 ? -19.875 2.468 20.166 1.00 88.69 368 ASP A N 1
ATOM 2947 C CA . ASP A 1 368 ? -21.307 2.720 20.337 1.00 88.69 368 ASP A CA 1
ATOM 2948 C C . ASP A 1 368 ? -21.789 3.830 19.400 1.00 88.69 368 ASP A C 1
ATOM 2950 O O . ASP A 1 368 ? -21.335 4.975 19.471 1.00 88.69 368 ASP A O 1
ATOM 2954 N N . LEU A 1 369 ? -22.763 3.516 18.545 1.00 87.94 369 LEU A N 1
ATOM 2955 C CA . LEU A 1 369 ? -23.395 4.511 17.683 1.00 87.94 369 LEU A CA 1
ATOM 2956 C C . LEU A 1 369 ? -24.373 5.375 18.500 1.00 87.94 369 LEU A C 1
ATOM 2958 O O . LEU A 1 369 ? -25.297 4.877 19.150 1.00 87.94 369 LEU A O 1
ATOM 2962 N N . ALA A 1 370 ? -24.174 6.689 18.470 1.00 84.69 370 ALA A N 1
ATOM 2963 C CA . ALA A 1 370 ? -25.086 7.652 19.073 1.00 84.69 370 ALA A CA 1
ATOM 2964 C C . ALA A 1 370 ? -26.314 7.889 18.178 1.00 84.69 370 ALA A C 1
ATOM 2966 O O . ALA A 1 370 ? -26.260 7.708 16.961 1.00 84.69 370 ALA A O 1
ATOM 2967 N N . ALA A 1 371 ? -27.417 8.372 18.759 1.00 81.81 371 ALA A N 1
ATOM 2968 C CA . ALA A 1 371 ? -28.660 8.610 18.015 1.00 81.81 371 ALA A CA 1
ATOM 2969 C C . ALA A 1 371 ? -28.556 9.707 16.934 1.00 81.81 371 ALA A C 1
ATOM 2971 O O . ALA A 1 371 ? -29.412 9.795 16.055 1.00 81.81 371 ALA A O 1
ATOM 2972 N N . ASP A 1 372 ? -27.534 10.562 17.001 1.00 80.06 372 ASP A N 1
ATOM 2973 C CA . ASP A 1 372 ? -27.236 11.585 15.993 1.00 80.06 372 ASP A CA 1
ATOM 2974 C C . ASP A 1 372 ? -26.288 11.092 14.879 1.00 80.06 372 ASP A C 1
ATOM 2976 O O . ASP A 1 372 ? -25.898 11.880 14.016 1.00 80.06 372 ASP A O 1
ATOM 2980 N N . GLY A 1 373 ? -25.917 9.806 14.895 1.00 82.69 373 GLY A N 1
ATOM 2981 C CA . GLY A 1 373 ? -25.008 9.178 13.935 1.00 82.69 373 GLY A CA 1
ATOM 2982 C C . GLY A 1 373 ? -23.520 9.394 14.232 1.00 82.69 373 GLY A C 1
ATOM 2983 O O . GLY A 1 373 ? -22.669 8.959 13.453 1.00 82.69 373 GLY A O 1
ATOM 2984 N N . SER A 1 374 ? -23.178 10.070 15.332 1.00 86.38 374 SER A N 1
ATOM 2985 C CA . SER A 1 374 ? -21.798 10.148 15.823 1.00 86.38 374 SER A CA 1
ATOM 2986 C C . SER A 1 374 ? -21.373 8.851 16.518 1.00 86.38 374 SER A C 1
ATOM 2988 O O . SER A 1 374 ? -22.209 8.039 16.910 1.00 86.38 374 SER A O 1
ATOM 2990 N N . MET A 1 375 ? -20.065 8.633 16.657 1.00 89.94 375 MET A N 1
ATOM 2991 C CA . MET A 1 375 ? -19.525 7.385 17.203 1.00 89.94 375 MET A CA 1
ATOM 2992 C C . MET A 1 375 ? -18.870 7.628 18.559 1.00 89.94 375 MET A C 1
ATOM 2994 O O . MET A 1 375 ? -17.945 8.433 18.672 1.00 89.94 375 MET A O 1
ATOM 2998 N N . TRP A 1 376 ? -19.314 6.911 19.582 1.00 87.94 376 TRP A N 1
ATOM 2999 C CA . TRP A 1 376 ? -18.613 6.803 20.854 1.00 87.94 376 TRP A CA 1
ATOM 3000 C C . TRP A 1 376 ? -17.584 5.681 20.784 1.00 87.94 376 TRP A C 1
ATOM 3002 O O . TRP A 1 376 ? -17.847 4.588 20.292 1.00 87.94 376 TRP A O 1
ATOM 3012 N N . ILE A 1 377 ? -16.381 5.979 21.256 1.00 89.88 377 ILE A N 1
ATOM 3013 C CA . ILE A 1 377 ? -15.207 5.123 21.144 1.00 89.88 377 ILE A CA 1
ATOM 3014 C C . ILE A 1 377 ? -14.586 5.016 22.528 1.00 89.88 377 ILE A C 1
ATOM 3016 O O . ILE A 1 377 ? -13.954 5.958 23.017 1.00 89.88 377 ILE A O 1
ATOM 3020 N N . SER A 1 378 ? -14.739 3.854 23.146 1.00 87.00 378 SER A N 1
ATOM 3021 C CA . SER A 1 378 ? -14.147 3.558 24.447 1.00 87.00 378 SER A CA 1
ATOM 3022 C C . SER A 1 378 ? -12.725 3.030 24.263 1.00 87.00 378 SER A C 1
ATOM 3024 O O . SER A 1 378 ? -12.475 2.158 23.429 1.00 87.00 378 SER A O 1
ATOM 3026 N N . THR A 1 379 ? -11.773 3.546 25.039 1.00 85.69 379 THR A N 1
ATOM 3027 C CA . THR A 1 379 ? -10.363 3.129 25.009 1.00 85.69 379 THR A CA 1
ATOM 3028 C C . THR A 1 379 ? -9.821 2.932 26.425 1.00 85.69 379 THR A C 1
ATOM 3030 O O . THR A 1 379 ? -10.390 3.440 27.392 1.00 85.69 379 THR A O 1
ATOM 3033 N N . ASP A 1 380 ? -8.662 2.285 26.553 1.00 76.19 380 ASP A N 1
ATOM 3034 C CA . ASP A 1 380 ? -8.004 2.075 27.856 1.00 76.19 380 ASP A CA 1
ATOM 3035 C C . ASP A 1 380 ? -7.668 3.362 28.621 1.00 76.19 380 ASP A C 1
ATOM 3037 O O . ASP A 1 380 ? -7.548 3.347 29.851 1.00 76.19 380 ASP A O 1
ATOM 3041 N N . ALA A 1 381 ? -7.482 4.475 27.907 1.00 74.00 381 ALA A N 1
ATOM 3042 C CA . ALA A 1 381 ? -7.075 5.747 28.500 1.00 74.00 381 ALA A CA 1
ATOM 3043 C C . ALA A 1 381 ? -8.202 6.784 28.558 1.00 74.00 381 ALA A C 1
ATOM 3045 O O . ALA A 1 381 ? -7.966 7.892 29.036 1.00 74.00 381 ALA A O 1
ATOM 3046 N N . GLY A 1 382 ? -9.409 6.461 28.090 1.00 77.69 382 GLY A N 1
ATOM 3047 C CA . GLY A 1 382 ? -10.526 7.400 28.080 1.00 77.69 382 GLY A CA 1
ATOM 3048 C C . GLY A 1 382 ? -11.545 7.136 26.984 1.00 77.69 382 GLY A C 1
ATOM 3049 O O . GLY A 1 382 ? -11.489 6.127 26.284 1.00 77.69 382 GLY A O 1
ATOM 3050 N N . LEU A 1 383 ? -12.481 8.067 26.847 1.00 79.81 383 LEU A N 1
ATOM 3051 C CA . LEU A 1 383 ? -13.580 8.002 25.893 1.00 79.81 383 LEU A CA 1
ATOM 3052 C C . LEU A 1 383 ? -13.391 9.067 24.817 1.00 79.81 383 LEU A C 1
ATOM 3054 O O . LEU A 1 383 ? -13.091 10.217 25.131 1.00 79.81 383 LEU A O 1
ATOM 3058 N N . THR A 1 384 ? -13.625 8.704 23.566 1.00 84.44 384 THR A N 1
ATOM 3059 C CA . THR A 1 384 ? -13.649 9.625 22.434 1.00 84.44 384 THR A CA 1
ATOM 3060 C C . THR A 1 384 ? -15.051 9.648 21.836 1.00 84.44 384 THR A C 1
ATOM 3062 O O . THR A 1 384 ? -15.602 8.610 21.495 1.00 84.44 384 THR A O 1
ATOM 3065 N N . HIS A 1 385 ? -15.622 10.834 21.669 1.00 84.50 385 HIS A N 1
ATOM 3066 C CA . HIS A 1 385 ? -16.826 11.074 20.881 1.00 84.50 385 HIS A CA 1
ATOM 3067 C C . HIS A 1 385 ? -16.411 11.633 19.527 1.00 84.50 385 HIS A C 1
ATOM 3069 O O . HIS A 1 385 ? -15.827 12.717 19.451 1.00 84.50 385 HIS A O 1
ATOM 3075 N N . TYR A 1 386 ? -16.651 10.876 18.467 1.00 87.62 386 TYR A N 1
ATOM 3076 C CA . TYR A 1 386 ? -16.266 11.243 17.117 1.00 87.62 386 TYR A CA 1
ATOM 3077 C C . TYR A 1 386 ? -17.472 11.745 16.324 1.00 87.62 386 TYR A C 1
ATOM 3079 O O . TYR A 1 386 ? -18.428 11.003 16.080 1.00 87.62 386 TYR A O 1
ATOM 3087 N N . HIS A 1 387 ? -17.384 12.991 15.866 1.00 82.94 387 HIS A N 1
ATOM 3088 C CA . HIS A 1 387 ? -18.358 13.597 14.970 1.00 82.94 387 HIS A CA 1
ATOM 3089 C C . HIS A 1 387 ? -17.850 13.562 13.533 1.00 82.94 387 HIS A C 1
ATOM 3091 O O . HIS A 1 387 ? -16.743 13.998 13.214 1.00 82.94 387 HIS A O 1
ATOM 3097 N N . TYR A 1 388 ? -18.697 13.052 12.648 1.00 78.00 388 TYR A N 1
ATOM 3098 C CA . TYR A 1 388 ? -18.419 13.023 11.225 1.00 78.00 388 TYR A CA 1
ATOM 3099 C C . TYR A 1 388 ? -18.732 14.371 10.561 1.00 78.00 388 TYR A C 1
ATOM 3101 O O . TYR A 1 388 ? -19.760 14.988 10.839 1.00 78.00 388 TYR A O 1
ATOM 3109 N N . HIS A 1 389 ? -17.885 14.781 9.614 1.00 73.31 389 HIS A N 1
ATOM 3110 C CA . HIS A 1 389 ? -18.105 15.964 8.785 1.00 73.31 389 HIS A CA 1
ATOM 3111 C C . HIS A 1 389 ? -17.983 15.626 7.291 1.00 73.31 389 HIS A C 1
ATOM 3113 O O . HIS A 1 389 ? -16.944 15.134 6.845 1.00 73.31 389 HIS A O 1
ATOM 3119 N N . GLU A 1 390 ? -18.994 15.982 6.494 1.00 74.00 390 GLU A N 1
ATOM 3120 C CA . GLU A 1 390 ? -18.987 15.855 5.027 1.00 74.00 390 GLU A CA 1
ATOM 3121 C C . GLU A 1 390 ? -18.238 17.020 4.363 1.00 74.00 390 GLU A C 1
ATOM 3123 O O . GLU A 1 390 ? -18.854 17.910 3.782 1.00 74.00 390 GLU A O 1
ATOM 3128 N N . ASP A 1 391 ? -16.902 17.015 4.415 1.00 79.69 391 ASP A N 1
ATOM 3129 C CA . ASP A 1 391 ? -16.099 17.935 3.590 1.00 79.69 391 ASP A CA 1
ATOM 3130 C C . ASP A 1 391 ? -15.304 17.143 2.551 1.00 79.69 391 ASP A C 1
ATOM 3132 O O . ASP A 1 391 ? -14.295 16.526 2.902 1.00 79.69 391 ASP A O 1
ATOM 3136 N N . PRO A 1 392 ? -15.730 17.146 1.276 1.00 85.69 392 PRO A N 1
ATOM 3137 C CA . PRO A 1 392 ? -15.046 16.405 0.228 1.00 85.69 392 PRO A CA 1
ATOM 3138 C C . PRO A 1 392 ? -13.589 16.857 0.043 1.00 85.69 392 PRO A C 1
ATOM 3140 O O . PRO A 1 392 ? -13.336 18.062 -0.077 1.00 85.69 392 PRO A O 1
ATOM 3143 N N . PRO A 1 393 ? -12.622 15.926 -0.056 1.00 88.44 393 PRO A N 1
ATOM 3144 C CA . PRO A 1 393 ? -11.245 16.270 -0.384 1.00 88.44 393 PRO A CA 1
ATOM 3145 C C . PRO A 1 393 ? -11.125 16.769 -1.828 1.00 88.44 393 PRO A C 1
ATOM 3147 O O . PRO A 1 393 ? -11.817 16.291 -2.734 1.00 88.44 393 PRO A O 1
ATOM 3150 N N . ALA A 1 394 ? -10.194 17.690 -2.067 1.00 87.81 394 ALA A N 1
ATOM 3151 C CA . ALA A 1 394 ? -9.833 18.118 -3.413 1.00 87.81 394 ALA A CA 1
ATOM 3152 C C . ALA A 1 394 ? -8.866 17.113 -4.057 1.00 87.81 394 ALA A C 1
ATOM 3154 O O . ALA A 1 394 ? -8.048 16.494 -3.376 1.00 87.81 394 ALA A O 1
ATOM 3155 N N . ILE A 1 395 ? -8.947 16.968 -5.378 1.00 94.94 395 ILE A N 1
ATOM 3156 C CA . ILE A 1 395 ? -8.108 16.069 -6.173 1.00 94.94 395 ILE A CA 1
ATOM 3157 C C . ILE A 1 395 ? -7.725 16.757 -7.479 1.00 94.94 395 ILE A C 1
ATOM 3159 O O . ILE A 1 395 ? -8.570 17.354 -8.146 1.00 94.94 395 ILE A O 1
ATOM 3163 N N . GLU A 1 396 ? -6.454 16.656 -7.850 1.00 94.38 396 GLU A N 1
ATOM 3164 C CA . GLU A 1 396 ? -5.948 17.100 -9.145 1.00 94.38 396 GLU A CA 1
ATOM 3165 C C . GLU A 1 396 ? -5.015 16.049 -9.748 1.00 94.38 396 GLU A C 1
ATOM 3167 O O . GLU A 1 396 ? -4.280 15.363 -9.033 1.00 94.38 396 GLU A O 1
ATOM 3172 N N . ILE A 1 397 ? -5.039 15.922 -11.073 1.00 96.12 397 ILE A N 1
ATOM 3173 C CA . ILE A 1 397 ? -4.002 15.197 -11.812 1.00 96.12 397 ILE A CA 1
ATOM 3174 C C . ILE A 1 397 ? -2.896 16.216 -12.070 1.00 96.12 397 ILE A C 1
ATOM 3176 O O . ILE A 1 397 ? -3.168 17.293 -12.593 1.00 96.12 397 ILE A O 1
ATOM 3180 N N . VAL A 1 398 ? -1.676 15.893 -11.652 1.00 94.62 398 VAL A N 1
ATOM 3181 C CA . VAL A 1 398 ? -0.518 16.791 -11.714 1.00 94.62 398 VAL A CA 1
ATOM 3182 C C . VAL A 1 398 ? 0.177 16.658 -13.063 1.00 94.62 398 VAL A C 1
ATOM 3184 O O . VAL A 1 398 ? 0.431 17.658 -13.720 1.00 94.62 398 VAL A O 1
ATOM 3187 N N . ASP A 1 399 ? 0.458 15.425 -13.481 1.00 94.88 399 ASP A N 1
ATOM 3188 C CA . ASP A 1 399 ? 1.192 15.132 -14.711 1.00 94.88 399 ASP A CA 1
ATOM 3189 C C . ASP A 1 399 ? 0.751 13.783 -15.292 1.00 94.88 399 ASP A C 1
ATOM 3191 O O . ASP A 1 399 ? 0.423 12.840 -14.565 1.00 94.88 399 ASP A O 1
ATOM 3195 N N . ILE A 1 400 ? 0.819 13.663 -16.619 1.00 95.50 400 ILE A N 1
ATOM 3196 C CA . ILE A 1 400 ? 0.816 12.368 -17.312 1.00 95.50 400 ILE A CA 1
ATOM 3197 C C . ILE A 1 400 ? 2.212 12.156 -17.887 1.00 95.50 400 ILE A C 1
ATOM 3199 O O . ILE A 1 400 ? 2.698 12.969 -18.672 1.00 95.50 400 ILE A O 1
ATOM 3203 N N . VAL A 1 401 ? 2.880 11.074 -17.504 1.00 94.94 401 VAL A N 1
ATOM 3204 C CA . VAL A 1 401 ? 4.256 10.778 -17.907 1.00 94.94 401 VAL A CA 1
ATOM 3205 C C . VAL A 1 401 ? 4.264 9.577 -18.840 1.00 94.94 401 VAL A C 1
ATOM 3207 O O . VAL A 1 401 ? 3.883 8.478 -18.452 1.00 94.94 401 VAL A O 1
ATOM 3210 N N . ALA A 1 402 ? 4.723 9.776 -20.072 1.00 90.81 402 ALA A N 1
ATOM 3211 C CA . ALA A 1 402 ? 5.008 8.686 -21.002 1.00 90.81 402 ALA A CA 1
ATOM 3212 C C . ALA A 1 402 ? 6.450 8.822 -21.504 1.00 90.81 402 ALA A C 1
ATOM 3214 O O . ALA A 1 402 ? 7.392 8.406 -20.838 1.00 90.81 402 ALA A O 1
ATOM 3215 N N . ASP A 1 403 ? 6.656 9.476 -22.643 1.00 85.19 403 ASP A N 1
ATOM 3216 C CA . ASP A 1 403 ? 7.983 9.853 -23.146 1.00 85.19 403 ASP A CA 1
ATOM 3217 C C . ASP A 1 403 ? 8.469 11.219 -22.664 1.00 85.19 403 ASP A C 1
ATOM 3219 O O . ASP A 1 403 ? 9.662 11.516 -22.699 1.00 85.19 403 ASP A O 1
ATOM 3223 N N . ARG A 1 404 ? 7.533 12.038 -22.205 1.00 90.31 404 ARG A N 1
ATOM 3224 C CA . ARG A 1 404 ? 7.741 13.302 -21.510 1.00 90.31 404 ARG A CA 1
ATOM 3225 C C . ARG A 1 404 ? 6.591 13.514 -20.528 1.00 90.31 404 ARG A C 1
ATOM 3227 O O . ARG A 1 404 ? 5.656 12.713 -20.488 1.00 90.31 404 ARG A O 1
ATOM 3234 N N . ARG A 1 405 ? 6.668 14.591 -19.748 1.00 94.00 405 ARG A N 1
ATOM 3235 C CA . ARG A 1 405 ? 5.555 15.069 -18.920 1.00 94.00 405 ARG A CA 1
ATOM 3236 C C . ARG A 1 405 ? 4.562 15.835 -19.795 1.00 94.00 405 ARG A C 1
ATOM 3238 O O . ARG A 1 405 ? 4.972 16.679 -20.596 1.00 94.00 405 ARG A O 1
ATOM 3245 N N . TYR A 1 406 ? 3.287 15.508 -19.662 1.00 92.94 406 TYR A N 1
ATOM 3246 C CA . TYR A 1 406 ? 2.173 16.147 -20.345 1.00 92.94 406 TYR A CA 1
ATOM 3247 C C . TYR A 1 406 ? 1.254 16.810 -19.325 1.00 92.94 406 TYR A C 1
ATOM 3249 O O . TYR A 1 406 ? 0.947 16.220 -18.291 1.00 92.94 406 TYR A O 1
ATOM 3257 N N . ASP A 1 407 ? 0.778 18.002 -19.680 1.00 91.50 407 ASP A N 1
ATOM 3258 C CA . ASP A 1 407 ? -0.229 18.735 -18.920 1.00 91.50 407 ASP A CA 1
ATOM 3259 C C . ASP A 1 407 ? -1.603 18.043 -19.056 1.00 91.50 407 ASP A C 1
ATOM 3261 O O . ASP A 1 407 ? -2.127 17.953 -20.174 1.00 91.50 407 ASP A O 1
ATOM 3265 N N . PRO A 1 408 ? -2.199 17.565 -17.950 1.00 89.88 408 PRO A N 1
ATOM 3266 C CA . PRO A 1 408 ? -3.476 16.858 -17.962 1.00 89.88 408 PRO A CA 1
ATOM 3267 C C . PRO A 1 408 ? -4.681 17.756 -18.278 1.00 89.88 408 PRO A C 1
ATOM 3269 O O . PRO A 1 408 ? -5.766 17.231 -18.527 1.00 89.88 408 PRO A O 1
ATOM 3272 N N . ALA A 1 409 ? -4.525 19.087 -18.307 1.00 86.12 409 ALA A N 1
ATOM 3273 C CA . ALA A 1 409 ? -5.605 20.011 -18.664 1.00 86.12 409 ALA A CA 1
ATOM 3274 C C . ALA A 1 409 ? -6.059 19.887 -20.132 1.00 86.12 409 ALA A C 1
ATOM 3276 O O . ALA A 1 409 ? -7.129 20.382 -20.496 1.00 86.12 409 ALA A O 1
ATOM 3277 N N . HIS A 1 410 ? -5.265 19.228 -20.980 1.00 88.50 410 HIS A N 1
ATOM 3278 C CA . HIS A 1 410 ? -5.535 19.056 -22.405 1.00 88.50 410 HIS A CA 1
ATOM 3279 C C . HIS A 1 410 ? -5.527 17.567 -22.787 1.00 88.50 410 HIS A C 1
ATOM 3281 O O . HIS A 1 410 ? -4.802 16.788 -22.171 1.00 88.50 410 HIS A O 1
ATOM 3287 N N . PRO A 1 411 ? -6.281 17.142 -23.824 1.00 88.88 411 PRO A N 1
ATOM 3288 C CA . PRO A 1 411 ? -6.214 15.768 -24.314 1.00 88.88 411 PRO A CA 1
ATOM 3289 C C . PRO A 1 411 ? -4.787 15.385 -24.721 1.00 88.88 411 PRO A C 1
ATOM 3291 O O . PRO A 1 411 ? -4.171 16.041 -25.567 1.00 88.88 411 PRO A O 1
ATOM 3294 N N . VAL A 1 412 ? -4.270 14.312 -24.127 1.00 91.50 412 VAL A N 1
ATOM 3295 C CA . VAL A 1 412 ? -2.902 13.843 -24.346 1.00 91.50 412 VAL A CA 1
ATOM 3296 C C . VAL A 1 412 ? -2.902 12.751 -25.405 1.00 91.50 412 VAL A C 1
ATOM 3298 O O . VAL A 1 412 ? -3.533 11.717 -25.230 1.00 91.50 412 VAL A O 1
ATOM 3301 N N . ALA A 1 413 ? -2.176 12.962 -26.501 1.00 90.38 413 ALA A N 1
ATOM 3302 C CA . ALA A 1 413 ? -1.984 11.952 -27.538 1.00 90.38 413 ALA A CA 1
ATOM 3303 C C . ALA A 1 413 ? -0.577 11.347 -27.443 1.00 90.38 413 ALA A C 1
ATOM 3305 O O . ALA A 1 413 ? 0.425 12.072 -27.484 1.00 90.38 413 ALA A O 1
ATOM 3306 N N . ILE A 1 414 ? -0.504 10.020 -27.345 1.00 91.00 414 ILE A N 1
ATOM 3307 C CA . ILE A 1 414 ? 0.748 9.258 -27.316 1.00 91.00 414 ILE A CA 1
ATOM 3308 C C . ILE A 1 414 ? 0.781 8.209 -28.428 1.00 91.00 414 ILE A C 1
ATOM 3310 O O . ILE A 1 414 ? -0.246 7.712 -28.885 1.00 91.00 414 ILE A O 1
ATOM 3314 N N . SER A 1 415 ? 1.991 7.860 -28.862 1.00 85.38 415 SER A N 1
ATOM 3315 C CA . SER A 1 415 ? 2.204 6.772 -29.820 1.00 85.38 415 SER A CA 1
ATOM 3316 C C . SER A 1 415 ? 2.011 5.415 -29.146 1.00 85.38 415 SER A C 1
ATOM 3318 O O . SER A 1 415 ? 2.542 5.186 -28.060 1.00 85.38 415 SER A O 1
ATOM 3320 N N . SER A 1 416 ? 1.381 4.471 -29.845 1.00 84.62 416 SER A N 1
ATOM 3321 C CA . SER A 1 416 ? 1.272 3.063 -29.438 1.00 84.62 416 SER A CA 1
ATOM 3322 C C . SER A 1 416 ? 2.619 2.339 -29.290 1.00 84.62 416 SER A C 1
ATOM 3324 O O . SER A 1 416 ? 2.650 1.174 -28.920 1.00 84.62 416 SER A O 1
ATOM 3326 N N . SER A 1 417 ? 3.736 2.990 -29.628 1.00 80.69 417 SER A N 1
ATOM 3327 C CA . SER A 1 417 ? 5.100 2.498 -29.393 1.00 80.69 417 SER A CA 1
ATOM 3328 C C . SER A 1 417 ? 5.632 2.810 -27.985 1.00 80.69 417 SER A C 1
ATOM 3330 O O . SER A 1 417 ? 6.827 2.650 -27.746 1.00 80.69 417 SER A O 1
ATOM 3332 N N . ARG A 1 418 ? 4.812 3.392 -27.100 1.00 85.06 418 ARG A N 1
ATOM 3333 C CA . ARG A 1 418 ? 5.186 3.707 -25.717 1.00 85.06 418 ARG A CA 1
ATOM 3334 C C . ARG A 1 418 ? 4.661 2.619 -24.785 1.00 85.06 418 ARG A C 1
ATOM 3336 O O . ARG A 1 418 ? 3.458 2.392 -24.713 1.00 85.06 418 ARG A O 1
ATOM 3343 N N . ASP A 1 419 ? 5.576 1.999 -24.047 1.00 88.00 419 ASP A N 1
ATOM 3344 C CA . ASP A 1 419 ? 5.269 0.816 -23.234 1.00 88.00 419 ASP A CA 1
ATOM 3345 C C . ASP A 1 419 ? 4.769 1.150 -21.823 1.00 88.00 419 ASP A C 1
ATOM 3347 O O . ASP A 1 419 ? 4.222 0.279 -21.149 1.00 88.00 419 ASP A O 1
ATOM 3351 N N . LEU A 1 420 ? 4.959 2.389 -21.359 1.00 94.50 420 LEU A N 1
ATOM 3352 C CA . LEU A 1 420 ? 4.611 2.835 -20.011 1.00 94.50 420 LEU A CA 1
ATOM 3353 C C . LEU A 1 420 ? 3.951 4.214 -20.055 1.00 94.50 420 LEU A C 1
ATOM 3355 O O . LEU A 1 420 ? 4.482 5.142 -20.668 1.00 94.50 420 LEU A O 1
ATOM 3359 N N . VAL A 1 421 ? 2.823 4.334 -19.362 1.00 95.56 421 VAL A N 1
ATOM 3360 C CA . VAL A 1 421 ? 2.134 5.593 -19.077 1.00 95.56 421 VAL A CA 1
ATOM 3361 C C . VAL A 1 421 ? 1.892 5.668 -17.580 1.00 95.56 421 VAL A C 1
ATOM 3363 O O . VAL A 1 421 ? 1.352 4.735 -16.989 1.00 95.56 421 VAL A O 1
ATOM 3366 N N . VAL A 1 422 ? 2.289 6.770 -16.961 1.00 97.19 422 VAL A N 1
ATOM 3367 C CA . VAL A 1 422 ? 2.138 7.015 -15.529 1.00 97.19 422 VAL A CA 1
ATOM 3368 C C . VAL A 1 422 ? 1.246 8.229 -15.332 1.00 97.19 422 VAL A C 1
ATOM 3370 O O . VAL A 1 422 ? 1.470 9.266 -15.948 1.00 97.19 422 VAL A O 1
ATOM 3373 N N . PHE A 1 423 ? 0.250 8.111 -14.466 1.00 97.31 423 PHE A N 1
ATOM 3374 C CA . PHE A 1 423 ? -0.565 9.236 -14.020 1.00 97.31 423 PHE A CA 1
ATOM 3375 C C . PHE A 1 423 ? -0.098 9.641 -12.626 1.00 97.31 423 PHE A C 1
ATOM 3377 O O . PHE A 1 423 ? -0.159 8.825 -11.706 1.00 97.31 423 PHE A O 1
ATOM 3384 N N . GLU A 1 424 ? 0.379 10.875 -12.477 1.00 97.06 424 GLU A N 1
ATOM 3385 C CA . GLU A 1 424 ? 0.715 11.489 -11.190 1.00 97.06 424 GLU A CA 1
ATOM 3386 C C . GLU A 1 424 ? -0.454 12.386 -10.762 1.00 97.06 424 GLU A C 1
ATOM 3388 O O . GLU A 1 424 ? -0.924 13.222 -11.533 1.00 97.06 424 GLU A O 1
ATOM 3393 N N . PHE A 1 425 ? -0.943 12.227 -9.536 1.00 95.62 425 PHE A N 1
ATOM 3394 C CA . PHE A 1 425 ? -2.077 12.983 -8.999 1.00 95.62 425 PHE A CA 1
ATOM 3395 C C . PHE A 1 425 ? -1.863 13.315 -7.524 1.00 95.62 425 PHE A C 1
ATOM 3397 O O . PHE A 1 425 ? -1.044 12.706 -6.835 1.00 95.62 425 PHE A O 1
ATOM 3404 N N . ARG A 1 426 ? -2.589 14.310 -7.019 1.00 92.75 426 ARG A N 1
ATOM 3405 C CA . ARG A 1 426 ? -2.476 14.760 -5.633 1.00 92.75 426 ARG A CA 1
ATOM 3406 C C . ARG A 1 426 ? -3.843 15.063 -5.048 1.00 92.75 426 ARG A C 1
ATOM 3408 O O . ARG A 1 426 ? -4.584 15.898 -5.558 1.00 92.75 426 ARG A O 1
ATOM 3415 N N . GLY A 1 427 ? -4.149 14.390 -3.946 1.00 88.81 427 GLY A N 1
ATOM 3416 C CA . GLY A 1 427 ? -5.283 14.716 -3.096 1.00 88.81 427 GLY A CA 1
ATOM 3417 C C . GLY A 1 427 ? -4.877 15.721 -2.029 1.00 88.81 427 GLY A C 1
ATOM 3418 O O . GLY A 1 427 ? -3.755 15.686 -1.521 1.00 88.81 427 GLY A O 1
ATOM 3419 N N . SER A 1 428 ? -5.798 16.604 -1.665 1.00 82.31 428 SER A N 1
ATOM 3420 C CA . SER A 1 428 ? -5.659 17.456 -0.491 1.00 82.31 428 SER A CA 1
ATOM 3421 C C . SER A 1 428 ? -6.940 17.422 0.332 1.00 82.31 428 SER A C 1
ATOM 3423 O O . SER A 1 428 ? -8.047 17.592 -0.173 1.00 82.31 428 SER A O 1
ATOM 3425 N N . SER A 1 429 ? -6.770 17.177 1.624 1.00 80.06 429 SER A N 1
ATOM 3426 C CA . SER A 1 429 ? -7.817 17.254 2.633 1.00 80.06 429 SER A CA 1
ATOM 3427 C C . SER A 1 429 ? -7.273 18.062 3.798 1.00 80.06 429 SER A C 1
ATOM 3429 O O . SER A 1 429 ? -6.092 17.970 4.131 1.00 80.06 429 SER A O 1
ATOM 3431 N N . PHE A 1 430 ? -8.132 18.844 4.440 1.00 69.88 430 PHE A N 1
ATOM 3432 C CA . PHE A 1 430 ? -7.761 19.544 5.666 1.00 69.88 430 PHE A CA 1
ATOM 3433 C C . PHE A 1 430 ? -7.822 18.643 6.907 1.00 69.88 430 PHE A C 1
ATOM 3435 O O . PHE A 1 430 ? -7.230 18.966 7.935 1.00 69.88 430 PHE A O 1
ATOM 3442 N N . LYS A 1 431 ? -8.527 17.511 6.814 1.00 73.12 431 LYS A N 1
ATOM 3443 C CA . LYS A 1 431 ? -8.706 16.540 7.903 1.00 73.12 431 LYS A CA 1
ATOM 3444 C C . LYS A 1 431 ? -7.688 15.410 7.841 1.00 73.12 431 LYS A C 1
ATOM 3446 O O . LYS A 1 431 ? -7.381 14.799 8.857 1.00 73.12 431 LYS A O 1
ATOM 3451 N N . THR A 1 432 ? -7.181 15.125 6.645 1.00 80.69 432 THR A N 1
ATOM 3452 C CA . THR A 1 432 ? -6.373 13.935 6.372 1.00 80.69 432 THR A CA 1
ATOM 3453 C C . THR A 1 432 ? -5.010 14.329 5.843 1.00 80.69 432 THR A C 1
ATOM 3455 O O . THR A 1 432 ? -4.896 15.112 4.902 1.00 80.69 432 THR A O 1
ATOM 3458 N N . ARG A 1 433 ? -3.967 13.775 6.462 1.00 77.88 433 ARG A N 1
ATOM 3459 C CA . ARG A 1 433 ? -2.581 14.019 6.061 1.00 77.88 433 ARG A CA 1
ATOM 3460 C C . ARG A 1 433 ? -2.308 13.438 4.669 1.00 77.88 433 ARG A C 1
ATOM 3462 O O . ARG A 1 433 ? -2.871 12.390 4.349 1.00 77.88 433 ARG A O 1
ATOM 3469 N N . PRO A 1 434 ? -1.425 14.053 3.862 1.00 79.94 434 PRO A N 1
ATOM 3470 C CA . PRO A 1 434 ? -1.151 13.600 2.497 1.00 79.94 434 PRO A CA 1
ATOM 3471 C C . PRO A 1 434 ? -0.777 12.116 2.389 1.00 79.94 434 PRO A C 1
ATOM 3473 O O . PRO A 1 434 ? -1.249 11.438 1.484 1.00 79.94 434 PRO A O 1
ATOM 3476 N N . GLU A 1 435 ? 0.019 11.594 3.326 1.00 82.56 435 GLU A N 1
ATOM 3477 C CA . GLU A 1 435 ? 0.448 10.190 3.363 1.00 82.56 435 GLU A CA 1
ATOM 3478 C C . GLU A 1 435 ? -0.649 9.197 3.787 1.00 82.56 435 GLU A C 1
ATOM 3480 O O . GLU A 1 435 ? -0.495 7.993 3.594 1.00 82.56 435 GLU A O 1
ATOM 3485 N N . ALA A 1 436 ? -1.741 9.689 4.377 1.00 85.69 436 ALA A N 1
ATOM 3486 C CA . ALA A 1 436 ? -2.895 8.890 4.787 1.00 85.69 436 ALA A CA 1
ATOM 3487 C C . ALA A 1 436 ? -4.057 8.972 3.780 1.00 85.69 436 ALA A C 1
ATOM 3489 O O . ALA A 1 436 ? -5.056 8.274 3.938 1.00 85.69 436 ALA A O 1
ATOM 3490 N N . MET A 1 437 ? -3.941 9.807 2.742 1.00 90.12 437 MET A N 1
ATOM 3491 C CA . MET A 1 437 ? -4.954 9.909 1.694 1.00 90.12 437 MET A CA 1
ATOM 3492 C C . MET A 1 437 ? -5.077 8.591 0.921 1.00 90.12 437 MET A C 1
ATOM 3494 O O . MET A 1 437 ? -4.083 7.977 0.532 1.00 90.12 437 MET A O 1
ATOM 3498 N N . GLY A 1 438 ? -6.316 8.173 0.670 1.00 94.31 438 GLY A N 1
ATOM 3499 C CA . GLY A 1 438 ? -6.631 7.096 -0.264 1.00 94.31 438 GLY A CA 1
ATOM 3500 C C . GLY A 1 438 ? -7.034 7.652 -1.626 1.00 94.31 438 GLY A C 1
ATOM 3501 O O . GLY A 1 438 ? -7.498 8.787 -1.735 1.00 94.31 438 GLY A O 1
ATOM 3502 N N . TYR A 1 439 ? -6.896 6.840 -2.669 1.00 96.12 439 TYR A N 1
ATOM 3503 C CA . TYR A 1 439 ? -7.258 7.207 -4.031 1.00 96.12 439 TYR A CA 1
ATOM 3504 C C . TYR A 1 439 ? -8.019 6.080 -4.709 1.00 96.12 439 TYR A C 1
ATOM 3506 O O . TYR A 1 439 ? -7.574 4.931 -4.747 1.00 96.12 439 TYR A O 1
ATOM 3514 N N . LYS A 1 440 ? -9.164 6.433 -5.285 1.00 96.31 440 LYS A N 1
ATOM 3515 C CA . LYS A 1 440 ? -9.993 5.550 -6.098 1.00 96.31 440 LYS A CA 1
ATOM 3516 C C . LYS A 1 440 ? -9.831 5.959 -7.553 1.00 96.31 440 LYS A C 1
ATOM 3518 O O . LYS A 1 440 ? -10.186 7.078 -7.905 1.00 96.31 440 LYS A O 1
ATOM 3523 N N . TYR A 1 441 ? -9.291 5.079 -8.387 1.00 96.88 441 TYR A N 1
ATOM 3524 C CA . TYR A 1 441 ? -8.969 5.397 -9.778 1.00 96.88 441 TYR A CA 1
ATOM 3525 C C . TYR A 1 441 ? -9.431 4.318 -10.755 1.00 96.88 441 TYR A C 1
ATOM 3527 O O . TYR A 1 441 ? -9.660 3.169 -10.371 1.00 96.88 441 TYR A O 1
ATOM 3535 N N . ARG A 1 442 ? -9.568 4.695 -12.024 1.00 97.00 442 ARG A N 1
ATOM 3536 C CA . ARG A 1 442 ? -9.766 3.773 -13.147 1.00 97.00 442 ARG A CA 1
ATOM 3537 C C . ARG A 1 442 ? -9.320 4.410 -14.453 1.00 97.00 442 ARG A C 1
ATOM 3539 O O . ARG A 1 442 ? -9.398 5.628 -14.614 1.00 97.00 442 ARG A O 1
ATOM 3546 N N . LEU A 1 443 ? -8.931 3.583 -15.408 1.00 96.94 443 LEU A N 1
ATOM 3547 C CA . LEU A 1 443 ? -8.753 3.959 -16.800 1.00 96.94 443 LEU A CA 1
ATOM 3548 C C . LEU A 1 443 ? -9.902 3.373 -17.624 1.00 96.94 443 LEU A C 1
ATOM 3550 O O . LEU A 1 443 ? -9.947 2.172 -17.897 1.00 96.94 443 LEU A O 1
ATOM 3554 N N . HIS A 1 444 ? -10.846 4.228 -18.025 1.00 94.62 444 HIS A N 1
ATOM 3555 C CA . HIS A 1 444 ? -11.965 3.830 -18.885 1.00 94.62 444 HIS A CA 1
ATOM 3556 C C . HIS A 1 444 ? -11.464 3.161 -20.160 1.00 94.62 444 HIS A C 1
ATOM 3558 O O . HIS A 1 444 ? -10.497 3.629 -20.755 1.00 94.62 444 HIS A O 1
ATOM 3564 N N . HIS A 1 445 ? -12.155 2.101 -20.586 1.00 88.25 445 HIS A N 1
ATOM 3565 C CA . HIS A 1 445 ? -11.785 1.231 -21.713 1.00 88.25 445 HIS A CA 1
ATOM 3566 C C . HIS A 1 445 ? -10.543 0.346 -21.495 1.00 88.25 445 HIS A C 1
ATOM 3568 O O . HIS A 1 445 ? -10.151 -0.369 -22.417 1.00 88.25 445 HIS A O 1
ATOM 3574 N N . PHE A 1 446 ? -9.970 0.328 -20.286 1.00 92.94 446 PHE A N 1
ATOM 3575 C CA . PHE A 1 446 ? -8.907 -0.603 -19.895 1.00 92.94 446 PHE A CA 1
ATOM 3576 C C . PHE A 1 446 ? -9.254 -1.379 -18.618 1.00 92.94 446 PHE A C 1
ATOM 3578 O O . PHE A 1 446 ? -9.267 -2.609 -18.640 1.00 92.94 446 PHE A O 1
ATOM 3585 N N . ASP A 1 447 ? -9.576 -0.680 -17.528 1.00 94.31 447 ASP A N 1
ATOM 3586 C CA . ASP A 1 447 ? -10.030 -1.314 -16.290 1.00 94.31 447 ASP A CA 1
ATOM 3587 C C . ASP A 1 447 ? -11.520 -1.679 -16.379 1.00 94.31 447 ASP A C 1
ATOM 3589 O O . ASP A 1 447 ? -12.328 -0.934 -16.944 1.00 94.31 447 ASP A O 1
ATOM 3593 N N . THR A 1 448 ? -11.897 -2.823 -15.799 1.00 90.56 448 THR A N 1
ATOM 3594 C CA . THR A 1 448 ? -13.307 -3.237 -15.683 1.00 90.56 448 THR A CA 1
ATOM 3595 C C . THR A 1 448 ? -14.021 -2.517 -14.545 1.00 90.56 448 THR A C 1
ATOM 3597 O O . THR A 1 448 ? -15.175 -2.128 -14.699 1.00 90.56 448 THR A O 1
ATOM 3600 N N . ASP A 1 449 ? -13.313 -2.299 -13.436 1.00 93.62 449 ASP A N 1
ATOM 3601 C CA . ASP A 1 449 ? -13.833 -1.730 -12.196 1.00 93.62 449 ASP A CA 1
ATOM 3602 C C . ASP A 1 449 ? -12.863 -0.706 -11.601 1.00 93.62 449 ASP A C 1
ATOM 3604 O O . ASP A 1 449 ? -11.704 -0.589 -12.003 1.00 93.62 449 ASP A O 1
ATOM 3608 N N . TRP A 1 450 ? -13.349 0.049 -10.618 1.00 94.56 450 TRP A N 1
ATOM 3609 C CA . TRP A 1 450 ? -12.518 0.968 -9.848 1.00 94.56 450 TRP A CA 1
ATOM 3610 C C . TRP A 1 450 ? -11.464 0.224 -9.028 1.00 94.56 450 TRP A C 1
ATOM 3612 O O . TRP A 1 450 ? -11.726 -0.832 -8.456 1.00 94.56 450 TRP A O 1
ATOM 3622 N N . ARG A 1 451 ? -10.288 0.834 -8.907 1.00 95.00 451 ARG A N 1
ATOM 3623 C CA . ARG A 1 451 ? -9.147 0.321 -8.147 1.00 95.00 451 ARG A CA 1
ATOM 3624 C C . ARG A 1 451 ? -8.777 1.299 -7.038 1.00 95.00 451 ARG A C 1
ATOM 3626 O O . ARG A 1 451 ? -9.005 2.501 -7.165 1.00 95.00 451 ARG A O 1
ATOM 3633 N N . PHE A 1 452 ? -8.222 0.781 -5.947 1.00 93.31 452 PHE A N 1
ATOM 3634 C CA . PHE A 1 452 ? -7.775 1.576 -4.805 1.00 93.31 452 PHE A CA 1
ATOM 3635 C C . PHE A 1 452 ? -6.245 1.621 -4.741 1.00 93.31 452 PHE A C 1
ATOM 3637 O O . PHE A 1 452 ? -5.573 0.631 -5.031 1.00 93.31 452 PHE A O 1
ATOM 3644 N N . THR A 1 453 ? -5.689 2.766 -4.360 1.00 93.44 453 THR A N 1
ATOM 3645 C CA . THR A 1 453 ? -4.270 2.921 -4.027 1.00 93.44 453 THR A CA 1
ATOM 3646 C C . THR A 1 453 ? -4.089 4.003 -2.967 1.00 93.44 453 THR A C 1
ATOM 3648 O O . THR A 1 453 ? -4.934 4.882 -2.818 1.00 93.44 453 THR A O 1
ATOM 3651 N N . ARG A 1 454 ? -2.976 3.951 -2.235 1.00 91.94 454 ARG A N 1
ATOM 3652 C CA . ARG A 1 454 ? -2.498 5.064 -1.395 1.00 91.94 454 ARG A CA 1
ATOM 3653 C C . ARG A 1 454 ? -1.358 5.840 -2.061 1.00 91.94 454 ARG A C 1
ATOM 3655 O O . ARG A 1 454 ? -0.990 6.913 -1.597 1.00 91.94 454 ARG A O 1
ATOM 3662 N N . ASP A 1 455 ? -0.826 5.320 -3.166 1.00 94.06 455 ASP A N 1
ATOM 3663 C CA . ASP A 1 455 ? 0.204 5.997 -3.944 1.00 94.06 455 ASP A CA 1
ATOM 3664 C C . ASP A 1 455 ? -0.391 7.151 -4.755 1.00 94.06 455 ASP A C 1
ATOM 3666 O O . ASP A 1 455 ? -1.481 7.057 -5.314 1.00 94.06 455 ASP A O 1
ATOM 3670 N N . THR A 1 456 ? 0.384 8.221 -4.898 1.00 94.75 456 THR A N 1
ATOM 3671 C CA . THR A 1 456 ? 0.066 9.390 -5.736 1.00 94.75 456 THR A CA 1
ATOM 3672 C C . THR A 1 456 ? 0.410 9.187 -7.214 1.00 94.75 456 THR A C 1
ATOM 3674 O O . THR A 1 456 ? 0.364 10.127 -8.009 1.00 94.75 456 THR A O 1
ATOM 3677 N N . ARG A 1 457 ? 0.803 7.966 -7.589 1.00 95.62 457 ARG A N 1
ATOM 3678 C CA . ARG A 1 457 ? 1.177 7.598 -8.953 1.00 95.62 457 ARG A CA 1
ATOM 3679 C C . ARG A 1 457 ? 0.618 6.230 -9.318 1.00 95.62 457 ARG A C 1
ATOM 3681 O O . ARG A 1 457 ? 0.685 5.300 -8.518 1.00 95.62 457 ARG A O 1
ATOM 3688 N N . VAL A 1 458 ? 0.112 6.097 -10.540 1.00 97.12 458 VAL A N 1
ATOM 3689 C CA . VAL A 1 458 ? -0.392 4.827 -11.087 1.00 97.12 458 VAL A CA 1
ATOM 3690 C C . VAL A 1 458 ? 0.215 4.581 -12.458 1.00 97.12 458 VAL A C 1
ATOM 3692 O O . VAL A 1 458 ? 0.234 5.473 -13.302 1.00 97.12 458 VAL A O 1
ATOM 3695 N N . GLU A 1 459 ? 0.683 3.355 -12.682 1.00 96.25 459 GLU A N 1
ATOM 3696 C CA . GLU A 1 459 ? 1.338 2.931 -13.919 1.00 96.25 459 GLU A CA 1
ATOM 3697 C C . GLU A 1 459 ? 0.434 2.017 -14.759 1.00 96.25 459 GLU A C 1
ATOM 3699 O O . GLU A 1 459 ? -0.076 1.008 -14.268 1.00 96.25 459 GLU A O 1
ATOM 3704 N N . TYR A 1 460 ? 0.319 2.315 -16.053 1.00 95.81 460 TYR A N 1
ATOM 3705 C CA . TYR A 1 460 ? -0.282 1.451 -17.068 1.00 95.81 460 TYR A CA 1
ATOM 3706 C C . TYR A 1 460 ? 0.767 1.064 -18.102 1.00 95.81 460 TYR A C 1
ATOM 3708 O O . TYR A 1 460 ? 1.523 1.905 -18.589 1.00 95.81 460 TYR A O 1
ATOM 3716 N N . ARG A 1 461 ? 0.812 -0.223 -18.452 1.00 93.62 461 ARG A N 1
ATOM 3717 C CA . ARG A 1 461 ? 1.789 -0.769 -19.399 1.00 93.62 461 ARG A CA 1
ATOM 3718 C C . ARG A 1 461 ? 1.108 -1.310 -20.641 1.00 93.62 461 ARG A C 1
ATOM 3720 O O . ARG A 1 461 ? 0.050 -1.924 -20.536 1.00 93.62 461 ARG A O 1
ATOM 3727 N N . ASN A 1 462 ? 1.757 -1.130 -21.789 1.00 89.88 462 ASN A N 1
ATOM 3728 C CA . ASN A 1 462 ? 1.334 -1.671 -23.083 1.00 89.88 462 ASN A CA 1
ATOM 3729 C C . ASN A 1 462 ? -0.135 -1.364 -23.414 1.00 89.88 462 ASN A C 1
ATOM 3731 O O . ASN A 1 462 ? -0.890 -2.260 -23.801 1.00 89.88 462 ASN A O 1
ATOM 3735 N N . LEU A 1 463 ? -0.550 -0.107 -23.227 1.00 92.50 463 LEU A N 1
ATOM 3736 C CA . LEU A 1 463 ? -1.917 0.302 -23.527 1.00 92.50 463 LEU A CA 1
ATOM 3737 C C . LEU A 1 463 ? -2.222 0.066 -25.017 1.00 92.50 463 LEU A C 1
ATOM 3739 O O . LEU A 1 463 ? -1.491 0.565 -25.879 1.00 92.50 463 LEU A O 1
ATOM 3743 N N . PRO A 1 464 ? -3.291 -0.682 -25.349 1.00 91.69 464 PRO A N 1
ATOM 3744 C CA . PRO A 1 464 ? -3.722 -0.837 -26.730 1.00 91.69 464 PRO A CA 1
ATOM 3745 C C . PRO A 1 464 ? -4.068 0.509 -27.370 1.00 91.69 464 PRO A C 1
ATOM 3747 O O . PRO A 1 464 ? -4.305 1.506 -26.692 1.00 91.69 464 PRO A O 1
ATOM 3750 N N . ARG A 1 465 ? -4.185 0.534 -28.696 1.00 90.44 465 ARG A N 1
ATOM 3751 C CA . ARG A 1 465 ? -4.747 1.701 -29.384 1.00 90.44 465 ARG A CA 1
ATOM 3752 C C . ARG A 1 465 ? -6.177 1.971 -28.911 1.00 90.44 465 ARG A C 1
ATOM 3754 O O . ARG A 1 465 ? -6.964 1.031 -28.774 1.00 90.44 465 ARG A O 1
ATOM 3761 N N . GLY A 1 466 ? -6.518 3.238 -28.749 1.00 92.25 466 GLY A N 1
ATOM 3762 C CA . GLY A 1 466 ? -7.848 3.629 -28.310 1.00 92.25 466 GLY A CA 1
ATOM 3763 C C . GLY A 1 466 ? -7.865 4.972 -27.607 1.00 92.25 466 GLY A C 1
ATOM 3764 O O . GLY A 1 466 ? -6.826 5.584 -27.358 1.00 92.25 466 GLY A O 1
ATOM 3765 N N . GLU A 1 467 ? -9.076 5.407 -27.299 1.00 94.31 467 GLU A N 1
ATOM 3766 C CA . GLU A 1 467 ? -9.333 6.559 -26.449 1.00 94.31 467 GLU A CA 1
ATOM 3767 C C . GLU A 1 467 ? -9.584 6.052 -25.032 1.00 94.31 467 GLU A C 1
ATOM 3769 O O . GLU A 1 467 ? -10.392 5.148 -24.815 1.00 94.31 467 GLU A O 1
ATOM 3774 N N . TYR A 1 468 ? -8.878 6.637 -24.077 1.00 95.62 468 TYR A N 1
ATOM 3775 C CA . TYR A 1 468 ? -8.965 6.322 -22.664 1.00 95.62 468 TYR A CA 1
ATOM 3776 C C . TYR A 1 468 ? -9.276 7.593 -21.887 1.00 95.62 468 TYR A C 1
ATOM 3778 O O . TYR A 1 468 ? -8.893 8.703 -22.263 1.00 95.62 468 TYR A O 1
ATOM 3786 N N . THR A 1 469 ? -9.963 7.433 -20.765 1.00 95.94 469 THR A N 1
ATOM 3787 C CA . THR A 1 469 ? -10.148 8.509 -19.791 1.00 95.94 469 THR A CA 1
ATOM 3788 C C . THR A 1 469 ? -9.716 7.981 -18.441 1.00 95.94 469 THR A C 1
ATOM 3790 O O . THR A 1 469 ? -10.313 7.039 -17.921 1.00 95.94 469 THR A O 1
ATOM 3793 N N . PHE A 1 470 ? -8.646 8.549 -17.902 1.00 97.38 470 PHE A N 1
ATOM 3794 C CA . PHE A 1 470 ? -8.226 8.264 -16.542 1.00 97.38 470 PHE A CA 1
ATOM 3795 C C . PHE A 1 470 ? -9.070 9.106 -15.598 1.00 97.38 470 PHE A C 1
ATOM 3797 O O . PHE A 1 470 ? -9.140 10.318 -15.774 1.00 97.38 470 PHE A O 1
ATOM 3804 N N . GLU A 1 471 ? -9.703 8.474 -14.620 1.00 97.31 471 GLU A N 1
ATOM 3805 C CA . GLU A 1 471 ? -10.447 9.139 -13.556 1.00 97.31 471 GLU A CA 1
ATOM 3806 C C . GLU A 1 471 ? -9.839 8.776 -12.209 1.00 97.31 471 GLU A C 1
ATOM 3808 O O . GLU A 1 471 ? -9.528 7.610 -11.958 1.00 97.31 471 GLU A O 1
ATOM 3813 N N . VAL A 1 472 ? -9.721 9.764 -11.325 1.00 97.62 472 VAL A N 1
ATOM 3814 C CA . VAL A 1 472 ? -9.283 9.571 -9.943 1.00 97.62 472 VAL A CA 1
ATOM 3815 C C . VAL A 1 472 ? -10.090 10.440 -8.979 1.00 97.62 472 VAL A C 1
ATOM 3817 O O . VAL A 1 472 ? -10.383 11.605 -9.242 1.00 97.62 472 VAL A O 1
ATOM 3820 N N . LEU A 1 473 ? -10.455 9.850 -7.848 1.00 97.06 473 LEU A N 1
ATOM 3821 C CA . LEU A 1 473 ? -11.106 10.474 -6.702 1.00 97.06 473 LEU A CA 1
ATOM 3822 C C . LEU A 1 473 ? -10.162 10.359 -5.506 1.00 97.06 473 LEU A C 1
ATOM 3824 O O . LEU A 1 473 ? -9.581 9.293 -5.286 1.00 97.06 473 LEU A O 1
ATOM 3828 N N . ALA A 1 474 ? -10.033 11.424 -4.719 1.00 95.75 474 ALA A N 1
ATOM 3829 C CA . ALA A 1 474 ? -9.401 11.320 -3.412 1.00 95.75 474 ALA A CA 1
ATOM 3830 C C . ALA A 1 474 ? -10.422 10.819 -2.382 1.00 95.75 474 ALA A C 1
ATOM 3832 O O . ALA A 1 474 ? -11.613 11.116 -2.478 1.00 95.75 474 ALA A O 1
ATOM 3833 N N . VAL A 1 475 ? -9.934 10.062 -1.406 1.00 94.62 475 VAL A N 1
ATOM 3834 C CA . VAL A 1 475 ? -10.690 9.523 -0.275 1.00 94.62 475 VAL A CA 1
ATOM 3835 C C . VAL A 1 475 ? -9.965 9.945 0.988 1.00 94.62 475 VAL A C 1
ATOM 3837 O O . VAL A 1 475 ? -8.777 9.650 1.156 1.00 94.62 475 VAL A O 1
ATOM 3840 N N . ASP A 1 476 ? -10.659 10.666 1.854 1.00 90.88 476 ASP A N 1
ATOM 3841 C CA . ASP A 1 476 ? -10.096 11.127 3.116 1.00 90.88 476 ASP A CA 1
ATOM 3842 C C . ASP A 1 476 ? -10.280 10.088 4.240 1.00 90.88 476 ASP A C 1
ATOM 3844 O O . ASP A 1 476 ? -10.859 9.019 4.033 1.00 90.88 476 ASP A O 1
ATOM 3848 N N . ARG A 1 477 ? -9.762 10.384 5.437 1.00 87.56 477 ARG A N 1
ATOM 3849 C CA . ARG A 1 477 ? -9.857 9.525 6.628 1.00 87.56 477 ARG A CA 1
ATOM 3850 C C . ARG A 1 477 ? -11.302 9.263 7.049 1.00 87.56 477 ARG A C 1
ATOM 3852 O O . ARG A 1 477 ? -11.561 8.281 7.741 1.00 87.56 477 ARG A O 1
ATOM 3859 N N . ASP A 1 478 ? -12.225 10.141 6.650 1.00 87.25 478 ASP A N 1
ATOM 3860 C CA . ASP A 1 478 ? -13.621 10.044 7.026 1.00 87.25 478 ASP A CA 1
ATOM 3861 C C . ASP A 1 478 ? -14.443 9.204 6.027 1.00 87.25 478 ASP A C 1
ATOM 3863 O O . ASP A 1 478 ? -15.662 9.084 6.186 1.00 87.25 478 ASP A O 1
ATOM 3867 N N . LEU A 1 479 ? -13.769 8.606 5.031 1.00 91.75 479 LEU A N 1
ATOM 3868 C CA . LEU A 1 479 ? -14.344 7.924 3.864 1.00 91.75 479 LEU A CA 1
ATOM 3869 C C . LEU A 1 479 ? -15.217 8.851 3.008 1.00 91.75 479 LEU A C 1
ATOM 3871 O O . LEU A 1 479 ? -16.110 8.410 2.285 1.00 91.75 479 LEU A O 1
ATOM 3875 N N . THR A 1 480 ? -14.922 10.152 3.045 1.00 91.06 480 THR A N 1
ATOM 3876 C CA . THR A 1 480 ? -15.535 11.133 2.156 1.00 91.06 480 THR A CA 1
ATOM 3877 C C . THR A 1 480 ? -14.749 11.168 0.851 1.00 91.06 480 THR A C 1
ATOM 3879 O O . THR A 1 480 ? -13.535 11.391 0.828 1.00 91.06 480 THR A O 1
ATOM 3882 N N . TYR A 1 481 ? -15.450 10.945 -0.258 1.00 93.94 481 TYR A N 1
ATOM 3883 C CA . TYR A 1 481 ? -14.872 10.998 -1.597 1.00 93.94 481 TYR A CA 1
ATOM 3884 C C . TYR A 1 481 ? -14.930 12.419 -2.148 1.00 93.94 481 TYR A C 1
ATOM 3886 O O . TYR A 1 481 ? -15.850 13.182 -1.843 1.00 93.94 481 TYR A O 1
ATOM 3894 N N . SER A 1 482 ? -13.978 12.767 -3.013 1.00 94.31 482 SER A N 1
ATOM 3895 C CA . SER A 1 482 ? -14.068 13.982 -3.824 1.00 94.31 482 SER A CA 1
ATOM 3896 C C . SER A 1 482 ? -15.417 14.054 -4.547 1.00 94.31 482 SER A C 1
ATOM 3898 O O . SER A 1 482 ? -15.884 13.070 -5.116 1.00 94.31 482 SER A O 1
ATOM 3900 N N . SER A 1 483 ? -16.039 15.233 -4.557 1.00 89.88 483 SER A N 1
ATOM 3901 C CA . SER A 1 483 ? -17.361 15.430 -5.170 1.00 89.88 483 SER A CA 1
ATOM 3902 C C . SER A 1 483 ? -17.352 15.236 -6.689 1.00 89.88 483 SER A C 1
ATOM 3904 O O . SER A 1 483 ? -18.343 14.797 -7.271 1.00 89.88 483 SER A O 1
ATOM 3906 N N . THR A 1 484 ? -16.226 15.538 -7.336 1.00 91.94 484 THR A N 1
ATOM 3907 C CA . THR A 1 484 ? -16.003 15.331 -8.769 1.00 91.94 484 THR A CA 1
ATOM 3908 C C . THR A 1 484 ? -14.690 14.586 -8.999 1.00 91.94 484 THR A C 1
ATOM 3910 O O . THR A 1 484 ? -13.678 14.987 -8.415 1.00 91.94 484 THR A O 1
ATOM 3913 N N . PRO A 1 485 ? -14.658 13.548 -9.858 1.00 94.56 485 PRO A N 1
ATOM 3914 C CA . PRO A 1 485 ? -13.407 12.901 -10.236 1.00 94.56 485 PRO A CA 1
ATOM 3915 C C . PRO A 1 485 ? -12.537 13.866 -11.041 1.00 94.56 485 PRO A C 1
ATOM 3917 O O . PRO A 1 485 ? -13.026 14.542 -11.948 1.00 94.56 485 PRO A O 1
ATOM 3920 N N . ALA A 1 486 ? -11.239 13.900 -10.743 1.00 95.62 486 ALA A N 1
ATOM 3921 C CA . ALA A 1 486 ? -10.277 14.493 -11.657 1.00 95.62 486 ALA A CA 1
ATOM 3922 C C . ALA A 1 486 ? -10.114 13.542 -12.845 1.00 95.62 486 ALA A C 1
ATOM 3924 O O . ALA A 1 486 ? -9.886 12.345 -12.658 1.00 95.62 486 ALA A O 1
ATOM 3925 N N . SER A 1 487 ? -10.260 14.067 -14.059 1.00 95.94 487 SER A N 1
ATOM 3926 C CA . SER A 1 487 ? -10.240 13.272 -15.283 1.00 95.94 487 SER A CA 1
ATOM 3927 C C . SER A 1 487 ? -9.194 13.780 -16.265 1.00 95.94 487 SER A C 1
ATOM 3929 O O . SER A 1 487 ? -9.125 14.986 -16.498 1.00 95.94 487 SER A O 1
ATOM 3931 N N . ALA A 1 488 ? -8.452 12.874 -16.897 1.00 95.81 488 ALA A N 1
ATOM 3932 C CA . ALA A 1 488 ? -7.541 13.192 -17.990 1.00 95.81 488 ALA A CA 1
ATOM 3933 C C . ALA A 1 488 ? -7.810 12.296 -19.203 1.00 95.81 488 ALA A C 1
ATOM 3935 O O . ALA A 1 488 ? -7.893 11.070 -19.086 1.00 95.81 488 ALA A O 1
ATOM 3936 N N . ALA A 1 489 ? -7.936 12.914 -20.378 1.00 95.44 489 ALA A N 1
ATOM 3937 C CA . ALA A 1 489 ? -8.138 12.205 -21.635 1.00 95.44 489 ALA A CA 1
ATOM 3938 C C . ALA A 1 489 ? -6.790 11.784 -22.238 1.00 95.44 489 ALA A C 1
ATOM 3940 O O . ALA A 1 489 ? -5.895 12.615 -22.408 1.00 95.44 489 ALA A O 1
ATOM 3941 N N . LEU A 1 490 ? -6.671 10.505 -22.595 1.00 95.50 490 LEU A N 1
ATOM 3942 C CA . LEU A 1 490 ? -5.489 9.914 -23.215 1.00 95.50 490 LEU A CA 1
ATOM 3943 C C . LEU A 1 490 ? -5.888 9.212 -24.515 1.00 95.50 490 LEU A C 1
ATOM 3945 O O . LEU A 1 490 ? -6.712 8.304 -24.506 1.00 95.50 490 LEU A O 1
ATOM 3949 N N . VAL A 1 491 ? -5.266 9.580 -25.629 1.00 94.06 491 VAL A N 1
ATOM 3950 C CA . VAL A 1 491 ? -5.441 8.920 -26.925 1.00 94.06 491 VAL A CA 1
ATOM 3951 C C . VAL A 1 491 ? -4.157 8.182 -27.277 1.00 94.06 491 VAL A C 1
ATOM 3953 O O . VAL A 1 491 ? -3.084 8.781 -27.355 1.00 94.06 491 VAL A O 1
ATOM 3956 N N . VAL A 1 492 ? -4.262 6.872 -27.486 1.00 92.44 492 VAL A N 1
ATOM 3957 C CA . VAL A 1 492 ? -3.153 6.034 -27.950 1.00 92.44 492 VAL A CA 1
ATOM 3958 C C . VAL A 1 492 ? -3.331 5.785 -29.440 1.00 92.44 492 VAL A C 1
ATOM 3960 O O . VAL A 1 492 ? -4.138 4.948 -29.859 1.00 92.44 492 VAL A O 1
ATOM 3963 N N . ASP A 1 493 ? -2.560 6.518 -30.236 1.00 88.12 493 ASP A N 1
ATOM 3964 C CA . ASP A 1 493 ? -2.640 6.519 -31.692 1.00 88.12 493 ASP A CA 1
ATOM 3965 C C . ASP A 1 493 ? -1.517 5.717 -32.343 1.00 88.12 493 ASP A C 1
ATOM 3967 O O . ASP A 1 493 ? -0.468 5.434 -31.758 1.00 88.12 493 ASP A O 1
ATOM 3971 N N . TRP A 1 494 ? -1.714 5.388 -33.619 1.00 75.81 494 TRP A N 1
ATOM 3972 C CA . TRP A 1 494 ? -0.604 4.921 -34.437 1.00 75.81 494 TRP A CA 1
ATOM 3973 C C . TRP A 1 494 ? 0.468 6.012 -34.545 1.00 75.81 494 TRP A C 1
ATOM 3975 O O . TRP A 1 494 ? 0.139 7.202 -34.586 1.00 75.81 494 TRP A O 1
ATOM 3985 N N . PRO A 1 495 ? 1.745 5.640 -34.724 1.00 75.44 495 PRO A N 1
ATOM 3986 C CA . PRO A 1 495 ? 2.810 6.580 -35.056 1.00 75.44 495 PRO A CA 1
ATOM 3987 C C . PRO A 1 495 ? 2.666 7.099 -36.504 1.00 75.44 495 PRO A C 1
ATOM 3989 O O . PRO A 1 495 ? 3.567 6.952 -37.330 1.00 75.44 495 PRO A O 1
ATOM 3992 N N . TYR A 1 496 ? 1.532 7.721 -36.849 1.00 68.38 496 TYR A N 1
ATOM 3993 C CA . TYR A 1 496 ? 1.209 8.203 -38.195 1.00 68.38 496 TYR A CA 1
ATOM 3994 C C . TYR A 1 496 ? 2.222 9.223 -38.713 1.00 68.38 496 TYR A C 1
ATOM 3996 O O . TYR A 1 496 ? 2.449 9.276 -39.914 1.00 68.38 496 TYR A O 1
ATOM 4004 N N . ALA A 1 497 ? 2.874 9.996 -37.840 1.00 64.50 497 ALA A N 1
ATOM 4005 C CA . ALA A 1 497 ? 3.966 10.881 -38.240 1.00 64.50 497 ALA A CA 1
ATOM 4006 C C . ALA A 1 497 ? 5.176 10.095 -38.783 1.00 64.50 497 ALA A C 1
ATOM 4008 O O . ALA A 1 497 ? 5.772 10.498 -39.778 1.00 64.50 497 ALA A O 1
ATOM 4009 N N . GLN A 1 498 ? 5.500 8.938 -38.193 1.00 64.31 498 GLN A N 1
ATOM 4010 C CA . GLN A 1 498 ? 6.594 8.073 -38.653 1.00 64.31 498 GLN A CA 1
ATOM 4011 C C . GLN A 1 498 ? 6.196 7.281 -39.906 1.00 64.31 498 GLN A C 1
ATOM 4013 O O . GLN A 1 498 ? 6.971 7.200 -40.858 1.00 64.31 498 GLN A O 1
ATOM 4018 N N . ILE A 1 499 ? 4.961 6.767 -39.953 1.00 71.94 499 ILE A N 1
ATOM 4019 C CA . ILE A 1 499 ? 4.412 6.075 -41.132 1.00 71.94 499 ILE A CA 1
ATOM 4020 C C . ILE A 1 499 ? 4.262 7.054 -42.308 1.00 71.94 499 ILE A C 1
ATOM 4022 O O . ILE A 1 499 ? 4.599 6.730 -43.444 1.00 71.94 499 ILE A O 1
ATOM 4026 N N . GLY A 1 500 ? 3.796 8.270 -42.034 1.00 72.12 500 GLY A N 1
ATOM 4027 C CA . GLY A 1 500 ? 3.609 9.351 -42.993 1.00 72.12 500 GLY A CA 1
ATOM 4028 C C . GLY A 1 500 ? 4.930 9.885 -43.527 1.00 72.12 500 GLY A C 1
ATOM 4029 O O . GLY A 1 500 ? 5.048 10.039 -44.736 1.00 72.12 500 GLY A O 1
ATOM 4030 N N . LEU A 1 501 ? 5.945 10.083 -42.675 1.00 72.94 501 LEU A N 1
ATOM 4031 C CA . LEU A 1 501 ? 7.305 10.429 -43.103 1.00 72.94 501 LEU A CA 1
ATOM 4032 C C . LEU A 1 501 ? 7.914 9.317 -43.965 1.00 72.94 501 LEU A C 1
ATOM 4034 O O . LEU A 1 501 ? 8.470 9.610 -45.019 1.00 72.94 501 LEU A O 1
ATOM 4038 N N . GLY A 1 502 ? 7.744 8.048 -43.579 1.00 73.06 502 GLY A N 1
ATOM 4039 C CA . GLY A 1 502 ? 8.147 6.902 -44.399 1.00 73.06 502 GLY A CA 1
ATOM 4040 C C . GLY A 1 502 ? 7.439 6.876 -45.759 1.00 73.06 502 GLY A C 1
ATOM 4041 O O . GLY A 1 502 ? 8.079 6.684 -46.792 1.00 73.06 502 GLY A O 1
ATOM 4042 N N . GLY A 1 503 ? 6.134 7.155 -45.785 1.00 78.56 503 GLY A N 1
ATOM 4043 C CA . GLY A 1 503 ? 5.338 7.260 -47.009 1.00 78.56 503 GLY A CA 1
ATOM 4044 C C . GLY A 1 503 ? 5.719 8.456 -47.889 1.00 78.56 503 GLY A C 1
ATOM 4045 O O . GLY A 1 503 ? 5.799 8.315 -49.107 1.00 78.56 503 GLY A O 1
ATOM 4046 N N . LEU A 1 504 ? 6.012 9.616 -47.297 1.00 79.81 504 LEU A N 1
ATOM 4047 C CA . LEU A 1 504 ? 6.476 10.822 -47.992 1.00 79.81 504 LEU A CA 1
ATOM 4048 C C . LEU A 1 504 ? 7.884 10.642 -48.544 1.00 79.81 504 LEU A C 1
ATOM 4050 O O . LEU A 1 504 ? 8.132 11.048 -49.671 1.00 79.81 504 LEU A O 1
ATOM 4054 N N . LEU A 1 505 ? 8.782 9.993 -47.800 1.00 79.62 505 LEU A N 1
ATOM 4055 C CA . LEU A 1 505 ? 10.109 9.616 -48.284 1.00 79.62 505 LEU A CA 1
ATOM 4056 C C . LEU A 1 505 ? 9.997 8.629 -49.446 1.00 79.62 505 LEU A C 1
ATOM 4058 O O . LEU A 1 505 ? 10.682 8.794 -50.450 1.00 79.62 505 LEU A O 1
ATOM 4062 N N . PHE A 1 506 ? 9.082 7.663 -49.373 1.00 81.56 506 PHE A N 1
ATOM 4063 C CA . PHE A 1 506 ? 8.818 6.730 -50.468 1.00 81.56 506 PHE A CA 1
ATOM 4064 C C . PHE A 1 506 ? 8.212 7.420 -51.707 1.00 81.56 506 PHE A C 1
ATOM 4066 O O . PHE A 1 506 ? 8.614 7.144 -52.842 1.00 81.56 506 PHE A O 1
ATOM 4073 N N . LEU A 1 507 ? 7.285 8.364 -51.518 1.00 82.44 507 LEU A N 1
ATOM 4074 C CA . LEU A 1 507 ? 6.699 9.173 -52.594 1.00 82.44 507 LEU A CA 1
ATOM 4075 C C . LEU A 1 507 ? 7.701 10.170 -53.188 1.00 82.44 507 LEU A C 1
ATOM 4077 O O . LEU A 1 507 ? 7.750 10.342 -54.401 1.00 82.44 507 LEU A O 1
ATOM 4081 N N . ALA A 1 508 ? 8.542 10.790 -52.364 1.00 77.50 508 ALA A N 1
ATOM 4082 C CA . ALA A 1 508 ? 9.627 11.661 -52.804 1.00 77.50 508 ALA A CA 1
ATOM 4083 C C . ALA A 1 508 ? 10.700 10.868 -53.558 1.00 77.50 508 ALA A C 1
ATOM 4085 O O . ALA A 1 508 ? 11.218 11.351 -54.565 1.00 77.50 508 ALA A O 1
ATOM 4086 N N . LEU A 1 509 ? 10.985 9.633 -53.132 1.00 79.12 509 LEU A N 1
ATOM 4087 C CA . LEU A 1 509 ? 11.881 8.710 -53.824 1.00 79.12 509 LEU A CA 1
ATOM 4088 C C . LEU A 1 509 ? 11.301 8.311 -55.187 1.00 79.12 509 LEU A C 1
ATOM 4090 O O . LEU A 1 509 ? 11.985 8.412 -56.202 1.00 79.12 509 LEU A O 1
ATOM 4094 N N . THR A 1 510 ? 10.023 7.939 -55.251 1.00 79.25 510 THR A N 1
ATOM 4095 C CA . THR A 1 510 ? 9.362 7.572 -56.517 1.00 79.25 510 THR A CA 1
ATOM 4096 C C . THR A 1 510 ? 9.166 8.766 -57.457 1.00 79.25 510 THR A C 1
ATOM 4098 O O . THR A 1 510 ? 9.417 8.642 -58.657 1.00 79.25 510 THR A O 1
ATOM 4101 N N . ALA A 1 511 ? 8.817 9.948 -56.944 1.00 73.75 511 ALA A N 1
ATOM 4102 C CA . ALA A 1 511 ? 8.752 11.188 -57.717 1.00 73.75 511 ALA A CA 1
ATOM 4103 C C . ALA A 1 511 ? 10.139 11.623 -58.213 1.00 73.75 511 ALA A C 1
ATOM 4105 O O . ALA A 1 511 ? 10.266 12.023 -59.370 1.00 73.75 511 ALA A O 1
ATOM 4106 N N . SER A 1 512 ? 11.189 11.463 -57.398 1.00 68.31 512 SER A N 1
ATOM 4107 C CA . SER A 1 512 ? 12.583 11.686 -57.813 1.00 68.31 512 SER A CA 1
ATOM 4108 C C . SER A 1 512 ? 13.010 10.721 -58.917 1.00 68.31 512 SER A C 1
ATOM 4110 O O . SER A 1 512 ? 13.690 11.128 -59.857 1.00 68.31 512 SER A O 1
ATOM 4112 N N . VAL A 1 513 ? 12.561 9.464 -58.874 1.00 72.25 513 VAL A N 1
ATOM 4113 C CA . VAL A 1 513 ? 12.814 8.476 -59.934 1.00 72.25 513 VAL A CA 1
ATOM 4114 C C . VAL A 1 513 ? 12.052 8.820 -61.227 1.00 72.25 513 VAL A C 1
ATOM 4116 O O . VAL A 1 513 ? 12.618 8.714 -62.317 1.00 72.25 513 VAL A O 1
ATOM 4119 N N . LEU A 1 514 ? 10.806 9.301 -61.139 1.00 69.00 514 LEU A N 1
ATOM 4120 C CA . LEU A 1 514 ? 9.963 9.637 -62.298 1.00 69.00 514 LEU A CA 1
ATOM 4121 C C . LEU A 1 514 ? 10.334 10.978 -62.964 1.00 69.00 514 LEU A C 1
ATOM 4123 O O . LEU A 1 514 ? 10.516 11.024 -64.184 1.00 69.00 514 LEU A O 1
ATOM 4127 N N . PHE A 1 515 ? 10.506 12.055 -62.189 1.00 59.53 515 PHE A N 1
ATOM 4128 C CA . PHE A 1 515 ? 10.949 13.367 -62.694 1.00 59.53 515 PHE A CA 1
ATOM 4129 C C . PHE A 1 515 ? 12.433 13.362 -63.066 1.00 59.53 515 PHE A C 1
ATOM 4131 O O . PHE A 1 515 ? 12.819 13.936 -64.092 1.00 59.53 515 PHE A O 1
ATOM 4138 N N . GLY A 1 516 ? 13.250 12.627 -62.304 1.00 57.75 516 GLY A N 1
ATOM 4139 C CA . GLY A 1 516 ? 14.615 12.292 -62.689 1.00 57.75 516 GLY A CA 1
ATOM 4140 C C . GLY A 1 516 ? 14.639 11.578 -64.037 1.00 57.75 516 GLY A C 1
ATOM 4141 O O . GLY A 1 516 ? 15.410 11.959 -64.906 1.00 57.75 516 GLY A O 1
ATOM 4142 N N . GLY A 1 517 ? 13.731 10.633 -64.295 1.00 57.44 517 GLY A N 1
ATOM 4143 C CA . GLY A 1 517 ? 13.655 9.894 -65.560 1.00 57.44 517 GLY A CA 1
ATOM 4144 C C . GLY A 1 517 ? 13.525 10.760 -66.825 1.00 57.44 517 GLY A C 1
ATOM 4145 O O . GLY A 1 517 ? 14.173 10.458 -67.832 1.00 57.44 517 GLY A O 1
ATOM 4146 N N . GLN A 1 518 ? 12.752 11.852 -66.781 1.00 57.53 518 GLN A N 1
ATOM 4147 C CA . GLN A 1 518 ? 12.464 12.689 -67.959 1.00 57.53 518 GLN A CA 1
ATOM 4148 C C . GLN A 1 518 ? 13.509 13.790 -68.211 1.00 57.53 518 GLN A C 1
ATOM 4150 O O . GLN A 1 518 ? 13.899 14.016 -69.360 1.00 57.53 518 GLN A O 1
ATOM 4155 N N . ALA A 1 519 ? 14.035 14.435 -67.165 1.00 55.16 519 ALA A N 1
ATOM 4156 C CA . ALA A 1 519 ? 15.117 15.418 -67.304 1.00 55.16 519 ALA A CA 1
ATOM 4157 C C . ALA A 1 519 ? 16.463 14.746 -67.650 1.00 55.16 519 ALA A C 1
ATOM 4159 O O . ALA A 1 519 ? 17.289 15.286 -68.397 1.00 55.16 519 ALA A O 1
ATOM 4160 N N . LEU A 1 520 ? 16.660 13.515 -67.168 1.00 51.66 520 LEU A N 1
ATOM 4161 C CA . LEU A 1 520 ? 17.897 12.762 -67.318 1.00 51.66 520 LEU A CA 1
ATOM 4162 C C . LEU A 1 520 ? 18.068 12.183 -68.727 1.00 51.66 520 LEU A C 1
ATOM 4164 O O . LEU A 1 520 ? 19.203 11.980 -69.123 1.00 51.66 520 LEU A O 1
ATOM 4168 N N . GLN A 1 521 ? 17.030 12.000 -69.554 1.00 53.16 521 GLN A N 1
ATOM 4169 C CA . GLN A 1 521 ? 17.230 11.572 -70.954 1.00 53.16 521 GLN A CA 1
ATOM 4170 C C . GLN A 1 521 ? 17.905 12.640 -71.833 1.00 53.16 521 GLN A C 1
ATOM 4172 O O . GLN A 1 521 ? 18.727 12.295 -72.683 1.00 53.16 521 GLN A O 1
ATOM 4177 N N . ARG A 1 522 ? 17.615 13.932 -71.616 1.00 51.38 522 ARG A N 1
ATOM 4178 C CA . ARG A 1 522 ? 18.246 15.030 -72.377 1.00 51.38 522 ARG A CA 1
ATOM 4179 C C . ARG A 1 522 ? 19.643 15.376 -71.854 1.00 51.38 522 ARG A C 1
ATOM 4181 O O . ARG A 1 522 ? 20.514 15.711 -72.648 1.00 51.38 522 ARG A O 1
ATOM 4188 N N . ALA A 1 523 ? 19.888 15.207 -70.553 1.00 52.69 523 ALA A N 1
ATOM 4189 C CA . ALA A 1 523 ? 21.205 15.415 -69.947 1.00 52.69 523 ALA A CA 1
ATOM 4190 C C . ALA A 1 523 ? 22.137 14.183 -70.028 1.00 52.69 523 ALA A C 1
ATOM 4192 O O . ALA A 1 523 ? 23.355 14.356 -70.036 1.00 52.69 523 ALA A O 1
ATOM 4193 N N . ARG A 1 524 ? 21.606 12.949 -70.140 1.00 48.94 524 ARG A N 1
ATOM 4194 C CA . ARG A 1 524 ? 22.382 11.686 -70.185 1.00 48.94 524 ARG A CA 1
ATOM 4195 C C . ARG A 1 524 ? 23.359 11.623 -71.348 1.00 48.94 524 ARG A C 1
ATOM 4197 O O . ARG A 1 524 ? 24.456 11.124 -71.155 1.00 48.94 524 ARG A O 1
ATOM 4204 N N . LYS A 1 525 ? 23.027 12.156 -72.527 1.00 50.09 525 LYS A N 1
ATOM 4205 C CA . LYS A 1 525 ? 23.954 12.084 -73.671 1.00 50.09 525 LYS A CA 1
ATOM 4206 C C . LYS A 1 525 ? 25.212 12.943 -73.504 1.00 50.09 525 LYS A C 1
ATOM 4208 O O . LYS A 1 525 ? 26.240 12.564 -74.044 1.00 50.09 525 LYS A O 1
ATOM 4213 N N . LEU A 1 526 ? 25.152 14.046 -72.749 1.00 52.50 526 LEU A N 1
ATOM 4214 C CA . LEU A 1 526 ? 26.328 14.895 -72.500 1.00 52.50 526 LEU A CA 1
ATOM 4215 C C . LEU A 1 526 ? 26.971 14.677 -71.119 1.00 52.50 526 LEU A C 1
ATOM 4217 O O . LEU A 1 526 ? 28.182 14.815 -70.998 1.00 52.50 526 LEU A O 1
ATOM 4221 N N . ARG A 1 527 ? 26.208 14.316 -70.076 1.00 47.38 527 ARG A N 1
ATOM 4222 C CA . ARG A 1 527 ? 26.740 14.121 -68.710 1.00 47.38 527 ARG A CA 1
ATOM 4223 C C . ARG A 1 527 ? 27.179 12.687 -68.390 1.00 47.38 527 ARG A C 1
ATOM 4225 O O . ARG A 1 527 ? 27.952 12.519 -67.451 1.00 47.38 527 ARG A O 1
ATOM 4232 N N . ALA A 1 528 ? 26.750 11.667 -69.145 1.00 49.69 528 ALA A N 1
ATOM 4233 C CA . ALA A 1 528 ? 27.128 10.275 -68.857 1.00 49.69 528 ALA A CA 1
ATOM 4234 C C . ALA A 1 528 ? 28.634 10.007 -69.013 1.00 49.69 528 ALA A C 1
ATOM 4236 O O . ALA A 1 528 ? 29.165 9.177 -68.291 1.00 49.69 528 ALA A O 1
ATOM 4237 N N . SER A 1 529 ? 29.340 10.747 -69.875 1.00 51.16 529 SER A N 1
ATOM 4238 C CA . SER A 1 529 ? 30.800 10.623 -70.016 1.00 51.16 529 SER A CA 1
ATOM 4239 C C . SER A 1 529 ? 31.578 11.206 -68.823 1.00 51.16 529 SER A C 1
ATOM 4241 O O . SER A 1 529 ? 32.648 10.702 -68.498 1.00 51.16 529 SER A O 1
ATOM 4243 N N . VAL A 1 530 ? 31.045 12.235 -68.153 1.00 54.69 530 VAL A N 1
ATOM 4244 C CA . VAL A 1 530 ? 31.769 12.977 -67.102 1.00 54.69 530 VAL A CA 1
ATOM 4245 C C . VAL A 1 530 ? 31.398 12.491 -65.695 1.00 54.69 530 VAL A C 1
ATOM 4247 O O . VAL A 1 530 ? 32.261 12.413 -64.826 1.00 54.69 530 VAL A O 1
ATOM 4250 N N . ILE A 1 531 ? 30.138 12.102 -65.462 1.00 51.94 531 ILE A N 1
ATOM 4251 C CA . ILE A 1 531 ? 29.694 11.574 -64.159 1.00 51.94 531 ILE A CA 1
ATOM 4252 C C . ILE A 1 531 ? 30.067 10.094 -63.991 1.00 51.94 531 ILE A C 1
ATOM 4254 O O . ILE A 1 531 ? 30.398 9.703 -62.881 1.00 51.94 531 ILE A O 1
ATOM 4258 N N . ALA A 1 532 ? 30.097 9.280 -65.058 1.00 52.72 532 ALA A N 1
ATOM 4259 C CA . ALA A 1 532 ? 30.561 7.890 -64.944 1.00 52.72 532 ALA A CA 1
ATOM 4260 C C . ALA A 1 532 ? 32.037 7.808 -64.523 1.00 52.72 532 ALA A C 1
ATOM 4262 O O . ALA A 1 532 ? 32.399 6.914 -63.769 1.00 52.72 532 ALA A O 1
ATOM 4263 N N . ARG A 1 533 ? 32.863 8.776 -64.945 1.00 52.19 533 ARG A N 1
ATOM 4264 C CA . ARG A 1 533 ? 34.261 8.877 -64.517 1.00 52.19 533 ARG A CA 1
ATOM 4265 C C . ARG A 1 533 ? 34.389 9.350 -63.066 1.00 52.19 533 ARG A C 1
ATOM 4267 O O . ARG A 1 533 ? 35.055 8.681 -62.295 1.00 52.19 533 ARG A O 1
ATOM 4274 N N . ARG A 1 534 ? 33.669 10.405 -62.659 1.00 54.94 534 ARG A N 1
ATOM 4275 C CA . ARG A 1 534 ? 33.694 10.886 -61.261 1.00 54.94 534 ARG A CA 1
ATOM 4276 C C . ARG A 1 534 ? 33.093 9.903 -60.252 1.00 54.94 534 ARG A C 1
ATOM 4278 O O . ARG A 1 534 ? 33.647 9.747 -59.180 1.00 54.94 534 ARG A O 1
ATOM 4285 N N . ALA A 1 535 ? 32.008 9.206 -60.590 1.00 52.50 535 ALA A N 1
ATOM 4286 C CA . ALA A 1 535 ? 31.415 8.198 -59.708 1.00 52.50 535 ALA A CA 1
ATOM 4287 C C . ALA A 1 535 ? 32.272 6.922 -59.614 1.00 52.50 535 ALA A C 1
ATOM 4289 O O . ALA A 1 535 ? 32.289 6.287 -58.564 1.00 52.50 535 ALA A O 1
ATOM 4290 N N . ALA A 1 536 ? 32.999 6.559 -60.680 1.00 52.03 536 ALA A N 1
ATOM 4291 C CA . ALA A 1 536 ? 33.991 5.487 -60.627 1.00 52.03 536 ALA A CA 1
ATOM 4292 C C . ALA A 1 536 ? 35.240 5.903 -59.827 1.00 52.03 536 ALA A C 1
ATOM 4294 O O . ALA A 1 536 ? 35.738 5.110 -59.035 1.00 52.03 536 ALA A O 1
ATOM 4295 N N . GLU A 1 537 ? 35.704 7.148 -59.977 1.00 53.41 537 GLU A N 1
ATOM 4296 C CA . GLU A 1 537 ? 36.829 7.711 -59.217 1.00 53.41 537 GLU A CA 1
ATOM 4297 C C . GLU A 1 537 ? 36.489 7.845 -57.718 1.00 53.41 537 GLU A C 1
ATOM 4299 O O . GLU A 1 537 ? 37.288 7.420 -56.888 1.00 53.41 537 GLU A O 1
ATOM 4304 N N . ASP A 1 538 ? 35.291 8.322 -57.352 1.00 52.94 538 ASP A N 1
ATOM 4305 C CA . ASP A 1 538 ? 34.841 8.412 -55.952 1.00 52.94 538 ASP A CA 1
ATOM 4306 C C . ASP A 1 538 ? 34.605 7.025 -55.333 1.00 52.94 538 ASP A C 1
ATOM 4308 O O . ASP A 1 538 ? 35.063 6.767 -54.221 1.00 52.94 538 ASP A O 1
ATOM 4312 N N . ALA A 1 539 ? 33.982 6.087 -56.059 1.00 51.28 539 ALA A N 1
ATOM 4313 C CA . ALA A 1 539 ? 33.813 4.713 -55.578 1.00 51.28 539 ALA A CA 1
ATOM 4314 C C . ALA A 1 539 ? 35.160 3.988 -55.405 1.00 51.28 539 ALA A C 1
ATOM 4316 O O . ALA A 1 539 ? 35.341 3.259 -54.429 1.00 51.28 539 ALA A O 1
ATOM 4317 N N . SER A 1 540 ? 36.126 4.218 -56.303 1.00 52.44 540 SER A N 1
ATOM 4318 C CA . SER A 1 540 ? 37.489 3.692 -56.162 1.00 52.44 540 SER A CA 1
ATOM 4319 C C . SER A 1 540 ? 38.209 4.326 -54.972 1.00 52.44 540 SER A C 1
ATOM 4321 O O . SER A 1 540 ? 38.882 3.627 -54.222 1.00 52.44 540 SER A O 1
ATOM 4323 N N . ARG A 1 541 ? 38.038 5.635 -54.747 1.00 55.47 541 ARG A N 1
ATOM 4324 C CA . ARG A 1 541 ? 38.679 6.366 -53.646 1.00 55.47 541 ARG A CA 1
ATOM 4325 C C . ARG A 1 541 ? 38.143 5.935 -52.281 1.00 55.47 541 ARG A C 1
ATOM 4327 O O . ARG A 1 541 ? 38.945 5.700 -51.381 1.00 55.47 541 ARG A O 1
ATOM 4334 N N . THR A 1 542 ? 36.828 5.748 -52.153 1.00 53.03 542 THR A N 1
ATOM 4335 C CA . THR A 1 542 ? 36.195 5.212 -50.937 1.00 53.03 542 THR A CA 1
ATOM 4336 C C . THR A 1 542 ? 36.567 3.746 -50.704 1.00 53.03 542 THR A C 1
ATOM 4338 O O . THR A 1 542 ? 36.842 3.375 -49.568 1.00 53.03 542 THR A O 1
ATOM 4341 N N . LYS A 1 543 ? 36.663 2.920 -51.759 1.00 54.50 543 LYS A N 1
ATOM 4342 C CA . LYS A 1 543 ? 37.130 1.526 -51.648 1.00 54.50 543 LYS A CA 1
ATOM 4343 C C . LYS A 1 543 ? 38.583 1.451 -51.157 1.00 54.50 543 LYS A C 1
ATOM 4345 O O . LYS A 1 543 ? 38.869 0.668 -50.257 1.00 54.50 543 LYS A O 1
ATOM 4350 N N . SER A 1 544 ? 39.483 2.284 -51.688 1.00 53.06 544 SER A N 1
ATOM 4351 C CA . SER A 1 544 ? 40.887 2.328 -51.253 1.00 53.06 544 SER A CA 1
ATOM 4352 C C . SER A 1 544 ? 41.056 2.885 -49.834 1.00 53.06 544 SER A C 1
ATOM 4354 O O . SER A 1 544 ? 41.874 2.366 -49.083 1.00 53.06 544 SER A O 1
ATOM 4356 N N . GLN A 1 545 ? 40.279 3.903 -49.440 1.00 57.22 545 GLN A N 1
ATOM 4357 C CA . GLN A 1 545 ? 40.293 4.432 -48.065 1.00 57.22 545 GLN A CA 1
ATOM 4358 C C . GLN A 1 545 ? 39.739 3.424 -47.051 1.00 57.22 545 GLN A C 1
ATOM 4360 O O . GLN A 1 545 ? 40.303 3.277 -45.971 1.00 57.22 545 GLN A O 1
ATOM 4365 N N . PHE A 1 546 ? 38.684 2.689 -47.412 1.00 58.53 546 PHE A N 1
ATOM 4366 C CA . PHE A 1 546 ? 38.130 1.625 -46.577 1.00 58.53 546 PHE A CA 1
ATOM 4367 C C . PHE A 1 546 ? 39.132 0.482 -46.373 1.00 58.53 546 PHE A C 1
ATOM 4369 O O . PHE A 1 546 ? 39.354 0.063 -45.243 1.00 58.53 546 PHE A O 1
ATOM 4376 N N . LEU A 1 547 ? 39.790 0.017 -47.441 1.00 56.19 547 LEU A N 1
ATOM 4377 C CA 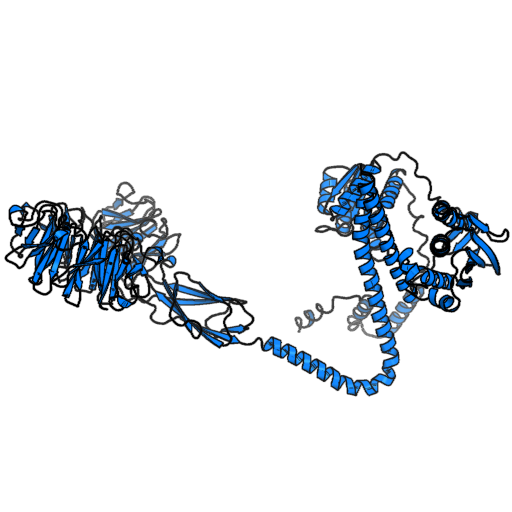. LEU A 1 547 ? 40.801 -1.042 -47.338 1.00 56.19 547 LEU A CA 1
ATOM 4378 C C . LEU A 1 547 ? 42.017 -0.609 -46.504 1.00 56.19 547 LEU A C 1
ATOM 4380 O O . LEU A 1 547 ? 42.519 -1.405 -45.716 1.00 56.19 547 LEU A O 1
ATOM 4384 N N . ALA A 1 548 ? 42.450 0.650 -46.623 1.00 58.28 548 ALA A N 1
ATOM 4385 C CA . ALA A 1 548 ? 43.543 1.195 -45.817 1.00 58.28 548 ALA A CA 1
ATOM 4386 C C . ALA A 1 548 ? 43.190 1.287 -44.320 1.00 58.28 548 ALA A C 1
ATOM 4388 O O . ALA A 1 548 ? 43.984 0.867 -43.484 1.00 58.28 548 ALA A O 1
ATOM 4389 N N . SER A 1 549 ? 41.989 1.774 -43.986 1.00 53.31 549 SER A N 1
ATOM 4390 C CA . SER A 1 549 ? 41.510 1.872 -42.598 1.00 53.31 549 SER A CA 1
ATOM 4391 C C . SER A 1 549 ? 41.305 0.495 -41.959 1.00 53.31 549 SER A C 1
ATOM 4393 O O . SER A 1 549 ? 41.794 0.262 -40.858 1.00 53.31 549 SER A O 1
ATOM 4395 N N . VAL A 1 550 ? 40.682 -0.453 -42.668 1.00 62.34 550 VAL A N 1
ATOM 4396 C CA . VAL A 1 550 ? 40.483 -1.822 -42.158 1.00 62.34 550 VAL A CA 1
ATOM 4397 C C . VAL A 1 550 ? 41.815 -2.542 -41.965 1.00 62.34 550 VAL A C 1
ATOM 4399 O O . VAL A 1 550 ? 41.993 -3.260 -40.986 1.00 62.34 550 VAL A O 1
ATOM 4402 N N . SER A 1 551 ? 42.780 -2.346 -42.866 1.00 64.31 551 SER A N 1
ATOM 4403 C CA . SER A 1 551 ? 44.108 -2.932 -42.686 1.00 64.31 551 SER A CA 1
ATOM 4404 C C . SER A 1 551 ? 44.804 -2.421 -41.426 1.00 64.31 551 SER A C 1
ATOM 4406 O O . SER A 1 551 ? 45.498 -3.199 -40.776 1.00 64.31 551 SER A O 1
ATOM 4408 N N . HIS A 1 552 ? 44.640 -1.142 -41.090 1.00 62.06 552 HIS A N 1
ATOM 4409 C CA . HIS A 1 552 ? 45.219 -0.546 -39.887 1.00 62.06 552 HIS A CA 1
ATOM 4410 C C . HIS A 1 552 ? 44.570 -1.102 -38.610 1.00 62.06 552 HIS A C 1
ATOM 4412 O O . HIS A 1 552 ? 45.269 -1.562 -37.702 1.00 62.06 552 HIS A O 1
ATOM 4418 N N . GLU A 1 553 ? 43.237 -1.184 -38.601 1.00 66.00 553 GLU A N 1
ATOM 4419 C CA . GLU A 1 553 ? 42.465 -1.757 -37.492 1.00 66.00 553 GLU A CA 1
ATOM 4420 C C . GLU A 1 553 ? 42.740 -3.250 -37.276 1.00 66.00 553 GLU A C 1
ATOM 4422 O O . GLU A 1 553 ? 42.633 -3.732 -36.153 1.00 66.00 553 GLU A O 1
ATOM 4427 N N . LEU A 1 554 ? 43.116 -3.990 -38.326 1.00 64.75 554 LEU A N 1
ATOM 4428 C CA . LEU A 1 554 ? 43.488 -5.402 -38.214 1.00 64.75 554 LEU A CA 1
ATOM 4429 C C . LEU A 1 554 ? 44.957 -5.601 -37.826 1.00 64.75 554 LEU A C 1
ATOM 4431 O O . LEU A 1 554 ? 45.261 -6.537 -37.091 1.00 64.75 554 LEU A O 1
ATOM 4435 N N . ARG A 1 555 ? 45.876 -4.737 -38.274 1.00 62.91 555 ARG A N 1
ATOM 4436 C CA . ARG A 1 555 ? 47.311 -4.866 -37.967 1.00 62.91 555 ARG A CA 1
ATOM 4437 C C . ARG A 1 555 ? 47.594 -4.670 -36.477 1.00 62.91 555 ARG A C 1
ATOM 4439 O O . ARG A 1 555 ? 48.370 -5.425 -35.900 1.00 62.91 555 ARG A O 1
ATOM 4446 N N . THR A 1 556 ? 46.931 -3.698 -35.856 1.00 59.09 556 THR A N 1
ATOM 4447 C CA . THR A 1 556 ? 47.130 -3.341 -34.442 1.00 59.09 556 THR A CA 1
ATOM 4448 C C . THR A 1 556 ? 46.888 -4.517 -33.476 1.00 59.09 556 THR A C 1
ATOM 4450 O O . THR A 1 556 ? 47.821 -4.894 -32.765 1.00 59.09 556 THR A O 1
ATOM 4453 N N . PRO A 1 557 ? 45.717 -5.187 -33.469 1.00 61.34 557 PRO A N 1
ATOM 4454 C CA . PRO A 1 557 ? 45.495 -6.342 -32.600 1.00 61.34 557 PRO A CA 1
ATOM 4455 C C . PRO A 1 557 ? 46.366 -7.545 -32.986 1.00 61.34 557 PRO A C 1
ATOM 4457 O O . PRO A 1 557 ? 46.758 -8.313 -32.110 1.00 61.34 557 PRO A O 1
ATOM 4460 N N . MET A 1 558 ? 46.706 -7.713 -34.269 1.00 74.75 558 MET A N 1
ATOM 4461 C CA . MET A 1 558 ? 47.561 -8.815 -34.723 1.00 74.75 558 MET A CA 1
ATOM 4462 C C . MET A 1 558 ? 48.997 -8.692 -34.206 1.00 74.75 558 MET A C 1
ATOM 4464 O O . MET A 1 558 ? 49.545 -9.683 -33.729 1.00 74.75 558 MET A O 1
ATOM 4468 N N . ASN A 1 559 ? 49.571 -7.488 -34.209 1.00 65.25 559 ASN A N 1
ATOM 4469 C CA . ASN A 1 559 ? 50.892 -7.238 -33.628 1.00 65.25 559 ASN A CA 1
ATOM 4470 C C . ASN A 1 559 ? 50.895 -7.441 -32.105 1.00 65.25 559 ASN A C 1
ATOM 4472 O O . ASN A 1 559 ? 51.852 -7.986 -31.564 1.00 65.25 559 ASN A O 1
ATOM 4476 N N . GLY A 1 560 ? 49.802 -7.090 -31.416 1.00 65.69 560 GLY A N 1
ATOM 4477 C CA . GLY A 1 560 ? 49.631 -7.408 -29.994 1.00 65.69 560 GLY A CA 1
ATOM 4478 C C . GLY A 1 560 ? 49.583 -8.919 -29.723 1.00 65.69 560 GLY A C 1
ATOM 4479 O O . GLY A 1 560 ? 50.183 -9.398 -28.761 1.00 65.69 560 GLY A O 1
ATOM 4480 N N . ILE A 1 561 ? 48.914 -9.691 -30.589 1.00 71.75 561 ILE A N 1
ATOM 4481 C CA . ILE A 1 561 ? 48.877 -11.161 -30.506 1.00 71.75 561 ILE A CA 1
ATOM 4482 C C . ILE A 1 561 ? 50.267 -11.764 -30.738 1.00 71.75 561 ILE A C 1
ATOM 4484 O O . ILE A 1 561 ? 50.669 -12.625 -29.957 1.00 71.75 561 ILE A O 1
ATOM 4488 N N . ILE A 1 562 ? 50.999 -11.309 -31.759 1.00 73.44 562 ILE A N 1
ATOM 4489 C CA . ILE A 1 562 ? 52.366 -11.771 -32.053 1.00 73.44 562 ILE A CA 1
ATOM 4490 C C . ILE A 1 562 ? 53.295 -11.459 -30.877 1.00 73.44 562 ILE A C 1
ATOM 4492 O O . ILE A 1 562 ? 53.922 -12.373 -30.349 1.00 73.44 562 ILE A O 1
ATOM 4496 N N . GLY A 1 563 ? 53.268 -10.229 -30.353 1.00 65.62 563 GLY A N 1
ATOM 4497 C CA . GLY A 1 563 ? 54.066 -9.858 -29.182 1.00 65.62 563 GLY A CA 1
ATOM 4498 C C . GLY A 1 563 ? 53.761 -10.722 -27.950 1.00 65.62 563 GLY A C 1
ATOM 4499 O O . GLY A 1 563 ? 54.667 -11.141 -27.235 1.00 65.62 563 GLY A O 1
ATOM 4500 N N . MET A 1 564 ? 52.494 -11.087 -27.710 1.00 70.38 564 MET A N 1
ATOM 4501 C CA . MET A 1 564 ? 52.148 -12.035 -26.639 1.00 70.38 564 MET A CA 1
ATOM 4502 C C . MET A 1 564 ? 52.679 -13.453 -26.893 1.00 70.38 564 MET A C 1
ATOM 4504 O O . MET A 1 564 ? 53.040 -14.148 -25.940 1.00 70.38 564 MET A O 1
ATOM 4508 N N . ILE A 1 565 ? 52.710 -13.903 -28.148 1.00 78.44 565 ILE A N 1
ATOM 4509 C CA . ILE A 1 565 ? 53.252 -15.214 -28.516 1.00 78.44 565 ILE A CA 1
ATOM 4510 C C . ILE A 1 565 ? 54.767 -15.238 -28.307 1.00 78.44 565 ILE A C 1
ATOM 4512 O O . ILE A 1 565 ? 55.256 -16.171 -27.668 1.00 78.44 565 ILE A O 1
ATOM 4516 N N . GLU A 1 566 ? 55.483 -14.203 -28.742 1.00 69.94 566 GLU A N 1
ATOM 4517 C CA . GLU A 1 566 ? 56.924 -14.036 -28.514 1.00 69.94 566 GLU A CA 1
ATOM 4518 C C . GLU A 1 566 ? 57.256 -14.048 -27.014 1.00 69.94 566 GLU A C 1
ATOM 4520 O O . GLU A 1 566 ? 58.091 -14.837 -26.561 1.00 69.94 566 GLU A O 1
ATOM 4525 N N . LEU A 1 567 ? 56.510 -13.281 -26.205 1.00 71.69 567 LEU A N 1
ATOM 4526 C CA . LEU A 1 567 ? 56.662 -13.268 -24.745 1.00 71.69 567 LEU A CA 1
ATOM 4527 C C . LEU A 1 567 ? 56.423 -14.644 -24.112 1.00 71.69 567 LEU A C 1
ATOM 4529 O O . LEU A 1 567 ? 57.110 -15.018 -23.158 1.00 71.69 567 LEU A O 1
ATOM 4533 N N . LEU A 1 568 ? 55.451 -15.413 -24.614 1.00 75.12 568 LEU A N 1
ATOM 4534 C CA . LEU A 1 568 ? 55.178 -16.766 -24.128 1.00 75.12 568 LEU A CA 1
ATOM 4535 C C . LEU A 1 568 ? 56.266 -17.756 -24.552 1.00 75.12 568 LEU A C 1
ATOM 4537 O O . LEU A 1 568 ? 56.636 -18.609 -23.738 1.00 75.12 568 LEU A O 1
ATOM 4541 N N . LEU A 1 569 ? 56.789 -17.649 -25.778 1.00 77.38 569 LEU A N 1
ATOM 4542 C CA . LEU A 1 569 ? 57.838 -18.517 -26.328 1.00 77.38 569 LEU A CA 1
ATOM 4543 C C . LEU A 1 569 ? 59.161 -18.437 -25.551 1.00 77.38 569 LEU A C 1
ATOM 4545 O O . LEU A 1 569 ? 59.896 -19.436 -25.514 1.00 77.38 569 LEU A O 1
ATOM 4549 N N . ASP A 1 570 ? 59.399 -17.310 -24.878 1.00 70.94 570 ASP A N 1
ATOM 4550 C CA . ASP A 1 570 ? 60.529 -17.063 -23.974 1.00 70.94 570 ASP A CA 1
ATOM 4551 C C . ASP A 1 570 ? 60.338 -17.617 -22.548 1.00 70.94 570 ASP A C 1
ATOM 4553 O O . ASP A 1 570 ? 61.278 -17.664 -21.746 1.00 70.94 570 ASP A O 1
ATOM 4557 N N . THR A 1 571 ? 59.140 -18.101 -22.202 1.00 75.88 571 THR A N 1
ATOM 4558 C CA . THR A 1 571 ? 58.888 -18.758 -20.908 1.00 75.88 571 THR A CA 1
ATOM 4559 C C . THR A 1 571 ? 59.231 -20.255 -20.931 1.00 75.88 571 THR A C 1
ATOM 4561 O O . THR A 1 571 ? 59.512 -20.865 -21.964 1.00 75.88 571 THR A O 1
ATOM 4564 N N . ARG A 1 572 ? 59.214 -20.912 -19.759 1.00 75.06 572 ARG A N 1
ATOM 4565 C CA . ARG A 1 572 ? 59.389 -22.374 -19.681 1.00 75.06 572 ARG A CA 1
ATOM 4566 C C . ARG A 1 572 ? 58.125 -23.093 -20.152 1.00 75.06 572 ARG A C 1
ATOM 4568 O O . ARG A 1 572 ? 57.239 -23.380 -19.351 1.00 75.06 572 ARG A O 1
ATOM 4575 N N . LEU A 1 573 ? 58.088 -23.432 -21.434 1.00 85.12 573 LEU A N 1
ATOM 4576 C CA . LEU A 1 573 ? 56.985 -24.154 -22.063 1.00 85.12 573 LEU A CA 1
ATOM 4577 C C . LEU A 1 573 ? 57.278 -25.651 -22.220 1.00 85.12 573 LEU A C 1
ATOM 4579 O O . LEU A 1 573 ? 58.425 -26.075 -22.380 1.00 85.12 573 LEU A O 1
ATOM 4583 N N . SER A 1 574 ? 56.225 -26.469 -22.224 1.00 80.00 574 SER A N 1
ATOM 4584 C CA . SER A 1 574 ? 56.326 -27.850 -22.710 1.00 80.00 574 SER A CA 1
ATOM 4585 C C . SER A 1 574 ? 56.495 -27.886 -24.237 1.00 80.00 574 SER A C 1
ATOM 4587 O O . SER A 1 574 ? 56.083 -26.963 -24.940 1.00 80.00 574 SER A O 1
ATOM 4589 N N . ALA A 1 575 ? 57.055 -28.977 -24.770 1.00 75.00 575 ALA A N 1
ATOM 4590 C CA . ALA A 1 575 ? 57.257 -29.144 -26.215 1.00 75.00 575 ALA A CA 1
ATOM 4591 C C . ALA A 1 575 ? 55.949 -29.042 -27.025 1.00 75.00 575 ALA A C 1
ATOM 4593 O O . ALA A 1 575 ? 55.951 -28.584 -28.164 1.00 75.00 575 ALA A O 1
ATOM 4594 N N . GLU A 1 576 ? 54.823 -29.444 -26.431 1.00 65.81 576 GLU A N 1
ATOM 4595 C CA . GLU A 1 576 ? 53.513 -29.353 -27.073 1.00 65.81 576 GLU A CA 1
ATOM 4596 C C . GLU A 1 576 ? 52.988 -27.910 -27.107 1.00 65.81 576 GLU A C 1
ATOM 4598 O O . GLU A 1 576 ? 52.498 -27.466 -28.141 1.00 65.81 576 GLU A O 1
ATOM 4603 N N . GLN A 1 577 ? 53.163 -27.155 -26.017 1.00 75.94 577 GLN A N 1
ATOM 4604 C CA . GLN A 1 577 ? 52.778 -25.741 -25.937 1.00 75.94 577 GLN A CA 1
ATOM 4605 C C . GLN A 1 577 ? 53.620 -24.857 -26.858 1.00 75.94 577 GLN A C 1
ATOM 4607 O O . GLN A 1 577 ? 53.060 -23.997 -27.531 1.00 75.94 577 GLN A O 1
ATOM 4612 N N . ARG A 1 578 ? 54.936 -25.099 -26.938 1.00 81.81 578 ARG A N 1
ATOM 4613 C CA . ARG A 1 578 ? 55.811 -24.393 -27.884 1.00 81.81 578 ARG A CA 1
ATOM 4614 C C . ARG A 1 578 ? 55.356 -24.620 -29.327 1.00 81.81 578 ARG A C 1
ATOM 4616 O O . ARG A 1 578 ? 55.166 -23.652 -30.046 1.00 81.81 578 ARG A O 1
ATOM 4623 N N . ARG A 1 579 ? 55.051 -25.865 -29.707 1.00 70.25 579 ARG A N 1
ATOM 4624 C CA . ARG A 1 579 ? 54.543 -26.180 -31.051 1.00 70.25 579 ARG A CA 1
ATOM 4625 C C . ARG A 1 579 ? 53.204 -25.497 -31.365 1.00 70.25 579 ARG A C 1
ATOM 4627 O O . ARG A 1 579 ? 52.986 -25.088 -32.502 1.00 70.25 579 ARG A O 1
ATOM 4634 N N . TYR A 1 580 ? 52.293 -25.387 -30.391 1.00 73.31 580 TYR A N 1
ATOM 4635 C CA . TYR A 1 580 ? 51.039 -24.649 -30.587 1.00 73.31 580 TYR A CA 1
ATOM 4636 C C . TYR A 1 580 ? 51.289 -23.160 -30.800 1.00 73.31 580 TYR A C 1
ATOM 4638 O O . TYR A 1 580 ? 50.729 -22.594 -31.731 1.00 73.31 580 TYR A O 1
ATOM 4646 N N . LEU A 1 581 ? 52.158 -22.555 -29.992 1.00 77.81 581 LEU A N 1
ATOM 4647 C CA . LEU A 1 581 ? 52.503 -21.143 -30.121 1.00 77.81 581 LEU A CA 1
ATOM 4648 C C . LEU A 1 581 ? 53.217 -20.847 -31.446 1.00 77.81 581 LEU A C 1
ATOM 4650 O O . LEU A 1 581 ? 52.772 -19.955 -32.151 1.00 77.81 581 LEU A O 1
ATOM 4654 N N . GLU A 1 582 ? 54.188 -21.665 -31.862 1.00 75.94 582 GLU A N 1
ATOM 4655 C CA . GLU A 1 582 ? 54.848 -21.564 -33.181 1.00 75.94 582 GLU A CA 1
ATOM 4656 C C . GLU A 1 582 ? 53.847 -21.672 -34.349 1.00 75.94 582 GLU A C 1
ATOM 4658 O O . GLU A 1 582 ? 53.977 -20.997 -35.369 1.00 75.94 582 GLU A O 1
ATOM 4663 N N . THR A 1 583 ? 52.807 -22.504 -34.207 1.00 70.62 583 THR A N 1
ATOM 4664 C CA . THR A 1 583 ? 51.759 -22.643 -35.237 1.00 70.62 583 THR A CA 1
ATOM 4665 C C . THR A 1 583 ? 50.865 -21.404 -35.309 1.00 70.62 583 THR A C 1
ATOM 4667 O O . THR A 1 583 ? 50.478 -20.984 -36.403 1.00 70.62 583 THR A O 1
ATOM 4670 N N . VAL A 1 584 ? 50.507 -20.831 -34.155 1.00 73.44 584 VAL A N 1
ATOM 4671 C CA . VAL A 1 584 ? 49.703 -19.602 -34.090 1.00 73.44 584 VAL A CA 1
ATOM 4672 C C . VAL A 1 584 ? 50.510 -18.417 -34.622 1.00 73.44 584 VAL A C 1
ATOM 4674 O O . VAL A 1 584 ? 49.963 -17.649 -35.405 1.00 73.44 584 VAL A O 1
ATOM 4677 N N . ASP A 1 585 ? 51.798 -18.337 -34.292 1.00 73.44 585 ASP A N 1
ATOM 4678 C CA . ASP A 1 585 ? 52.732 -17.314 -34.774 1.00 73.44 585 ASP A CA 1
ATOM 4679 C C . ASP A 1 585 ? 52.829 -17.313 -36.305 1.00 73.44 585 ASP A C 1
ATOM 4681 O O . ASP A 1 585 ? 52.457 -16.349 -36.971 1.00 73.44 585 ASP A O 1
ATOM 4685 N N . THR A 1 586 ? 53.131 -18.482 -36.884 1.00 69.44 586 THR A N 1
ATOM 4686 C CA . THR A 1 586 ? 53.191 -18.671 -38.345 1.00 69.44 586 THR A CA 1
ATOM 4687 C C . THR A 1 586 ? 51.869 -18.291 -39.030 1.00 69.44 586 THR A C 1
ATOM 4689 O O . THR A 1 586 ? 51.845 -17.781 -40.155 1.00 69.44 586 THR A O 1
ATOM 4692 N N . SER A 1 587 ? 50.736 -18.557 -38.372 1.00 69.31 587 SER A N 1
ATOM 4693 C CA . SER A 1 587 ? 49.408 -18.222 -38.901 1.00 69.31 587 SER A CA 1
ATOM 4694 C C . SER A 1 587 ? 49.121 -16.720 -38.825 1.00 69.31 587 SER A C 1
ATOM 4696 O O . SER A 1 587 ? 48.500 -16.177 -39.740 1.00 69.31 587 SER A O 1
ATOM 4698 N N . ALA A 1 588 ? 49.579 -16.053 -37.765 1.00 74.06 588 ALA A N 1
ATOM 4699 C CA . ALA A 1 588 ? 49.451 -14.615 -37.575 1.00 74.06 588 ALA A CA 1
ATOM 4700 C C . ALA A 1 588 ? 50.297 -13.836 -38.594 1.00 74.06 588 ALA A C 1
ATOM 4702 O O . ALA A 1 588 ? 49.764 -12.957 -39.275 1.00 74.06 588 ALA A O 1
ATOM 4703 N N . GLU A 1 589 ? 51.558 -14.231 -38.790 1.00 70.50 589 GLU A N 1
ATOM 4704 C CA . GLU A 1 589 ? 52.445 -13.672 -39.820 1.00 70.50 589 GLU A CA 1
ATOM 4705 C C . GLU A 1 589 ? 51.882 -13.870 -41.236 1.00 70.50 589 GLU A C 1
ATOM 4707 O O . GLU A 1 589 ? 51.877 -12.949 -42.055 1.00 70.50 589 GLU A O 1
ATOM 4712 N N . SER A 1 590 ? 51.337 -15.059 -41.526 1.00 69.62 590 SER A N 1
ATOM 4713 C CA . SER A 1 590 ? 50.716 -15.346 -42.827 1.00 69.62 590 SER A CA 1
ATOM 4714 C C . SER A 1 590 ? 49.505 -14.449 -43.101 1.00 69.62 590 SER A C 1
ATOM 4716 O O . SER A 1 590 ? 49.284 -14.028 -44.237 1.00 69.62 590 SER A O 1
ATOM 4718 N N . LEU A 1 591 ? 48.710 -14.148 -42.072 1.00 72.19 591 LEU A N 1
ATOM 4719 C CA . LEU A 1 591 ? 47.533 -13.293 -42.195 1.00 72.19 591 LEU A CA 1
ATOM 4720 C C . LEU A 1 591 ? 47.918 -11.824 -42.399 1.00 72.19 591 LEU A C 1
ATOM 4722 O O . LEU A 1 591 ? 47.316 -11.157 -43.239 1.00 72.19 591 LEU A O 1
ATOM 4726 N N . LEU A 1 592 ? 48.950 -11.344 -41.700 1.00 72.44 592 LEU A N 1
ATOM 4727 C CA . LEU A 1 592 ? 49.514 -10.012 -41.933 1.00 72.44 592 LEU A CA 1
ATOM 4728 C C . LEU A 1 592 ? 50.060 -9.875 -43.357 1.00 72.44 592 LEU A C 1
ATOM 4730 O O . LEU A 1 592 ? 49.713 -8.919 -44.047 1.00 72.44 592 LEU A O 1
ATOM 4734 N N . SER A 1 593 ? 50.796 -10.878 -43.844 1.00 71.00 593 SER A N 1
ATOM 4735 C CA . SER A 1 593 ? 51.290 -10.895 -45.226 1.00 71.00 593 SER A CA 1
ATOM 4736 C C . SER A 1 593 ? 50.158 -10.840 -46.260 1.00 71.00 593 SER A C 1
ATOM 4738 O O . SER A 1 593 ? 50.299 -10.161 -47.271 1.00 71.00 593 SER A O 1
ATOM 4740 N N . ILE A 1 594 ? 49.022 -11.510 -46.021 1.00 71.12 594 ILE A N 1
ATOM 4741 C CA . ILE A 1 594 ? 47.843 -11.434 -46.907 1.00 71.12 594 ILE A CA 1
ATOM 4742 C C . ILE A 1 594 ? 47.256 -10.023 -46.933 1.00 71.12 594 ILE A C 1
ATOM 4744 O O . ILE A 1 594 ? 46.844 -9.537 -47.987 1.00 71.12 594 ILE A O 1
ATOM 4748 N N . ILE A 1 595 ? 47.168 -9.385 -45.769 1.00 73.12 595 ILE A N 1
ATOM 4749 C CA . ILE A 1 595 ? 46.633 -8.029 -45.648 1.00 73.12 595 ILE A CA 1
ATOM 4750 C C . ILE A 1 595 ? 47.540 -7.043 -46.392 1.00 73.12 595 ILE A C 1
ATOM 4752 O O . ILE A 1 595 ? 47.037 -6.211 -47.151 1.00 73.12 595 ILE A O 1
ATOM 4756 N N . ASP A 1 596 ? 48.857 -7.177 -46.235 1.00 71.25 596 ASP A N 1
ATOM 4757 C CA . ASP A 1 596 ? 49.833 -6.340 -46.932 1.00 71.25 596 ASP A CA 1
ATOM 4758 C C . ASP A 1 596 ? 49.782 -6.550 -48.456 1.00 71.25 596 ASP A C 1
ATOM 4760 O O . ASP A 1 596 ? 49.736 -5.570 -49.201 1.00 71.25 596 ASP A O 1
ATOM 4764 N N . ASP A 1 597 ? 49.664 -7.797 -48.929 1.00 73.38 597 ASP A N 1
ATOM 4765 C CA . ASP A 1 597 ? 49.492 -8.113 -50.355 1.00 73.38 597 ASP A CA 1
ATOM 4766 C C . ASP A 1 597 ? 48.214 -7.472 -50.940 1.00 73.38 597 ASP A C 1
ATOM 4768 O O . ASP A 1 597 ? 48.226 -6.911 -52.040 1.00 73.38 597 ASP A O 1
ATOM 4772 N N . LEU A 1 598 ? 47.097 -7.515 -50.205 1.00 71.00 598 LEU A N 1
ATOM 4773 C CA . LEU A 1 598 ? 45.832 -6.895 -50.624 1.00 71.00 598 LEU A CA 1
ATOM 4774 C C . LEU A 1 598 ? 45.931 -5.369 -50.700 1.00 71.00 598 LEU A C 1
ATOM 4776 O O . LEU A 1 598 ? 45.343 -4.751 -51.596 1.00 71.00 598 LEU A O 1
ATOM 4780 N N . LEU A 1 599 ? 46.663 -4.754 -49.771 1.00 73.75 599 LEU A N 1
ATOM 4781 C CA . LEU A 1 599 ? 46.924 -3.320 -49.801 1.00 73.75 599 LEU A CA 1
ATOM 4782 C C . LEU A 1 599 ? 47.822 -2.927 -50.970 1.00 73.75 599 LEU A C 1
ATOM 4784 O O . LEU A 1 599 ? 47.521 -1.940 -51.646 1.00 73.75 599 LEU A O 1
ATOM 4788 N N . ASP A 1 600 ? 48.901 -3.668 -51.211 1.00 71.12 600 ASP A N 1
ATOM 4789 C CA . ASP A 1 600 ? 49.815 -3.402 -52.321 1.00 71.12 600 ASP A CA 1
ATOM 4790 C C . ASP A 1 600 ? 49.073 -3.527 -53.661 1.00 71.12 600 ASP A C 1
ATOM 4792 O O . ASP A 1 600 ? 49.146 -2.607 -54.480 1.00 71.12 600 ASP A O 1
ATOM 4796 N N . GLN A 1 601 ? 48.233 -4.556 -53.842 1.00 71.31 601 GLN A N 1
ATOM 4797 C CA . GLN A 1 601 ? 47.371 -4.670 -55.024 1.00 71.31 601 GLN A CA 1
ATOM 4798 C C . GLN A 1 601 ? 46.421 -3.468 -55.163 1.00 71.31 601 GLN A C 1
ATOM 4800 O O . GLN A 1 601 ? 46.297 -2.887 -56.243 1.00 71.31 601 GLN A O 1
ATOM 4805 N N . ALA A 1 602 ? 45.765 -3.051 -54.075 1.00 69.75 602 ALA A N 1
ATOM 4806 C CA . ALA A 1 602 ? 44.849 -1.913 -54.105 1.00 69.75 602 ALA A CA 1
ATOM 4807 C C . ALA A 1 602 ? 45.561 -0.584 -54.426 1.00 69.75 602 ALA A C 1
ATOM 4809 O O . ALA A 1 602 ? 44.978 0.282 -55.085 1.00 69.75 602 ALA A O 1
ATOM 4810 N N . LYS A 1 603 ? 46.811 -0.406 -53.976 1.00 69.69 603 LYS A N 1
ATOM 4811 C CA . LYS A 1 603 ? 47.637 0.775 -54.283 1.00 69.69 603 LYS A CA 1
ATOM 4812 C C . LYS A 1 603 ? 48.074 0.797 -55.745 1.00 69.69 603 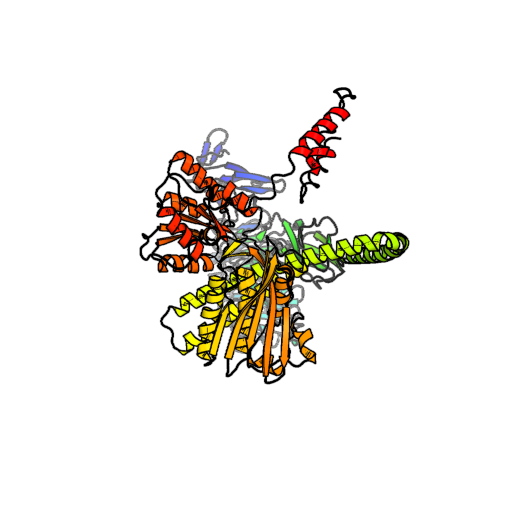LYS A C 1
ATOM 4814 O O . LYS A 1 603 ? 48.024 1.863 -56.364 1.00 69.69 603 LYS A O 1
ATOM 4819 N N . ILE A 1 604 ? 48.449 -0.355 -56.299 1.00 71.69 604 ILE A N 1
ATOM 4820 C CA . ILE A 1 604 ? 48.845 -0.478 -57.705 1.00 71.69 604 ILE A CA 1
ATOM 4821 C C . ILE A 1 604 ? 47.647 -0.256 -58.638 1.00 71.69 604 ILE A C 1
ATOM 4823 O O . ILE A 1 604 ? 47.745 0.552 -59.559 1.00 71.69 604 ILE A O 1
ATOM 4827 N N . GLU A 1 605 ? 46.490 -0.879 -58.374 1.00 65.31 605 GLU A N 1
ATOM 4828 C CA . GLU A 1 605 ? 45.258 -0.671 -59.161 1.00 65.31 605 GLU A CA 1
ATOM 4829 C C . GLU A 1 605 ? 44.803 0.797 -59.154 1.00 65.31 605 GLU A C 1
ATOM 4831 O O . GLU A 1 605 ? 44.260 1.297 -60.141 1.00 65.31 605 GLU A O 1
ATOM 4836 N N . ALA A 1 606 ? 45.048 1.504 -58.047 1.00 63.97 606 ALA A N 1
ATOM 4837 C CA . ALA A 1 606 ? 44.758 2.928 -57.916 1.00 63.97 606 ALA A CA 1
ATOM 4838 C C . ALA A 1 606 ? 45.821 3.842 -58.559 1.00 63.97 606 ALA A C 1
ATOM 4840 O O . ALA A 1 606 ? 45.636 5.062 -58.548 1.00 63.97 606 ALA A O 1
ATOM 4841 N N . GLY A 1 607 ? 46.923 3.288 -59.082 1.00 64.50 607 GLY A N 1
ATOM 4842 C CA . GLY A 1 607 ? 48.043 4.039 -59.657 1.00 64.50 607 GLY A CA 1
ATOM 4843 C C . GLY A 1 607 ? 48.787 4.913 -58.643 1.00 64.50 607 GLY A C 1
ATOM 4844 O O . GLY A 1 607 ? 49.299 5.962 -59.017 1.00 64.50 607 GLY A O 1
ATOM 4845 N N . ARG A 1 608 ? 48.786 4.531 -57.358 1.00 64.69 608 ARG A N 1
ATOM 4846 C CA . ARG A 1 608 ? 49.395 5.286 -56.241 1.00 64.69 608 ARG A CA 1
ATOM 4847 C C . ARG A 1 608 ? 50.644 4.617 -55.662 1.00 64.69 608 ARG A C 1
ATOM 4849 O O . ARG A 1 608 ? 51.019 4.905 -54.528 1.00 64.69 608 ARG A O 1
ATOM 4856 N N . MET A 1 609 ? 51.224 3.659 -56.379 1.00 73.94 609 MET A N 1
ATOM 4857 C CA . MET A 1 609 ? 52.472 3.022 -55.977 1.00 73.94 609 MET A CA 1
ATOM 4858 C C . MET A 1 609 ? 53.624 3.676 -56.736 1.00 73.94 609 MET A C 1
ATOM 4860 O O . MET A 1 609 ? 53.780 3.452 -57.934 1.00 73.94 609 MET A O 1
ATOM 4864 N N . ASP A 1 610 ? 54.411 4.476 -56.021 1.00 71.62 610 ASP A N 1
ATOM 4865 C CA . ASP A 1 610 ? 55.619 5.109 -56.541 1.00 71.62 610 ASP A CA 1
ATOM 4866 C C . ASP A 1 610 ? 56.842 4.264 -56.156 1.00 71.62 610 ASP A C 1
ATOM 4868 O O . ASP A 1 610 ? 56.976 3.851 -55.002 1.00 71.62 610 ASP A O 1
ATOM 4872 N N . LEU A 1 611 ? 57.724 3.983 -57.120 1.00 77.19 611 LEU A N 1
ATOM 4873 C CA . LEU A 1 611 ? 58.983 3.279 -56.865 1.00 77.19 611 LEU A CA 1
ATOM 4874 C C . LEU A 1 611 ? 60.021 4.241 -56.294 1.00 77.19 611 LEU A C 1
ATOM 4876 O O . LEU A 1 611 ? 60.256 5.319 -56.852 1.00 77.19 611 LEU A O 1
ATOM 4880 N N . GLU A 1 612 ? 60.694 3.830 -55.225 1.00 75.38 612 GLU A N 1
ATOM 4881 C CA . GLU A 1 612 ? 61.801 4.612 -54.693 1.00 75.38 612 GLU A CA 1
ATOM 4882 C C . GLU A 1 612 ? 63.016 4.531 -55.626 1.00 75.38 612 GLU A C 1
ATOM 4884 O O . GLU A 1 612 ? 63.316 3.497 -56.220 1.00 75.38 612 GLU A O 1
ATOM 4889 N N . ARG A 1 613 ? 63.736 5.643 -55.781 1.00 79.50 613 ARG A N 1
ATOM 4890 C CA . ARG A 1 613 ? 64.971 5.700 -56.573 1.00 79.50 613 ARG A CA 1
ATOM 4891 C C . ARG A 1 613 ? 66.143 5.991 -55.655 1.00 79.50 613 ARG A C 1
ATOM 4893 O O . ARG A 1 613 ? 66.538 7.145 -55.501 1.00 79.50 613 ARG A O 1
ATOM 4900 N N . VAL A 1 614 ? 66.688 4.943 -55.044 1.00 81.44 614 VAL A N 1
ATOM 4901 C CA . VAL A 1 614 ? 67.825 5.040 -54.118 1.00 81.44 614 VAL A CA 1
ATOM 4902 C C . VAL A 1 614 ? 69.037 4.268 -54.650 1.00 81.44 614 VAL A C 1
ATOM 4904 O O . VAL A 1 614 ? 68.857 3.238 -55.301 1.00 81.44 614 VAL A O 1
ATOM 4907 N N . PRO A 1 615 ? 70.275 4.739 -54.410 1.00 82.12 615 PRO A N 1
ATOM 4908 C CA . PRO A 1 615 ? 71.475 3.955 -54.687 1.00 82.12 615 PRO A CA 1
ATOM 4909 C C . PRO A 1 615 ? 71.531 2.702 -53.801 1.00 82.12 615 PRO A C 1
ATOM 4911 O O . PRO A 1 615 ? 71.390 2.800 -52.584 1.00 82.12 615 PRO A O 1
ATOM 4914 N N . PHE A 1 616 ? 71.768 1.528 -54.386 1.00 84.12 616 PHE A N 1
ATOM 4915 C CA . PHE A 1 616 ? 71.912 0.266 -53.657 1.00 84.12 616 PHE A CA 1
ATOM 4916 C C . PHE A 1 616 ? 72.918 -0.675 -54.328 1.00 84.12 616 PHE A C 1
ATOM 4918 O O . PHE A 1 616 ? 73.193 -0.572 -55.525 1.00 84.12 616 PHE A O 1
ATOM 4925 N N . LEU A 1 617 ? 73.463 -1.617 -53.552 1.00 83.44 617 LEU A N 1
ATOM 4926 C CA . LEU A 1 617 ? 74.324 -2.685 -54.059 1.00 83.44 617 LEU A CA 1
ATOM 4927 C C . LEU A 1 617 ? 73.476 -3.907 -54.424 1.00 83.44 617 LEU A C 1
ATOM 4929 O O . LEU A 1 617 ? 72.814 -4.502 -53.570 1.00 83.44 617 LEU A O 1
ATOM 4933 N N . LEU A 1 618 ? 73.510 -4.312 -55.696 1.00 85.25 618 LEU A N 1
ATOM 4934 C CA . LEU A 1 618 ? 72.696 -5.429 -56.193 1.00 85.25 618 LEU A CA 1
ATOM 4935 C C . LEU A 1 618 ? 73.040 -6.746 -55.480 1.00 85.25 618 LEU A C 1
ATOM 4937 O O . LEU A 1 618 ? 72.165 -7.560 -55.183 1.00 85.25 618 LEU A O 1
ATOM 4941 N N . HIS A 1 619 ? 74.320 -6.936 -55.177 1.00 83.69 619 HIS A N 1
ATOM 4942 C CA . HIS A 1 619 ? 74.819 -8.133 -54.514 1.00 83.69 619 HIS A CA 1
ATOM 4943 C C . HIS A 1 619 ? 74.242 -8.311 -53.099 1.00 83.69 619 HIS A C 1
ATOM 4945 O O . HIS A 1 619 ? 73.963 -9.441 -52.707 1.00 83.69 619 HIS A O 1
ATOM 4951 N N . ASP A 1 620 ? 73.978 -7.228 -52.362 1.00 82.50 620 ASP A N 1
ATOM 4952 C CA . ASP A 1 620 ? 73.405 -7.299 -51.009 1.00 82.50 620 ASP A CA 1
ATOM 4953 C C . ASP A 1 620 ? 71.932 -7.717 -51.041 1.00 82.50 620 ASP A C 1
ATOM 4955 O O . ASP A 1 620 ? 71.462 -8.480 -50.191 1.00 82.50 620 ASP A O 1
ATOM 4959 N N . VAL A 1 621 ? 71.200 -7.269 -52.065 1.00 83.50 621 VAL A N 1
ATOM 4960 C CA . VAL A 1 621 ? 69.818 -7.698 -52.300 1.00 83.50 621 VAL A CA 1
ATOM 4961 C C . VAL A 1 621 ? 69.786 -9.185 -52.649 1.00 83.50 621 VAL A C 1
ATOM 4963 O O . VAL A 1 621 ? 69.063 -9.946 -52.007 1.00 83.50 621 VAL A O 1
ATOM 4966 N N . ILE A 1 622 ? 70.607 -9.619 -53.609 1.00 85.06 622 ILE A N 1
ATOM 4967 C CA . ILE A 1 622 ? 70.657 -11.020 -54.048 1.00 85.06 622 ILE A CA 1
ATOM 4968 C C . ILE A 1 622 ? 71.104 -11.937 -52.908 1.00 85.06 622 ILE A C 1
ATOM 4970 O O . ILE A 1 622 ? 70.452 -12.950 -52.659 1.00 85.06 622 ILE A O 1
ATOM 4974 N N . ASN A 1 623 ? 72.167 -11.586 -52.183 1.00 83.19 623 ASN A N 1
ATOM 4975 C CA . ASN A 1 623 ? 72.652 -12.399 -51.071 1.00 83.19 623 ASN A CA 1
ATOM 4976 C C . ASN A 1 623 ? 71.646 -12.483 -49.936 1.00 83.19 623 ASN A C 1
ATOM 4978 O O . ASN A 1 623 ? 71.451 -13.571 -49.403 1.00 83.19 623 ASN A O 1
ATOM 4982 N N . GLY A 1 624 ? 70.965 -11.383 -49.607 1.00 79.06 624 GLY A N 1
ATOM 4983 C CA . GLY A 1 624 ? 69.911 -11.404 -48.599 1.00 79.06 624 GLY A CA 1
ATOM 4984 C C . GLY A 1 624 ? 68.784 -12.373 -48.967 1.00 79.06 624 GLY A C 1
ATOM 4985 O O . GLY A 1 624 ? 68.347 -13.160 -48.129 1.00 79.06 624 GLY A O 1
ATOM 4986 N N . VAL A 1 625 ? 68.353 -12.380 -50.233 1.00 84.94 625 VAL A N 1
ATOM 4987 C CA . VAL A 1 625 ? 67.332 -13.324 -50.723 1.00 84.94 625 VAL A CA 1
ATOM 4988 C C . VAL A 1 625 ? 67.848 -14.765 -50.705 1.00 84.94 625 VAL A C 1
ATOM 4990 O O . VAL A 1 625 ? 67.161 -15.663 -50.220 1.00 84.94 625 VAL A O 1
ATOM 4993 N N . VAL A 1 626 ? 69.062 -14.997 -51.208 1.00 82.81 626 VAL A N 1
ATOM 4994 C CA . VAL A 1 626 ? 69.689 -16.326 -51.297 1.00 82.81 626 VAL A CA 1
ATOM 4995 C C . VAL A 1 626 ? 69.944 -16.920 -49.915 1.00 82.81 626 VAL A C 1
ATOM 4997 O O . VAL A 1 626 ? 69.680 -18.100 -49.716 1.00 82.81 626 VAL A O 1
ATOM 5000 N N . GLN A 1 627 ? 70.404 -16.127 -48.948 1.00 80.50 627 GLN A N 1
ATOM 5001 C CA . GLN A 1 627 ? 70.647 -16.576 -47.578 1.00 80.50 627 GLN A CA 1
ATOM 5002 C C . GLN A 1 627 ? 69.340 -16.985 -46.892 1.00 80.50 627 GLN A C 1
ATOM 5004 O O . GLN A 1 627 ? 69.266 -18.062 -46.300 1.00 80.50 627 GLN A O 1
ATOM 5009 N N . LEU A 1 628 ? 68.291 -16.169 -47.029 1.00 78.44 628 LEU A N 1
ATOM 5010 C CA . LEU A 1 628 ? 66.989 -16.432 -46.415 1.00 78.44 628 LEU A CA 1
ATOM 5011 C C . LEU A 1 628 ? 66.298 -17.652 -47.045 1.00 78.44 628 LEU A C 1
ATOM 5013 O O . LEU A 1 628 ? 65.750 -18.500 -46.340 1.00 78.44 628 LEU A O 1
ATOM 5017 N N . MET A 1 629 ? 66.370 -17.793 -48.372 1.00 84.44 629 MET A N 1
ATOM 5018 C CA . MET A 1 629 ? 65.845 -18.968 -49.079 1.00 84.44 629 MET A CA 1
ATOM 5019 C C . MET A 1 629 ? 66.724 -20.207 -48.901 1.00 84.44 629 MET A C 1
ATOM 5021 O O . MET A 1 629 ? 66.207 -21.320 -48.928 1.00 84.44 629 MET A O 1
ATOM 5025 N N . GLY A 1 630 ? 68.024 -20.032 -48.665 1.00 77.31 630 GLY A N 1
ATOM 5026 C CA . GLY A 1 630 ? 68.980 -21.110 -48.434 1.00 77.31 630 GLY A CA 1
ATOM 5027 C C . GLY A 1 630 ? 68.649 -21.933 -47.193 1.00 77.31 630 GLY A C 1
ATOM 5028 O O . GLY A 1 630 ? 68.729 -23.156 -47.248 1.00 77.31 630 GLY A O 1
ATOM 5029 N N . VAL A 1 631 ? 68.184 -21.293 -46.113 1.00 76.38 631 VAL A N 1
ATOM 5030 C CA . VAL A 1 631 ? 67.703 -21.999 -44.910 1.00 76.38 631 VAL A CA 1
ATOM 5031 C C . VAL A 1 631 ? 66.525 -22.916 -45.264 1.00 76.38 631 VAL A C 1
ATOM 5033 O O . VAL A 1 631 ? 66.582 -24.120 -45.020 1.00 76.38 631 VAL A O 1
ATOM 5036 N N . LYS A 1 632 ? 65.505 -22.378 -45.946 1.00 77.06 632 LYS A N 1
ATOM 5037 C CA . LYS A 1 632 ? 64.297 -23.126 -46.348 1.00 77.06 632 LYS A CA 1
ATOM 5038 C C . LYS A 1 632 ? 64.577 -24.215 -47.393 1.00 77.06 632 LYS A C 1
ATOM 5040 O O . LYS A 1 632 ? 63.901 -25.241 -47.424 1.00 77.06 632 LYS A O 1
ATOM 5045 N N . ALA A 1 633 ? 65.549 -23.991 -48.274 1.00 81.50 633 ALA A N 1
ATOM 5046 C CA . ALA A 1 633 ? 65.985 -24.962 -49.274 1.00 81.50 633 ALA A CA 1
ATOM 5047 C C . ALA A 1 633 ? 66.790 -26.105 -48.636 1.00 81.50 633 ALA A C 1
ATOM 5049 O O . ALA A 1 633 ? 66.573 -27.266 -48.978 1.00 81.50 633 ALA A O 1
ATOM 5050 N N . SER A 1 634 ? 67.654 -25.787 -47.666 1.00 76.50 634 SER A N 1
ATOM 5051 C CA . SER A 1 634 ? 68.441 -26.757 -46.896 1.00 76.50 634 SER A CA 1
ATOM 5052 C C . SER A 1 634 ? 67.560 -27.690 -46.064 1.00 76.50 634 SER A C 1
ATOM 5054 O O . SER A 1 634 ? 67.866 -28.870 -45.960 1.00 76.50 634 SER A O 1
ATOM 5056 N N . GLU A 1 635 ? 66.450 -27.203 -45.503 1.00 81.12 635 GLU A N 1
ATOM 5057 C CA . GLU A 1 635 ? 65.458 -28.047 -44.810 1.00 81.12 635 GLU A CA 1
ATOM 5058 C C . GLU A 1 635 ? 64.817 -29.111 -45.720 1.00 81.12 635 GLU A C 1
ATOM 5060 O O . GLU A 1 635 ? 64.302 -30.116 -45.228 1.00 81.12 635 GLU A O 1
ATOM 5065 N N . LYS A 1 636 ? 64.845 -28.898 -47.042 1.00 78.44 636 LYS A N 1
ATOM 5066 C CA . LYS A 1 636 ? 64.307 -29.804 -48.066 1.00 78.44 636 LYS A CA 1
ATOM 5067 C C . LYS A 1 636 ? 65.391 -30.503 -48.899 1.00 78.44 636 LYS A C 1
ATOM 5069 O O . LYS A 1 636 ? 65.054 -31.105 -49.915 1.00 78.44 636 LYS A O 1
ATOM 5074 N N . ASP A 1 637 ? 66.665 -30.405 -48.510 1.00 80.69 637 ASP A N 1
ATOM 5075 C CA . ASP A 1 637 ? 67.814 -30.938 -49.263 1.00 80.69 637 ASP A CA 1
ATOM 5076 C C . ASP A 1 637 ? 67.865 -30.477 -50.745 1.00 80.69 637 ASP A C 1
ATOM 5078 O O . ASP A 1 637 ? 68.251 -31.230 -51.642 1.00 80.69 637 ASP A O 1
ATOM 5082 N N . LEU A 1 638 ? 67.470 -29.228 -51.028 1.00 86.69 638 LEU A N 1
ATOM 5083 C CA . LEU A 1 638 ? 67.489 -28.646 -52.378 1.00 86.69 638 LEU A CA 1
ATOM 5084 C C . LEU A 1 638 ? 68.814 -27.923 -52.673 1.00 86.69 638 LEU A C 1
ATOM 5086 O O . LEU A 1 638 ? 69.303 -27.145 -51.855 1.00 86.69 638 LEU A O 1
ATOM 5090 N N . ASP A 1 639 ? 69.361 -28.116 -53.877 1.00 84.25 639 ASP A N 1
ATOM 5091 C CA . ASP A 1 639 ? 70.570 -27.419 -54.340 1.00 84.25 639 ASP A CA 1
ATOM 5092 C C . ASP A 1 639 ? 70.223 -26.003 -54.825 1.00 84.25 639 ASP A C 1
ATOM 5094 O O . ASP A 1 639 ? 69.621 -25.831 -55.887 1.00 84.25 639 ASP A O 1
ATOM 5098 N N . LEU A 1 640 ? 70.571 -24.981 -54.041 1.00 89.06 640 LEU A N 1
ATOM 5099 C CA . LEU A 1 640 ? 70.282 -23.580 -54.345 1.00 89.06 640 LEU A CA 1
ATOM 5100 C C . LEU A 1 640 ? 71.553 -22.851 -54.792 1.00 89.06 640 LEU A C 1
ATOM 5102 O O . LEU A 1 640 ? 72.527 -22.753 -54.048 1.00 89.06 640 LEU A O 1
ATOM 5106 N N . SER A 1 641 ? 71.532 -22.309 -56.010 1.00 84.38 641 SER A N 1
ATOM 5107 C CA . SER A 1 641 ? 72.677 -21.615 -56.612 1.00 84.38 641 SER A CA 1
ATOM 5108 C C . SER A 1 641 ? 72.297 -20.226 -57.118 1.00 84.38 641 SER A C 1
ATOM 5110 O O . SER A 1 641 ? 71.196 -20.020 -57.627 1.00 84.38 641 SER A O 1
ATOM 5112 N N . SER A 1 642 ? 73.209 -19.261 -56.999 1.00 88.12 642 SER A N 1
ATOM 5113 C CA . SER A 1 642 ? 73.057 -17.933 -57.595 1.00 88.12 642 SER A CA 1
ATOM 5114 C C . SER A 1 642 ? 74.238 -17.609 -58.505 1.00 88.12 642 SER A C 1
ATOM 5116 O O . SER A 1 642 ? 75.381 -17.988 -58.238 1.00 88.12 642 SER A O 1
ATOM 5118 N N . ARG A 1 643 ? 73.964 -16.927 -59.618 1.00 86.25 643 ARG A N 1
ATOM 5119 C CA . ARG A 1 643 ? 74.982 -16.478 -60.569 1.00 86.25 643 ARG A CA 1
ATOM 5120 C C . ARG A 1 643 ? 74.662 -15.072 -61.055 1.00 86.25 643 ARG A C 1
ATOM 5122 O O . ARG A 1 643 ? 73.630 -14.854 -61.672 1.00 86.25 643 ARG A O 1
ATOM 5129 N N . VAL A 1 644 ? 75.588 -14.144 -60.850 1.00 86.25 644 VAL A N 1
ATOM 5130 C CA . VAL A 1 644 ? 75.523 -12.793 -61.424 1.00 86.25 644 VAL A CA 1
ATOM 5131 C C . VAL A 1 644 ? 76.607 -12.681 -62.493 1.00 86.25 644 VAL A C 1
ATOM 5133 O O . VAL A 1 644 ? 77.754 -13.067 -62.249 1.00 86.25 644 VAL A O 1
ATOM 5136 N N . ALA A 1 645 ? 76.249 -12.237 -63.698 1.00 82.06 645 ALA A N 1
ATOM 5137 C CA . ALA A 1 645 ? 77.198 -12.067 -64.793 1.00 82.06 645 ALA A CA 1
ATOM 5138 C C . ALA A 1 645 ? 78.189 -10.920 -64.504 1.00 82.06 645 ALA A C 1
ATOM 5140 O O . ALA A 1 645 ? 77.869 -9.946 -63.829 1.00 82.06 645 ALA A O 1
ATOM 5141 N N . THR A 1 646 ? 79.428 -11.045 -64.989 1.00 76.19 646 THR A N 1
ATOM 5142 C CA . THR A 1 646 ? 80.539 -10.126 -64.654 1.00 76.19 646 THR A CA 1
ATOM 5143 C C . THR A 1 646 ? 80.413 -8.727 -65.262 1.00 76.19 646 THR A C 1
ATOM 5145 O O . THR A 1 646 ? 81.174 -7.834 -64.909 1.00 76.19 646 THR A O 1
ATOM 5148 N N . ASP A 1 647 ? 79.511 -8.553 -66.219 1.00 77.81 647 ASP A N 1
ATOM 5149 C CA . ASP A 1 647 ? 79.222 -7.317 -66.948 1.00 77.81 647 ASP A CA 1
ATOM 5150 C C . ASP A 1 647 ? 78.043 -6.517 -66.359 1.00 77.81 647 ASP A C 1
ATOM 5152 O O . ASP A 1 647 ? 77.703 -5.451 -66.887 1.00 77.81 647 ASP A O 1
ATOM 5156 N N . VAL A 1 648 ? 77.460 -7.003 -65.254 1.00 82.38 648 VAL A N 1
ATOM 5157 C CA . VAL A 1 648 ? 76.432 -6.327 -64.449 1.00 82.38 648 VAL A CA 1
ATOM 5158 C C . VAL A 1 648 ? 77.091 -5.332 -63.473 1.00 82.38 648 VAL A C 1
ATOM 5160 O O . VAL A 1 648 ? 78.018 -5.715 -62.755 1.00 82.38 648 VAL A O 1
ATOM 5163 N N . PRO A 1 649 ? 76.642 -4.061 -63.409 1.00 80.06 649 PRO A N 1
ATOM 5164 C CA . PRO A 1 649 ? 77.152 -3.084 -62.443 1.00 80.06 649 PRO A CA 1
ATOM 5165 C C . PRO A 1 649 ? 76.888 -3.480 -60.981 1.00 80.06 649 PRO A C 1
ATOM 5167 O O . PRO A 1 649 ? 75.819 -3.984 -60.649 1.00 80.06 649 PRO A O 1
ATOM 5170 N N . GLU A 1 650 ? 77.848 -3.198 -60.093 1.00 80.00 650 GLU A N 1
ATOM 5171 C CA . GLU A 1 650 ? 77.747 -3.513 -58.653 1.00 80.00 650 GLU A CA 1
ATOM 5172 C C . GLU A 1 650 ? 76.716 -2.626 -57.927 1.00 80.00 650 GLU A C 1
ATOM 5174 O O . GLU A 1 650 ? 76.019 -3.097 -57.027 1.00 80.00 650 GLU A O 1
ATOM 5179 N N . ALA A 1 651 ? 76.609 -1.356 -58.334 1.00 82.62 651 ALA A N 1
ATOM 5180 C CA . ALA A 1 651 ? 75.737 -0.348 -57.737 1.00 82.62 651 ALA A CA 1
ATOM 5181 C C . ALA A 1 651 ? 74.700 0.164 -58.748 1.00 82.62 651 ALA A C 1
ATOM 5183 O O . ALA A 1 651 ? 75.037 0.496 -59.888 1.00 82.62 651 ALA A O 1
ATOM 5184 N N . LEU A 1 652 ? 73.446 0.246 -58.310 1.00 87.25 652 LEU A N 1
ATOM 5185 C CA . LEU A 1 652 ? 72.284 0.620 -59.117 1.00 87.25 652 LEU A CA 1
ATOM 5186 C C . LEU A 1 652 ? 71.447 1.676 -58.392 1.00 87.25 652 LEU A C 1
ATOM 5188 O O . LEU A 1 652 ? 71.506 1.776 -57.171 1.00 87.25 652 LEU A O 1
ATOM 5192 N N . ILE A 1 653 ? 70.642 2.436 -59.133 1.00 84.25 653 ILE A N 1
ATOM 5193 C CA . ILE A 1 653 ? 69.617 3.335 -58.593 1.00 84.25 653 ILE A CA 1
ATOM 5194 C C . ILE A 1 653 ? 68.246 2.751 -58.908 1.00 84.25 653 ILE A C 1
ATOM 5196 O O . ILE A 1 653 ? 67.884 2.590 -60.076 1.00 84.25 653 ILE A O 1
ATOM 5200 N N . GLY A 1 654 ? 67.472 2.465 -57.870 1.00 85.69 654 GLY A N 1
ATOM 5201 C CA . GLY A 1 654 ? 66.119 1.932 -57.979 1.00 85.69 654 GLY A CA 1
ATOM 5202 C C . GLY A 1 654 ? 65.572 1.560 -56.611 1.00 85.69 654 GLY A C 1
ATOM 5203 O O . GLY A 1 654 ? 66.067 2.055 -55.602 1.00 85.69 654 GLY A O 1
ATOM 5204 N N . ASP A 1 655 ? 64.571 0.685 -56.588 1.00 86.75 655 ASP A N 1
ATOM 5205 C CA . ASP A 1 655 ? 63.900 0.278 -55.356 1.00 86.75 655 ASP A CA 1
ATOM 5206 C C . ASP A 1 655 ? 64.380 -1.121 -54.915 1.00 86.75 655 ASP A C 1
ATOM 5208 O O . ASP A 1 655 ? 63.889 -2.139 -55.427 1.00 86.75 655 ASP A O 1
ATOM 5212 N N . PRO A 1 656 ? 65.351 -1.219 -53.983 1.00 83.50 656 PRO A N 1
ATOM 5213 C CA . PRO A 1 656 ? 65.865 -2.507 -53.523 1.00 83.50 656 PRO A CA 1
ATOM 5214 C C . PRO A 1 656 ? 64.831 -3.312 -52.729 1.00 83.50 656 PRO A C 1
ATOM 5216 O O . PRO A 1 656 ? 64.939 -4.538 -52.673 1.00 83.50 656 PRO A O 1
ATOM 5219 N N . VAL A 1 657 ? 63.836 -2.661 -52.116 1.00 81.38 657 VAL A N 1
ATOM 5220 C CA . VAL A 1 657 ? 62.804 -3.325 -51.308 1.00 81.38 657 VAL A CA 1
ATOM 5221 C C . VAL A 1 657 ? 61.824 -4.049 -52.224 1.00 81.38 657 VAL A C 1
ATOM 5223 O O . VAL A 1 657 ? 61.563 -5.238 -52.030 1.00 81.38 657 VAL A O 1
ATOM 5226 N N . ARG A 1 658 ? 61.346 -3.382 -53.280 1.00 85.88 658 ARG A N 1
ATOM 5227 C CA . ARG A 1 658 ? 60.436 -3.991 -54.264 1.00 85.88 658 ARG A CA 1
ATOM 5228 C C . ARG A 1 658 ? 61.127 -5.051 -55.109 1.00 85.88 658 ARG A C 1
ATOM 5230 O O . ARG A 1 658 ? 60.544 -6.107 -55.350 1.00 85.88 658 ARG A O 1
ATOM 5237 N N . LEU A 1 659 ? 62.395 -4.841 -55.469 1.00 87.50 659 LEU A N 1
ATOM 5238 C CA . LEU A 1 659 ? 63.186 -5.876 -56.139 1.00 87.50 659 LEU A CA 1
ATOM 5239 C C . LEU A 1 659 ? 63.348 -7.120 -55.250 1.00 87.50 659 LEU A C 1
ATOM 5241 O O . LEU A 1 659 ? 63.147 -8.246 -55.709 1.00 87.50 659 LEU A O 1
ATOM 5245 N N . ARG A 1 660 ? 63.654 -6.930 -53.960 1.00 85.06 660 ARG A N 1
ATOM 5246 C CA . ARG A 1 660 ? 63.723 -8.022 -52.979 1.00 85.06 660 ARG A CA 1
ATOM 5247 C C . ARG A 1 660 ? 62.385 -8.753 -52.853 1.00 85.06 660 ARG A C 1
ATOM 5249 O O . ARG A 1 660 ? 62.391 -9.978 -52.802 1.00 85.06 660 ARG A O 1
ATOM 5256 N N . GLN A 1 661 ? 61.264 -8.031 -52.841 1.00 84.62 661 GLN A N 1
ATOM 5257 C CA . GLN A 1 661 ? 59.911 -8.599 -52.770 1.00 84.62 661 GLN A CA 1
ATOM 5258 C C . GLN A 1 661 ? 59.614 -9.516 -53.966 1.00 84.62 661 GLN A C 1
ATOM 5260 O O . GLN A 1 661 ? 59.196 -10.658 -53.766 1.00 84.62 661 GLN A O 1
ATOM 5265 N N . ILE A 1 662 ? 59.907 -9.065 -55.194 1.00 88.50 662 ILE A N 1
ATOM 5266 C CA . ILE A 1 662 ? 59.754 -9.878 -56.415 1.00 88.50 662 ILE A CA 1
ATOM 5267 C C . ILE A 1 662 ? 60.588 -11.162 -56.298 1.00 88.50 662 ILE A C 1
ATOM 5269 O O . ILE A 1 662 ? 60.077 -12.269 -56.482 1.00 88.50 662 ILE A O 1
ATOM 5273 N N . LEU A 1 663 ? 61.869 -11.029 -55.941 1.00 88.25 663 LEU A N 1
ATOM 5274 C CA . LEU A 1 663 ? 62.789 -12.163 -55.859 1.00 88.25 663 LEU A CA 1
ATOM 5275 C C . LEU A 1 663 ? 62.413 -13.150 -54.743 1.00 88.25 663 LEU A C 1
ATOM 5277 O O . LEU A 1 663 ? 62.467 -14.357 -54.975 1.00 88.25 663 LEU A O 1
ATOM 5281 N N . LEU A 1 664 ? 61.995 -12.675 -53.564 1.00 85.00 664 LEU A N 1
ATOM 5282 C CA . LEU A 1 664 ? 61.525 -13.531 -52.467 1.00 85.00 664 LEU A CA 1
ATOM 5283 C C . LEU A 1 664 ? 60.272 -14.313 -52.856 1.00 85.00 664 LEU A C 1
ATOM 5285 O O . LEU A 1 664 ? 60.170 -15.491 -52.521 1.00 85.00 664 LEU A O 1
ATOM 5289 N N . ASN A 1 665 ? 59.343 -13.694 -53.584 1.00 84.75 665 ASN A N 1
ATOM 5290 C CA . ASN A 1 665 ? 58.136 -14.375 -54.034 1.00 84.75 665 ASN A CA 1
ATOM 5291 C C . ASN A 1 665 ? 58.448 -15.458 -55.085 1.00 84.75 665 ASN A C 1
ATOM 5293 O O . ASN A 1 665 ? 58.002 -16.599 -54.949 1.00 84.75 665 ASN A O 1
ATOM 5297 N N . LEU A 1 666 ? 59.265 -15.148 -56.099 1.00 89.19 666 LEU A N 1
ATOM 5298 C CA . LEU A 1 666 ? 59.641 -16.122 -57.134 1.00 89.19 666 LEU A CA 1
ATOM 5299 C C . LEU A 1 666 ? 60.483 -17.275 -56.564 1.00 89.19 666 LEU A C 1
ATOM 5301 O O . LEU A 1 666 ? 60.159 -18.445 -56.776 1.00 89.19 666 LEU A O 1
ATOM 5305 N N . MET A 1 667 ? 61.518 -16.964 -55.780 1.00 86.38 667 MET A N 1
ATOM 5306 C CA . MET A 1 667 ? 62.361 -17.975 -55.129 1.00 86.38 667 MET A CA 1
ATOM 5307 C C . MET A 1 667 ? 61.585 -18.780 -54.080 1.00 86.38 667 MET A C 1
ATOM 5309 O O . MET A 1 667 ? 61.767 -19.992 -53.969 1.00 86.38 667 MET A O 1
ATOM 5313 N N . GLY A 1 668 ? 60.681 -18.134 -53.340 1.00 84.50 668 GLY A N 1
ATOM 5314 C CA . GLY A 1 668 ? 59.794 -18.792 -52.386 1.00 84.50 668 GLY A CA 1
ATOM 5315 C C . GLY A 1 668 ? 58.879 -19.810 -53.064 1.00 84.50 668 GLY A C 1
ATOM 5316 O O . GLY A 1 668 ? 58.753 -20.934 -52.577 1.00 84.50 668 GLY A O 1
ATOM 5317 N N . ASN A 1 669 ? 58.309 -19.470 -54.226 1.00 85.06 669 ASN A N 1
ATOM 5318 C CA . ASN A 1 669 ? 57.529 -20.407 -55.038 1.00 85.06 669 ASN A CA 1
ATOM 5319 C C . ASN A 1 669 ? 58.395 -21.567 -55.557 1.00 85.06 669 ASN A C 1
ATOM 5321 O O . ASN A 1 669 ? 57.994 -22.725 -55.425 1.00 85.06 669 ASN A O 1
ATOM 5325 N N . ALA A 1 670 ? 59.611 -21.296 -56.037 1.00 86.81 670 ALA A N 1
ATOM 5326 C CA . ALA A 1 670 ? 60.546 -22.340 -56.462 1.00 86.81 670 ALA A CA 1
ATOM 5327 C C . ALA A 1 670 ? 60.858 -23.344 -55.330 1.00 86.81 670 ALA A C 1
ATOM 5329 O O . ALA A 1 670 ? 60.738 -24.558 -55.522 1.00 86.81 670 ALA A O 1
ATOM 5330 N N . VAL A 1 671 ? 61.173 -22.863 -54.119 1.00 85.25 671 VAL A N 1
ATOM 5331 C CA . VAL A 1 671 ? 61.433 -23.708 -52.929 1.00 85.25 671 VAL A CA 1
ATOM 5332 C C . VAL A 1 671 ? 60.177 -24.455 -52.481 1.00 85.25 671 VAL A C 1
ATOM 5334 O O . VAL A 1 671 ? 60.232 -25.592 -52.003 1.00 85.25 671 VAL A O 1
ATOM 5337 N N . LYS A 1 672 ? 59.010 -23.829 -52.611 1.00 82.25 672 LYS A N 1
ATOM 5338 C CA . LYS A 1 672 ? 57.728 -24.411 -52.218 1.00 82.25 672 LYS A CA 1
ATOM 5339 C C . LYS A 1 672 ? 57.339 -25.597 -53.097 1.00 82.25 672 LYS A C 1
ATOM 5341 O O . LYS A 1 672 ? 56.940 -26.629 -52.553 1.00 82.25 672 LYS A O 1
ATOM 5346 N N . PHE A 1 673 ? 57.473 -25.455 -54.415 1.00 82.62 673 PHE A N 1
ATOM 5347 C CA . PHE A 1 673 ? 56.974 -26.414 -55.406 1.00 82.62 673 PHE A CA 1
ATOM 5348 C C . PHE A 1 673 ? 58.025 -27.414 -55.911 1.00 82.62 673 PHE A C 1
ATOM 5350 O O . PHE A 1 673 ? 57.671 -28.373 -56.603 1.00 82.62 673 PHE A O 1
ATOM 5357 N N . THR A 1 674 ? 59.284 -27.266 -55.492 1.00 83.81 674 THR A N 1
ATOM 5358 C CA . THR A 1 674 ? 60.337 -28.271 -55.693 1.00 83.81 674 THR A CA 1
ATOM 5359 C C . THR A 1 674 ? 60.437 -29.173 -54.463 1.00 83.81 674 THR A C 1
ATOM 5361 O O . THR A 1 674 ? 60.546 -28.694 -53.335 1.00 83.81 674 THR A O 1
ATOM 5364 N N . ARG A 1 675 ? 60.351 -30.495 -54.664 1.00 80.94 675 ARG A N 1
ATOM 5365 C CA . ARG A 1 675 ? 60.512 -31.486 -53.580 1.00 80.94 675 ARG A CA 1
ATOM 5366 C C . ARG A 1 675 ? 61.946 -31.977 -53.445 1.00 80.94 675 ARG A C 1
ATOM 5368 O O . ARG A 1 675 ? 62.435 -32.061 -52.333 1.00 80.94 675 ARG A O 1
ATOM 5375 N N . GLU A 1 676 ? 62.575 -32.292 -54.570 1.00 79.25 676 GLU A N 1
ATOM 5376 C CA . GLU A 1 676 ? 63.967 -32.724 -54.694 1.00 79.25 676 GLU A CA 1
ATOM 5377 C C . GLU A 1 676 ? 64.499 -32.127 -56.000 1.00 79.25 676 GLU A C 1
ATOM 5379 O O . GLU A 1 676 ? 63.764 -32.092 -56.990 1.00 79.25 676 GLU A O 1
ATOM 5384 N N . GLY A 1 677 ? 65.743 -31.648 -56.018 1.00 84.38 677 GLY A N 1
ATOM 5385 C CA . GLY A 1 677 ? 66.339 -31.050 -57.211 1.00 84.38 677 GLY A CA 1
ATOM 5386 C C . GLY A 1 677 ? 67.105 -29.767 -56.916 1.00 84.38 677 GLY A C 1
ATOM 5387 O O . GLY A 1 677 ? 67.631 -29.577 -55.821 1.00 84.38 677 GLY A O 1
ATOM 5388 N N . ARG A 1 678 ? 67.190 -28.898 -57.924 1.00 88.94 678 ARG A N 1
ATOM 5389 C CA . ARG A 1 678 ? 67.942 -27.642 -57.871 1.00 88.94 678 ARG A CA 1
ATOM 5390 C C . ARG A 1 678 ? 67.078 -26.431 -58.186 1.00 88.94 678 ARG A C 1
ATOM 5392 O O . ARG A 1 678 ? 66.131 -26.529 -58.970 1.00 88.94 678 ARG A O 1
ATOM 5399 N N . ILE A 1 679 ? 67.463 -25.304 -57.603 1.00 92.06 679 ILE A N 1
ATOM 5400 C CA . ILE A 1 679 ? 66.920 -23.973 -57.856 1.00 92.06 679 ILE A CA 1
ATOM 5401 C C . ILE A 1 679 ? 68.094 -23.061 -58.209 1.00 92.06 679 ILE A C 1
ATOM 5403 O O . ILE A 1 679 ? 69.130 -23.067 -57.536 1.00 92.06 679 ILE A O 1
ATOM 5407 N N . SER A 1 680 ? 67.962 -22.280 -59.276 1.00 88.62 680 SER A N 1
ATOM 5408 C CA . SER A 1 680 ? 69.000 -21.339 -59.692 1.00 88.62 680 SER A CA 1
ATOM 5409 C C . SER A 1 680 ? 68.441 -19.951 -59.951 1.00 88.62 680 SER A C 1
ATOM 5411 O O . SER A 1 680 ? 67.518 -19.803 -60.747 1.00 88.62 680 SER A O 1
ATOM 5413 N N . LEU A 1 681 ? 69.055 -18.947 -59.326 1.00 92.31 681 LEU A N 1
ATOM 5414 C CA . LEU A 1 681 ? 68.856 -17.533 -59.632 1.00 92.31 681 LEU A CA 1
ATOM 5415 C C . LEU A 1 681 ? 70.005 -17.048 -60.518 1.00 92.31 681 LEU A C 1
ATOM 5417 O O . LEU A 1 681 ? 71.173 -17.167 -60.147 1.00 92.31 681 LEU A O 1
ATOM 5421 N N . SER A 1 682 ? 69.684 -16.475 -61.669 1.00 89.25 682 SER A N 1
ATOM 5422 C CA . SER A 1 682 ? 70.661 -15.855 -62.561 1.00 89.25 682 SER A CA 1
ATOM 5423 C C . SER A 1 682 ? 70.306 -14.405 -62.847 1.00 89.25 682 SER A C 1
ATOM 5425 O O . SER A 1 682 ? 69.128 -14.067 -62.963 1.00 89.25 682 SER A O 1
ATOM 5427 N N . VAL A 1 683 ? 71.331 -13.558 -62.920 1.00 91.00 683 VAL A N 1
ATOM 5428 C CA . VAL A 1 683 ? 71.198 -12.147 -63.286 1.00 91.00 683 VAL A CA 1
ATOM 5429 C C . VAL A 1 683 ? 72.207 -11.818 -64.371 1.00 91.00 683 VAL A C 1
ATOM 5431 O O . VAL A 1 683 ? 73.414 -11.999 -64.186 1.00 91.00 683 VAL A O 1
ATOM 5434 N N . GLU A 1 684 ? 71.699 -11.340 -65.497 1.00 88.31 684 GLU A N 1
ATOM 5435 C CA . GLU A 1 684 ? 72.462 -11.002 -66.694 1.00 88.31 684 GLU A CA 1
ATOM 5436 C C . GLU A 1 684 ? 72.109 -9.581 -67.146 1.00 88.31 684 GLU A C 1
ATOM 5438 O O . GLU A 1 684 ? 71.066 -9.035 -66.787 1.00 88.31 684 GLU A O 1
ATOM 5443 N N . ARG A 1 685 ? 72.987 -8.948 -67.923 1.00 84.56 685 ARG A N 1
ATOM 5444 C CA . ARG A 1 685 ? 72.709 -7.637 -68.515 1.00 84.56 685 ARG A CA 1
ATOM 5445 C C . ARG A 1 685 ? 72.001 -7.830 -69.856 1.00 84.56 685 ARG A C 1
ATOM 5447 O O . ARG A 1 685 ? 72.526 -8.534 -70.713 1.00 84.56 685 ARG A O 1
ATOM 5454 N N . ALA A 1 686 ? 70.841 -7.199 -70.038 1.00 78.81 686 ALA A N 1
ATOM 5455 C CA . ALA A 1 686 ? 70.062 -7.295 -71.274 1.00 78.81 686 ALA A CA 1
ATOM 5456 C C . ALA A 1 686 ? 70.477 -6.213 -72.284 1.00 78.81 686 ALA A C 1
ATOM 5458 O O . ALA A 1 686 ? 70.987 -6.523 -73.358 1.00 78.81 686 ALA A O 1
ATOM 5459 N N . GLU A 1 687 ? 70.331 -4.942 -71.906 1.00 73.06 687 GLU A N 1
ATOM 5460 C CA . GLU A 1 687 ? 70.730 -3.768 -72.689 1.00 73.06 687 GLU A CA 1
ATOM 5461 C C . GLU A 1 687 ? 71.243 -2.660 -71.758 1.00 73.06 687 GLU A C 1
ATOM 5463 O O . GLU A 1 687 ? 71.031 -2.680 -70.542 1.00 73.06 687 GLU A O 1
ATOM 5468 N N . ALA A 1 688 ? 71.967 -1.687 -72.310 1.00 59.38 688 ALA A N 1
ATOM 5469 C CA . ALA A 1 688 ? 72.354 -0.505 -71.555 1.00 59.38 688 ALA A CA 1
ATOM 5470 C C . ALA A 1 688 ? 72.476 0.733 -72.426 1.00 59.38 688 ALA A C 1
ATOM 5472 O O . ALA A 1 688 ? 73.006 0.671 -73.537 1.00 59.38 688 ALA A O 1
ATOM 5473 N N . ASP A 1 689 ? 72.044 1.840 -71.840 1.00 63.12 689 ASP A N 1
ATOM 5474 C CA . ASP A 1 689 ? 72.155 3.194 -72.365 1.00 63.12 689 ASP A CA 1
ATOM 5475 C C . ASP A 1 689 ? 73.113 4.015 -71.476 1.00 63.12 689 ASP A C 1
ATOM 5477 O O . ASP A 1 689 ? 73.555 3.530 -70.430 1.00 63.12 689 ASP A O 1
ATOM 5481 N N . ASP A 1 690 ? 73.444 5.250 -71.862 1.00 58.56 690 ASP A N 1
ATOM 5482 C CA . ASP A 1 690 ? 74.444 6.075 -71.154 1.00 58.56 690 ASP A CA 1
ATOM 5483 C C . ASP A 1 690 ? 74.057 6.411 -69.687 1.00 58.56 690 ASP A C 1
ATOM 5485 O O . ASP A 1 690 ? 74.946 6.670 -68.878 1.00 58.56 690 ASP A O 1
ATOM 5489 N N . ASP A 1 691 ? 72.765 6.340 -69.322 1.00 67.94 691 ASP A N 1
ATOM 5490 C CA . ASP A 1 691 ? 72.234 6.670 -67.977 1.00 67.94 691 ASP A CA 1
ATOM 5491 C C . ASP A 1 691 ? 71.449 5.524 -67.290 1.00 67.94 691 ASP A C 1
ATOM 5493 O O . ASP A 1 691 ? 71.168 5.590 -66.087 1.00 67.94 691 ASP A O 1
ATOM 5497 N N . THR A 1 692 ? 71.074 4.461 -68.017 1.00 79.81 692 THR A N 1
ATOM 5498 C CA . THR A 1 692 ? 70.242 3.365 -67.477 1.00 79.81 692 THR A CA 1
ATOM 5499 C C . THR A 1 692 ? 70.738 1.986 -67.898 1.00 79.81 692 THR A C 1
ATOM 5501 O O . THR A 1 692 ? 71.293 1.796 -68.981 1.00 79.81 692 THR A O 1
ATOM 5504 N N . VAL A 1 693 ? 70.534 1.003 -67.024 1.00 84.12 693 VAL A N 1
ATOM 5505 C CA . VAL A 1 693 ? 70.952 -0.386 -67.210 1.00 84.12 693 VAL A CA 1
ATOM 5506 C C . VAL A 1 693 ? 69.739 -1.285 -67.051 1.00 84.12 693 VAL A C 1
ATOM 5508 O O . VAL A 1 693 ? 69.064 -1.254 -66.022 1.00 84.12 693 VAL A O 1
ATOM 5511 N N . GLU A 1 694 ? 69.472 -2.095 -68.070 1.00 89.00 694 GLU A N 1
ATOM 5512 C CA . GLU A 1 694 ? 68.411 -3.091 -68.043 1.00 89.00 694 GLU A CA 1
ATOM 5513 C C . GLU A 1 694 ? 68.994 -4.460 -67.698 1.00 89.00 694 GLU A C 1
ATOM 5515 O O . GLU A 1 694 ? 69.919 -4.960 -68.352 1.00 89.00 694 GLU A O 1
ATOM 5520 N N . LEU A 1 695 ? 68.467 -5.057 -66.633 1.00 90.12 695 LEU A N 1
ATOM 5521 C CA . LEU A 1 695 ? 68.914 -6.342 -66.114 1.00 90.12 695 LEU A CA 1
ATOM 5522 C C . LEU A 1 695 ? 67.852 -7.404 -66.352 1.00 90.12 695 LEU A C 1
ATOM 5524 O O . LEU A 1 695 ? 66.666 -7.158 -66.150 1.00 90.12 695 LEU A O 1
ATOM 5528 N N . TYR A 1 696 ? 68.303 -8.589 -66.747 1.00 91.00 696 TYR A N 1
ATOM 5529 C CA . TYR A 1 696 ? 67.498 -9.786 -66.916 1.00 91.00 696 TYR A CA 1
ATOM 5530 C C . TYR A 1 696 ? 67.701 -10.713 -65.719 1.00 91.00 696 TYR A C 1
ATOM 5532 O O . TYR A 1 696 ? 68.817 -11.159 -65.445 1.00 91.00 696 TYR A O 1
ATOM 5540 N N . PHE A 1 697 ? 66.618 -11.006 -65.011 1.00 93.62 697 PHE A N 1
ATOM 5541 C CA . PHE A 1 697 ? 66.576 -11.917 -63.876 1.00 93.62 697 PHE A CA 1
ATOM 5542 C C . PHE A 1 697 ? 65.868 -13.199 -64.291 1.00 93.62 697 PHE A C 1
ATOM 5544 O O . PHE A 1 697 ? 64.811 -13.152 -64.913 1.00 93.62 697 PHE A O 1
ATOM 5551 N N . SER A 1 698 ? 66.408 -14.350 -63.902 1.00 92.38 698 SER A N 1
ATOM 5552 C CA . SER A 1 698 ? 65.766 -15.643 -64.132 1.00 92.38 698 SER A CA 1
ATOM 5553 C C . SER A 1 698 ? 65.886 -16.540 -62.905 1.00 92.38 698 SER A C 1
ATOM 5555 O O . SER A 1 698 ? 66.985 -16.776 -62.398 1.00 92.38 698 SER A O 1
ATOM 5557 N N . VAL A 1 699 ? 64.739 -17.029 -62.434 1.00 94.06 699 VAL A N 1
ATOM 5558 C CA . VAL A 1 699 ? 64.592 -18.013 -61.360 1.00 94.06 699 VAL A CA 1
ATOM 5559 C C . VAL A 1 699 ? 64.107 -19.313 -61.984 1.00 94.06 699 VAL A C 1
ATOM 5561 O O . VAL A 1 699 ? 62.984 -19.390 -62.476 1.00 94.06 699 VAL A O 1
ATOM 5564 N N . SER A 1 700 ? 64.957 -20.335 -61.959 1.00 91.06 700 SER A N 1
ATOM 5565 C CA . SER A 1 700 ? 64.658 -21.660 -62.500 1.00 91.06 700 SER A CA 1
ATOM 5566 C C . SER A 1 700 ? 64.556 -22.692 -61.385 1.00 91.06 700 SER A C 1
ATOM 5568 O O . SER A 1 700 ? 65.410 -22.738 -60.497 1.00 91.06 700 SER A O 1
ATOM 5570 N N . ASP A 1 701 ? 63.525 -23.529 -61.451 1.00 92.06 701 ASP A N 1
ATOM 5571 C CA . ASP A 1 701 ? 63.282 -24.658 -60.561 1.00 92.06 701 ASP A CA 1
ATOM 5572 C C . ASP A 1 701 ? 63.131 -25.972 -61.346 1.00 92.06 701 ASP A C 1
ATOM 5574 O O . ASP A 1 701 ? 62.895 -25.974 -62.552 1.00 92.06 701 ASP A O 1
ATOM 5578 N N . THR A 1 702 ? 63.276 -27.102 -60.653 1.00 87.25 702 THR A N 1
ATOM 5579 C CA . THR A 1 702 ? 63.123 -28.464 -61.214 1.00 87.25 702 THR A CA 1
ATOM 5580 C C . THR A 1 702 ? 61.896 -29.190 -60.647 1.00 87.25 702 THR A C 1
ATOM 5582 O O . THR A 1 702 ? 61.840 -30.419 -60.618 1.00 87.25 702 THR A O 1
ATOM 5585 N N . GLY A 1 703 ? 60.924 -28.425 -60.147 1.00 84.50 703 GLY A N 1
ATOM 5586 C CA . GLY A 1 703 ? 59.722 -28.894 -59.475 1.00 84.50 703 GLY A CA 1
ATOM 5587 C C . GLY A 1 703 ? 58.615 -29.372 -60.416 1.00 84.50 703 GLY A C 1
ATOM 5588 O O . GLY A 1 703 ? 58.843 -29.875 -61.514 1.00 84.50 703 GLY A O 1
ATOM 5589 N N . VAL A 1 704 ? 57.369 -29.259 -59.950 1.00 82.44 704 VAL A N 1
ATOM 5590 C CA . VAL A 1 704 ? 56.195 -29.878 -60.601 1.00 82.44 704 VAL A CA 1
ATOM 5591 C C . VAL A 1 704 ? 55.833 -29.296 -61.973 1.00 82.44 704 VAL A C 1
ATOM 5593 O O . VAL A 1 704 ? 55.123 -29.964 -62.719 1.00 82.44 704 VAL A O 1
ATOM 5596 N N . GLY A 1 705 ? 56.331 -28.108 -62.327 1.00 81.69 705 GLY A N 1
ATOM 5597 C CA . GLY A 1 705 ? 55.970 -27.410 -63.567 1.00 81.69 705 GLY A CA 1
ATOM 5598 C C . GLY A 1 705 ? 54.509 -26.934 -63.609 1.00 81.69 705 GLY A C 1
ATOM 5599 O O . GLY A 1 705 ? 53.702 -27.268 -62.740 1.00 81.69 705 GLY A O 1
ATOM 5600 N N . ILE A 1 706 ? 54.169 -26.129 -64.617 1.00 84.44 706 ILE A N 1
ATOM 5601 C CA . ILE A 1 706 ? 52.866 -25.471 -64.785 1.00 84.44 706 ILE A CA 1
ATOM 5602 C C . ILE A 1 706 ? 52.298 -25.814 -66.176 1.00 84.44 706 ILE A C 1
ATOM 5604 O O . ILE A 1 706 ? 52.963 -25.545 -67.181 1.00 84.44 706 ILE A O 1
ATOM 5608 N N . PRO A 1 707 ? 51.074 -26.374 -66.265 1.00 83.19 707 PRO A N 1
ATOM 5609 C CA . PRO A 1 707 ? 50.411 -26.684 -67.534 1.00 83.19 707 PRO A CA 1
ATOM 5610 C C . PRO A 1 707 ? 50.216 -25.459 -68.440 1.00 83.19 707 PRO A C 1
ATOM 5612 O O . PRO A 1 707 ? 49.875 -24.378 -67.961 1.00 83.19 707 PRO A O 1
ATOM 5615 N N . ALA A 1 708 ? 50.386 -25.635 -69.755 1.00 81.19 708 ALA A N 1
ATOM 5616 C CA . ALA A 1 708 ? 50.363 -24.545 -70.740 1.00 81.19 708 ALA A CA 1
ATOM 5617 C C . ALA A 1 708 ? 49.034 -23.767 -70.793 1.00 81.19 708 ALA A C 1
ATOM 5619 O O . ALA A 1 708 ? 49.030 -22.575 -71.079 1.00 81.19 708 ALA A O 1
ATOM 5620 N N . ASP A 1 709 ? 47.909 -24.413 -70.490 1.00 79.19 709 ASP A N 1
ATOM 5621 C CA . ASP A 1 709 ? 46.585 -23.785 -70.424 1.00 79.19 709 ASP A CA 1
ATOM 5622 C C . ASP A 1 709 ? 46.390 -22.898 -69.184 1.00 79.19 709 ASP A C 1
ATOM 5624 O O . ASP A 1 709 ? 45.462 -22.094 -69.158 1.00 79.19 709 ASP A O 1
ATOM 5628 N N . ARG A 1 710 ? 47.272 -23.009 -68.180 1.00 78.81 710 ARG A N 1
ATOM 5629 C CA . ARG A 1 710 ? 47.213 -22.248 -66.920 1.00 78.81 710 ARG A CA 1
ATOM 5630 C C . ARG A 1 710 ? 48.324 -21.204 -66.771 1.00 78.81 710 ARG A C 1
ATOM 5632 O O . ARG A 1 710 ? 48.276 -20.412 -65.836 1.00 78.81 710 ARG A O 1
ATOM 5639 N N . GLN A 1 711 ? 49.300 -21.153 -67.679 1.00 82.00 711 GLN A N 1
ATOM 5640 C CA . GLN A 1 711 ? 50.440 -20.221 -67.597 1.00 82.00 711 GLN A CA 1
ATOM 5641 C C . GLN A 1 711 ? 50.044 -18.740 -67.715 1.00 82.00 711 GLN A C 1
ATOM 5643 O O . GLN A 1 711 ? 50.670 -17.895 -67.085 1.00 82.00 711 GLN A O 1
ATOM 5648 N N . GLU A 1 712 ? 48.980 -18.411 -68.453 1.00 78.94 712 GLU A N 1
ATOM 5649 C CA . GLU A 1 712 ? 48.431 -17.044 -68.465 1.00 78.94 712 GLU A CA 1
ATOM 5650 C C . GLU A 1 712 ? 47.563 -16.760 -67.225 1.00 78.94 712 GLU A C 1
ATOM 5652 O O . GLU A 1 712 ? 47.442 -15.619 -66.780 1.00 78.94 712 GLU A O 1
ATOM 5657 N N . GLU A 1 713 ? 46.963 -17.800 -66.641 1.00 80.44 713 GLU A N 1
ATOM 5658 C CA . GLU A 1 713 ? 46.015 -17.677 -65.533 1.00 80.44 713 GLU A CA 1
ATOM 5659 C C . GLU A 1 713 ? 46.714 -17.401 -64.193 1.00 80.44 713 GLU A C 1
ATOM 5661 O O . GLU A 1 713 ? 46.166 -16.685 -63.360 1.00 80.44 713 GLU A O 1
ATOM 5666 N N . ILE A 1 714 ? 47.939 -17.903 -63.986 1.00 80.06 714 ILE A N 1
ATOM 5667 C CA . ILE A 1 714 ? 48.698 -17.727 -62.728 1.00 80.06 714 ILE A CA 1
ATOM 5668 C C . ILE A 1 714 ? 49.087 -16.274 -62.419 1.00 80.06 714 ILE A C 1
ATOM 5670 O O . ILE A 1 714 ? 49.432 -15.968 -61.277 1.00 80.06 714 ILE A O 1
ATOM 5674 N N . PHE A 1 715 ? 49.048 -15.390 -63.417 1.00 80.38 715 PHE A N 1
ATOM 5675 C CA . PHE A 1 715 ? 49.275 -13.954 -63.245 1.00 80.38 715 PHE A CA 1
ATOM 5676 C C . PHE A 1 715 ? 47.974 -13.182 -62.975 1.00 80.38 715 PHE A C 1
ATOM 5678 O O . PHE A 1 715 ? 48.014 -11.962 -62.811 1.00 80.38 715 PHE A O 1
ATOM 5685 N N . GLN A 1 716 ? 46.818 -13.862 -62.934 1.00 75.38 716 GLN A N 1
ATOM 5686 C CA . GLN A 1 716 ? 45.551 -13.248 -62.545 1.00 75.38 716 GLN A CA 1
ATOM 5687 C C . GLN A 1 716 ? 45.360 -13.256 -61.018 1.00 75.38 716 GLN A C 1
ATOM 5689 O O . GLN A 1 716 ? 45.659 -14.261 -60.362 1.00 75.38 716 GLN A O 1
ATOM 5694 N N . PRO A 1 717 ? 44.793 -12.177 -60.439 1.00 69.94 717 PRO A N 1
ATOM 5695 C CA . PRO A 1 717 ? 44.541 -12.097 -59.005 1.00 69.94 717 PRO A CA 1
ATOM 5696 C C . PRO A 1 717 ? 43.691 -13.270 -58.501 1.00 69.94 717 PRO A C 1
ATOM 5698 O O . PRO A 1 717 ? 42.651 -13.581 -59.082 1.00 69.94 717 PRO A O 1
ATOM 5701 N N . PHE A 1 718 ? 44.101 -13.875 -57.381 1.00 65.00 718 PHE A N 1
ATOM 5702 C CA . PHE A 1 718 ? 43.415 -14.992 -56.707 1.00 65.00 718 PHE A CA 1
ATOM 5703 C C . PHE A 1 718 ? 43.333 -16.300 -57.506 1.00 65.00 718 PHE A C 1
ATOM 5705 O O . PHE A 1 718 ? 42.648 -17.232 -57.076 1.00 65.00 718 PHE A O 1
ATOM 5712 N N . SER A 1 719 ? 44.041 -16.410 -58.630 1.00 63.19 719 SER A N 1
ATOM 5713 C CA . SER A 1 719 ? 44.099 -17.658 -59.382 1.00 63.19 719 SER A CA 1
ATOM 5714 C C . SER A 1 719 ? 45.107 -18.630 -58.769 1.00 63.19 719 SER A C 1
ATOM 5716 O O . SER A 1 719 ? 46.220 -18.260 -58.386 1.00 63.19 719 SER A O 1
ATOM 5718 N N . GLN A 1 720 ? 44.714 -19.900 -58.656 1.00 61.38 720 GLN A N 1
ATOM 5719 C CA . GLN A 1 720 ? 45.595 -20.987 -58.238 1.00 61.38 720 GLN A CA 1
ATOM 5720 C C . GLN A 1 720 ? 45.506 -22.124 -59.237 1.00 61.38 720 GLN A C 1
ATOM 5722 O O . GLN A 1 720 ? 44.436 -22.678 -59.475 1.00 61.38 720 GLN A O 1
ATOM 5727 N N . ALA A 1 721 ? 46.658 -22.519 -59.767 1.00 51.69 721 ALA A N 1
ATOM 5728 C CA . ALA A 1 721 ? 46.728 -23.491 -60.842 1.00 51.69 721 ALA A CA 1
ATOM 5729 C C . ALA A 1 721 ? 46.283 -24.915 -60.461 1.00 51.69 721 ALA A C 1
ATOM 5731 O O . ALA A 1 721 ? 46.286 -25.729 -61.366 1.00 51.69 721 ALA A O 1
ATOM 5732 N N . ASP A 1 722 ? 45.938 -25.264 -59.205 1.00 51.41 722 ASP A N 1
ATOM 5733 C CA . ASP A 1 722 ? 45.245 -26.528 -58.870 1.00 51.41 722 ASP A CA 1
ATOM 5734 C C . ASP A 1 722 ? 44.685 -26.584 -57.420 1.00 51.41 722 ASP A C 1
ATOM 5736 O O . ASP A 1 722 ? 45.444 -26.508 -56.448 1.00 51.41 722 ASP A O 1
ATOM 5740 N N . GLU A 1 723 ? 43.371 -26.807 -57.231 1.00 48.12 723 GLU A N 1
ATOM 5741 C CA . GLU A 1 723 ? 42.715 -26.869 -55.897 1.00 48.12 723 GLU A CA 1
ATOM 5742 C C . GLU A 1 723 ? 43.219 -28.023 -55.001 1.00 48.12 723 GLU A C 1
ATOM 5744 O O . GLU A 1 723 ? 43.062 -28.004 -53.772 1.00 48.12 723 GLU A O 1
ATOM 5749 N N . SER A 1 724 ? 43.807 -29.060 -55.606 1.00 47.06 724 SER A N 1
ATOM 5750 C CA . SER A 1 724 ? 44.342 -30.234 -54.906 1.00 47.06 724 SER A CA 1
ATOM 5751 C C . SER A 1 724 ? 45.745 -29.988 -54.322 1.00 47.06 724 SER A C 1
ATOM 5753 O O . SER A 1 724 ? 46.074 -30.501 -53.247 1.00 47.06 724 SER A O 1
ATOM 5755 N N . ILE A 1 725 ? 46.541 -29.139 -54.985 1.00 50.09 725 ILE A N 1
ATOM 5756 C CA . ILE A 1 725 ? 47.886 -28.709 -54.575 1.00 50.09 725 ILE A CA 1
ATOM 5757 C C . ILE A 1 725 ? 47.794 -27.490 -53.641 1.00 50.09 725 ILE A C 1
ATOM 5759 O O . ILE A 1 725 ? 48.521 -27.433 -52.643 1.00 50.09 725 ILE A O 1
ATOM 5763 N N . GLY A 1 726 ? 46.840 -26.579 -53.880 1.00 48.28 726 GLY A N 1
ATOM 5764 C CA . GLY A 1 726 ? 46.552 -25.421 -53.021 1.00 48.28 726 GLY A CA 1
ATOM 5765 C C . GLY A 1 726 ? 46.210 -25.808 -51.576 1.00 48.28 726 GLY A C 1
ATOM 5766 O O . GLY A 1 726 ? 46.722 -25.203 -50.635 1.00 48.28 726 GLY A O 1
ATOM 5767 N N . ARG A 1 727 ? 45.474 -26.914 -51.380 1.00 43.94 727 ARG A N 1
ATOM 5768 C CA . ARG A 1 727 ? 45.169 -27.484 -50.050 1.00 43.94 727 ARG A CA 1
ATOM 5769 C C . ARG A 1 727 ? 46.382 -28.032 -49.294 1.00 43.94 727 ARG A C 1
ATOM 5771 O O . ARG A 1 727 ? 46.300 -28.223 -48.085 1.00 43.94 727 ARG A O 1
ATOM 5778 N N . ARG A 1 728 ? 47.478 -28.339 -49.992 1.00 44.69 728 ARG A N 1
ATOM 5779 C CA . ARG A 1 728 ? 48.656 -29.015 -49.424 1.00 44.69 728 ARG A CA 1
ATOM 5780 C C . ARG A 1 728 ? 49.812 -28.061 -49.127 1.00 44.69 728 ARG A C 1
ATOM 5782 O O . ARG A 1 728 ? 50.637 -28.387 -48.283 1.00 44.69 728 ARG A O 1
ATOM 5789 N N . PHE A 1 729 ? 49.865 -26.915 -49.808 1.00 46.03 729 PHE A N 1
ATOM 5790 C CA . PHE A 1 729 ? 50.963 -25.954 -49.680 1.00 46.03 729 PHE A CA 1
ATOM 5791 C C . PHE A 1 729 ? 50.527 -24.505 -49.409 1.00 46.03 729 PHE A C 1
ATOM 5793 O O . PHE A 1 729 ? 51.413 -23.692 -49.190 1.00 46.03 729 PHE A O 1
ATOM 5800 N N . GLY A 1 730 ? 49.229 -24.165 -49.404 1.00 49.44 730 GLY A N 1
ATOM 5801 C CA . GLY A 1 730 ? 48.687 -22.879 -48.921 1.00 49.44 730 GLY A CA 1
ATOM 5802 C C . GLY A 1 730 ? 49.318 -21.629 -49.549 1.00 49.44 730 GLY A C 1
ATOM 5803 O O . GLY A 1 730 ? 50.377 -21.179 -49.126 1.00 49.44 730 GLY A O 1
ATOM 5804 N N . GLY A 1 731 ? 48.715 -21.067 -50.597 1.00 60.41 731 GLY A N 1
ATOM 5805 C CA . GLY A 1 731 ? 49.134 -19.791 -51.200 1.00 60.41 731 GLY A CA 1
ATOM 5806 C C . GLY A 1 731 ? 47.962 -18.821 -51.290 1.00 60.41 731 GLY A C 1
ATOM 5807 O O . GLY A 1 731 ? 46.817 -19.248 -51.205 1.00 60.41 731 GLY A O 1
ATOM 5808 N N . THR A 1 732 ? 48.238 -17.531 -51.456 1.00 62.75 732 THR A N 1
ATOM 5809 C CA . THR A 1 732 ? 47.217 -16.468 -51.534 1.00 62.75 732 THR A CA 1
ATOM 5810 C C . THR A 1 732 ? 46.742 -16.228 -52.971 1.00 62.75 732 THR A C 1
ATOM 5812 O O . THR A 1 732 ? 45.638 -15.742 -53.188 1.00 62.75 732 THR A O 1
ATOM 5815 N N . GLY A 1 733 ? 47.553 -16.613 -53.966 1.00 68.12 733 GLY A N 1
ATOM 5816 C CA . GLY A 1 733 ? 47.307 -16.325 -55.386 1.00 68.12 733 GLY A CA 1
ATOM 5817 C C . GLY A 1 733 ? 47.559 -14.859 -55.770 1.00 68.12 733 GLY A C 1
ATOM 5818 O O . GLY A 1 733 ? 47.234 -14.456 -56.881 1.00 68.12 733 GLY A O 1
ATOM 5819 N N . LEU A 1 734 ? 48.125 -14.052 -54.862 1.00 71.81 734 LEU A N 1
ATOM 5820 C CA . LEU A 1 734 ? 48.360 -12.618 -55.073 1.00 71.81 734 LEU A CA 1
ATOM 5821 C C . LEU A 1 734 ? 49.811 -12.288 -55.433 1.00 71.81 734 LEU A C 1
ATOM 5823 O O . LEU A 1 734 ? 50.048 -11.426 -56.274 1.00 71.81 734 LEU A O 1
ATOM 5827 N N . GLY A 1 735 ? 50.781 -13.021 -54.878 1.00 75.94 735 GLY A N 1
ATOM 5828 C CA . GLY A 1 735 ? 52.202 -12.691 -55.021 1.00 75.94 735 GLY A CA 1
ATOM 5829 C C . GLY A 1 735 ? 52.696 -12.570 -56.470 1.00 75.94 735 GLY A C 1
ATOM 5830 O O . GLY A 1 735 ? 53.404 -11.618 -56.795 1.00 75.94 735 GLY A O 1
ATOM 5831 N N . LEU A 1 736 ? 52.334 -13.502 -57.366 1.00 83.38 736 LEU A N 1
ATOM 5832 C CA . LEU A 1 736 ? 52.750 -13.451 -58.783 1.00 83.38 736 LEU A CA 1
ATOM 5833 C C . LEU A 1 736 ? 52.115 -12.278 -59.539 1.00 83.38 736 LEU A C 1
ATOM 5835 O O . LEU A 1 736 ? 52.788 -11.633 -60.340 1.00 83.38 736 LEU A O 1
ATOM 5839 N N . THR A 1 737 ? 50.858 -11.963 -59.229 1.00 82.62 737 THR A N 1
ATOM 5840 C CA . THR A 1 737 ? 50.145 -10.806 -59.785 1.00 82.62 737 THR A CA 1
ATOM 5841 C C . THR A 1 737 ? 50.834 -9.500 -59.376 1.00 82.62 737 THR A C 1
ATOM 5843 O O . THR A 1 737 ? 51.140 -8.669 -60.231 1.00 82.62 737 THR A O 1
ATOM 5846 N N . ILE A 1 738 ? 51.159 -9.345 -58.086 1.00 81.81 738 ILE A N 1
ATOM 5847 C CA . ILE A 1 738 ? 51.880 -8.172 -57.561 1.00 81.81 738 ILE A CA 1
ATOM 5848 C C . ILE A 1 738 ? 53.280 -8.087 -58.179 1.00 81.81 738 ILE A C 1
ATOM 5850 O O . ILE A 1 738 ? 53.697 -7.020 -58.620 1.00 81.81 738 ILE A O 1
ATOM 5854 N N . SER A 1 739 ? 53.988 -9.217 -58.283 1.00 87.06 739 SER A N 1
ATOM 5855 C CA . SER A 1 739 ? 55.326 -9.265 -58.890 1.00 87.06 739 SER A CA 1
ATOM 5856 C C . SER A 1 739 ? 55.303 -8.823 -60.353 1.00 87.06 739 SER A C 1
ATOM 5858 O O . SER A 1 739 ? 56.141 -8.023 -60.753 1.00 87.06 739 SER A O 1
ATOM 5860 N N . SER A 1 740 ? 54.318 -9.277 -61.137 1.00 85.62 740 SER A N 1
ATOM 5861 C CA . SER A 1 740 ? 54.153 -8.851 -62.532 1.00 85.62 740 SER A CA 1
ATOM 5862 C C . SER A 1 740 ? 53.910 -7.349 -62.642 1.00 85.62 740 SER A C 1
ATOM 5864 O O . SER A 1 740 ? 54.482 -6.704 -63.517 1.00 85.62 740 SER A O 1
ATOM 5866 N N . GLN A 1 741 ? 53.085 -6.779 -61.761 1.00 83.69 741 GLN A N 1
ATOM 5867 C CA . GLN A 1 741 ? 52.795 -5.348 -61.792 1.00 83.69 741 GLN A CA 1
ATOM 5868 C C . GLN A 1 741 ? 53.990 -4.495 -61.340 1.00 83.69 741 GLN A C 1
ATOM 5870 O O . GLN A 1 741 ? 54.262 -3.465 -61.954 1.00 83.69 741 GLN A O 1
ATOM 5875 N N . LEU A 1 742 ? 54.732 -4.926 -60.313 1.00 85.06 742 LEU A N 1
ATOM 5876 C CA . LEU A 1 742 ? 55.961 -4.258 -59.872 1.00 85.06 742 LEU A CA 1
ATOM 5877 C C . LEU A 1 742 ? 57.032 -4.269 -60.967 1.00 85.06 742 LEU A C 1
ATOM 5879 O O . LEU A 1 742 ? 57.678 -3.252 -61.199 1.00 85.06 742 LEU A O 1
ATOM 5883 N N . VAL A 1 743 ? 57.184 -5.390 -61.676 1.00 88.69 743 VAL A N 1
ATOM 5884 C CA . VAL A 1 743 ? 58.083 -5.497 -62.833 1.00 88.69 743 VAL A CA 1
ATOM 5885 C C . VAL A 1 743 ? 57.674 -4.518 -63.940 1.00 88.69 743 VAL A C 1
ATOM 5887 O O . VAL A 1 743 ? 58.530 -3.815 -64.471 1.00 88.69 743 VAL A O 1
ATOM 5890 N N . SER A 1 744 ? 56.374 -4.385 -64.229 1.00 86.38 744 SER A N 1
ATOM 5891 C CA . SER A 1 744 ? 55.886 -3.382 -65.186 1.00 86.38 744 SER A CA 1
ATOM 5892 C C . SER A 1 744 ? 56.143 -1.940 -64.737 1.00 86.38 744 SER A C 1
ATOM 5894 O O . SER A 1 744 ? 56.435 -1.095 -65.578 1.00 86.38 744 SER A O 1
ATOM 5896 N N . LEU A 1 745 ? 56.077 -1.643 -63.432 1.00 85.00 745 LEU A N 1
ATOM 5897 C CA . LEU A 1 745 ? 56.464 -0.330 -62.889 1.00 85.00 745 LEU A CA 1
ATOM 5898 C C . LEU A 1 745 ? 57.978 -0.076 -62.998 1.00 85.00 745 LEU A C 1
ATOM 5900 O O . LEU A 1 745 ? 58.395 1.076 -63.084 1.00 85.00 745 LEU A O 1
ATOM 5904 N N . MET A 1 746 ? 58.792 -1.135 -63.020 1.00 86.81 746 MET A N 1
ATOM 5905 C CA . MET A 1 746 ? 60.240 -1.093 -63.268 1.00 86.81 746 MET A CA 1
ATOM 5906 C C . MET A 1 746 ? 60.599 -1.125 -64.768 1.00 86.81 746 MET A C 1
ATOM 5908 O O . MET A 1 746 ? 61.738 -1.444 -65.118 1.00 86.81 746 MET A O 1
ATOM 5912 N N . ASP A 1 747 ? 59.643 -0.795 -65.646 1.00 83.81 747 ASP A N 1
ATOM 5913 C CA . ASP A 1 747 ? 59.772 -0.786 -67.110 1.00 83.81 747 ASP A CA 1
ATOM 5914 C C . ASP A 1 747 ? 60.205 -2.135 -67.718 1.00 83.81 747 ASP A C 1
ATOM 5916 O O . ASP A 1 747 ? 60.908 -2.170 -68.729 1.00 83.81 747 ASP A O 1
ATOM 5920 N N . GLY A 1 748 ? 59.785 -3.251 -67.118 1.00 86.00 748 GLY A N 1
ATOM 5921 C CA . GLY A 1 748 ? 60.081 -4.590 -67.617 1.00 86.00 748 GLY A CA 1
ATOM 5922 C C . GLY A 1 748 ? 58.865 -5.498 -67.772 1.00 86.00 748 GLY A C 1
ATOM 5923 O O . GLY A 1 748 ? 57.717 -5.105 -67.544 1.00 86.00 748 GLY A O 1
ATOM 5924 N N . GLU A 1 749 ? 59.119 -6.745 -68.161 1.00 87.75 749 GLU A N 1
ATOM 5925 C CA . GLU A 1 749 ? 58.087 -7.764 -68.385 1.00 87.75 749 GLU A CA 1
ATOM 5926 C C . GLU A 1 749 ? 58.430 -9.053 -67.629 1.00 87.75 749 GLU A C 1
ATOM 5928 O O . GLU A 1 749 ? 59.570 -9.502 -67.697 1.00 87.75 749 GLU A O 1
ATOM 5933 N N . LEU A 1 750 ? 57.463 -9.640 -66.909 1.00 90.56 750 LEU A N 1
ATOM 5934 C CA . LEU A 1 750 ? 57.599 -10.927 -66.211 1.00 90.56 750 LEU A CA 1
ATOM 5935 C C . LEU A 1 750 ? 56.907 -12.023 -67.021 1.00 90.56 750 LEU A C 1
ATOM 5937 O O . LEU A 1 750 ? 55.729 -11.906 -67.349 1.00 90.56 750 LEU A O 1
ATOM 5941 N N . GLN A 1 751 ? 57.629 -13.100 -67.301 1.00 89.44 751 GLN A N 1
ATOM 5942 C CA . GLN A 1 751 ? 57.170 -14.225 -68.107 1.00 89.44 751 GLN A CA 1
ATOM 5943 C C . GLN A 1 751 ? 57.532 -15.553 -67.436 1.00 89.44 751 GLN A C 1
ATOM 5945 O O . GLN A 1 751 ? 58.328 -15.607 -66.492 1.00 89.44 751 GLN A O 1
ATOM 5950 N N . VAL A 1 752 ? 56.914 -16.634 -67.914 1.00 91.94 752 VAL A N 1
ATOM 5951 C CA . VAL A 1 752 ? 57.177 -17.993 -67.443 1.00 91.94 752 VAL A CA 1
ATOM 5952 C C . VAL A 1 752 ? 57.349 -18.943 -68.622 1.00 91.94 752 VAL A C 1
ATOM 5954 O O . VAL A 1 752 ? 56.510 -18.981 -69.515 1.00 91.94 752 VAL A O 1
ATOM 5957 N N . ASP A 1 753 ? 58.402 -19.752 -68.574 1.00 88.50 753 ASP A N 1
ATOM 5958 C CA . ASP A 1 753 ? 58.580 -20.928 -69.419 1.00 88.50 753 ASP A CA 1
ATOM 5959 C C . ASP A 1 753 ? 58.499 -22.169 -68.527 1.00 88.50 753 ASP A C 1
ATOM 5961 O O . ASP A 1 753 ? 59.334 -22.377 -67.644 1.00 88.50 753 ASP A O 1
ATOM 5965 N N . SER A 1 754 ? 57.472 -23.000 -68.707 1.00 89.50 754 SER A N 1
ATOM 5966 C CA . SER A 1 754 ? 57.266 -24.174 -67.854 1.00 89.50 754 SER A CA 1
ATOM 5967 C C . SER A 1 754 ? 56.737 -25.374 -68.634 1.00 89.50 754 SER A C 1
ATOM 5969 O O . SER A 1 754 ? 55.925 -25.238 -69.550 1.00 89.50 754 SER A O 1
ATOM 5971 N N . GLU A 1 755 ? 57.189 -26.566 -68.249 1.00 83.00 755 GLU A N 1
ATOM 5972 C CA . GLU A 1 755 ? 56.667 -27.844 -68.732 1.00 83.00 755 GLU A CA 1
ATOM 5973 C C . GLU A 1 755 ? 56.274 -28.707 -67.526 1.00 83.00 755 GLU A C 1
ATOM 5975 O O . GLU A 1 755 ? 57.059 -28.901 -66.594 1.00 83.00 755 GLU A O 1
ATOM 5980 N N . GLU A 1 756 ? 55.059 -29.259 -67.544 1.00 82.56 756 GLU A N 1
ATOM 5981 C CA . GLU A 1 756 ? 54.555 -30.096 -66.453 1.00 82.56 756 GLU A CA 1
ATOM 5982 C C . GLU A 1 756 ? 55.494 -31.294 -66.189 1.00 82.56 756 GLU A C 1
ATOM 5984 O O . GLU A 1 756 ? 55.839 -32.069 -67.085 1.00 82.56 756 GLU A O 1
ATOM 5989 N N . GLY A 1 757 ? 55.944 -31.425 -64.940 1.00 77.75 757 GLY A N 1
ATOM 5990 C CA . GLY A 1 757 ? 56.879 -32.448 -64.471 1.00 77.75 757 GLY A CA 1
ATOM 5991 C C . GLY A 1 757 ? 58.365 -32.184 -64.753 1.00 77.75 757 GLY A C 1
ATOM 5992 O O . GLY A 1 757 ? 59.179 -33.059 -64.453 1.00 77.75 757 GLY A O 1
ATOM 5993 N N . ARG A 1 758 ? 58.735 -31.032 -65.333 1.00 80.81 758 ARG A N 1
ATOM 5994 C CA . ARG A 1 758 ? 60.131 -30.672 -65.669 1.00 80.81 758 ARG A CA 1
ATOM 5995 C C . ARG A 1 758 ? 60.640 -29.387 -65.005 1.00 80.81 758 ARG A C 1
ATOM 5997 O O . ARG A 1 758 ? 61.811 -29.059 -65.186 1.00 80.81 758 ARG A O 1
ATOM 6004 N N . GLY A 1 759 ? 59.803 -28.720 -64.214 1.00 85.50 759 GLY A N 1
ATOM 6005 C CA . GLY A 1 759 ? 60.120 -27.463 -63.533 1.00 85.50 759 GLY A CA 1
ATOM 6006 C C . GLY A 1 759 ? 59.669 -26.222 -64.302 1.00 85.50 759 GLY A C 1
ATOM 6007 O O . GLY A 1 759 ? 59.051 -26.325 -65.364 1.00 85.50 759 GLY A O 1
ATOM 6008 N N . SER A 1 760 ? 59.943 -25.046 -63.739 1.00 91.25 760 SER A N 1
ATOM 6009 C CA . SER A 1 760 ? 59.567 -23.754 -64.325 1.00 91.25 760 SER A CA 1
ATOM 6010 C C . SER A 1 760 ? 60.744 -22.787 -64.335 1.00 91.25 760 SER A C 1
ATOM 6012 O O . SER A 1 760 ? 61.647 -22.859 -63.502 1.00 91.25 760 SER A O 1
ATOM 6014 N N . ILE A 1 761 ? 60.725 -21.862 -65.286 1.00 92.69 761 ILE A N 1
ATOM 6015 C CA . ILE A 1 761 ? 61.628 -20.721 -65.350 1.00 92.69 761 ILE A CA 1
ATOM 6016 C C . ILE A 1 761 ? 60.759 -19.475 -65.343 1.00 92.69 761 ILE A C 1
ATOM 6018 O O . ILE A 1 761 ? 60.007 -19.242 -66.281 1.00 92.69 761 ILE A O 1
ATOM 6022 N N . PHE A 1 762 ? 60.850 -18.691 -64.275 1.00 93.31 762 PHE A N 1
ATOM 6023 C CA . PHE A 1 762 ? 60.276 -17.353 -64.228 1.00 93.31 762 PHE A CA 1
ATOM 6024 C C . PHE A 1 762 ? 61.376 -16.353 -64.538 1.00 93.31 762 PHE A C 1
ATOM 6026 O O . PHE A 1 762 ? 62.405 -16.335 -63.855 1.00 93.31 762 PHE A O 1
ATOM 6033 N N . HIS A 1 763 ? 61.168 -15.511 -65.540 1.00 92.56 763 HIS A N 1
ATOM 6034 C CA . HIS A 1 763 ? 62.151 -14.512 -65.935 1.00 92.56 763 HIS A CA 1
ATOM 6035 C C . HIS A 1 763 ? 61.529 -13.147 -66.144 1.00 92.56 763 HIS A C 1
ATOM 6037 O O . HIS A 1 763 ? 60.394 -13.032 -66.601 1.00 92.56 763 HIS A O 1
ATOM 6043 N N . PHE A 1 764 ? 62.281 -12.109 -65.791 1.00 93.88 764 PHE A N 1
ATOM 6044 C CA . PHE A 1 764 ? 61.853 -10.736 -65.982 1.00 93.88 764 PHE A CA 1
ATOM 6045 C C . PHE A 1 764 ? 62.996 -9.782 -66.286 1.00 93.88 764 PHE A C 1
ATOM 6047 O O . PHE A 1 764 ? 64.137 -10.017 -65.884 1.00 93.88 764 PHE A O 1
ATOM 6054 N N . THR A 1 765 ? 62.674 -8.677 -66.955 1.00 91.38 765 THR A N 1
ATOM 6055 C CA . THR A 1 765 ? 63.575 -7.527 -67.069 1.00 91.38 765 THR A CA 1
ATOM 6056 C C . THR A 1 765 ? 63.223 -6.449 -66.049 1.00 91.38 765 THR A C 1
ATOM 6058 O O . THR A 1 765 ? 62.081 -6.343 -65.615 1.00 91.38 765 THR A O 1
ATOM 6061 N N . ALA A 1 766 ? 64.205 -5.663 -65.618 1.00 89.75 766 ALA A N 1
ATOM 6062 C CA . ALA A 1 766 ? 63.972 -4.462 -64.820 1.00 89.75 766 ALA A CA 1
ATOM 6063 C C . ALA A 1 766 ? 65.037 -3.410 -65.137 1.00 89.75 766 ALA A C 1
ATOM 6065 O O . ALA A 1 766 ? 66.223 -3.736 -65.281 1.00 89.75 766 ALA A O 1
ATOM 6066 N N . ARG A 1 767 ? 64.615 -2.146 -65.245 1.00 87.81 767 ARG A N 1
ATOM 6067 C CA . ARG A 1 767 ? 65.490 -1.026 -65.596 1.00 87.81 767 ARG A CA 1
ATOM 6068 C C . ARG A 1 767 ? 65.899 -0.226 -64.362 1.00 87.81 767 ARG A C 1
ATOM 6070 O O . ARG A 1 767 ? 65.062 0.216 -63.581 1.00 87.81 767 ARG A O 1
ATOM 6077 N N . PHE A 1 768 ? 67.201 0.006 -64.224 1.00 88.12 768 PHE A N 1
ATOM 6078 C CA . PHE A 1 768 ? 67.804 0.741 -63.110 1.00 88.12 768 PHE A CA 1
ATOM 6079 C C . PHE A 1 768 ? 68.666 1.901 -63.613 1.00 88.12 768 PHE A C 1
ATOM 6081 O O . PHE A 1 768 ? 69.180 1.866 -64.730 1.00 88.12 768 PHE A O 1
ATOM 6088 N N . GLY A 1 769 ? 68.862 2.928 -62.786 1.00 83.62 769 GLY A N 1
ATOM 6089 C CA . GLY A 1 769 ? 69.900 3.933 -63.034 1.00 83.62 769 GLY A CA 1
ATOM 6090 C C . GLY A 1 769 ? 71.287 3.393 -62.675 1.00 83.62 769 GLY A C 1
ATOM 6091 O O . GLY A 1 769 ? 71.410 2.531 -61.804 1.00 83.62 769 GLY A O 1
ATOM 6092 N N . ALA A 1 770 ? 72.341 3.892 -63.318 1.00 76.12 770 ALA A N 1
ATOM 6093 C CA . ALA A 1 770 ? 73.711 3.565 -62.921 1.00 76.12 770 ALA A CA 1
ATOM 6094 C C . ALA A 1 770 ? 74.148 4.423 -61.714 1.00 76.12 770 ALA A C 1
ATOM 6096 O O . ALA A 1 770 ? 73.975 5.638 -61.731 1.00 76.12 770 ALA A O 1
ATOM 6097 N N . ALA A 1 771 ? 74.734 3.808 -60.680 1.00 72.31 771 ALA A N 1
ATOM 6098 C CA . ALA A 1 771 ? 75.330 4.513 -59.535 1.00 72.31 771 ALA A CA 1
ATOM 6099 C C . ALA A 1 771 ? 76.821 4.192 -59.397 1.00 72.31 771 ALA A C 1
ATOM 6101 O O . ALA A 1 771 ? 77.288 3.130 -59.818 1.00 72.31 771 ALA A O 1
ATOM 6102 N N . SER A 1 772 ? 77.580 5.078 -58.747 1.00 69.31 772 SER A N 1
ATOM 6103 C CA . SER A 1 772 ? 78.935 4.732 -58.315 1.00 69.31 772 SER A CA 1
ATOM 6104 C C . SER A 1 772 ? 78.901 3.894 -57.020 1.00 69.31 772 SER A C 1
ATOM 6106 O O . SER A 1 772 ? 78.101 4.172 -56.124 1.00 69.31 772 SER A O 1
ATOM 6108 N N . PRO A 1 773 ? 79.805 2.909 -56.831 1.00 62.22 773 PRO A N 1
ATOM 6109 C CA . PRO A 1 773 ? 79.888 2.141 -55.581 1.00 62.22 773 PRO A CA 1
ATOM 6110 C C . PRO A 1 773 ? 80.161 2.990 -54.328 1.00 62.22 773 PRO A C 1
ATOM 6112 O O . PRO A 1 773 ? 79.969 2.513 -53.214 1.00 62.22 773 PRO A O 1
ATOM 6115 N N . ALA A 1 774 ? 80.625 4.235 -54.488 1.00 57.41 774 ALA A N 1
ATOM 6116 C CA . ALA A 1 774 ? 80.829 5.173 -53.387 1.00 57.41 774 ALA A CA 1
ATOM 6117 C C . ALA A 1 774 ? 79.511 5.808 -52.899 1.00 57.41 774 ALA A C 1
ATOM 6119 O O . ALA A 1 774 ? 79.366 6.028 -51.701 1.00 57.41 774 ALA A O 1
ATOM 6120 N N . GLU A 1 775 ? 78.549 6.052 -53.796 1.00 58.34 775 GLU A N 1
ATOM 6121 C CA . GLU A 1 775 ? 77.217 6.594 -53.467 1.00 58.34 775 GLU A CA 1
ATOM 6122 C C . GLU A 1 775 ? 76.288 5.541 -52.851 1.00 58.34 775 GLU A C 1
ATOM 6124 O O . GLU A 1 775 ? 75.421 5.885 -52.059 1.00 58.34 775 GLU A O 1
ATOM 6129 N N . ALA A 1 776 ? 76.486 4.257 -53.168 1.00 55.59 776 ALA A N 1
ATOM 6130 C CA . ALA A 1 776 ? 75.702 3.157 -52.597 1.00 55.59 776 ALA A CA 1
ATOM 6131 C C . ALA A 1 776 ? 76.182 2.698 -51.200 1.00 55.59 776 ALA A C 1
ATOM 6133 O O . ALA A 1 776 ? 75.462 1.978 -50.515 1.00 55.59 776 ALA A O 1
ATOM 6134 N N . ARG A 1 777 ? 77.388 3.098 -50.758 1.00 56.34 777 ARG A N 1
ATOM 6135 C CA . ARG A 1 777 ? 78.003 2.681 -49.475 1.00 56.34 777 ARG A CA 1
ATOM 6136 C C . ARG A 1 777 ? 77.808 3.674 -48.316 1.00 56.34 777 ARG A C 1
ATOM 6138 O O . ARG A 1 777 ? 78.379 3.467 -47.249 1.00 56.34 777 ARG A O 1
ATOM 6145 N N . THR A 1 778 ? 77.045 4.753 -48.499 1.00 48.12 778 THR A N 1
ATOM 6146 C CA . THR A 1 778 ? 76.789 5.785 -47.468 1.00 48.12 778 THR A CA 1
ATOM 6147 C C . THR A 1 778 ? 75.617 5.471 -46.529 1.00 48.12 778 THR A C 1
ATOM 6149 O O . THR A 1 778 ? 75.351 6.252 -45.619 1.00 48.12 778 THR A O 1
ATOM 6152 N N . LEU A 1 779 ? 74.955 4.323 -46.687 1.00 37.03 779 LEU A N 1
ATOM 6153 C CA . LEU A 1 779 ? 73.998 3.794 -45.712 1.00 37.03 779 LEU A CA 1
ATOM 6154 C C . LEU A 1 779 ? 74.737 2.888 -44.708 1.00 37.03 779 LEU A C 1
ATOM 6156 O O . LEU A 1 779 ? 75.509 2.027 -45.140 1.00 37.03 779 LEU A O 1
ATOM 6160 N N . PRO A 1 780 ? 74.554 3.060 -43.384 1.00 34.31 780 PRO A N 1
ATOM 6161 C CA . PRO A 1 780 ? 75.187 2.178 -42.413 1.00 34.31 780 PRO A CA 1
ATOM 6162 C C . PRO A 1 780 ? 74.632 0.750 -42.573 1.00 34.31 780 PRO A C 1
ATOM 6164 O O . PRO A 1 780 ? 73.428 0.586 -42.782 1.00 34.31 780 PRO A O 1
ATOM 6167 N N . PRO A 1 781 ? 75.476 -0.293 -42.484 1.00 33.16 781 PRO A N 1
ATOM 6168 C CA . PRO A 1 781 ? 75.009 -1.673 -42.514 1.00 33.16 781 PRO A CA 1
ATOM 6169 C C . PRO A 1 781 ? 74.106 -1.942 -41.304 1.00 33.16 781 PRO A C 1
ATOM 6171 O O . PRO A 1 781 ? 74.471 -1.634 -40.172 1.00 33.16 781 PRO A O 1
ATOM 6174 N N . GLN A 1 782 ? 72.939 -2.537 -41.553 1.00 35.47 782 GLN A N 1
ATOM 6175 C CA . GLN A 1 782 ? 71.905 -2.837 -40.553 1.00 35.47 782 GLN A CA 1
ATOM 6176 C C . GLN A 1 782 ? 72.225 -4.035 -39.637 1.00 35.47 782 GLN A C 1
ATOM 6178 O O . GLN A 1 782 ? 71.367 -4.461 -38.876 1.00 35.47 782 GLN A O 1
ATOM 6183 N N . ASP A 1 783 ? 73.461 -4.536 -39.642 1.00 33.59 783 ASP A N 1
ATOM 6184 C CA . ASP A 1 783 ? 73.875 -5.691 -38.845 1.00 33.59 783 ASP A CA 1
ATOM 6185 C C . ASP A 1 783 ? 75.108 -5.358 -37.990 1.00 33.59 783 ASP A C 1
ATOM 6187 O O . ASP A 1 783 ? 76.243 -5.625 -38.386 1.00 33.59 783 ASP A O 1
ATOM 6191 N N . ALA A 1 784 ? 74.880 -4.749 -36.819 1.00 28.89 784 ALA A N 1
ATOM 6192 C CA . ALA A 1 784 ? 75.695 -4.880 -35.600 1.00 28.89 784 ALA A CA 1
ATOM 6193 C C . ALA A 1 784 ? 75.127 -3.988 -34.477 1.00 28.89 784 ALA A C 1
ATOM 6195 O O . ALA A 1 784 ? 75.397 -2.791 -34.443 1.00 28.89 784 ALA A O 1
ATOM 6196 N N . ILE A 1 785 ? 74.401 -4.567 -33.515 1.00 30.06 785 ILE A N 1
ATOM 6197 C CA . ILE A 1 785 ? 74.139 -3.915 -32.220 1.00 30.06 785 ILE A CA 1
ATOM 6198 C C . ILE A 1 785 ? 75.415 -4.063 -31.369 1.00 30.06 785 ILE A C 1
ATOM 6200 O O . ILE A 1 785 ? 75.814 -5.199 -31.084 1.00 30.06 785 ILE A O 1
ATOM 6204 N N . PRO A 1 786 ? 76.094 -2.979 -30.945 1.00 31.83 786 PRO A N 1
ATOM 6205 C CA . PRO A 1 786 ? 77.154 -3.078 -29.955 1.00 31.83 786 PRO A CA 1
ATOM 6206 C C . PRO A 1 786 ? 76.525 -3.375 -28.592 1.00 31.83 786 PRO A C 1
ATOM 6208 O O . PRO A 1 786 ? 75.788 -2.567 -28.034 1.00 31.83 786 PRO A O 1
ATOM 6211 N N . ALA A 1 787 ? 76.836 -4.541 -28.032 1.00 35.66 787 ALA A N 1
ATOM 6212 C CA . ALA A 1 787 ? 76.491 -4.876 -26.661 1.00 35.66 787 ALA A CA 1
ATOM 6213 C C . ALA A 1 787 ? 77.244 -3.950 -25.688 1.00 35.66 787 ALA A C 1
ATOM 6215 O O . ALA A 1 787 ? 78.438 -4.147 -25.482 1.00 35.66 787 ALA A O 1
ATOM 6216 N N . THR A 1 788 ? 76.532 -2.946 -25.160 1.00 45.56 788 THR A N 1
ATOM 6217 C CA . THR A 1 788 ? 76.560 -2.350 -23.801 1.00 45.56 788 THR A CA 1
ATOM 6218 C C . THR A 1 788 ? 76.147 -0.872 -23.880 1.00 45.56 788 THR A C 1
ATOM 6220 O O . THR A 1 788 ? 76.997 0.013 -23.769 1.00 45.56 788 THR A O 1
ATOM 6223 N N . ALA A 1 789 ? 74.856 -0.597 -24.084 1.00 52.97 789 ALA A N 1
ATOM 6224 C CA . ALA A 1 789 ? 74.276 0.723 -23.822 1.00 52.97 789 ALA A CA 1
ATOM 6225 C C . ALA A 1 789 ? 73.929 0.855 -22.318 1.00 52.97 789 ALA A C 1
ATOM 6227 O O . ALA A 1 789 ? 73.647 -0.157 -21.666 1.00 52.97 789 ALA A O 1
ATOM 6228 N N . PRO A 1 790 ? 74.019 2.055 -21.712 1.00 57.66 790 PRO A N 1
ATOM 6229 C CA . PRO A 1 790 ? 73.625 2.269 -20.320 1.00 57.66 790 PRO A CA 1
ATOM 6230 C C . PRO A 1 790 ? 72.102 2.126 -20.127 1.00 57.66 790 PRO A C 1
ATOM 6232 O O . PRO A 1 790 ? 71.315 2.508 -20.982 1.00 57.66 790 PRO A O 1
ATOM 6235 N N . SER A 1 791 ? 71.685 1.600 -18.971 1.00 70.00 791 SER A N 1
ATOM 6236 C CA . SER A 1 791 ? 70.269 1.446 -18.595 1.00 70.00 791 SER A CA 1
ATOM 6237 C C . SER A 1 791 ? 69.566 2.805 -18.468 1.00 70.00 791 SER A C 1
ATOM 6239 O O . SER A 1 791 ? 69.717 3.474 -17.447 1.00 70.00 791 SER A O 1
ATOM 6241 N N . LEU A 1 792 ? 68.769 3.174 -19.469 1.00 78.75 792 LEU A N 1
ATOM 6242 C CA . LEU A 1 792 ? 67.885 4.347 -19.472 1.00 78.75 792 LEU A CA 1
ATOM 6243 C C . LEU A 1 792 ? 66.654 4.199 -18.569 1.00 78.75 792 LEU A C 1
ATOM 6245 O O . LEU A 1 792 ? 66.136 3.094 -18.382 1.00 78.75 792 LEU A O 1
ATOM 6249 N N . ARG A 1 793 ? 66.160 5.329 -18.051 1.00 84.88 793 ARG A N 1
ATOM 6250 C CA . ARG A 1 793 ? 64.855 5.464 -17.396 1.00 84.88 793 ARG A CA 1
ATOM 6251 C C . ARG A 1 793 ? 63.840 6.097 -18.343 1.00 84.88 793 ARG A C 1
ATOM 6253 O O . ARG A 1 793 ? 63.916 7.290 -18.625 1.00 84.88 793 ARG A O 1
ATOM 6260 N N . VAL A 1 794 ? 62.874 5.308 -18.795 1.00 86.50 794 VAL A N 1
ATOM 6261 C CA . VAL A 1 794 ? 61.906 5.699 -19.828 1.00 86.50 794 VAL A CA 1
ATOM 6262 C C . VAL A 1 794 ? 60.522 5.906 -19.216 1.00 86.50 794 VAL A C 1
ATOM 6264 O O . VAL A 1 794 ? 60.047 5.069 -18.448 1.00 86.50 794 VAL A O 1
ATOM 6267 N N . LEU A 1 795 ? 59.861 7.009 -19.559 1.00 90.12 795 LEU A N 1
ATOM 6268 C CA . LEU A 1 795 ? 58.441 7.216 -19.277 1.00 90.12 795 LEU A CA 1
ATOM 6269 C C . LEU A 1 795 ? 57.635 6.836 -20.522 1.00 90.12 795 LEU A C 1
ATOM 6271 O O . LEU A 1 795 ? 57.819 7.432 -21.580 1.00 90.12 795 LEU A O 1
ATOM 6275 N N . LEU A 1 796 ? 56.780 5.826 -20.407 1.00 89.88 796 LEU A N 1
ATOM 6276 C CA . LEU A 1 796 ? 55.920 5.341 -21.483 1.00 89.88 796 LEU A CA 1
ATOM 6277 C C . LEU A 1 796 ? 54.498 5.865 -21.271 1.00 89.88 796 LEU A C 1
ATOM 6279 O O . LEU A 1 796 ? 53.836 5.445 -20.328 1.00 89.88 796 LEU A O 1
ATOM 6283 N N . ALA A 1 797 ? 54.030 6.752 -22.143 1.00 89.00 797 ALA A N 1
ATOM 6284 C CA . ALA A 1 797 ? 52.658 7.245 -22.150 1.00 89.00 797 ALA A CA 1
ATOM 6285 C C . ALA A 1 797 ? 51.866 6.525 -23.248 1.00 89.00 797 ALA A C 1
ATOM 6287 O O . ALA A 1 797 ? 52.129 6.738 -24.429 1.00 89.00 797 ALA A O 1
ATOM 6288 N N . GLU A 1 798 ? 50.956 5.639 -22.856 1.00 85.38 798 GLU A N 1
ATOM 6289 C CA . GLU A 1 798 ? 50.135 4.801 -23.745 1.00 85.38 798 GLU A CA 1
ATOM 6290 C C . GLU A 1 798 ? 48.842 4.473 -22.992 1.00 85.38 798 GLU A C 1
ATOM 6292 O O . GLU A 1 798 ? 48.915 4.113 -21.823 1.00 85.38 798 GLU A O 1
ATOM 6297 N N . ASP A 1 799 ? 47.669 4.582 -23.613 1.00 81.69 799 ASP A N 1
ATOM 6298 C CA . ASP A 1 799 ? 46.385 4.393 -22.920 1.00 81.69 799 ASP A CA 1
ATOM 6299 C C . ASP A 1 799 ? 45.909 2.924 -22.901 1.00 81.69 799 ASP A C 1
ATOM 6301 O O . ASP A 1 799 ? 45.175 2.504 -21.995 1.00 81.69 799 ASP A O 1
ATOM 6305 N N . ASP A 1 800 ? 46.362 2.098 -23.851 1.00 77.50 800 ASP A N 1
ATOM 6306 C CA . ASP A 1 800 ? 46.052 0.668 -23.890 1.00 77.50 800 ASP A CA 1
ATOM 6307 C C . ASP A 1 800 ? 47.001 -0.155 -23.000 1.00 77.50 800 ASP A C 1
ATOM 6309 O O . ASP A 1 800 ? 48.188 -0.350 -23.280 1.00 77.50 800 ASP A O 1
ATOM 6313 N N . ARG A 1 801 ? 46.444 -0.741 -21.934 1.00 76.25 801 ARG A N 1
ATOM 6314 C CA . ARG A 1 801 ? 47.186 -1.580 -20.973 1.00 76.25 801 ARG A CA 1
ATOM 6315 C C . ARG A 1 801 ? 47.890 -2.792 -21.586 1.00 76.25 801 ARG A C 1
ATOM 6317 O O . ARG A 1 801 ? 48.877 -3.270 -21.026 1.00 76.25 801 ARG A O 1
ATOM 6324 N N . THR A 1 802 ? 47.381 -3.334 -22.687 1.00 65.31 802 THR A N 1
ATOM 6325 C CA . THR A 1 802 ? 48.003 -4.462 -23.395 1.00 65.31 802 THR A CA 1
ATOM 6326 C C . THR A 1 802 ? 49.258 -3.988 -24.116 1.00 65.31 802 THR A C 1
ATOM 6328 O O . THR A 1 802 ? 50.309 -4.617 -23.982 1.00 65.31 802 THR A O 1
ATOM 6331 N N . ASN A 1 803 ? 49.172 -2.845 -24.803 1.00 70.25 803 ASN A N 1
ATOM 6332 C CA . ASN A 1 803 ? 50.315 -2.210 -25.460 1.00 70.25 803 ASN A CA 1
ATOM 6333 C C . ASN A 1 803 ? 51.373 -1.799 -24.433 1.00 70.25 803 ASN A C 1
ATOM 6335 O O . ASN A 1 803 ? 52.548 -2.118 -24.616 1.00 70.25 803 ASN A O 1
ATOM 6339 N N . GLN A 1 804 ? 50.955 -1.196 -23.313 1.00 78.31 804 GLN A N 1
ATOM 6340 C CA . GLN A 1 804 ? 51.841 -0.887 -22.189 1.00 78.31 804 GLN A CA 1
ATOM 6341 C C . GLN A 1 804 ? 52.586 -2.129 -21.696 1.00 78.31 804 GLN A C 1
ATOM 6343 O O . GLN A 1 804 ? 53.802 -2.097 -21.533 1.00 78.31 804 GLN A O 1
ATOM 6348 N N . MET A 1 805 ? 51.879 -3.240 -21.463 1.00 72.38 805 MET A N 1
ATOM 6349 C CA . MET A 1 805 ? 52.484 -4.465 -20.936 1.00 72.38 805 MET A CA 1
ATOM 6350 C C . MET A 1 805 ? 53.551 -5.035 -21.880 1.00 72.38 805 MET A C 1
ATOM 6352 O O . MET A 1 805 ? 54.617 -5.439 -21.412 1.00 72.38 805 MET A O 1
ATOM 6356 N N . VAL A 1 806 ? 53.284 -5.055 -23.191 1.00 69.88 806 VAL A N 1
ATOM 6357 C CA . VAL A 1 806 ? 54.250 -5.514 -24.203 1.00 69.88 806 VAL A CA 1
ATOM 6358 C C . VAL A 1 806 ? 55.456 -4.572 -24.250 1.00 69.88 806 VAL A C 1
ATOM 6360 O O . VAL A 1 806 ? 56.593 -5.015 -24.096 1.00 69.88 806 VAL A O 1
ATOM 6363 N N . ALA A 1 807 ? 55.209 -3.268 -24.359 1.00 72.38 807 ALA A N 1
ATOM 6364 C CA . ALA A 1 807 ? 56.230 -2.228 -24.430 1.00 72.38 807 ALA A CA 1
ATOM 6365 C C . ALA A 1 807 ? 57.156 -2.195 -23.203 1.00 72.38 807 ALA A C 1
ATOM 6367 O O . ALA A 1 807 ? 58.380 -2.189 -23.345 1.00 72.38 807 ALA A O 1
ATOM 6368 N N . LEU A 1 808 ? 56.583 -2.228 -21.993 1.00 78.31 808 LEU A N 1
ATOM 6369 C CA . LEU A 1 808 ? 57.337 -2.299 -20.740 1.00 78.31 808 LEU A CA 1
ATOM 6370 C C . LEU A 1 808 ? 58.223 -3.545 -20.714 1.00 78.31 808 LEU A C 1
ATOM 6372 O O . LEU A 1 808 ? 59.382 -3.469 -20.308 1.00 78.31 808 LEU A O 1
ATOM 6376 N N . LYS A 1 809 ? 57.705 -4.691 -21.177 1.00 71.75 809 LYS A N 1
ATOM 6377 C CA . LYS A 1 809 ? 58.460 -5.941 -21.130 1.00 71.75 809 LYS A CA 1
ATOM 6378 C C . LYS A 1 809 ? 59.628 -5.969 -22.115 1.00 71.75 809 LYS A C 1
ATOM 6380 O O . LYS A 1 809 ? 60.691 -6.477 -21.759 1.00 71.75 809 LYS A O 1
ATOM 6385 N N . MET A 1 810 ? 59.451 -5.390 -23.301 1.00 68.19 810 MET A N 1
ATOM 6386 C CA . MET A 1 810 ? 60.523 -5.227 -24.289 1.00 68.19 810 MET A CA 1
ATOM 6387 C C . MET A 1 810 ? 61.625 -4.291 -23.769 1.00 68.19 810 MET A C 1
ATOM 6389 O O . MET A 1 810 ? 62.805 -4.633 -23.837 1.00 68.19 810 MET A O 1
ATOM 6393 N N . LEU A 1 811 ? 61.251 -3.159 -23.157 1.00 74.44 811 LEU A N 1
ATOM 6394 C CA . LEU A 1 811 ? 62.196 -2.227 -22.524 1.00 74.44 811 LEU A CA 1
ATOM 6395 C C . LEU A 1 811 ? 62.983 -2.893 -21.377 1.00 74.44 811 LEU A C 1
ATOM 6397 O O . LEU A 1 811 ? 64.200 -2.722 -21.283 1.00 74.44 811 LEU A O 1
ATOM 6401 N N . GLU A 1 812 ? 62.324 -3.713 -20.549 1.00 76.00 812 GLU A N 1
ATOM 6402 C CA . GLU A 1 812 ? 62.980 -4.508 -19.499 1.00 76.00 812 GLU A CA 1
ATOM 6403 C C . GLU A 1 812 ? 63.962 -5.550 -20.064 1.00 76.00 812 GLU A C 1
ATOM 6405 O O . GLU A 1 812 ? 65.050 -5.732 -19.514 1.00 76.00 812 GLU A O 1
ATOM 6410 N N . GLN A 1 813 ? 63.594 -6.256 -21.143 1.00 67.75 813 GLN A N 1
ATOM 6411 C CA . GLN A 1 813 ? 64.449 -7.268 -21.783 1.00 67.75 813 GLN A CA 1
ATOM 6412 C C . GLN A 1 813 ? 65.733 -6.659 -22.362 1.00 67.75 813 GLN A C 1
ATOM 6414 O O . GLN A 1 813 ? 66.779 -7.311 -22.337 1.00 67.75 813 GLN A O 1
ATOM 6419 N N . GLN A 1 814 ? 65.671 -5.408 -22.822 1.00 68.00 814 GLN A N 1
ATOM 6420 C CA . GLN A 1 814 ? 66.830 -4.657 -23.316 1.00 68.00 814 GLN A CA 1
ATOM 6421 C C . GLN A 1 814 ? 67.631 -3.965 -22.193 1.00 68.00 814 GLN A C 1
ATOM 6423 O O . GLN A 1 814 ? 68.694 -3.399 -22.440 1.00 68.00 814 GLN A O 1
ATOM 6428 N N . GLY A 1 815 ? 67.197 -4.101 -20.934 1.00 68.88 815 GLY A N 1
ATOM 6429 C CA . GLY A 1 815 ? 67.934 -3.649 -19.753 1.00 68.88 815 GLY A CA 1
ATOM 6430 C C . GLY A 1 815 ? 67.630 -2.217 -19.311 1.00 68.88 815 GLY A C 1
ATOM 6431 O O . GLY A 1 815 ? 68.392 -1.676 -18.511 1.00 68.88 815 GLY A O 1
ATOM 6432 N N . HIS A 1 816 ? 66.542 -1.615 -19.797 1.00 80.44 816 HIS A N 1
ATOM 6433 C CA . HIS A 1 816 ? 66.056 -0.299 -19.376 1.00 80.44 816 HIS A CA 1
ATOM 6434 C C . HIS A 1 816 ? 65.030 -0.406 -18.239 1.00 80.44 816 HIS A C 1
ATOM 6436 O O . HIS A 1 816 ? 64.425 -1.453 -18.003 1.00 80.44 816 HIS A O 1
ATOM 6442 N N . VAL A 1 817 ? 64.813 0.701 -17.530 1.00 79.88 817 VAL A N 1
ATOM 6443 C CA . VAL A 1 817 ? 63.778 0.830 -16.498 1.00 79.88 817 VAL A CA 1
ATOM 6444 C C . VAL A 1 817 ? 62.667 1.709 -17.052 1.00 79.88 817 VAL A C 1
ATOM 6446 O O . VAL A 1 817 ? 62.895 2.886 -17.309 1.00 79.88 817 VAL A O 1
ATOM 6449 N N . ALA A 1 818 ? 61.466 1.164 -17.220 1.00 84.38 818 ALA A N 1
ATOM 6450 C CA . ALA A 1 818 ? 60.338 1.901 -17.779 1.00 84.38 818 ALA A CA 1
ATOM 6451 C C . ALA A 1 818 ? 59.195 2.056 -16.764 1.00 84.38 818 ALA A C 1
ATOM 6453 O O . ALA A 1 818 ? 58.907 1.135 -15.999 1.00 84.38 818 ALA A O 1
ATOM 6454 N N . ILE A 1 819 ? 58.554 3.225 -16.750 1.00 86.75 819 ILE A N 1
ATOM 6455 C CA . ILE A 1 819 ? 57.355 3.523 -15.952 1.00 86.75 819 ILE A CA 1
ATOM 6456 C C . ILE A 1 819 ? 56.245 3.913 -16.926 1.00 86.75 819 ILE A C 1
ATOM 6458 O O . ILE A 1 819 ? 56.487 4.719 -17.819 1.00 86.75 819 ILE A O 1
ATOM 6462 N N . ALA A 1 820 ? 55.054 3.337 -16.767 1.00 88.69 820 ALA A N 1
ATOM 6463 C CA . ALA A 1 820 ? 53.901 3.657 -17.603 1.00 88.69 820 ALA A CA 1
ATOM 6464 C C . ALA A 1 820 ? 53.054 4.795 -17.011 1.00 88.69 820 ALA A C 1
ATOM 6466 O O . ALA A 1 820 ? 52.962 4.929 -15.788 1.00 88.69 820 ALA A O 1
ATOM 6467 N N . ALA A 1 821 ? 52.438 5.579 -17.891 1.00 87.88 821 ALA A N 1
ATOM 6468 C CA . ALA A 1 821 ? 51.426 6.586 -17.603 1.00 87.88 821 ALA A CA 1
ATOM 6469 C C . ALA A 1 821 ? 50.253 6.405 -18.580 1.00 87.88 821 ALA A C 1
ATOM 6471 O O . ALA A 1 821 ? 50.474 6.195 -19.775 1.00 87.88 821 ALA A O 1
ATOM 6472 N N . ASP A 1 822 ? 49.024 6.498 -18.075 1.00 84.00 822 ASP A N 1
ATOM 6473 C CA . ASP A 1 822 ? 47.811 6.218 -18.857 1.00 84.00 822 ASP A CA 1
ATOM 6474 C C . ASP A 1 822 ? 47.321 7.466 -19.629 1.00 84.00 822 ASP A C 1
ATOM 6476 O O . ASP A 1 822 ? 46.546 7.353 -20.578 1.00 84.00 822 ASP A O 1
ATOM 6480 N N . THR A 1 823 ? 47.740 8.672 -19.218 1.00 86.00 823 THR A N 1
ATOM 6481 C CA . THR A 1 823 ? 47.279 9.953 -19.787 1.00 86.00 823 THR A CA 1
ATOM 6482 C C . THR A 1 823 ? 48.367 11.032 -19.777 1.00 86.00 823 THR A C 1
ATOM 6484 O O . THR A 1 823 ? 49.326 10.980 -19.000 1.00 86.00 823 THR A O 1
ATOM 6487 N N . GLY A 1 824 ? 48.187 12.094 -20.574 1.00 82.12 824 GLY A N 1
ATOM 6488 C CA . GLY A 1 824 ? 49.093 13.249 -20.576 1.00 82.12 824 GLY A CA 1
ATOM 6489 C C . GLY A 1 824 ? 49.201 13.978 -19.225 1.00 82.12 824 GLY A C 1
ATOM 6490 O O . GLY A 1 824 ? 50.251 14.536 -18.905 1.00 82.12 824 GLY A O 1
ATOM 6491 N N . THR A 1 825 ? 48.162 13.936 -18.382 1.00 87.06 825 THR A N 1
ATOM 6492 C CA . THR A 1 825 ? 48.201 14.527 -17.031 1.00 87.06 825 THR A CA 1
ATOM 6493 C C . THR A 1 825 ? 49.053 13.700 -16.068 1.00 87.06 825 THR A C 1
ATOM 6495 O O . THR A 1 825 ? 49.777 14.267 -15.245 1.00 87.06 825 THR A O 1
ATOM 6498 N N . GLU A 1 826 ? 49.027 12.372 -16.194 1.00 87.81 826 GLU A N 1
ATOM 6499 C CA . GLU A 1 826 ? 49.897 11.474 -15.433 1.00 87.81 826 GLU A CA 1
ATOM 6500 C C . GLU A 1 826 ? 51.363 11.608 -15.841 1.00 87.81 826 GLU A C 1
ATOM 6502 O O . GLU A 1 826 ? 52.233 11.562 -14.971 1.00 87.81 826 GLU A O 1
ATOM 6507 N N . VAL A 1 827 ? 51.642 11.866 -17.124 1.00 88.56 827 VAL A N 1
ATOM 6508 C CA . VAL A 1 827 ? 53.000 12.170 -17.604 1.00 88.56 827 VAL A CA 1
ATOM 6509 C C . VAL A 1 827 ? 53.571 13.392 -16.886 1.00 88.56 827 VAL A C 1
ATOM 6511 O O . VAL A 1 827 ? 54.674 13.330 -16.342 1.00 88.56 827 VAL A O 1
ATOM 6514 N N . LEU A 1 828 ? 52.811 14.491 -16.821 1.00 87.81 828 LEU A N 1
ATOM 6515 C CA . LEU A 1 828 ? 53.235 15.700 -16.106 1.00 87.81 828 LEU A CA 1
ATOM 6516 C C . LEU A 1 828 ? 53.434 15.427 -14.606 1.00 87.81 828 LEU A C 1
ATOM 6518 O O . LEU A 1 828 ? 54.442 15.827 -14.028 1.00 87.81 828 LEU A O 1
ATOM 6522 N N . ALA A 1 829 ? 52.519 14.678 -13.983 1.00 87.69 829 ALA A N 1
ATOM 6523 C CA . ALA A 1 829 ? 52.626 14.315 -12.572 1.00 87.69 829 ALA A CA 1
ATOM 6524 C C . ALA A 1 829 ? 53.812 13.378 -12.270 1.00 87.69 829 ALA A C 1
ATOM 6526 O O . ALA A 1 829 ? 54.339 13.402 -11.154 1.00 87.69 829 ALA A O 1
ATOM 6527 N N . ALA A 1 830 ? 54.221 12.537 -13.224 1.00 86.69 830 ALA A N 1
ATOM 6528 C CA . ALA A 1 830 ? 55.398 11.683 -13.107 1.00 86.69 830 ALA A CA 1
ATOM 6529 C C . ALA A 1 830 ? 56.690 12.506 -13.201 1.00 86.69 830 ALA A C 1
ATOM 6531 O O . ALA A 1 830 ? 57.582 12.315 -12.374 1.00 86.69 830 ALA A O 1
ATOM 6532 N N . LEU A 1 831 ? 56.755 13.463 -14.134 1.00 86.19 831 LEU A N 1
ATOM 6533 C CA . LEU A 1 831 ? 57.890 14.383 -14.291 1.00 86.19 831 LEU A CA 1
ATOM 6534 C C . LEU A 1 831 ? 58.091 15.297 -13.069 1.00 86.19 831 LEU A C 1
ATOM 6536 O O . LEU A 1 831 ? 59.226 15.610 -12.722 1.00 86.19 831 LEU A O 1
ATOM 6540 N N . ASP A 1 832 ? 57.015 15.662 -12.363 1.00 84.75 832 ASP A N 1
ATOM 6541 C CA . ASP A 1 832 ? 57.099 16.407 -11.096 1.00 84.75 832 ASP A CA 1
ATOM 6542 C C . ASP A 1 832 ? 57.720 15.586 -9.947 1.00 84.75 832 ASP A C 1
ATOM 6544 O O . ASP A 1 832 ? 58.203 16.143 -8.956 1.00 84.75 832 ASP A O 1
ATOM 6548 N N . ARG A 1 833 ? 57.662 14.251 -10.029 1.00 83.00 833 ARG A N 1
ATOM 6549 C CA . ARG A 1 833 ? 58.086 13.339 -8.953 1.00 83.00 833 ARG A CA 1
ATOM 6550 C C . ARG A 1 833 ? 59.485 12.787 -9.174 1.00 83.00 833 ARG A C 1
ATOM 6552 O O . ARG A 1 833 ? 60.226 12.625 -8.203 1.00 83.00 833 ARG A O 1
ATOM 6559 N N . GLU A 1 834 ? 59.821 12.453 -10.415 1.00 83.94 834 GLU A N 1
ATOM 6560 C CA . GLU A 1 834 ? 61.040 11.733 -10.776 1.00 83.94 834 GLU A CA 1
ATOM 6561 C C . GLU A 1 834 ? 61.601 12.225 -12.119 1.00 83.94 834 GLU A C 1
ATOM 6563 O O . GLU A 1 834 ? 60.866 12.681 -12.989 1.00 83.94 834 GLU A O 1
ATOM 6568 N N . SER A 1 835 ? 62.919 12.112 -12.299 1.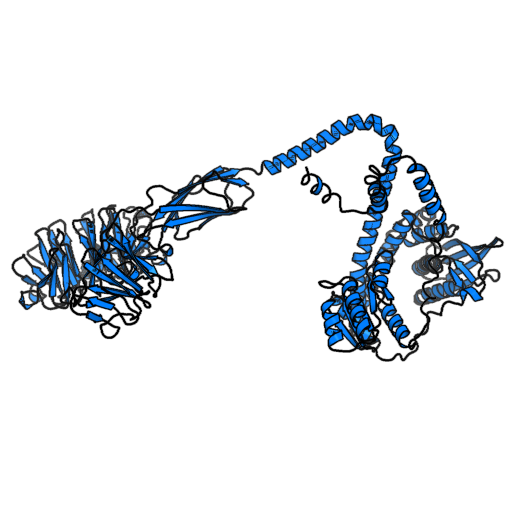00 81.56 835 SER A N 1
ATOM 6569 C CA . SER A 1 835 ? 63.597 12.448 -13.555 1.00 81.56 835 SER A CA 1
ATOM 6570 C C . SER A 1 835 ? 63.651 11.245 -14.499 1.00 81.56 835 SER A C 1
ATOM 6572 O O . SER A 1 835 ? 63.995 10.137 -14.070 1.00 81.56 835 SER A O 1
ATOM 6574 N N . PHE A 1 836 ? 63.399 11.486 -15.783 1.00 86.75 836 PHE A N 1
ATOM 6575 C CA . PHE A 1 836 ? 63.446 10.488 -16.852 1.00 86.75 836 PHE A CA 1
ATOM 6576 C C . PHE A 1 836 ? 64.456 10.897 -17.925 1.00 86.75 836 PHE A C 1
ATOM 6578 O O . PHE A 1 836 ? 64.706 12.083 -18.125 1.00 86.75 836 PHE A O 1
ATOM 6585 N N . ASP A 1 837 ? 65.027 9.909 -18.610 1.00 80.75 837 ASP A N 1
ATOM 6586 C CA . ASP A 1 837 ? 65.998 10.124 -19.687 1.00 80.75 837 ASP A CA 1
ATOM 6587 C C . ASP A 1 837 ? 65.312 10.274 -21.058 1.00 80.75 837 ASP A C 1
ATOM 6589 O O . ASP A 1 837 ? 65.884 10.852 -21.981 1.00 80.75 837 ASP A O 1
ATOM 6593 N N . LEU A 1 838 ? 64.089 9.746 -21.197 1.00 85.88 838 LEU A N 1
ATOM 6594 C CA . LEU A 1 838 ? 63.299 9.744 -22.430 1.00 85.88 838 LEU A CA 1
ATOM 6595 C C . LEU A 1 838 ? 61.805 9.580 -22.125 1.00 85.88 838 LEU A C 1
ATOM 6597 O O . LEU A 1 838 ? 61.437 8.809 -21.233 1.00 85.88 838 LEU A O 1
ATOM 6601 N N . ILE A 1 839 ? 60.955 10.223 -22.928 1.00 89.44 839 ILE A N 1
ATOM 6602 C CA . ILE A 1 839 ? 59.512 9.967 -22.960 1.00 89.44 839 ILE A CA 1
ATOM 6603 C C . ILE A 1 839 ? 59.120 9.345 -24.305 1.00 89.44 839 ILE A C 1
ATOM 6605 O O . ILE A 1 839 ? 59.375 9.924 -25.362 1.00 89.44 839 ILE A O 1
ATOM 6609 N N . LEU A 1 840 ? 58.472 8.182 -24.257 1.00 87.00 840 LEU A N 1
ATOM 6610 C CA . LEU A 1 840 ? 57.741 7.607 -25.385 1.00 87.00 840 LEU A CA 1
ATOM 6611 C C . LEU A 1 840 ? 56.279 8.028 -25.238 1.00 87.00 840 LEU A C 1
ATOM 6613 O O . LEU A 1 840 ? 55.636 7.653 -24.262 1.00 87.00 840 LEU A O 1
ATOM 6617 N N . MET A 1 841 ? 55.789 8.851 -26.160 1.00 89.38 841 MET A N 1
ATOM 6618 C CA . MET A 1 841 ? 54.520 9.563 -26.020 1.00 89.38 841 MET A CA 1
ATOM 6619 C C . MET A 1 841 ? 53.532 9.138 -27.098 1.00 89.38 841 MET A C 1
ATOM 6621 O O . MET A 1 841 ? 53.712 9.497 -28.259 1.00 89.38 841 MET A O 1
ATOM 6625 N N . ASP A 1 842 ? 52.459 8.447 -26.736 1.00 87.00 842 ASP A N 1
ATOM 6626 C CA . ASP A 1 842 ? 51.335 8.263 -27.647 1.00 87.00 842 ASP A CA 1
ATOM 6627 C C . ASP A 1 842 ? 50.691 9.611 -28.002 1.00 87.00 842 ASP A C 1
ATOM 6629 O O . ASP A 1 842 ? 50.394 10.440 -27.140 1.00 87.00 842 ASP A O 1
ATOM 6633 N N . VAL A 1 843 ? 50.509 9.856 -29.299 1.00 81.75 843 VAL A N 1
ATOM 6634 C CA . VAL A 1 843 ? 49.941 11.110 -29.811 1.00 81.75 843 VAL A CA 1
ATOM 6635 C C . VAL A 1 843 ? 48.464 11.228 -29.434 1.00 81.75 843 VAL A C 1
ATOM 6637 O O . VAL A 1 843 ? 47.998 12.332 -29.147 1.00 81.75 843 VAL A O 1
ATOM 6640 N N . GLN A 1 844 ? 47.732 10.112 -29.407 1.00 77.81 844 GLN A N 1
ATOM 6641 C CA . GLN A 1 844 ? 46.297 10.086 -29.122 1.00 77.81 844 GLN A CA 1
ATOM 6642 C C . GLN A 1 844 ? 46.040 9.397 -27.785 1.00 77.81 844 GLN A C 1
ATOM 6644 O O . GLN A 1 844 ? 46.003 8.179 -27.715 1.00 77.81 844 GLN A O 1
ATOM 6649 N N . MET A 1 845 ? 45.816 10.196 -26.741 1.00 83.19 845 MET A N 1
ATOM 6650 C CA . MET A 1 845 ? 45.466 9.719 -25.401 1.00 83.19 845 MET A CA 1
ATOM 6651 C C . MET A 1 845 ? 44.226 10.459 -24.877 1.00 83.19 845 MET A C 1
ATOM 6653 O O . MET A 1 845 ? 43.990 11.610 -25.262 1.00 83.19 845 MET A O 1
ATOM 6657 N N . PRO A 1 846 ? 43.414 9.834 -24.009 1.00 64.12 846 PRO A N 1
ATOM 6658 C CA . PRO A 1 846 ? 42.247 10.467 -23.412 1.00 64.12 846 PRO A CA 1
ATOM 6659 C C . PRO A 1 846 ? 42.622 11.582 -22.422 1.00 64.12 846 PRO A C 1
ATOM 6661 O O . PRO A 1 846 ? 43.695 11.597 -21.824 1.00 64.12 846 PRO A O 1
ATOM 6664 N N . GLU A 1 847 ? 41.672 12.499 -22.216 1.00 80.88 847 GLU A N 1
ATOM 6665 C CA . GLU A 1 847 ? 41.791 13.707 -21.385 1.00 80.88 847 GLU A CA 1
ATOM 6666 C C . GLU A 1 847 ? 42.784 14.744 -21.920 1.00 80.88 847 GLU A C 1
ATOM 6668 O O . GLU A 1 847 ? 42.349 15.762 -22.451 1.00 80.88 847 GLU A O 1
ATOM 6673 N N . MET A 1 848 ? 44.084 14.489 -21.772 1.00 83.38 848 MET A N 1
ATOM 6674 C CA . MET A 1 848 ? 45.164 15.323 -22.297 1.00 83.38 848 MET A CA 1
ATOM 6675 C C . MET A 1 848 ? 45.947 14.493 -23.306 1.00 83.38 848 MET A C 1
ATOM 6677 O O . MET A 1 848 ? 46.593 13.510 -22.929 1.00 83.38 848 MET A O 1
ATOM 6681 N N . ASP A 1 849 ? 45.880 14.902 -24.572 1.00 82.62 849 ASP A N 1
ATOM 6682 C CA . ASP A 1 849 ? 46.554 14.198 -25.659 1.00 82.62 849 ASP A CA 1
ATOM 6683 C C . ASP A 1 849 ? 48.083 14.408 -25.620 1.00 82.62 849 ASP A C 1
ATOM 6685 O O . ASP A 1 849 ? 48.609 15.277 -24.911 1.00 82.62 849 ASP A O 1
ATOM 6689 N N . GLY A 1 850 ? 48.827 13.593 -26.374 1.00 83.19 850 GLY A N 1
ATOM 6690 C CA . GLY A 1 850 ? 50.291 13.643 -26.369 1.00 83.19 850 GLY A CA 1
ATOM 6691 C C . GLY A 1 850 ? 50.866 14.958 -26.903 1.00 83.19 850 GLY A C 1
ATOM 6692 O O . GLY A 1 850 ? 51.970 15.359 -26.522 1.00 83.19 850 GLY A O 1
ATOM 6693 N N . ILE A 1 851 ? 50.121 15.673 -27.751 1.00 84.62 851 ILE A N 1
ATOM 6694 C CA . ILE A 1 851 ? 50.510 16.972 -28.317 1.00 84.62 851 ILE A CA 1
ATOM 6695 C C . ILE A 1 851 ? 50.376 18.069 -27.256 1.00 84.62 851 ILE A C 1
ATOM 6697 O O . ILE A 1 851 ? 51.286 18.886 -27.080 1.00 84.62 851 ILE A O 1
ATOM 6701 N N . GLU A 1 852 ? 49.261 18.094 -26.534 1.00 85.00 852 GLU A N 1
ATOM 6702 C CA . GLU A 1 852 ? 48.990 19.001 -25.423 1.00 85.00 852 GLU A CA 1
ATOM 6703 C C . GLU A 1 852 ? 49.965 18.767 -24.267 1.00 85.00 852 GLU A C 1
ATOM 6705 O O . GLU A 1 852 ? 50.555 19.732 -23.769 1.00 85.00 852 GLU A O 1
ATOM 6710 N N . ALA A 1 853 ? 50.220 17.503 -23.911 1.00 88.81 853 ALA A N 1
ATOM 6711 C CA . ALA A 1 853 ? 51.213 17.133 -22.906 1.00 88.81 853 ALA A CA 1
ATOM 6712 C C . ALA A 1 853 ? 52.621 17.597 -23.310 1.00 88.81 853 ALA A C 1
ATOM 6714 O O . ALA A 1 853 ? 53.316 18.234 -22.517 1.00 88.81 853 ALA A O 1
ATOM 6715 N N . THR A 1 854 ? 53.023 17.378 -24.568 1.00 91.06 854 THR A N 1
ATOM 6716 C CA . THR A 1 854 ? 54.322 17.843 -25.086 1.00 91.06 854 THR A CA 1
ATOM 6717 C C . THR A 1 854 ? 54.454 19.362 -24.995 1.00 91.06 854 THR A C 1
ATOM 6719 O O . THR A 1 854 ? 55.470 19.863 -24.509 1.00 91.06 854 THR A O 1
ATOM 6722 N N . ARG A 1 855 ? 53.427 20.126 -25.392 1.00 88.00 855 ARG A N 1
ATOM 6723 C CA . ARG A 1 855 ? 53.449 21.597 -25.282 1.00 88.00 855 ARG A CA 1
ATOM 6724 C C . ARG A 1 855 ? 53.593 22.058 -23.833 1.00 88.00 855 ARG A C 1
ATOM 6726 O O . ARG A 1 855 ? 54.345 22.999 -23.574 1.00 88.00 855 ARG A O 1
ATOM 6733 N N . ALA A 1 856 ? 52.907 21.396 -22.902 1.00 87.12 856 ALA A N 1
ATOM 6734 C CA . ALA A 1 856 ? 53.018 21.687 -21.477 1.00 87.12 856 ALA A CA 1
ATOM 6735 C C . ALA A 1 856 ? 54.433 21.400 -20.942 1.00 87.12 856 ALA A C 1
ATOM 6737 O O . ALA A 1 856 ? 54.999 22.246 -20.244 1.00 87.12 856 ALA A O 1
ATOM 6738 N N . ILE A 1 857 ? 55.042 20.275 -21.340 1.00 88.31 857 ILE A N 1
ATOM 6739 C CA . ILE A 1 857 ? 56.428 19.933 -20.987 1.00 88.31 857 ILE A CA 1
ATOM 6740 C C . ILE A 1 857 ? 57.385 21.001 -21.527 1.00 88.31 857 ILE A C 1
ATOM 6742 O O . ILE A 1 857 ? 58.132 21.596 -20.754 1.00 88.31 857 ILE A O 1
ATOM 6746 N N . ARG A 1 858 ? 57.301 21.355 -22.817 1.00 89.19 858 ARG A N 1
ATOM 6747 C CA . ARG A 1 858 ? 58.172 22.386 -23.419 1.00 89.19 858 ARG A CA 1
ATOM 6748 C C . ARG A 1 858 ? 58.013 23.766 -22.785 1.00 89.19 858 ARG A C 1
ATOM 6750 O O . ARG A 1 858 ? 58.990 24.505 -22.674 1.00 89.19 858 ARG A O 1
ATOM 6757 N N . GLN A 1 859 ? 56.811 24.134 -22.339 1.00 84.62 859 GLN A N 1
ATOM 6758 C CA . GLN A 1 859 ? 56.596 25.382 -21.602 1.00 84.62 859 GLN A CA 1
ATOM 6759 C C . GLN A 1 859 ? 57.294 25.371 -20.231 1.00 84.62 859 GLN A C 1
ATOM 6761 O O . GLN A 1 859 ? 57.769 26.416 -19.778 1.00 84.62 859 GLN A O 1
ATOM 6766 N N . HIS A 1 860 ? 57.378 24.205 -19.585 1.00 80.25 860 HIS A N 1
ATOM 6767 C CA . HIS A 1 860 ? 58.107 24.015 -18.333 1.00 80.25 860 HIS A CA 1
ATOM 6768 C C . HIS A 1 860 ? 59.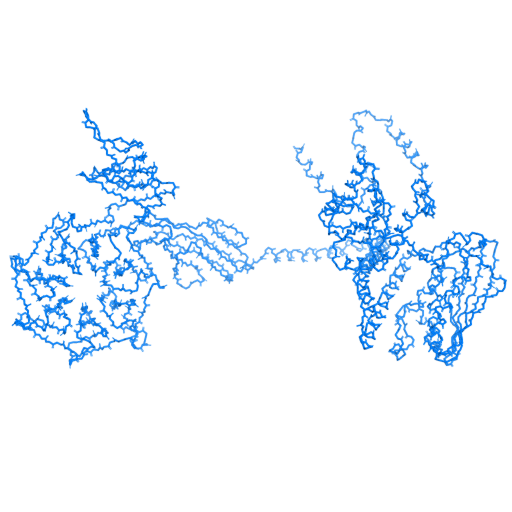633 24.057 -18.546 1.00 80.25 860 HIS A C 1
ATOM 6770 O O . HIS A 1 860 ? 60.338 24.730 -17.792 1.00 80.25 860 HIS A O 1
ATOM 6776 N N . GLU A 1 861 ? 60.141 23.460 -19.630 1.00 84.88 861 GLU A N 1
ATOM 6777 C CA . GLU A 1 861 ? 61.570 23.506 -20.001 1.00 84.88 861 GLU A CA 1
ATOM 6778 C C . GLU A 1 861 ? 62.083 24.931 -20.235 1.00 84.88 861 GLU A C 1
ATOM 6780 O O . GLU A 1 861 ? 63.209 25.264 -19.867 1.00 84.88 861 GLU A O 1
ATOM 6785 N N . GLN A 1 862 ? 61.246 25.818 -20.788 1.00 75.38 862 GLN A N 1
ATOM 6786 C CA . GLN A 1 862 ? 61.594 27.237 -20.953 1.00 75.38 862 GLN A CA 1
ATOM 6787 C C . GLN A 1 862 ? 61.875 27.947 -19.616 1.00 75.38 862 GLN A C 1
ATOM 6789 O O . GLN A 1 862 ? 62.514 29.001 -19.612 1.00 75.38 862 GLN A O 1
ATOM 6794 N N . GLN A 1 863 ? 61.407 27.395 -18.492 1.00 69.75 863 GLN A N 1
ATOM 6795 C CA . GLN A 1 863 ? 61.617 27.933 -17.146 1.00 69.75 863 GLN A CA 1
ATOM 6796 C C . GLN A 1 863 ? 62.760 27.225 -16.402 1.00 69.75 863 GLN A C 1
ATOM 6798 O O . GLN A 1 863 ? 63.480 27.888 -15.654 1.00 69.75 863 GLN A O 1
ATOM 6803 N N . SER A 1 864 ? 62.939 25.913 -16.601 1.00 71.31 864 SER A N 1
ATOM 6804 C CA . SER A 1 864 ? 63.954 25.099 -15.910 1.00 71.31 864 SER A CA 1
ATOM 6805 C C . SER A 1 864 ? 65.304 25.040 -16.636 1.00 71.31 864 SER A C 1
ATOM 6807 O O . SER A 1 864 ? 66.342 24.924 -15.986 1.00 71.31 864 SER A O 1
ATOM 6809 N N . GLY A 1 865 ? 65.313 25.166 -17.968 1.00 67.50 865 GLY A N 1
ATOM 6810 C CA . GLY A 1 865 ? 66.503 25.042 -18.815 1.00 67.50 865 GLY A CA 1
ATOM 6811 C C . GLY A 1 865 ? 66.975 23.603 -19.062 1.00 67.50 865 GLY A C 1
ATOM 6812 O O . GLY A 1 865 ? 68.004 23.418 -19.711 1.00 67.50 865 GLY A O 1
ATOM 6813 N N . GLU A 1 866 ? 66.250 22.600 -18.564 1.00 74.25 866 GLU A N 1
ATOM 6814 C CA . GLU A 1 866 ? 66.511 21.176 -18.801 1.00 74.25 866 GLU A CA 1
ATOM 6815 C C . GLU A 1 866 ? 65.624 20.678 -19.945 1.00 74.25 866 GLU A C 1
ATOM 6817 O O . GLU A 1 866 ? 64.440 20.998 -19.977 1.00 74.25 866 GLU A O 1
ATOM 6822 N N . HIS A 1 867 ? 66.198 19.931 -20.892 1.00 81.88 867 HIS A N 1
ATOM 6823 C CA . HIS A 1 867 ? 65.488 19.420 -22.065 1.00 81.88 867 HIS A CA 1
ATOM 6824 C C . HIS A 1 867 ? 65.420 17.894 -22.018 1.00 81.88 867 HIS A C 1
ATOM 6826 O O . HIS A 1 867 ? 66.468 17.244 -21.979 1.00 81.88 867 HIS A O 1
ATOM 6832 N N . ILE A 1 868 ? 64.208 17.337 -22.023 1.00 83.19 868 ILE A N 1
ATOM 6833 C CA . ILE A 1 868 ? 63.967 15.894 -22.056 1.00 83.19 868 ILE A CA 1
ATOM 6834 C C . ILE A 1 868 ? 63.567 15.450 -23.472 1.00 83.19 868 ILE A C 1
ATOM 6836 O O . ILE A 1 868 ? 62.637 16.020 -24.044 1.00 83.19 868 ILE A O 1
ATOM 6840 N N . PRO A 1 869 ? 64.225 14.437 -24.060 1.00 84.31 869 PRO A N 1
ATOM 6841 C CA . PRO A 1 869 ? 63.811 13.892 -25.347 1.00 84.31 869 PRO A CA 1
ATOM 6842 C C . PRO A 1 869 ? 62.384 13.315 -25.309 1.00 84.31 869 PRO A C 1
ATOM 6844 O O . PRO A 1 869 ? 62.044 12.555 -24.397 1.00 84.31 869 PRO A O 1
ATOM 6847 N N . ILE A 1 870 ? 61.557 13.644 -26.306 1.00 88.06 870 ILE A N 1
ATOM 6848 C CA . ILE A 1 870 ? 60.189 13.127 -26.478 1.00 88.06 870 ILE A CA 1
ATOM 6849 C C . ILE A 1 870 ? 60.047 12.514 -27.874 1.00 88.06 870 ILE A C 1
ATOM 6851 O O . ILE A 1 870 ? 60.164 13.219 -28.880 1.00 88.06 870 ILE A O 1
ATOM 6855 N N . ILE A 1 871 ? 59.752 11.213 -27.936 1.00 84.94 871 ILE A N 1
ATOM 6856 C CA . ILE A 1 871 ? 59.473 10.487 -29.182 1.00 84.94 871 ILE A CA 1
ATOM 6857 C C . ILE A 1 871 ? 57.973 10.184 -29.256 1.00 84.94 871 ILE A C 1
ATOM 6859 O O . ILE A 1 871 ? 57.442 9.465 -28.412 1.00 84.94 871 ILE A O 1
ATOM 6863 N N . GLY A 1 872 ? 57.299 10.717 -30.275 1.00 82.38 872 GLY A N 1
ATOM 6864 C CA . GLY A 1 872 ? 55.876 10.489 -30.524 1.00 82.38 872 GLY A CA 1
ATOM 6865 C C . GLY A 1 872 ? 55.589 9.112 -31.131 1.00 82.38 872 GLY A C 1
ATOM 6866 O O . GLY A 1 872 ? 56.231 8.715 -32.100 1.00 82.38 872 GLY A O 1
ATOM 6867 N N . LEU A 1 873 ? 54.597 8.396 -30.611 1.00 81.56 873 LEU A N 1
ATOM 6868 C CA . LEU A 1 873 ? 54.078 7.149 -31.168 1.00 81.56 873 LEU A CA 1
ATOM 6869 C C . LEU A 1 873 ? 52.760 7.453 -31.888 1.00 81.56 873 LEU A C 1
ATOM 6871 O O . LEU A 1 873 ? 51.749 7.750 -31.256 1.00 81.56 873 LEU A O 1
ATOM 6875 N N . THR A 1 874 ? 52.770 7.409 -33.221 1.00 72.62 874 THR A N 1
ATOM 6876 C CA . THR A 1 874 ? 51.598 7.705 -34.060 1.00 72.62 874 THR A CA 1
ATOM 6877 C C . THR A 1 874 ? 51.090 6.469 -34.798 1.00 72.62 874 THR A C 1
ATOM 6879 O O . THR A 1 874 ? 51.841 5.580 -35.201 1.00 72.62 874 THR A O 1
ATOM 6882 N N . ALA A 1 875 ? 49.780 6.417 -35.019 1.00 59.78 875 ALA A N 1
ATOM 6883 C CA . ALA A 1 875 ? 49.139 5.429 -35.871 1.00 59.78 875 ALA A CA 1
ATOM 6884 C C . ALA A 1 875 ? 49.494 5.595 -37.369 1.00 59.78 875 ALA A C 1
ATOM 6886 O O . ALA A 1 875 ? 49.434 4.601 -38.095 1.00 59.78 875 ALA A O 1
ATOM 6887 N N . HIS A 1 876 ? 49.878 6.794 -37.835 1.00 55.16 876 HIS A N 1
ATOM 6888 C CA . HIS A 1 876 ? 50.114 7.101 -39.255 1.00 55.16 876 HIS A CA 1
ATOM 6889 C C . HIS A 1 876 ? 51.430 7.867 -39.487 1.00 55.16 876 HIS A C 1
ATOM 6891 O O . HIS A 1 876 ? 51.619 8.971 -38.994 1.00 55.16 876 HIS A O 1
ATOM 6897 N N . THR A 1 877 ? 52.320 7.319 -40.321 1.00 47.28 877 THR A N 1
ATOM 6898 C CA . THR A 1 877 ? 53.588 7.946 -40.765 1.00 47.28 877 THR A CA 1
ATOM 6899 C C . THR A 1 877 ? 53.496 8.567 -42.167 1.00 47.28 877 THR A C 1
ATOM 6901 O O . THR A 1 877 ? 54.456 8.579 -42.933 1.00 47.28 877 THR A O 1
ATOM 6904 N N . GLN A 1 878 ? 52.301 9.008 -42.574 1.00 44.31 878 GLN A N 1
ATOM 6905 C CA . GLN A 1 878 ? 52.102 9.752 -43.824 1.00 44.31 878 GLN A CA 1
ATOM 6906 C C . GLN A 1 878 ? 51.010 10.813 -43.635 1.00 44.31 878 GLN A C 1
ATOM 6908 O O . GLN A 1 878 ? 49.828 10.471 -43.603 1.00 44.31 878 GLN A O 1
ATOM 6913 N N . GLY A 1 879 ? 51.392 12.095 -43.563 1.00 52.97 879 GLY A N 1
ATOM 6914 C CA . GLY A 1 879 ? 50.466 13.239 -43.589 1.00 52.97 879 GLY A CA 1
ATOM 6915 C C . GLY A 1 879 ? 50.625 14.246 -42.439 1.00 52.97 879 GLY A C 1
ATOM 6916 O O . GLY A 1 879 ? 51.647 14.270 -41.758 1.00 52.97 879 GLY A O 1
ATOM 6917 N N . ASP A 1 880 ? 49.587 15.070 -42.242 1.00 54.00 880 ASP A N 1
ATOM 6918 C CA . ASP A 1 880 ? 49.535 16.246 -41.347 1.00 54.00 880 ASP A CA 1
ATOM 6919 C C . ASP A 1 880 ? 49.902 15.964 -39.871 1.00 54.00 880 ASP A C 1
ATOM 6921 O O . ASP A 1 880 ? 50.319 16.872 -39.153 1.00 54.00 880 ASP A O 1
ATOM 6925 N N . GLU A 1 881 ? 49.786 14.716 -39.397 1.00 54.59 881 GLU A N 1
ATOM 6926 C CA . GLU A 1 881 ? 50.141 14.333 -38.019 1.00 54.59 881 GLU A CA 1
ATOM 6927 C C . GLU A 1 881 ? 51.645 14.475 -37.725 1.00 54.59 881 GLU A C 1
ATOM 6929 O O . GLU A 1 881 ? 52.010 14.857 -36.613 1.00 54.59 881 GLU A O 1
ATOM 6934 N N . GLU A 1 882 ? 52.520 14.254 -38.711 1.00 60.47 882 GLU A N 1
ATOM 6935 C CA . GLU A 1 882 ? 53.975 14.414 -38.547 1.00 60.47 882 GLU A CA 1
ATOM 6936 C C . GLU A 1 882 ? 54.355 15.884 -38.345 1.00 60.47 882 GLU A C 1
ATOM 6938 O O . GLU A 1 882 ? 55.135 16.236 -37.454 1.00 60.47 882 GLU A O 1
ATOM 6943 N N . GLU A 1 883 ? 53.747 16.761 -39.149 1.00 64.19 883 GLU A N 1
ATOM 6944 C CA . GLU A 1 883 ? 53.940 18.207 -39.059 1.00 64.19 883 GLU A CA 1
ATOM 6945 C C . GLU A 1 883 ? 53.394 18.737 -37.728 1.00 64.19 883 GLU A C 1
ATOM 6947 O O . GLU A 1 883 ? 54.030 19.582 -37.098 1.00 64.19 883 GLU A O 1
ATOM 6952 N N . HIS A 1 884 ? 52.283 18.181 -37.235 1.00 68.06 884 HIS A N 1
ATOM 6953 C CA . HIS A 1 884 ? 51.730 18.525 -35.927 1.00 68.06 884 HIS A CA 1
ATOM 6954 C C . HIS A 1 884 ? 52.583 18.039 -34.743 1.00 68.06 884 HIS A C 1
ATOM 6956 O O . HIS A 1 884 ? 52.743 18.805 -33.790 1.00 68.06 884 HIS A O 1
ATOM 6962 N N . CYS A 1 885 ? 53.168 16.837 -34.793 1.00 71.38 885 CYS A N 1
ATOM 6963 C CA . CYS A 1 885 ? 54.032 16.314 -33.722 1.00 71.38 885 CYS A CA 1
ATOM 6964 C C . CYS A 1 885 ? 55.316 17.142 -33.570 1.00 71.38 885 CYS A C 1
ATOM 6966 O O . CYS A 1 885 ? 55.667 17.576 -32.469 1.00 71.38 885 CYS A O 1
ATOM 6968 N N . LEU A 1 886 ? 55.982 17.446 -34.689 1.00 74.81 886 LEU A N 1
ATOM 6969 C CA . LEU A 1 886 ? 57.181 18.287 -34.685 1.00 74.81 886 LEU A CA 1
ATOM 6970 C C . LEU A 1 886 ? 56.852 19.745 -34.330 1.00 74.81 886 LEU A C 1
ATOM 6972 O O . LEU A 1 886 ? 57.572 20.364 -33.548 1.00 74.81 886 LEU A O 1
ATOM 6976 N N . ALA A 1 887 ? 55.739 20.297 -34.831 1.00 74.19 887 ALA A N 1
ATOM 6977 C CA . ALA A 1 887 ? 55.306 21.653 -34.476 1.00 74.19 887 ALA A CA 1
ATOM 6978 C C . ALA A 1 887 ? 54.922 21.792 -32.992 1.00 74.19 887 ALA A C 1
ATOM 6980 O O . ALA A 1 887 ? 54.994 22.891 -32.439 1.00 74.19 887 ALA A O 1
ATOM 6981 N N . ALA A 1 888 ? 54.520 20.700 -32.336 1.00 78.50 888 ALA A N 1
ATOM 6982 C CA . ALA A 1 888 ? 54.255 20.663 -30.900 1.00 78.50 888 ALA A CA 1
ATOM 6983 C C . ALA A 1 888 ? 55.531 20.642 -30.045 1.00 78.50 888 ALA A C 1
ATOM 6985 O O . ALA A 1 888 ? 55.463 20.956 -28.856 1.00 78.50 888 ALA A O 1
ATOM 6986 N N . GLY A 1 889 ? 56.679 20.326 -30.651 1.00 79.44 889 GLY A N 1
ATOM 6987 C CA . GLY A 1 889 ? 57.983 20.283 -29.998 1.00 79.44 889 GLY A CA 1
ATOM 6988 C C . GLY A 1 889 ? 58.477 18.880 -29.643 1.00 79.44 889 GLY A C 1
ATOM 6989 O O . GLY A 1 889 ? 59.363 18.781 -28.796 1.00 79.44 889 GLY A O 1
ATOM 6990 N N . MET A 1 890 ? 57.931 17.812 -30.237 1.00 84.94 890 MET A N 1
ATOM 6991 C CA . MET A 1 890 ? 58.514 16.466 -30.126 1.00 84.94 890 MET A CA 1
ATOM 6992 C C . MET A 1 890 ? 59.834 16.383 -30.905 1.00 84.94 890 MET A C 1
ATOM 6994 O O . MET A 1 890 ? 60.013 17.070 -31.912 1.00 84.94 890 MET A O 1
ATOM 6998 N N . ASP A 1 891 ? 60.749 15.535 -30.445 1.00 76.62 891 ASP A N 1
ATOM 6999 C CA . ASP A 1 891 ? 62.100 15.403 -31.001 1.00 76.62 891 ASP A CA 1
ATOM 7000 C C . ASP A 1 891 ? 62.171 14.400 -32.158 1.00 76.62 891 ASP A C 1
ATOM 7002 O O . ASP A 1 891 ? 62.960 14.564 -33.090 1.00 76.62 891 ASP A O 1
ATOM 7006 N N . ALA A 1 892 ? 61.320 13.375 -32.121 1.00 75.06 892 ALA A N 1
ATOM 7007 C CA . ALA A 1 892 ? 61.124 12.418 -33.204 1.00 75.06 892 ALA A CA 1
ATOM 7008 C C . ALA A 1 892 ? 59.719 11.804 -33.130 1.00 75.06 892 ALA A C 1
ATOM 7010 O O . ALA A 1 892 ? 58.991 12.008 -32.159 1.00 75.06 892 ALA A O 1
ATOM 7011 N N . TYR A 1 893 ? 59.335 11.039 -34.150 1.00 70.94 893 TYR A N 1
ATOM 7012 C CA . TYR A 1 893 ? 58.082 10.288 -34.174 1.00 70.94 893 TYR A CA 1
ATOM 7013 C C . TYR A 1 893 ? 58.275 8.934 -34.864 1.00 70.94 893 TYR A C 1
ATOM 7015 O O . TYR A 1 893 ? 59.147 8.786 -35.722 1.00 70.94 893 TYR A O 1
ATOM 7023 N N . LEU A 1 894 ? 57.461 7.948 -34.488 1.00 71.50 894 LEU A N 1
ATOM 7024 C CA . LEU A 1 894 ? 57.494 6.581 -35.002 1.00 71.50 894 LEU A CA 1
ATOM 7025 C C . LEU A 1 894 ? 56.087 6.004 -35.144 1.00 71.50 894 LEU A C 1
ATOM 7027 O O . LEU A 1 894 ? 55.157 6.410 -34.448 1.00 71.50 894 LEU A O 1
ATOM 7031 N N . SER A 1 895 ? 55.941 5.027 -36.042 1.00 66.44 895 SER A N 1
ATOM 7032 C CA . SER A 1 895 ? 54.681 4.303 -36.196 1.00 66.44 895 SER A CA 1
ATOM 7033 C C . SER A 1 895 ? 54.475 3.308 -35.050 1.00 66.44 895 SER A C 1
ATOM 7035 O O . SER A 1 895 ? 55.400 2.574 -34.681 1.00 66.44 895 SER A O 1
ATOM 7037 N N . LYS A 1 896 ? 53.247 3.226 -34.526 1.00 61.78 896 LYS A N 1
ATOM 7038 C CA . LYS A 1 896 ? 52.825 2.168 -33.598 1.00 61.78 896 LYS A CA 1
ATOM 7039 C C . LYS A 1 896 ? 53.102 0.792 -34.231 1.00 61.78 896 LYS A C 1
ATOM 7041 O O . LYS A 1 896 ? 52.600 0.482 -35.309 1.00 61.78 896 LYS A O 1
ATOM 7046 N N . GLY A 1 897 ? 53.929 -0.024 -33.572 1.00 54.97 897 GLY A N 1
ATOM 7047 C CA . GLY A 1 897 ? 54.399 -1.327 -34.075 1.00 54.97 897 GLY A CA 1
ATOM 7048 C C . GLY A 1 897 ? 55.888 -1.394 -34.441 1.00 54.97 897 GLY A C 1
ATOM 7049 O O . GLY A 1 897 ? 56.364 -2.461 -34.809 1.00 54.97 897 GLY A O 1
ATOM 7050 N N . GLN A 1 898 ? 56.638 -0.294 -34.315 1.00 59.72 898 GLN A N 1
ATOM 7051 C CA . GLN A 1 898 ? 58.095 -0.258 -34.526 1.00 59.72 898 GLN A CA 1
ATOM 7052 C C . GLN A 1 898 ? 58.861 -0.027 -33.212 1.00 59.72 898 GLN A C 1
ATOM 7054 O O . GLN A 1 898 ? 59.775 0.795 -33.150 1.00 59.72 898 GLN A O 1
ATOM 7059 N N . MET A 1 899 ? 58.480 -0.733 -32.143 1.00 59.50 899 MET A N 1
ATOM 7060 C CA . MET A 1 899 ? 59.015 -0.466 -30.802 1.00 59.50 899 MET A CA 1
ATOM 7061 C C . MET A 1 899 ? 60.522 -0.737 -30.695 1.00 59.50 899 MET A C 1
ATOM 7063 O O . MET A 1 899 ? 61.241 0.054 -30.092 1.00 59.50 899 MET A O 1
ATOM 7067 N N . ASP A 1 900 ? 61.036 -1.757 -31.387 1.00 53.75 900 ASP A N 1
ATOM 7068 C CA . ASP A 1 900 ? 62.483 -2.019 -31.460 1.00 53.75 900 ASP A CA 1
ATOM 7069 C C . ASP A 1 900 ? 63.264 -0.857 -32.091 1.00 53.75 900 ASP A C 1
ATOM 7071 O O . ASP A 1 900 ? 64.388 -0.556 -31.691 1.00 53.75 900 ASP A O 1
ATOM 7075 N N . GLN A 1 901 ? 62.654 -0.155 -33.053 1.00 56.84 901 GLN A N 1
ATOM 7076 C CA . GLN A 1 901 ? 63.254 1.029 -33.671 1.00 56.84 901 GLN A CA 1
ATOM 7077 C C . GLN A 1 901 ? 63.185 2.242 -32.740 1.00 56.84 901 GLN A C 1
ATOM 7079 O O . GLN A 1 901 ? 64.113 3.047 -32.746 1.00 56.84 901 GLN A O 1
ATOM 7084 N N . ALA A 1 902 ? 62.142 2.355 -31.909 1.00 57.62 902 ALA A N 1
ATOM 7085 C CA . ALA A 1 902 ? 62.030 3.398 -30.888 1.00 57.62 902 ALA A CA 1
ATOM 7086 C C . ALA A 1 902 ? 63.136 3.294 -29.841 1.00 57.62 902 ALA A C 1
ATOM 7088 O O . ALA A 1 902 ? 63.743 4.305 -29.485 1.00 57.62 902 ALA A O 1
ATOM 7089 N N . ILE A 1 903 ? 63.454 2.072 -29.417 1.00 56.56 903 ILE A N 1
ATOM 7090 C CA . ILE A 1 903 ? 64.518 1.826 -28.443 1.00 56.56 903 ILE A CA 1
ATOM 7091 C C . ILE A 1 903 ? 65.901 2.026 -29.085 1.00 56.56 903 ILE A C 1
ATOM 7093 O O . ILE A 1 903 ? 66.760 2.695 -28.516 1.00 56.56 903 ILE A O 1
ATOM 7097 N N . ALA A 1 904 ? 66.097 1.585 -30.333 1.00 57.00 904 ALA A N 1
ATOM 7098 C CA . ALA A 1 904 ? 67.335 1.864 -31.066 1.00 57.00 904 ALA A CA 1
ATOM 7099 C C . ALA A 1 904 ? 67.557 3.372 -31.330 1.00 57.00 904 ALA A C 1
ATOM 7101 O O . ALA A 1 904 ? 68.698 3.843 -31.364 1.00 57.00 904 ALA A O 1
ATOM 7102 N N . LEU A 1 905 ? 66.483 4.148 -31.524 1.00 59.03 905 LEU A N 1
ATOM 7103 C CA . LEU A 1 905 ? 66.548 5.606 -31.658 1.00 59.03 905 LEU A CA 1
ATOM 7104 C C . LEU A 1 905 ? 66.883 6.271 -30.313 1.00 59.03 905 LEU A C 1
ATOM 7106 O O . LEU A 1 905 ? 67.704 7.187 -30.280 1.00 59.03 905 LEU A O 1
ATOM 7110 N N . ALA A 1 906 ? 66.303 5.772 -29.217 1.00 55.19 906 ALA A N 1
ATOM 7111 C CA . ALA A 1 906 ? 66.566 6.206 -27.845 1.00 55.19 906 ALA A CA 1
ATOM 7112 C C . ALA A 1 906 ? 68.039 6.041 -27.440 1.00 55.19 906 ALA A C 1
ATOM 7114 O O . ALA A 1 906 ? 68.668 6.989 -26.963 1.00 55.19 906 ALA A O 1
ATOM 7115 N N . ASP A 1 907 ? 68.612 4.865 -27.702 1.00 57.50 907 ASP A N 1
ATOM 7116 C CA . ASP A 1 907 ? 70.016 4.562 -27.409 1.00 57.50 907 ASP A CA 1
ATOM 7117 C C . ASP A 1 907 ? 70.983 5.448 -28.213 1.00 57.50 907 ASP A C 1
ATOM 7119 O O . ASP A 1 907 ? 72.032 5.870 -27.709 1.00 57.50 907 ASP A O 1
ATOM 7123 N N . ASN A 1 908 ? 70.619 5.795 -29.453 1.00 58.47 908 ASN A N 1
ATOM 7124 C CA . ASN A 1 908 ? 71.382 6.723 -30.294 1.00 58.47 908 ASN A CA 1
ATOM 7125 C C . ASN A 1 908 ? 71.255 8.192 -29.848 1.00 58.47 908 ASN A C 1
ATOM 7127 O O . ASN A 1 908 ? 72.192 8.969 -30.045 1.00 58.47 908 ASN A O 1
ATOM 7131 N N . TYR A 1 909 ? 70.130 8.581 -29.237 1.00 54.62 909 TYR A N 1
ATOM 7132 C CA . TYR A 1 909 ? 69.875 9.958 -28.798 1.00 54.62 909 TYR A CA 1
ATOM 7133 C C . TYR A 1 909 ? 70.758 10.373 -27.610 1.00 54.62 909 TYR A C 1
ATOM 7135 O O . TYR A 1 909 ? 71.180 11.524 -27.525 1.00 54.62 909 TYR A O 1
ATOM 7143 N N . LEU A 1 910 ? 71.082 9.434 -26.711 1.00 51.53 910 LEU A N 1
ATOM 7144 C CA . LEU A 1 910 ? 71.808 9.713 -25.461 1.00 51.53 910 LEU A CA 1
ATOM 7145 C C . LEU A 1 910 ? 73.300 9.353 -25.502 1.00 51.53 910 LEU A C 1
ATOM 7147 O O . LEU A 1 910 ? 74.081 9.842 -24.684 1.00 51.53 910 LEU A O 1
ATOM 7151 N N . SER A 1 911 ? 73.732 8.548 -26.476 1.00 50.53 911 SER A N 1
ATOM 7152 C CA . SER A 1 911 ? 75.154 8.244 -26.695 1.00 50.53 911 SER A CA 1
ATOM 7153 C C . SER A 1 911 ? 75.935 9.398 -27.354 1.00 50.53 911 SER A C 1
ATOM 7155 O O . SER A 1 911 ? 77.166 9.425 -27.270 1.00 50.53 911 SER A O 1
ATOM 7157 N N . ASN A 1 912 ? 75.250 10.411 -27.902 1.00 44.94 912 ASN A N 1
ATOM 7158 C CA . ASN A 1 912 ? 75.846 11.653 -28.404 1.00 44.94 912 ASN A CA 1
ATOM 7159 C C . ASN A 1 912 ? 75.533 12.839 -27.466 1.00 44.94 912 ASN A C 1
ATOM 7161 O O . ASN A 1 912 ? 74.424 13.356 -27.430 1.00 44.94 912 ASN A O 1
ATOM 7165 N N . SER A 1 913 ? 76.530 13.293 -26.696 1.00 29.20 913 SER A N 1
ATOM 7166 C CA . SER A 1 913 ? 76.434 14.488 -25.833 1.00 29.20 913 SER A CA 1
ATOM 7167 C C . SER A 1 913 ? 76.180 15.794 -26.619 1.00 29.20 913 SER A C 1
ATOM 7169 O O . SER A 1 913 ? 76.513 15.884 -27.802 1.00 29.20 913 SER A O 1
ATOM 7171 N N . PRO A 1 914 ? 75.612 16.835 -25.973 1.00 40.72 914 PRO A N 1
ATOM 7172 C CA . PRO A 1 914 ? 74.765 17.824 -26.624 1.00 40.72 914 PRO A CA 1
ATOM 7173 C C . PRO A 1 914 ? 75.589 18.932 -27.277 1.00 40.72 914 PRO A C 1
ATOM 7175 O O . PRO A 1 914 ? 76.271 19.684 -26.588 1.00 40.72 914 PRO A O 1
ATOM 7178 N N . HIS A 1 915 ? 75.510 19.034 -28.603 1.00 32.41 915 HIS A N 1
ATOM 7179 C CA . HIS A 1 915 ? 75.455 20.273 -29.389 1.00 32.41 915 HIS A CA 1
ATOM 7180 C C . HIS A 1 915 ? 75.753 19.968 -30.857 1.00 32.41 915 HIS A C 1
ATOM 7182 O O . HIS A 1 915 ? 76.895 19.734 -31.245 1.00 32.41 915 HIS A O 1
ATOM 7188 N N . GLY A 1 916 ? 74.713 20.108 -31.677 1.00 34.72 916 GLY A N 1
ATOM 7189 C CA . GLY A 1 916 ? 74.834 20.225 -33.121 1.00 34.72 916 GLY A CA 1
ATOM 7190 C C . GLY A 1 916 ? 74.737 18.898 -33.864 1.00 34.72 916 GLY A C 1
ATOM 7191 O O . GLY A 1 916 ? 75.345 17.908 -33.486 1.00 34.72 916 GLY A O 1
ATOM 7192 N N . VAL A 1 917 ? 74.036 18.966 -34.996 1.00 35.56 917 VAL A N 1
ATOM 7193 C CA . VAL A 1 917 ? 73.864 17.929 -36.025 1.00 35.56 917 VAL A CA 1
ATOM 7194 C C . VAL A 1 917 ? 72.675 16.986 -35.813 1.00 35.56 917 VAL A C 1
ATOM 7196 O O . VAL A 1 917 ? 72.849 15.793 -35.628 1.00 35.56 917 VAL A O 1
ATOM 7199 N N . ILE A 1 918 ? 71.454 17.509 -35.982 1.00 29.19 918 ILE A N 1
ATOM 7200 C CA . ILE A 1 918 ? 70.339 16.741 -36.574 1.00 29.19 918 ILE A CA 1
ATOM 7201 C C . ILE A 1 918 ? 69.568 17.663 -37.535 1.00 29.19 918 ILE A C 1
ATOM 7203 O O . ILE A 1 918 ? 68.433 18.055 -37.300 1.00 29.19 918 ILE A O 1
ATOM 7207 N N . ALA A 1 919 ? 70.236 18.082 -38.611 1.00 26.80 919 ALA A N 1
ATOM 7208 C CA . ALA A 1 919 ? 69.580 18.688 -39.775 1.00 26.80 919 ALA A CA 1
ATOM 7209 C C . ALA A 1 919 ? 69.759 17.843 -41.051 1.00 26.80 919 ALA A C 1
ATOM 7211 O O . ALA A 1 919 ? 69.011 18.025 -42.001 1.00 26.80 919 ALA A O 1
ATOM 7212 N N . ASP A 1 920 ? 70.675 16.867 -41.073 1.00 28.05 920 ASP A N 1
ATOM 7213 C CA . ASP A 1 920 ? 71.087 16.219 -42.328 1.00 28.05 920 ASP A CA 1
ATOM 7214 C C . ASP A 1 920 ? 70.545 14.797 -42.559 1.00 28.05 920 ASP A C 1
ATOM 7216 O O . ASP A 1 920 ? 70.769 14.244 -43.630 1.00 28.05 920 ASP A O 1
ATOM 7220 N N . VAL A 1 921 ? 69.776 14.203 -41.635 1.00 30.66 921 VAL A N 1
ATOM 7221 C CA . VAL A 1 921 ? 69.221 12.841 -41.842 1.00 30.66 921 VAL A CA 1
ATOM 7222 C C . VAL A 1 921 ? 67.789 12.846 -42.406 1.00 30.66 921 VAL A C 1
ATOM 7224 O O . VAL A 1 921 ? 67.366 11.864 -43.005 1.00 30.66 921 VAL A O 1
ATOM 7227 N N . MET A 1 922 ? 67.059 13.967 -42.343 1.00 26.30 922 MET A N 1
ATOM 7228 C CA . MET A 1 922 ? 65.695 14.076 -42.903 1.00 26.30 922 MET A CA 1
ATOM 7229 C C . MET A 1 922 ? 65.579 14.952 -44.162 1.00 26.30 922 MET A C 1
ATOM 7231 O O . MET A 1 922 ? 64.494 15.094 -44.725 1.00 26.30 922 MET A O 1
ATOM 7235 N N . LEU A 1 923 ? 66.680 15.518 -44.667 1.00 27.19 923 LEU A N 1
ATOM 7236 C CA . LEU A 1 923 ? 66.637 16.476 -45.782 1.00 27.19 923 LEU A CA 1
ATOM 7237 C C . LEU A 1 923 ? 66.621 15.844 -47.191 1.00 27.19 923 LEU A C 1
ATOM 7239 O O . LEU A 1 923 ? 66.653 16.569 -48.182 1.00 27.19 923 LEU A O 1
ATOM 7243 N N . LEU A 1 924 ? 66.477 14.520 -47.324 1.00 28.97 924 LEU A N 1
ATOM 7244 C CA . LEU A 1 924 ? 66.445 13.842 -48.634 1.00 28.97 924 LEU A CA 1
ATOM 7245 C C . LEU A 1 924 ? 65.045 13.509 -49.187 1.00 28.97 924 LEU A C 1
ATOM 7247 O O . LEU A 1 924 ? 64.941 12.783 -50.171 1.00 28.97 924 LEU A O 1
ATOM 7251 N N . ARG A 1 925 ? 63.961 14.092 -48.650 1.00 28.66 925 ARG A N 1
ATOM 7252 C CA . ARG A 1 925 ? 62.611 14.003 -49.263 1.00 28.66 925 ARG A CA 1
ATOM 7253 C C . ARG A 1 925 ? 61.870 15.339 -49.404 1.00 28.66 925 ARG A C 1
ATOM 7255 O O . ARG A 1 925 ? 60.647 15.389 -49.350 1.00 28.66 925 ARG A O 1
ATOM 7262 N N . LYS A 1 926 ? 62.579 16.446 -49.650 1.00 28.56 926 LYS A N 1
ATOM 7263 C CA . LYS A 1 926 ? 61.949 17.695 -50.132 1.00 28.56 926 LYS A CA 1
ATOM 7264 C C . LYS A 1 926 ? 62.539 18.123 -51.467 1.00 28.56 926 LYS A C 1
ATOM 7266 O O . LYS A 1 926 ? 63.279 19.094 -51.570 1.00 28.56 926 LYS A O 1
ATOM 7271 N N . GLY A 1 927 ? 62.163 17.380 -52.500 1.00 27.05 927 GLY A N 1
ATOM 7272 C CA . GLY A 1 927 ? 62.506 17.664 -53.886 1.00 27.05 927 GLY A CA 1
ATOM 7273 C C . GLY A 1 927 ? 61.290 17.828 -54.788 1.00 27.05 927 GLY A C 1
ATOM 7274 O O . GLY A 1 927 ? 61.368 17.336 -55.893 1.00 27.05 927 GLY A O 1
ATOM 7275 N N . ASP A 1 928 ? 60.193 18.469 -54.351 1.00 27.25 928 ASP A N 1
ATOM 7276 C CA . ASP A 1 928 ? 59.081 18.804 -55.273 1.00 27.25 928 ASP A CA 1
ATOM 7277 C C . ASP A 1 928 ? 58.233 20.051 -54.922 1.00 27.25 928 ASP A C 1
ATOM 7279 O O . ASP A 1 928 ? 57.267 20.370 -55.610 1.00 27.25 928 ASP A O 1
ATOM 7283 N N . LEU A 1 929 ? 58.604 20.848 -53.909 1.00 27.31 929 LEU A N 1
ATOM 7284 C CA . LEU A 1 929 ? 57.799 22.014 -53.478 1.00 27.31 929 LEU A CA 1
ATOM 7285 C C . LEU A 1 929 ? 58.438 23.393 -53.714 1.00 27.31 929 LEU A C 1
ATOM 7287 O O . LEU A 1 929 ? 57.909 24.406 -53.264 1.00 27.31 929 LEU A O 1
ATOM 7291 N N . LEU A 1 930 ? 59.529 23.474 -54.482 1.00 26.83 930 LEU A N 1
ATOM 7292 C CA . LEU A 1 930 ? 60.224 24.742 -54.770 1.00 26.83 930 LEU A CA 1
ATOM 7293 C C . LEU A 1 930 ? 59.878 25.395 -56.123 1.00 26.83 930 LEU A C 1
ATOM 7295 O O . LEU A 1 930 ? 60.533 26.355 -56.524 1.00 26.83 930 LEU A O 1
ATOM 7299 N N . PHE A 1 931 ? 58.813 24.966 -56.810 1.00 26.41 931 PHE A N 1
ATOM 7300 C CA . PHE A 1 931 ? 58.424 25.547 -58.103 1.00 26.41 931 PHE A CA 1
ATOM 7301 C C . PHE A 1 931 ? 56.970 26.045 -58.149 1.00 26.41 931 PHE A C 1
ATOM 7303 O O . PHE A 1 931 ? 56.148 25.487 -58.866 1.00 26.41 931 PHE A O 1
ATOM 7310 N N . ASN A 1 932 ? 56.643 27.142 -57.440 1.00 30.03 932 ASN A N 1
ATOM 7311 C CA . ASN A 1 932 ? 55.646 28.117 -57.946 1.00 30.03 932 ASN A CA 1
ATOM 7312 C C . ASN A 1 932 ? 55.535 29.483 -57.228 1.00 30.03 932 ASN A C 1
ATOM 7314 O O . ASN A 1 932 ? 54.506 30.148 -57.336 1.00 30.03 932 ASN A O 1
ATOM 7318 N N . MET A 1 933 ? 56.585 30.006 -56.582 1.00 27.98 933 MET A N 1
ATOM 7319 C CA . MET A 1 933 ? 56.543 31.390 -56.054 1.00 27.98 933 MET A CA 1
ATOM 7320 C C . MET A 1 933 ? 56.461 32.477 -57.146 1.00 27.98 933 MET A C 1
ATOM 7322 O O . MET A 1 933 ? 56.109 33.615 -56.855 1.00 27.98 933 MET A O 1
ATOM 7326 N N . LYS A 1 934 ? 56.700 32.144 -58.423 1.00 31.94 934 LYS A N 1
ATOM 7327 C CA . LYS A 1 934 ? 56.623 33.106 -59.539 1.00 31.94 934 LYS A CA 1
ATOM 7328 C C . LYS A 1 934 ? 55.192 33.452 -59.980 1.00 31.94 934 LYS A C 1
ATOM 7330 O O . LYS A 1 934 ? 54.975 34.531 -60.518 1.00 31.94 934 LYS A O 1
ATOM 7335 N N . ARG A 1 935 ? 54.206 32.579 -59.728 1.00 35.91 935 ARG A N 1
ATOM 7336 C CA . ARG A 1 935 ? 52.790 32.814 -60.090 1.00 35.91 935 ARG A CA 1
ATOM 7337 C C . ARG A 1 935 ? 52.011 33.642 -59.064 1.00 35.91 935 ARG A C 1
ATOM 7339 O O . ARG A 1 935 ? 50.937 34.159 -59.379 1.00 35.91 935 ARG A O 1
ATOM 7346 N N . PHE A 1 936 ? 52.554 33.793 -57.857 1.00 36.00 936 PHE A N 1
ATOM 7347 C CA . PHE A 1 936 ? 51.932 34.575 -56.789 1.00 36.00 936 PHE A CA 1
ATOM 7348 C C . PHE A 1 936 ? 52.111 36.089 -57.019 1.00 36.00 936 PHE A C 1
ATOM 7350 O O . PHE A 1 936 ? 51.151 36.851 -56.901 1.00 36.00 936 PHE A O 1
ATOM 7357 N N . ASP A 1 937 ? 53.288 36.515 -57.491 1.00 36.22 937 ASP A N 1
ATOM 7358 C CA . ASP A 1 937 ? 53.561 37.923 -57.825 1.00 36.22 937 ASP A CA 1
ATOM 7359 C C . ASP A 1 937 ? 52.846 38.402 -59.105 1.00 36.22 937 ASP A C 1
ATOM 7361 O O . ASP A 1 937 ? 52.404 39.556 -59.183 1.00 36.22 937 ASP A O 1
ATOM 7365 N N . GLU A 1 938 ? 52.642 37.521 -60.093 1.00 36.34 938 GLU A N 1
ATOM 7366 C CA . GLU A 1 938 ? 51.840 37.836 -61.288 1.00 36.34 938 GLU A CA 1
ATOM 7367 C C . GLU A 1 938 ? 50.351 38.036 -60.941 1.00 36.34 938 GLU A C 1
ATOM 7369 O O . GLU A 1 938 ? 49.697 38.928 -61.489 1.00 36.34 938 GLU A O 1
ATOM 7374 N N . SER A 1 939 ? 49.835 37.286 -59.960 1.00 37.97 939 SER A N 1
ATOM 7375 C CA . SER A 1 939 ? 48.436 37.368 -59.510 1.00 37.97 939 SER A CA 1
ATOM 7376 C C . SER A 1 939 ? 48.151 38.630 -58.683 1.00 37.97 939 SER A C 1
ATOM 7378 O O . SER A 1 939 ? 47.106 39.261 -58.857 1.00 37.97 939 SER A O 1
ATOM 7380 N N . ILE A 1 940 ? 49.101 39.077 -57.851 1.00 41.97 940 ILE A N 1
ATOM 7381 C CA . ILE A 1 940 ? 48.983 40.340 -57.096 1.00 41.97 940 ILE A CA 1
ATOM 7382 C C . ILE A 1 940 ? 49.122 41.565 -58.017 1.00 41.97 940 ILE A C 1
ATOM 7384 O O . ILE A 1 940 ? 48.461 42.587 -57.803 1.00 41.97 940 ILE A O 1
ATOM 7388 N N . THR A 1 941 ? 49.919 41.468 -59.084 1.00 40.75 941 THR A N 1
ATOM 7389 C CA . THR A 1 941 ? 50.067 42.551 -60.071 1.00 40.75 941 THR A CA 1
ATOM 7390 C C . THR A 1 941 ? 48.814 42.699 -60.946 1.00 40.75 941 THR A C 1
ATOM 7392 O O . THR A 1 941 ? 48.373 43.825 -61.193 1.00 40.75 941 THR A O 1
ATOM 7395 N N . ALA A 1 942 ? 48.173 41.586 -61.327 1.00 41.34 942 ALA A N 1
ATOM 7396 C CA . ALA A 1 942 ? 46.880 41.591 -62.019 1.00 41.34 942 ALA A CA 1
ATOM 7397 C C . ALA A 1 942 ? 45.740 42.138 -61.134 1.00 41.34 942 ALA A C 1
ATOM 7399 O O . ALA A 1 942 ? 44.889 42.888 -61.614 1.00 41.34 942 ALA A O 1
ATOM 7400 N N . TYR A 1 943 ? 45.766 41.846 -59.828 1.00 42.28 943 TYR A N 1
ATOM 7401 C CA . TYR A 1 943 ? 44.812 42.383 -58.850 1.00 42.28 943 TYR A CA 1
ATOM 7402 C C . TYR A 1 943 ? 44.962 43.905 -58.658 1.00 42.28 943 TYR A C 1
ATOM 7404 O O . TYR A 1 943 ? 43.970 44.633 -58.649 1.00 42.28 943 TYR A O 1
ATOM 7412 N N . ARG A 1 944 ? 46.198 44.430 -58.608 1.00 42.34 944 ARG A N 1
ATOM 7413 C CA . ARG A 1 944 ? 46.455 45.883 -58.516 1.00 42.34 944 ARG A CA 1
ATOM 7414 C C . ARG A 1 944 ? 46.054 46.667 -59.772 1.00 42.34 944 ARG A C 1
ATOM 7416 O O . ARG A 1 944 ? 45.673 47.827 -59.645 1.00 42.34 944 ARG A O 1
ATOM 7423 N N . GLN A 1 945 ? 46.097 46.061 -60.962 1.00 45.88 945 GLN A N 1
ATOM 7424 C CA . GLN A 1 945 ? 45.603 46.701 -62.192 1.00 45.88 945 GLN A CA 1
ATOM 7425 C C . GLN A 1 945 ? 44.069 46.740 -62.286 1.00 45.88 945 GLN A C 1
ATOM 7427 O O . GLN A 1 945 ? 43.535 47.647 -62.923 1.00 45.88 945 GLN A O 1
ATOM 7432 N N . LEU A 1 946 ? 43.356 45.806 -61.644 1.00 42.75 946 LEU A N 1
ATOM 7433 C CA . LEU A 1 946 ? 41.891 45.735 -61.702 1.00 42.75 946 LEU A CA 1
ATOM 7434 C C . LEU A 1 946 ? 41.193 46.713 -60.736 1.00 42.75 946 LEU A C 1
ATOM 7436 O O . LEU A 1 946 ? 40.101 47.193 -61.028 1.00 42.75 946 LEU A O 1
ATOM 7440 N N . VAL A 1 947 ? 41.824 47.021 -59.597 1.00 44.84 947 VAL A N 1
ATOM 7441 C CA . VAL A 1 947 ? 41.209 47.781 -58.486 1.00 44.84 947 VAL A CA 1
ATOM 7442 C C . VAL A 1 947 ? 41.468 49.298 -58.569 1.00 44.84 947 VAL A C 1
ATOM 7444 O O . VAL A 1 947 ? 40.825 50.082 -57.877 1.00 44.84 947 VAL A O 1
ATOM 7447 N N . GLY A 1 948 ? 42.335 49.760 -59.476 1.00 41.19 948 GLY A N 1
ATOM 7448 C CA . GLY A 1 948 ? 42.718 51.177 -59.595 1.00 41.19 948 GLY A CA 1
ATOM 7449 C C . GLY A 1 948 ? 41.638 52.159 -60.084 1.00 41.19 948 GLY A C 1
ATOM 7450 O O . GLY A 1 948 ? 41.920 53.351 -60.152 1.00 41.19 948 GLY A O 1
ATOM 7451 N N . ASN A 1 949 ? 40.426 51.701 -60.424 1.00 48.22 949 ASN A N 1
ATOM 7452 C CA . ASN A 1 949 ? 39.387 52.530 -61.060 1.00 48.22 949 ASN A CA 1
ATOM 7453 C C . ASN A 1 949 ? 38.103 52.748 -60.225 1.00 48.22 949 ASN A C 1
ATOM 7455 O O . ASN A 1 949 ? 37.145 53.302 -60.762 1.00 48.22 949 ASN A O 1
ATOM 7459 N N . TYR A 1 950 ? 38.059 52.366 -58.940 1.00 46.66 950 TYR A N 1
ATOM 7460 C CA . TYR A 1 950 ? 36.861 52.524 -58.089 1.00 46.66 950 TYR A CA 1
ATOM 7461 C C . TYR A 1 950 ? 37.119 53.370 -56.819 1.00 46.66 950 TYR A C 1
ATOM 7463 O O . TYR A 1 950 ? 38.174 53.202 -56.202 1.00 46.66 950 TYR A O 1
ATOM 7471 N N . PRO A 1 951 ? 36.190 54.262 -56.399 1.00 46.88 951 PRO A N 1
ATOM 7472 C CA . PRO A 1 951 ? 36.354 55.109 -55.207 1.00 46.88 951 PRO A CA 1
ATOM 7473 C C . PRO A 1 951 ? 36.355 54.322 -53.880 1.00 46.88 951 PRO A C 1
ATOM 7475 O O . PRO A 1 951 ? 35.681 53.302 -53.750 1.00 46.88 951 PRO A O 1
ATOM 7478 N N . GLU A 1 952 ? 37.067 54.838 -52.868 1.00 49.06 952 GLU A N 1
ATOM 7479 C CA . GLU A 1 952 ? 37.385 54.178 -51.580 1.00 49.06 952 GLU A CA 1
ATOM 7480 C C . GLU A 1 952 ? 36.186 53.699 -50.734 1.00 49.06 952 GLU A C 1
ATOM 7482 O O . GLU A 1 952 ? 36.366 52.874 -49.843 1.00 49.06 952 GLU A O 1
ATOM 7487 N N . SER A 1 953 ? 34.956 54.145 -51.004 1.00 45.19 953 SER A N 1
ATOM 7488 C CA . SER A 1 953 ? 33.772 53.740 -50.231 1.00 45.19 953 SER A CA 1
ATOM 7489 C C . SER A 1 953 ? 33.163 52.390 -50.639 1.00 45.19 953 SER A C 1
ATOM 7491 O O . SER A 1 953 ? 32.243 51.928 -49.970 1.00 45.19 953 SER A O 1
ATOM 7493 N N . GLU A 1 954 ? 33.655 51.743 -51.703 1.00 49.69 954 GLU A N 1
ATOM 7494 C CA . GLU A 1 954 ? 33.151 50.439 -52.181 1.00 49.69 954 GLU A CA 1
ATOM 7495 C C . GLU A 1 954 ? 34.194 49.303 -52.117 1.00 49.69 954 GLU A C 1
ATOM 7497 O O . GLU A 1 954 ? 33.932 48.194 -52.574 1.00 49.69 954 GLU A O 1
ATOM 7502 N N . GLN A 1 955 ? 35.372 49.523 -51.519 1.00 49.72 955 GLN A N 1
ATOM 7503 C CA . GLN A 1 955 ? 36.458 48.523 -51.507 1.00 49.72 955 GLN A CA 1
ATOM 7504 C C . GLN A 1 955 ? 36.373 47.472 -50.382 1.00 49.72 955 GLN A C 1
ATOM 7506 O O . GLN A 1 955 ? 37.173 46.538 -50.348 1.00 49.72 955 GLN A O 1
ATOM 7511 N N . VAL A 1 956 ? 35.400 47.570 -49.475 1.00 43.09 956 VAL A N 1
ATOM 7512 C CA . VAL A 1 956 ? 35.296 46.668 -48.312 1.00 43.09 956 VAL A CA 1
ATOM 7513 C C . VAL A 1 956 ? 34.572 45.328 -48.586 1.00 43.09 956 VAL A C 1
ATOM 7515 O O . VAL A 1 956 ? 34.932 44.349 -47.933 1.00 43.09 956 VAL A O 1
ATOM 7518 N N . PRO A 1 957 ? 33.657 45.157 -49.570 1.00 42.16 957 PRO A N 1
ATOM 7519 C CA . PRO A 1 957 ? 32.980 43.862 -49.745 1.00 42.16 957 PRO A CA 1
ATOM 7520 C C . PRO A 1 957 ? 33.717 42.801 -50.584 1.00 42.16 957 PRO A C 1
ATOM 7522 O O . PRO A 1 957 ? 33.199 41.697 -50.714 1.00 42.16 957 PRO A O 1
ATOM 7525 N N . PHE A 1 958 ? 34.893 43.074 -51.168 1.00 38.78 958 PHE A N 1
ATOM 7526 C CA . PHE A 1 958 ? 35.565 42.112 -52.071 1.00 38.78 958 PHE A CA 1
ATOM 7527 C C . PHE A 1 958 ? 36.797 41.402 -51.482 1.00 38.78 958 PHE A C 1
ATOM 7529 O O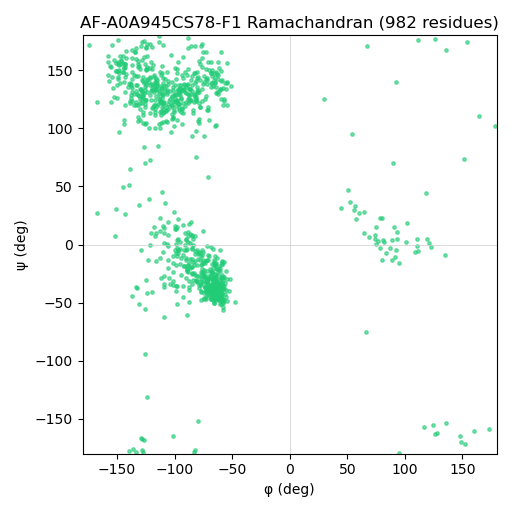 . PHE A 1 958 ? 37.222 40.378 -52.014 1.00 38.78 958 PHE A O 1
ATOM 7536 N N . ALA A 1 959 ? 37.337 41.872 -50.353 1.00 35.16 959 ALA A N 1
ATOM 7537 C CA . ALA A 1 959 ? 38.509 41.263 -49.713 1.00 35.16 959 ALA A CA 1
ATOM 7538 C C . ALA A 1 959 ? 38.190 39.952 -48.960 1.00 35.16 959 ALA A C 1
ATOM 7540 O O . ALA A 1 959 ? 39.057 39.093 -48.821 1.00 35.16 959 ALA A O 1
ATOM 7541 N N . LEU A 1 960 ? 36.940 39.755 -48.528 1.00 35.81 960 LEU A N 1
ATOM 7542 C CA . LEU A 1 960 ? 36.507 38.553 -47.798 1.00 35.81 960 LEU A CA 1
ATOM 7543 C C . LEU A 1 960 ? 36.152 37.364 -48.707 1.00 35.81 960 LEU A C 1
ATOM 7545 O O . LEU A 1 960 ? 36.151 36.225 -48.249 1.00 35.81 960 LEU A O 1
ATOM 7549 N N . TYR A 1 961 ? 35.917 37.593 -50.003 1.00 37.59 961 TYR A N 1
ATOM 7550 C CA . TYR A 1 961 ? 35.561 36.526 -50.946 1.00 37.59 961 TYR A CA 1
ATOM 7551 C C . TYR A 1 961 ? 36.787 35.749 -51.470 1.00 37.59 961 TYR A C 1
ATOM 7553 O O . TYR A 1 961 ? 36.679 34.574 -51.807 1.00 37.59 961 TYR A O 1
ATOM 7561 N N . ALA A 1 962 ? 37.974 36.370 -51.499 1.00 32.62 962 ALA A N 1
ATOM 7562 C CA . ALA A 1 962 ? 39.203 35.734 -51.989 1.00 32.62 962 ALA A CA 1
ATOM 7563 C C . ALA A 1 962 ? 39.911 34.860 -50.934 1.00 32.62 962 ALA A C 1
ATOM 7565 O O . ALA A 1 962 ? 40.611 33.917 -51.294 1.00 32.62 962 ALA A O 1
ATOM 7566 N N . VAL A 1 963 ? 39.698 35.122 -49.640 1.00 35.25 963 VAL A N 1
ATOM 7567 C CA . VAL A 1 963 ? 40.281 34.318 -48.548 1.00 35.25 963 VAL A CA 1
ATOM 7568 C C . VAL A 1 963 ? 39.478 33.029 -48.307 1.00 35.25 963 VAL A C 1
ATOM 7570 O O . VAL A 1 963 ? 40.047 32.011 -47.928 1.00 35.25 963 VAL A O 1
ATOM 7573 N N . GLY A 1 964 ? 38.179 33.021 -48.627 1.00 34.38 964 GLY A N 1
ATOM 7574 C CA . GLY A 1 964 ? 37.305 31.849 -48.466 1.00 34.38 964 GLY A CA 1
ATOM 7575 C C . GLY A 1 964 ? 37.449 30.749 -49.529 1.00 34.38 964 GLY A C 1
ATOM 7576 O O . GLY A 1 964 ? 36.887 29.673 -49.361 1.00 34.38 964 GLY A O 1
ATOM 7577 N N . LEU A 1 965 ? 38.189 30.983 -50.618 1.00 31.81 965 LEU A N 1
ATOM 7578 C CA . LEU A 1 965 ? 38.376 30.004 -51.703 1.00 31.81 965 LEU A CA 1
ATOM 7579 C C . LEU A 1 965 ? 39.697 29.222 -51.618 1.00 31.81 965 LEU A C 1
ATOM 7581 O O . LEU A 1 965 ? 39.884 28.282 -52.385 1.00 31.81 965 LEU A O 1
ATOM 7585 N N . ALA A 1 966 ? 40.592 29.580 -50.693 1.00 32.97 966 ALA A N 1
ATOM 7586 C CA . ALA A 1 966 ? 41.884 28.910 -50.529 1.00 32.97 966 ALA A CA 1
ATOM 7587 C C . ALA A 1 966 ? 41.883 27.794 -49.471 1.00 32.97 966 ALA A C 1
ATOM 7589 O O . ALA A 1 966 ? 42.822 27.013 -49.450 1.00 32.97 966 ALA A O 1
ATOM 7590 N N . ASN A 1 967 ? 40.840 27.675 -48.643 1.00 35.94 967 ASN A N 1
ATOM 7591 C CA . ASN A 1 967 ? 40.726 26.612 -47.645 1.00 35.94 967 ASN A CA 1
ATOM 7592 C C . ASN A 1 967 ? 39.270 26.174 -47.502 1.00 35.94 967 ASN A C 1
ATOM 7594 O O . ASN A 1 967 ? 38.483 26.861 -46.860 1.00 35.94 967 ASN A O 1
ATOM 7598 N N . THR A 1 968 ? 38.912 25.024 -48.073 1.00 32.78 968 THR A N 1
ATOM 7599 C CA . THR A 1 968 ? 37.761 24.248 -47.591 1.00 32.78 968 THR A CA 1
ATOM 7600 C C . THR A 1 968 ? 37.981 22.749 -47.804 1.00 32.78 968 THR A C 1
ATOM 7602 O O . THR A 1 968 ? 37.646 22.197 -48.849 1.00 32.78 968 THR A O 1
ATOM 7605 N N . GLU A 1 969 ? 38.436 22.072 -46.750 1.00 31.88 969 GLU A N 1
ATOM 7606 C CA . GLU A 1 969 ? 37.684 20.925 -46.243 1.00 31.88 969 GLU A CA 1
ATOM 7607 C C . GLU A 1 969 ? 36.794 21.401 -45.079 1.00 31.88 969 GLU A C 1
ATOM 7609 O O . GLU A 1 969 ? 37.220 22.155 -44.215 1.00 31.88 969 GLU A O 1
ATOM 7614 N N . LYS A 1 970 ? 35.519 21.005 -45.169 1.00 36.34 970 LYS A N 1
ATOM 7615 C CA . LYS A 1 970 ? 34.449 20.888 -44.159 1.00 36.34 970 LYS A CA 1
ATOM 7616 C C . LYS A 1 970 ? 34.429 21.827 -42.934 1.00 36.34 970 LYS A C 1
ATOM 7618 O O . LYS A 1 970 ? 35.252 21.739 -42.038 1.00 36.34 970 LYS A O 1
ATOM 7623 N N . GLY A 1 971 ? 33.282 22.507 -42.779 1.00 35.19 971 GLY A N 1
ATOM 7624 C CA . GLY A 1 971 ? 32.667 22.661 -41.451 1.00 35.19 971 GLY A CA 1
ATOM 7625 C C . GLY A 1 971 ? 32.493 24.072 -40.889 1.00 35.19 971 GLY A C 1
ATOM 7626 O O . GLY A 1 971 ? 32.738 24.264 -39.710 1.00 35.19 971 GLY A O 1
ATOM 7627 N N . ALA A 1 972 ? 32.026 25.058 -41.664 1.00 32.53 972 ALA A N 1
ATOM 7628 C CA . ALA A 1 972 ? 31.615 26.354 -41.090 1.00 32.53 972 ALA A CA 1
ATOM 7629 C C . ALA A 1 972 ? 30.503 27.082 -41.875 1.00 32.53 972 ALA A C 1
ATOM 7631 O O . ALA A 1 972 ? 30.446 28.306 -41.896 1.00 32.53 972 ALA A O 1
ATOM 7632 N N . ALA A 1 973 ? 29.595 26.353 -42.535 1.00 32.38 973 ALA A N 1
ATOM 7633 C CA . ALA A 1 973 ? 28.504 26.973 -43.303 1.00 32.38 973 ALA A CA 1
ATOM 7634 C C . ALA A 1 973 ? 27.211 27.212 -42.491 1.00 32.38 973 ALA A C 1
ATOM 7636 O O . ALA A 1 973 ? 26.344 27.954 -42.938 1.00 32.38 973 ALA A O 1
ATOM 7637 N N . ALA A 1 974 ? 27.074 26.626 -41.296 1.00 33.88 974 ALA A N 1
ATOM 7638 C CA . ALA A 1 974 ? 25.863 26.763 -40.479 1.00 33.88 974 ALA A CA 1
ATOM 7639 C C . ALA A 1 974 ? 25.911 27.937 -39.480 1.00 33.88 974 ALA A C 1
ATOM 7641 O O . ALA A 1 974 ? 24.866 28.387 -39.030 1.00 33.88 974 ALA A O 1
ATOM 7642 N N . ALA A 1 975 ? 27.098 28.469 -39.164 1.00 33.12 975 ALA A N 1
ATOM 7643 C CA . ALA A 1 975 ? 27.255 29.564 -38.199 1.00 33.12 975 ALA A CA 1
ATOM 7644 C C . ALA A 1 975 ? 27.160 30.969 -38.832 1.00 33.12 975 ALA A C 1
ATOM 7646 O O . ALA A 1 975 ? 26.856 31.936 -38.142 1.00 33.12 975 ALA A O 1
ATOM 7647 N N . ALA A 1 976 ? 27.374 31.094 -40.148 1.00 32.53 976 ALA A N 1
ATOM 7648 C CA . ALA A 1 976 ? 27.330 32.382 -40.850 1.00 32.53 976 ALA A CA 1
ATOM 7649 C C . ALA A 1 976 ? 25.927 32.767 -41.364 1.00 32.53 976 ALA A C 1
ATOM 7651 O O . ALA A 1 976 ? 25.686 33.936 -41.650 1.00 32.53 976 ALA A O 1
ATOM 7652 N N . ALA A 1 977 ? 24.997 31.809 -41.465 1.00 32.59 977 ALA A N 1
ATOM 7653 C CA . ALA A 1 977 ? 23.617 32.083 -41.875 1.00 32.59 977 ALA A CA 1
ATOM 7654 C C . ALA A 1 977 ? 22.778 32.675 -40.725 1.00 32.59 977 ALA A C 1
ATOM 7656 O O . ALA A 1 977 ? 21.971 33.569 -40.955 1.00 32.59 977 ALA A O 1
ATOM 7657 N N . THR A 1 978 ? 23.023 32.245 -39.484 1.00 34.47 978 THR A N 1
ATOM 7658 C CA . THR A 1 978 ? 22.266 32.693 -38.302 1.00 34.47 978 THR A CA 1
ATOM 7659 C C . THR A 1 978 ? 22.638 34.114 -37.861 1.00 34.47 978 THR A C 1
ATOM 7661 O O . THR A 1 978 ? 21.795 34.842 -37.355 1.00 34.47 978 THR A O 1
ATOM 7664 N N . ALA A 1 979 ? 23.870 34.565 -38.127 1.00 33.59 979 ALA A N 1
ATOM 7665 C CA . ALA A 1 979 ? 24.328 35.913 -37.769 1.00 33.59 979 ALA A CA 1
ATOM 7666 C C . ALA A 1 979 ? 23.849 37.028 -38.729 1.00 33.59 979 ALA A C 1
ATOM 7668 O O . ALA A 1 979 ? 24.082 38.204 -38.458 1.00 33.59 979 ALA A O 1
ATOM 7669 N N . TYR A 1 980 ? 23.197 36.684 -39.848 1.00 36.53 980 TYR A N 1
ATOM 7670 C CA . TYR A 1 980 ? 22.683 37.658 -40.824 1.00 36.53 980 TYR A CA 1
ATOM 7671 C C . TYR A 1 980 ? 21.179 37.953 -40.653 1.00 36.53 980 TYR A C 1
ATOM 7673 O O . TYR A 1 980 ? 20.714 38.985 -41.128 1.00 36.53 980 TYR A O 1
ATOM 7681 N N . GLU A 1 981 ? 20.422 37.104 -39.942 1.00 35.66 981 GLU A N 1
ATOM 7682 C CA . GLU A 1 981 ? 19.013 37.373 -39.591 1.00 35.66 981 GLU A CA 1
ATOM 7683 C C . GLU A 1 981 ? 18.849 38.200 -38.302 1.00 35.66 981 GLU A C 1
ATOM 7685 O O . GLU A 1 981 ? 17.819 38.838 -38.135 1.00 35.66 981 GLU A O 1
ATOM 7690 N N . GLU A 1 982 ? 19.862 38.270 -37.427 1.00 35.78 982 GLU A N 1
ATOM 7691 C CA . GLU A 1 982 ? 19.832 39.106 -36.208 1.00 35.78 982 GLU A CA 1
ATOM 7692 C C . GLU A 1 982 ? 20.331 40.554 -36.409 1.00 35.78 982 GLU A C 1
ATOM 7694 O O . GLU A 1 982 ? 20.386 41.327 -35.452 1.00 35.78 982 GLU A O 1
ATOM 7699 N N . LEU A 1 983 ? 20.691 40.954 -37.637 1.00 34.84 983 LEU A N 1
ATOM 7700 C CA . LEU A 1 983 ? 21.147 42.322 -37.950 1.00 34.84 983 LEU A CA 1
ATOM 7701 C C . LEU A 1 983 ? 20.278 43.059 -38.991 1.00 34.84 983 LEU A C 1
ATOM 7703 O O . LEU A 1 983 ? 20.645 44.148 -39.438 1.00 34.84 983 LEU A O 1
ATOM 7707 N N . MET A 1 984 ? 19.120 42.488 -39.333 1.00 36.47 984 MET A N 1
ATOM 7708 C CA . MET A 1 984 ? 17.977 43.147 -39.989 1.00 36.47 984 MET A CA 1
ATOM 7709 C C . MET A 1 984 ? 16.826 43.255 -38.991 1.00 36.47 984 MET A C 1
ATOM 7711 O O . MET A 1 984 ? 16.011 44.193 -39.153 1.00 36.47 984 MET A O 1
#

Foldseek 3Di:
DDQDQAADWDDPPPDIDGDHVVQVDPHSAWAEWDAFPVRWIWTFGQAFIWIHDPRHIDTDHVVLQDQHRHWHDWDQDPVRWIWTQGPRGIAIDDCPQKDWDFDPPQHPAFFDQEKEALQAQKIWTWGFQWIWIGPVPHIDIGHVVQVDDGATWQYWDQFPLSWIWTQGQQFIWIGPPRGIDTDAVVNPDPHRHWHYWDAFPLGWIWTQGQAFIWTHPVPHTDTDAVVQPDQHSHWAEWDAFPLGWIWTFGQQFIWTHPPRHIDTDHVVLPDPHRGWHEWDQFPVRWIWTFGQFWIWIADPVCVVVSPRIDTDAVVNPAQHRHWQYWDAFPQRWIWTQHQRAIWIHNPADIFGDASSLHDVHRHWSYWYQYNVRWIWTRHRGTIMTGDADQDAKDKAFCFKDWPHTDDQVDAAEDELPTFKIKTAMFIDDSSADRQRKKKWKDKPPPDPDIDIDSDRMDMDGSDDADKIKIWMWIAGNSRHIHPGTHIGIYGHDHPCVVVVVVVVVVVVVVVCVVVVVPVCVVVCVPCVVPVVVVVVLVVLVVVLVVLVVVLLVLVQVLLLLLLVLVVVCPDDDDPVVNVVSVVVNVVSVVVNVLSVLVNLVSCLVNVNDDWAWAKAFPVVLVVVLQVVLVVLLVVLVEAEEEEEDPPDARIWTTHSVLVSLLSNLLSVVQSQQARYYYKYWYKDWDDDDPWKTKIKIKIWHQGQWADPVCQVVLLDQQDDRDPVVCVVRPDRSRSSVSSQSSLVSQVKGWGKDIDGNGTIMIMMMGMTTDDDPVRNPPDDDPDDDPPDFDAFEEEEEDQDPSLVVSLCVVSVVSPHHYDYDNALVSVVVVVVPDDGQEYEAEQDGPPQGRLNSLLVVVVVCVVVVDDHAYEYEYQDPDDDVQVSCVVSPHPYYDYDSPSVVVVVVSSVVPVDDDDDDDPPPPPPPPDPPPPDPPVVVVVVVVVVVVPVPDDPVPPPPPPVVVVVVPDDDDDDPPPVVVVVVVVD

Sequence (984 aa):
WIGTREGVSYYDGRTFRSYSREDSLISEMVFDLQLDDRDRLWIATGNGLDLYDHGAFSYFNVEDGLINKTIRALLKDRTGNLWIGSEGGLSRYDPESFTNFVPGVDLPFRITRASASDGQNGLWIGSENGLSHFDGRKFTHFTPRDGLQPGDVWSMLQDKSGNVWVGTDAGLSHYDGEKFTNYDTDDGLVWNWVTALFEDRDGDIWIGTYNGLQRYDGRKFHLFTVENGLPDNRIWALEQDRDGNIWIGTEGGLSRYDGEKFTNFTTRDGLRHATVRALCEDNQGQLWIGTDDGLNRYAPHLEDSGEHLLAFTVADGLAHNRIWGLAEDDRGVLWIGTQGGISRYDGFAIQNLLLRDGLVYNEIQELDLAADGSMWISTDAGLTHYHYHEDPPAIEIVDIVADRRYDPAHPVAISSSRDLVVFEFRGSSFKTRPEAMGYKYRLHHFDTDWRFTRDTRVEYRNLPRGEYTFEVLAVDRDLTYSSTPASAALVVDWPYAQIGLGGLLFLALTASVLFGGQALQRARKLRASVIARRAAEDASRTKSQFLASVSHELRTPMNGIIGMIELLLDTRLSAEQRRYLETVDTSAESLLSIIDDLLDQAKIEAGRMDLERVPFLLHDVINGVVQLMGVKASEKDLDLSSRVATDVPEALIGDPVRLRQILLNLMGNAVKFTREGRISLSVERAEADDDTVELYFSVSDTGVGIPADRQEEIFQPFSQADESIGRRFGGTGLGLTISSQLVSLMDGELQVDSEEGRGSIFHFTARFGAASPAEARTLPPQDAIPATAPSLRVLLAEDDRTNQMVALKMLEQQGHVAIAADTGTEVLAALDRESFDLILMDVQMPEMDGIEATRAIRQHEQQSGEHIPIIGLTAHTQGDEEEHCLAAGMDAYLSKGQMDQAIALADNYLSNSPHGVIADVMLLRKGDLLFNMKRFDESITAYRQLVGNYPESEQVPFALYAVGLANTEKGAAAAAATAYEELM

Solvent-accessible surface area (backbone atoms only — not comparable to full-atom values): 53032 Å² total; per-residue (Å²): 113,46,70,32,77,73,12,42,31,42,62,81,87,84,54,78,50,74,41,30,54,91,63,57,40,76,39,26,38,36,56,30,73,37,66,50,90,83,77,32,40,36,34,22,9,62,50,15,37,31,38,42,48,102,90,45,60,47,69,43,35,47,83,62,49,36,73,36,35,38,25,57,36,59,44,66,50,98,84,61,34,39,34,38,34,26,86,63,47,79,36,71,48,62,76,71,45,39,47,70,44,38,48,76,78,75,33,92,46,53,44,42,48,15,52,30,48,66,80,43,75,24,37,36,36,21,13,64,47,29,40,34,38,32,71,68,83,52,79,46,79,46,33,51,90,68,46,43,66,59,42,41,26,39,16,37,36,60,46,99,87,71,29,39,38,39,19,13,59,54,19,38,26,39,30,73,87,83,53,49,49,76,42,27,57,92,74,60,42,86,42,27,35,21,37,22,52,39,71,49,97,90,67,34,39,36,39,21,9,64,62,18,38,32,40,32,72,86,83,52,69,46,84,43,35,51,93,68,48,43,74,38,33,32,29,37,20,60,43,69,47,95,90,65,30,41,36,38,20,10,55,50,13,40,33,39,31,73,87,84,55,57,49,77,45,32,55,90,67,50,41,75,36,33,36,22,37,20,48,38,69,45,98,84,70,33,39,36,39,22,8,64,55,15,38,34,40,38,38,74,94,31,53,90,75,71,66,21,47,45,76,46,34,49,90,73,46,38,51,36,30,34,26,38,22,44,40,69,48,99,85,57,34,37,38,37,24,6,58,50,9,32,24,35,34,65,89,83,57,62,30,60,49,33,40,52,76,60,40,68,42,28,40,30,38,31,57,34,72,35,70,85,70,28,40,37,38,34,15,71,61,20,36,25,39,36,44,82,75,97,67,57,20,46,50,44,63,68,34,36,38,58,98,54,80,39,68,41,93,44,79,41,78,43,47,54,87,50,58,50,40,32,44,32,37,51,58,49,45,91,90,30,56,72,88,66,30,36,33,44,32,38,38,44,91,72,49,93,61,79,43,80,42,64,63,54,59,50,81,48,66,63,61,66,74,46,72,33,40,38,36,36,28,17,27,36,56,82,71,34,50,24,90,62,64,30,64,33,46,38,34,28,37,75,58,53,70,60,54,47,49,53,50,48,51,51,48,51,50,52,48,47,54,56,56,44,54,64,61,41,64,74,44,41,82,72,43,50,74,57,49,55,50,51,54,50,51,51,52,50,51,52,52,51,51,49,53,53,50,52,49,51,67,51,47,56,60,49,52,54,52,46,52,52,44,56,59,52,68,74,46,99,62,54,77,67,56,46,53,52,46,55,52,51,45,56,50,52,55,52,50,51,52,51,51,51,52,54,48,52,48,51,32,49,79,67,72,69,66,81,83,54,77,40,58,34,47,53,63,61,46,52,48,53,46,48,56,60,48,44,57,64,24,54,79,48,68,35,48,74,48,78,47,71,45,91,85,49,73,64,18,31,25,32,42,65,66,61,53,41,50,40,49,45,49,54,52,48,49,40,57,68,55,30,71,61,52,46,36,40,40,38,38,41,66,70,52,73,59,102,66,37,40,31,37,34,40,37,44,34,28,45,17,54,38,44,52,79,92,43,63,74,46,44,52,35,77,65,33,69,92,43,78,78,56,42,76,74,67,69,76,77,28,42,65,55,26,48,34,40,52,53,27,44,75,32,75,25,54,62,49,74,54,49,41,66,69,63,7,36,33,42,33,32,36,37,55,28,33,70,42,54,67,72,70,33,61,76,62,82,78,94,81,74,85,78,94,79,77,80,67,48,38,34,38,38,35,46,63,51,67,69,58,42,54,54,53,47,50,53,40,46,74,75,53,30,49,68,46,80,23,59,27,28,62,46,47,55,58,45,58,77,74,48,91,60,65,32,35,43,31,29,46,81,32,65,98,34,27,30,50,58,32,42,38,53,51,54,60,48,26,77,74,72,75,59,86,70,54,32,34,33,38,30,93,61,90,76,62,72,62,56,58,49,44,48,74,36,64,39,74,46,74,45,47,70,89,45,62,73,55,53,52,57,50,51,58,57,60,69,73,52,78,94,77,86,86,88,69,78,87,75,64,87,79,79,85,82,84,89,82,60,78,72,60,56,58,54,51,54,52,55,51,58,68,67,60,76,83,67,68,84,92,68,63,75,79,61,67,67,63,65,65,62,72,79,65,81,81,87,88,69,78,74,68,62,61,62,66,59,67,78,76,114